Protein AF-0000000077092248 (afdb_homodimer)

Secondary structure (DSSP, 8-state):
---------------------------STTGGGG-----------HHHHHHHHHTT-GGGS-HHHHHHHHHHTT----TT--HHHHHHHHHHHHHHHHHHHTS-----SSTTSGGGT--------TT------------HHHH-EE---TTS--EEEEEEETT-B-EEEEEEE--TTSTT--TT--EEEEEEPPHHHHHHHHHHHHHHHHHHHHHHTT--EEEEEEEEEEEEPGGGSSTT-SEEEHHHHHHHHHHH--EEEEE-B-GGGHHHHIIIIIHHHT-EEEEEEEEEEEEEEEE-SS-EEEEEE-TTS-EEEEEEPPEEEEEEEEE-SBS-EEEEEEEE-PPPPHHHHHHHHTS-HHHHHHS-SS-SS-GGG-EEEEEEEEEEEEEEEE-TTSPEEEEEEEEEEEEEE-SSSPPPPEEEEEEEEEE-TTHHHHS-HHHHHHHHHHHHHHHHHHTHHHHHHHH--B---/--------------------------TT--S--------------HHHHHHHHHTT-GGGS-HHHHHHHHHHTT----TT--HHHHHHHHHHHHHHHHHHHHH-----SSTTSSTTSS-------TTS-----------HHHH-EE---TTS--EEEEEEETT-B-EEEEEEE--TTSTT--TT--EEEEEEPPHHHHHHHHHHHHHHHHHHHHHHTT--EEEEEEEEEEEE-GGGSSTT-SEEEHHHHHHHHHHH--EEEEE-B-GGGHHHHIIIIIHHHT-EEEEEEEEEEEEEEEE-SS-EEEEEE-TTS-EEEEEEPPEEEEEEEEE-SBS-EEEEEEEE-PPPPHHHHHHHHTS-HHHHHHS-SS-SS-GGG-EEEEEEEEEEEEEEEE-TTSPEEEEEEEEEEEEEE-SSSPPPPEEEEEEEEEE-TTHHHHS-HHHHHHHHHHHHHHHHHHTHHHHHHHH--B---

InterPro domains:
  IPR057320 RESC1/2, CYTH-like domain [PF25477] (149-464)

Organism: NCBI:txid85056

Nearest PDB structures (foldseek):
  8cdp-assembly1_A  TM=9.572E-01  e=1.290E-45  Trypanosoma brucei brucei
  8fn6-assembly1_1  TM=8.543E-01  e=9.851E-46  Trypanosoma brucei
  8fn4-assembly1_1  TM=8.674E-01  e=3.559E-40  Trypanosoma brucei
  8fn6-assembly1_2  TM=7.145E-01  e=1.181E-30  Trypanosoma brucei
  8cdp-assembly1_B  TM=8.689E-01  e=9.781E-24  Trypanosoma brucei brucei

Radius of gyration: 37.95 Å; Cα contacts (8 Å, |Δi|>4): 1593; chains: 2; bounding box: 81×134×97 Å

Solvent-accessible surface area (backbone atoms only — not comparable to full-atom values): 53052 Å² total; per-residue (Å²): 139,85,87,75,94,80,87,82,85,84,84,94,80,90,77,91,84,80,85,79,86,89,80,80,89,80,75,70,95,70,68,82,76,58,82,61,75,71,73,76,74,69,75,66,49,68,65,55,52,49,48,27,47,77,65,73,41,54,78,74,48,51,63,66,42,54,50,51,46,33,50,72,74,69,46,91,72,67,91,80,55,54,60,73,56,53,46,48,48,49,52,50,53,52,55,54,53,65,61,54,70,80,67,70,82,79,82,93,82,81,95,57,66,80,65,63,76,66,66,65,67,68,79,66,80,86,61,85,77,76,83,73,74,75,85,69,72,67,52,59,72,60,33,45,66,45,83,48,64,94,92,51,73,58,26,35,34,31,71,41,55,50,76,24,14,54,29,28,28,53,23,59,33,54,35,54,58,36,74,54,41,59,73,78,50,75,33,25,36,51,32,46,35,56,32,70,58,37,50,50,51,55,52,37,51,49,48,42,52,44,50,51,51,30,34,75,67,62,36,50,32,31,40,40,33,37,34,14,43,66,33,28,37,68,78,68,39,64,90,79,41,42,67,42,46,47,47,61,50,40,51,46,46,68,73,64,53,47,58,47,81,46,72,38,46,53,74,84,35,54,65,54,47,43,64,70,41,36,51,75,74,53,39,39,71,54,72,89,61,68,43,57,30,29,43,33,32,32,43,42,98,85,50,46,34,35,38,32,23,40,78,86,41,44,57,73,44,64,37,44,48,74,42,67,35,27,45,30,36,41,38,36,40,62,22,43,17,37,41,39,30,36,29,30,53,61,85,63,62,65,68,59,42,53,53,55,46,70,43,61,53,58,68,36,57,74,48,68,87,72,68,60,37,61,77,90,74,18,37,71,43,31,31,28,45,29,43,32,35,40,29,36,32,67,45,97,87,66,52,52,40,36,38,40,41,32,42,37,36,64,74,42,60,64,59,94,51,67,62,53,65,41,31,33,48,35,40,37,31,78,35,56,23,65,26,82,81,75,37,67,56,47,58,52,51,50,50,50,49,48,52,51,51,50,51,36,60,71,35,17,65,56,32,31,72,64,29,47,44,40,54,63,126,138,92,82,82,85,80,82,90,83,86,85,82,83,85,87,77,84,77,82,83,79,86,77,69,94,75,71,81,76,72,80,89,77,62,85,66,68,68,67,74,74,69,76,61,46,66,65,56,52,50,45,27,49,74,66,68,43,49,76,74,48,51,58,70,38,49,47,50,43,32,48,72,72,65,40,89,69,66,94,84,56,58,56,73,55,50,40,50,49,51,51,50,55,52,53,55,58,62,62,60,74,80,70,65,80,80,81,86,80,75,96,58,60,69,85,60,64,66,82,51,65,69,68,62,61,80,70,66,74,68,79,68,65,71,83,59,75,59,48,60,74,58,31,44,70,45,81,43,65,95,92,51,71,59,24,34,36,33,74,41,54,49,75,24,14,53,32,28,29,55,24,62,33,55,35,54,57,36,75,56,42,60,70,75,51,75,32,24,36,50,30,46,36,56,33,70,59,40,51,50,51,54,51,38,53,49,49,44,54,44,49,52,52,30,33,74,65,62,37,51,33,31,42,41,32,37,33,14,43,65,34,28,36,68,79,66,40,65,88,81,43,43,66,42,46,46,49,60,49,38,51,45,46,68,74,63,54,47,58,47,78,46,70,38,47,52,75,83,35,54,66,52,46,43,64,69,43,35,51,76,74,54,39,39,70,54,71,89,60,69,42,54,30,30,42,33,34,32,43,42,97,85,50,46,35,35,38,31,22,39,75,85,41,45,54,73,45,63,38,44,48,74,42,67,35,28,44,31,37,41,37,35,41,62,22,44,17,37,41,40,29,36,29,29,54,62,87,65,62,66,68,60,40,52,52,55,48,72,42,62,54,57,68,36,55,74,47,67,92,62,74,59,34,62,76,90,75,18,38,71,43,31,31,26,46,28,44,33,37,41,28,36,31,68,44,96,86,66,52,51,40,37,38,39,41,33,42,36,37,64,73,40,62,66,58,97,55,68,63,52,65,40,30,33,48,35,39,37,31,78,35,56,23,65,27,84,79,74,38,66,56,48,57,50,51,47,49,51,49,50,51,50,50,50,51,35,60,72,35,17,66,55,33,30,72,64,29,47,43,41,54,60,125

Sequence (946 aa):
MLRVLRHSILVPSSVVAFSRHHQGGMQHAAANMIDKQAPKVENVSHEKVWALWNEGNLFSLSLVQLQGFLARAGVRTDPSAKKAVIVRQVEEYLHSKDTAAKSGGQGSPQQQQQQQQQQQGGFGRWNQSTVMQPETLLDLAQAGFYEGSANMAPKAFQLLVSNTAADVVVSRVNTTAFPGFPANTECYTLSASEKDVALRSRYSKVLQWCCLNMSNLQMDGELFLDFGKLLLQPSVMRKNRSIVSSYTLQQRLQLNHPYTWISTLPESCVPKIKEELLMPEGFMPLGKGAQLTYSGTIKRAKDQLHLELDNKGKVLSVNSAWVNVQTAWCTHARGPDVRLLLRSRPPIRRQEVEMFASMPIIQLSEDDVSDVLPSEHGQLIYLSEDETRLFEKVTDKGVKFTVRETKRQPLIVLRDEEEDPRLEYSLSVAIPANARKATDVRAVGLSAFELAGRLAAIVTEDFVKEYGCEAKLMLRVLRHSILVPSSVVAFSRHHQGGMQHAAANMIDKQAPKVENVSHEKVWALWNEGNLFSLSLVQLQGFLARAGVRTDPSAKKAVIVRQVEEYLHSKDTAAKSGGQGSPQQQQQQQQQQQGGFGRWNQSTVMQPETLLDLAQAGFYEGSANMAPKAFQLLVSNTAADVVVSRVNTTAFPGFPANTECYTLSASEKDVALRSRYSKVLQWCCLNMSNLQMDGELFLDFGKLLLQPSVMRKNRSIVSSYTLQQRLQLNHPYTWISTLPESCVPKIKEELLMPEGFMPLGKGAQLTYSGTIKRAKDQLHLELDNKGKVLSVNSAWVNVQTAWCTHARGPDVRLLLRSRPPIRRQEVEMFASMPIIQLSEDDVSDVLPSEHGQLIYLSEDETRLFEKVTDKGVKFTVRETKRQPLIVLRDEEEDPRLEYSLSVAIPANARKATDVRAVGLSAFELAGRLAAIVTEDFVKEYGCEAKL

Foldseek 3Di:
DDDDDDDDPDDDDDDDDDDDDDDDDPDDPPPDPPPPPPDPQPADDPVNCVVCVVVVHNLPHDQVNLCVVCVVVVHDDDPPDDSVVSSVVSNVVVVVVVVVVVPPPDDDDDVPPVCPPPVVDPPDDPDDDDDDDPPPPLPCLAWVWDPDDDPDFIATEGEAEQPDFPDKDKAWDQCVPPPPDHRPDTDIDIDTDDRVVRRLVSVLVNLVVLLVRLLVVQFWWKKKKWKAAKAADPVLDDPPDPDDDSSSSRNCCVPPVRIDTDFFADPVCVVLCVVPAQVVVPWDWDDDFWFKKKWWWFDDPVFIWIWIGHPVQATPDIFGDKDFRYWYWYHYQFFIIMIITIIGGDDDDPVLGVVVRPQSQVVLCPPDPPASDDVNNGGTQWMWIKTKIKIWDADPLGWIKIKIWIFIGTDHHNPPDDDHTHIMIMIMTIQGSNCVVRPPVSVVVSVVVVSSVVSRVSRRVVRCVVPVRHNPD/DDDDDDDDDDDDDDDDPPDDDCPDDPDDPDDDPDDPPDPPQPAQDPVNCVVCLVVVNNLPHDQVRLCSVCVVVVHHDDPVDDSVVSSVVSNVVNVVVVVCVPPPPPDDPDVVPDVVPDVPPCPPPVVVPDDDPPPPPLPCLQWVWDPDDDPDFIATEGEAEQPDFPDKDKAWDQCVPPPPDPRDDTDIDIDTDDRVVRRLVSVLVNLVVLLVRLLVVQFWWKKKKWKAAKAFDPVLDDPPDPDDDSSSSRNCCVPPVRIDTDGFADPVCVVLCVPPAQVVVPWDWDDDFWFKKKWWWFDDPVFIWIFIGHPQQATPDIFGDKDFRYWYWYHYLFFIIMIITIIGGDDDDPVLGVVVRPQSQVVLCPPPVPASDDVNNGGTQWMWIKTKIKIWDADPLGWIKIKIWIFIGTDHHNPPDDDHTHIMIMIMTIQGSNCVPRPPVSVVVSVVVVSSVVSRVSRRVVRCVVPVSHDPD

Structure (mmCIF, N/CA/C/O backbone):
data_AF-0000000077092248-model_v1
#
loop_
_entity.id
_entity.type
_entity.pdbx_description
1 polymer 'RESC1/2 CYTH-like domain-containing protein'
#
loop_
_atom_site.group_PDB
_atom_site.id
_atom_site.type_symbol
_atom_site.label_atom_id
_atom_site.label_alt_id
_atom_site.label_comp_id
_atom_site.label_asym_id
_atom_site.label_entity_id
_atom_site.label_seq_id
_atom_site.pdbx_PDB_ins_code
_atom_site.Cartn_x
_atom_site.Cartn_y
_atom_site.Cartn_z
_atom_site.occupancy
_atom_site.B_iso_or_equiv
_atom_site.auth_seq_id
_atom_site.auth_comp_id
_atom_site.auth_asym_id
_atom_site.auth_atom_id
_atom_site.pdbx_PDB_model_num
ATOM 1 N N . MET A 1 1 ? 48.156 -51.031 1.964 1 17.98 1 MET A N 1
ATOM 2 C CA . MET A 1 1 ? 49.344 -51 1.125 1 17.98 1 MET A CA 1
ATOM 3 C C . MET A 1 1 ? 49 -50.5 -0.277 1 17.98 1 MET A C 1
ATOM 5 O O . MET A 1 1 ? 47.844 -50.531 -0.694 1 17.98 1 MET A O 1
ATOM 9 N N . LEU A 1 2 ? 50.031 -50.281 -1.219 1 16.38 2 LEU A N 1
ATOM 10 C CA . LEU A 1 2 ? 50.562 -49.562 -2.377 1 16.38 2 LEU A CA 1
ATOM 11 C C . LEU A 1 2 ? 49.938 -50.094 -3.668 1 16.38 2 LEU A C 1
ATOM 13 O O . LEU A 1 2 ? 50.188 -49.531 -4.746 1 16.38 2 LEU A O 1
ATOM 17 N N . ARG A 1 3 ? 49.219 -51.156 -3.854 1 15.68 3 ARG A N 1
ATOM 18 C CA . ARG A 1 3 ? 49.594 -52 -4.973 1 15.68 3 ARG A CA 1
ATOM 19 C C . ARG A 1 3 ? 49.219 -51.375 -6.305 1 15.68 3 ARG A C 1
ATOM 21 O O . ARG A 1 3 ? 48.188 -50.688 -6.402 1 15.68 3 ARG A O 1
ATOM 28 N N . VAL A 1 4 ? 49.844 -51.594 -7.527 1 15.93 4 VAL A N 1
ATOM 29 C CA . VAL A 1 4 ? 50.594 -51.406 -8.766 1 15.93 4 VAL A CA 1
ATOM 30 C C . VAL A 1 4 ? 49.656 -51.531 -9.961 1 15.93 4 VAL A C 1
ATOM 32 O O . VAL A 1 4 ? 49.781 -50.812 -10.945 1 15.93 4 VAL A O 1
ATOM 35 N N . LEU A 1 5 ? 48.688 -52.438 -10.07 1 16.33 5 LEU A N 1
ATOM 36 C CA . LEU A 1 5 ? 48.844 -53.281 -11.258 1 16.33 5 LEU A CA 1
ATOM 37 C C . LEU A 1 5 ? 48.438 -52.5 -12.516 1 16.33 5 LEU A C 1
ATOM 39 O O . LEU A 1 5 ? 47.438 -51.812 -12.523 1 16.33 5 LEU A O 1
ATOM 43 N N . ARG A 1 6 ? 49.031 -52.531 -13.898 1 16.14 6 ARG A N 1
ATOM 44 C CA . ARG A 1 6 ? 49.781 -52.125 -15.086 1 16.14 6 ARG A CA 1
ATOM 45 C C . ARG A 1 6 ? 48.875 -52.125 -16.328 1 16.14 6 ARG A C 1
ATOM 47 O O . ARG A 1 6 ? 48.969 -51.219 -17.156 1 16.14 6 ARG A O 1
ATOM 54 N N . HIS A 1 7 ? 48.062 -53.188 -16.625 1 17.19 7 HIS A N 1
ATOM 55 C CA . HIS A 1 7 ? 48.344 -53.781 -17.922 1 17.19 7 HIS A CA 1
ATOM 56 C C . HIS A 1 7 ? 47.75 -52.938 -19.047 1 17.19 7 HIS A C 1
ATOM 58 O O . HIS A 1 7 ? 46.875 -52.094 -18.828 1 17.19 7 HIS A O 1
ATOM 64 N N . SER A 1 8 ? 47.781 -53.312 -20.516 1 16.42 8 SER A N 1
ATOM 65 C CA . SER A 1 8 ? 48.312 -53.188 -21.859 1 16.42 8 SER A CA 1
ATOM 66 C C . SER A 1 8 ? 47.219 -52.906 -22.875 1 16.42 8 SER A C 1
ATOM 68 O O . SER A 1 8 ? 46.656 -53.844 -23.469 1 16.42 8 SER A O 1
ATOM 70 N N . ILE A 1 9 ? 46.188 -52.188 -22.719 1 17.42 9 ILE A N 1
ATOM 71 C CA . ILE A 1 9 ? 45.125 -52.344 -23.688 1 17.42 9 ILE A CA 1
ATOM 72 C C . ILE A 1 9 ? 45.594 -51.812 -25.047 1 17.42 9 ILE A C 1
ATOM 74 O O . ILE A 1 9 ? 45.938 -50.656 -25.188 1 17.42 9 ILE A O 1
ATOM 78 N N . LEU A 1 10 ? 45.812 -52.625 -25.984 1 16.09 10 LEU A N 1
ATOM 79 C CA . LEU A 1 10 ? 46.375 -52.656 -27.328 1 16.09 10 LEU A CA 1
ATOM 80 C C . LEU A 1 10 ? 45.562 -51.781 -28.281 1 16.09 10 LEU A C 1
ATOM 82 O O . LEU A 1 10 ? 44.406 -51.438 -28 1 16.09 10 LEU A O 1
ATOM 86 N N . VAL A 1 11 ? 45.5 -52.031 -29.75 1 16.59 11 VAL A N 1
ATOM 87 C CA . VAL A 1 11 ? 46.156 -51.531 -30.953 1 16.59 11 VAL A CA 1
ATOM 88 C C . VAL A 1 11 ? 45.125 -50.906 -31.891 1 16.59 11 VAL A C 1
ATOM 90 O O . VAL A 1 11 ? 45.312 -49.781 -32.375 1 16.59 11 VAL A O 1
ATOM 93 N N . PRO A 1 12 ? 44 -51.562 -32.562 1 17.67 12 PRO A N 1
ATOM 94 C CA . PRO A 1 12 ? 44.219 -51.562 -34.031 1 17.67 12 PRO A CA 1
ATOM 95 C C . PRO A 1 12 ? 43.594 -50.344 -34.719 1 17.67 12 PRO A C 1
ATOM 97 O O . PRO A 1 12 ? 42.688 -49.688 -34.156 1 17.67 12 PRO A O 1
ATOM 100 N N . SER A 1 13 ? 43.812 -49.906 -36.156 1 17 13 SER A N 1
ATOM 101 C CA . SER A 1 13 ? 44.188 -48.906 -37.188 1 17 13 SER A CA 1
ATOM 102 C C . SER A 1 13 ? 43 -48.531 -38.062 1 17 13 SER A C 1
ATOM 104 O O . SER A 1 13 ? 43.094 -47.625 -38.875 1 17 13 SER A O 1
ATOM 106 N N . SER A 1 14 ? 41.75 -49.156 -38.156 1 17.5 14 SER A N 1
ATOM 107 C CA . SER A 1 14 ? 41.344 -49.281 -39.531 1 17.5 14 SER A CA 1
ATOM 108 C C . SER A 1 14 ? 40.875 -47.938 -40.094 1 17.5 14 SER A C 1
ATOM 110 O O . SER A 1 14 ? 40.406 -47.062 -39.375 1 17.5 14 SER A O 1
ATOM 112 N N . VAL A 1 15 ? 40.906 -47.625 -41.594 1 17.09 15 VAL A N 1
ATOM 113 C CA . VAL A 1 15 ? 41.188 -46.75 -42.719 1 17.09 15 VAL A CA 1
ATOM 114 C C . VAL A 1 15 ? 39.906 -46.125 -43.219 1 17.09 15 VAL A C 1
ATOM 116 O O . VAL A 1 15 ? 39.938 -45.312 -44.156 1 17.09 15 VAL A O 1
ATOM 119 N N . VAL A 1 16 ? 38.812 -45.938 -42.594 1 17.66 16 VAL A N 1
ATOM 120 C CA . VAL A 1 16 ? 37.625 -45.844 -43.438 1 17.66 16 VAL A CA 1
ATOM 121 C C . VAL A 1 16 ? 37.688 -44.562 -44.25 1 17.66 16 VAL A C 1
ATOM 123 O O . VAL A 1 16 ? 37.969 -43.469 -43.719 1 17.66 16 VAL A O 1
ATOM 126 N N . ALA A 1 17 ? 37.469 -44.562 -45.688 1 17.27 17 ALA A N 1
ATOM 127 C CA . ALA A 1 17 ? 37.625 -43.906 -46.969 1 17.27 17 ALA A CA 1
ATOM 128 C C . ALA A 1 17 ? 36.594 -42.781 -47.125 1 17.27 17 ALA A C 1
ATOM 130 O O . ALA A 1 17 ? 35.438 -42.906 -46.688 1 17.27 17 ALA A O 1
ATOM 131 N N . PHE A 1 18 ? 36.938 -41.438 -47.625 1 17.77 18 PHE A N 1
ATOM 132 C CA . PHE A 1 18 ? 36.625 -40.031 -47.75 1 17.77 18 PHE A CA 1
ATOM 133 C C . PHE A 1 18 ? 35.719 -39.781 -48.938 1 17.77 18 PHE A C 1
ATOM 135 O O . PHE A 1 18 ? 35.5 -38.625 -49.344 1 17.77 18 PHE A O 1
ATOM 142 N N . SER A 1 19 ? 34.719 -40.625 -49.406 1 17.5 19 SER A N 1
ATOM 143 C CA . SER A 1 19 ? 34.438 -40.344 -50.812 1 17.5 19 SER A CA 1
ATOM 144 C C . SER A 1 19 ? 33.75 -39.031 -50.969 1 17.5 19 SER A C 1
ATOM 146 O O . SER A 1 19 ? 32.875 -38.656 -50.156 1 17.5 19 SER A O 1
ATOM 148 N N . ARG A 1 20 ? 34.062 -38.062 -52.094 1 17.66 20 ARG A N 1
ATOM 149 C CA . ARG A 1 20 ? 34.094 -36.688 -52.625 1 17.66 20 ARG A CA 1
ATOM 150 C C . ARG A 1 20 ? 32.812 -36.344 -53.375 1 17.66 20 ARG A C 1
ATOM 152 O O . ARG A 1 20 ? 32.719 -35.312 -54.031 1 17.66 20 ARG A O 1
ATOM 159 N N . HIS A 1 21 ? 31.625 -36.969 -53.156 1 18.3 21 HIS A N 1
ATOM 160 C CA . HIS A 1 21 ? 30.766 -36.875 -54.312 1 18.3 21 HIS A CA 1
ATOM 161 C C . HIS A 1 21 ? 30.422 -35.406 -54.625 1 18.3 21 HIS A C 1
ATOM 163 O O . HIS A 1 21 ? 30.391 -34.594 -53.719 1 18.3 21 HIS A O 1
ATOM 169 N N . HIS A 1 22 ? 29.938 -35.062 -55.938 1 17.88 22 HIS A N 1
ATOM 170 C CA . HIS A 1 22 ? 29.859 -34.125 -57.062 1 17.88 22 HIS A CA 1
ATOM 171 C C . HIS A 1 22 ? 28.766 -33.094 -56.812 1 17.88 22 HIS A C 1
ATOM 173 O O . HIS A 1 22 ? 27.797 -33.344 -56.125 1 17.88 22 HIS A O 1
ATOM 179 N N . GLN A 1 23 ? 28.766 -31.734 -57.469 1 17.55 23 GLN A N 1
ATOM 180 C CA . GLN A 1 23 ? 28.656 -30.281 -57.469 1 17.55 23 GLN A CA 1
ATOM 181 C C . GLN A 1 23 ? 27.328 -29.828 -58.062 1 17.55 23 GLN A C 1
ATOM 183 O O . GLN A 1 23 ? 26.969 -28.656 -57.969 1 17.55 23 GLN A O 1
ATOM 188 N N . GLY A 1 24 ? 26.5 -30.656 -58.75 1 17.16 24 GLY A N 1
ATOM 189 C CA . GLY A 1 24 ? 26.047 -29.984 -59.938 1 17.16 24 GLY A CA 1
ATOM 190 C C . GLY A 1 24 ? 25.094 -28.828 -59.688 1 17.16 24 GLY A C 1
ATOM 191 O O . GLY A 1 24 ? 24.703 -28.594 -58.531 1 17.16 24 GLY A O 1
ATOM 192 N N . GLY A 1 25 ? 23.906 -28.594 -60.531 1 18.42 25 GLY A N 1
ATOM 193 C CA . GLY A 1 25 ? 23.391 -27.594 -61.469 1 18.42 25 GLY A CA 1
ATOM 194 C C . GLY A 1 25 ? 22.312 -26.719 -60.844 1 18.42 25 GLY A C 1
ATOM 195 O O . GLY A 1 25 ? 21.172 -27.172 -60.656 1 18.42 25 GLY A O 1
ATOM 196 N N . MET A 1 26 ? 22.547 -25.844 -59.875 1 19.39 26 MET A N 1
ATOM 197 C CA . MET A 1 26 ? 21.672 -25.031 -59.031 1 19.39 26 MET A CA 1
ATOM 198 C C . MET A 1 26 ? 21.109 -23.844 -59.812 1 19.39 26 MET A C 1
ATOM 200 O O . MET A 1 26 ? 21.516 -22.703 -59.594 1 19.39 26 MET A O 1
ATOM 204 N N . GLN A 1 27 ? 21.031 -23.859 -61.156 1 17.73 27 GLN A N 1
ATOM 205 C CA . GLN A 1 27 ? 21.031 -22.578 -61.844 1 17.73 27 GLN A CA 1
ATOM 206 C C . GLN A 1 27 ? 19.828 -21.734 -61.406 1 17.73 27 GLN A C 1
ATOM 208 O O . GLN A 1 27 ? 19.984 -20.578 -61 1 17.73 27 GLN A O 1
ATOM 213 N N . HIS A 1 28 ? 18.781 -21.672 -62.25 1 17.89 28 HIS A N 1
ATOM 214 C CA . HIS A 1 28 ? 18.25 -20.531 -62.969 1 17.89 28 HIS A CA 1
ATOM 215 C C . HIS A 1 28 ? 17.188 -19.797 -62.188 1 17.89 28 HIS A C 1
ATOM 217 O O . HIS A 1 28 ? 16.875 -18.641 -62.469 1 17.89 28 HIS A O 1
ATOM 223 N N . ALA A 1 29 ? 16.188 -20.609 -61.719 1 20.86 29 ALA A N 1
ATOM 224 C CA . ALA A 1 29 ? 14.867 -20 -61.75 1 20.86 29 ALA A CA 1
ATOM 225 C C . ALA A 1 29 ? 14.758 -18.828 -60.781 1 20.86 29 ALA A C 1
ATOM 227 O O . ALA A 1 29 ? 14.383 -19.016 -59.625 1 20.86 29 ALA A O 1
ATOM 228 N N . ALA A 1 30 ? 15.82 -17.875 -60.625 1 18.44 30 ALA A N 1
ATOM 229 C CA . ALA A 1 30 ? 15.938 -16.828 -59.625 1 18.44 30 ALA A CA 1
ATOM 230 C C . ALA A 1 30 ? 14.938 -15.703 -59.844 1 18.44 30 ALA A C 1
ATOM 232 O O . ALA A 1 30 ? 14.93 -14.719 -59.125 1 18.44 30 ALA A O 1
ATOM 233 N N . ALA A 1 31 ? 14.516 -15.547 -61.094 1 19.22 31 ALA A N 1
ATOM 234 C CA . ALA A 1 31 ? 14.336 -14.164 -61.562 1 19.22 31 ALA A CA 1
ATOM 235 C C . ALA A 1 31 ? 13.258 -13.461 -60.719 1 19.22 31 ALA A C 1
ATOM 237 O O . ALA A 1 31 ? 13.43 -12.305 -60.344 1 19.22 31 ALA A O 1
ATOM 238 N N . ASN A 1 32 ? 12.094 -13.859 -61.031 1 21.14 32 ASN A N 1
ATOM 239 C CA . ASN A 1 32 ? 11.016 -12.898 -61.25 1 21.14 32 ASN A CA 1
ATOM 240 C C . ASN A 1 32 ? 10.523 -12.297 -59.906 1 21.14 32 ASN A C 1
ATOM 242 O O . ASN A 1 32 ? 9.414 -11.773 -59.844 1 21.14 32 ASN A O 1
ATOM 246 N N . MET A 1 33 ? 11.156 -12.805 -58.844 1 22.42 33 MET A N 1
ATOM 247 C CA . MET A 1 33 ? 10.492 -12.508 -57.562 1 22.42 33 MET A CA 1
ATOM 248 C C . MET A 1 33 ? 10.617 -11.023 -57.219 1 22.42 33 MET A C 1
ATOM 250 O O . MET A 1 33 ? 10.547 -10.648 -56.062 1 22.42 33 MET A O 1
ATOM 254 N N . ILE A 1 34 ? 11.141 -10.273 -58.156 1 22.62 34 ILE A N 1
ATOM 255 C CA . ILE A 1 34 ? 11.633 -8.938 -57.844 1 22.62 34 ILE A CA 1
ATOM 256 C C . ILE A 1 34 ? 10.516 -8.102 -57.219 1 22.62 34 ILE A C 1
ATOM 258 O O . ILE A 1 34 ? 10.773 -7.199 -56.406 1 22.62 34 ILE A O 1
ATOM 262 N N . ASP A 1 35 ? 9.484 -8.031 -57.938 1 24.36 35 ASP A N 1
ATOM 263 C CA . ASP A 1 35 ? 8.859 -6.707 -57.906 1 24.36 35 ASP A CA 1
ATOM 264 C C . ASP A 1 35 ? 8.297 -6.383 -56.531 1 24.36 35 ASP A C 1
ATOM 266 O O . ASP A 1 35 ? 7.113 -6.605 -56.281 1 24.36 35 ASP A O 1
ATOM 270 N N . LYS A 1 36 ? 8.836 -6.996 -55.625 1 27.92 36 LYS A N 1
ATOM 271 C CA . LYS A 1 36 ? 8.242 -6.754 -54.312 1 27.92 36 LYS A CA 1
ATOM 272 C C . LYS A 1 36 ? 8.289 -5.273 -53.938 1 27.92 36 LYS A C 1
ATOM 274 O O . LYS A 1 36 ? 9.359 -4.66 -53.938 1 27.92 36 LYS A O 1
ATOM 279 N N . GLN A 1 37 ? 7.27 -4.555 -54.125 1 27.59 37 GLN A N 1
ATOM 280 C CA . GLN A 1 37 ? 7.023 -3.141 -53.875 1 27.59 37 GLN A CA 1
ATOM 281 C C . GLN A 1 37 ? 7.738 -2.691 -52.594 1 27.59 37 GLN A C 1
ATOM 283 O O . GLN A 1 37 ? 7.695 -3.383 -51.562 1 27.59 37 GLN A O 1
ATOM 288 N N . ALA A 1 38 ? 8.688 -1.828 -52.812 1 28.28 38 ALA A N 1
ATOM 289 C CA . ALA A 1 38 ? 9.562 -1.182 -51.844 1 28.28 38 ALA A CA 1
ATOM 290 C C . ALA A 1 38 ? 8.812 -0.836 -50.562 1 28.28 38 ALA A C 1
ATOM 292 O O . ALA A 1 38 ? 7.723 -0.258 -50.594 1 28.28 38 ALA A O 1
ATOM 293 N N . PRO A 1 39 ? 9.039 -1.518 -49.688 1 32.75 39 PRO A N 1
ATOM 294 C CA . PRO A 1 39 ? 8.43 -1.143 -48.406 1 32.75 39 PRO A CA 1
ATOM 295 C C . PRO A 1 39 ? 8.531 0.353 -48.125 1 32.75 39 PRO A C 1
ATOM 297 O O . PRO A 1 39 ? 9.594 0.954 -48.344 1 32.75 39 PRO A O 1
ATOM 300 N N . LYS A 1 40 ? 7.539 1.098 -48.438 1 35.75 40 LYS A N 1
ATOM 301 C CA . LYS A 1 40 ? 7.383 2.512 -48.125 1 35.75 40 LYS A CA 1
ATOM 302 C C . LYS A 1 40 ? 8.203 2.887 -46.875 1 35.75 40 LYS A C 1
ATOM 304 O O . LYS A 1 40 ? 7.996 2.338 -45.812 1 35.75 40 LYS A O 1
ATOM 309 N N . VAL A 1 41 ? 9.328 3.436 -47.031 1 42.34 41 VAL A N 1
ATOM 310 C CA . VAL A 1 41 ? 10.258 3.92 -46.031 1 42.34 41 VAL A CA 1
ATOM 311 C C . VAL A 1 41 ? 9.531 4.824 -45.031 1 42.34 41 VAL A C 1
ATOM 313 O O . VAL A 1 41 ? 9.047 5.902 -45.406 1 42.34 41 VAL A O 1
ATOM 316 N N . GLU A 1 42 ? 8.914 4.355 -44.344 1 49.66 42 GLU A N 1
ATOM 317 C CA . GLU A 1 42 ? 8.219 5.141 -43.344 1 49.66 42 GLU A CA 1
ATOM 318 C C . GLU A 1 42 ? 9.109 6.25 -42.781 1 49.66 42 GLU A C 1
ATOM 320 O O . GLU A 1 42 ? 10.18 5.977 -42.25 1 49.66 42 GLU A O 1
ATOM 325 N N . ASN A 1 43 ? 9.039 7.395 -43.156 1 57.62 43 ASN A N 1
ATOM 326 C CA . ASN A 1 43 ? 9.648 8.656 -42.75 1 57.62 43 ASN A CA 1
ATOM 327 C C . ASN A 1 43 ? 9.57 8.852 -41.25 1 57.62 43 ASN A C 1
ATOM 329 O O . ASN A 1 43 ? 8.484 8.836 -40.688 1 57.62 43 ASN A O 1
ATOM 333 N N . VAL A 1 44 ? 10.602 8.797 -40.75 1 68.5 44 VAL A N 1
ATOM 334 C CA . VAL A 1 44 ? 10.609 8.961 -39.281 1 68.5 44 VAL A CA 1
ATOM 335 C C . VAL A 1 44 ? 10.445 10.438 -38.938 1 68.5 44 VAL A C 1
ATOM 337 O O . VAL A 1 44 ? 11.148 11.297 -39.469 1 68.5 44 VAL A O 1
ATOM 340 N N . SER A 1 45 ? 9.508 10.664 -38.312 1 68.94 45 SER A N 1
ATOM 341 C CA . SER A 1 45 ? 9.242 12.047 -37.938 1 68.94 45 SER A CA 1
ATOM 342 C C . SER A 1 45 ? 10.352 12.617 -37.062 1 68.94 45 SER A C 1
ATOM 344 O O . SER A 1 45 ? 11.055 11.875 -36.375 1 68.94 45 SER A O 1
ATOM 346 N N . HIS A 1 46 ? 10.477 13.859 -36.938 1 70.62 46 HIS A N 1
ATOM 347 C CA . HIS A 1 46 ? 11.461 14.586 -36.156 1 70.62 46 HIS A CA 1
ATOM 348 C C . HIS A 1 46 ? 11.281 14.312 -34.656 1 70.62 46 HIS A C 1
ATOM 350 O O . HIS A 1 46 ? 12.266 14.125 -33.938 1 70.62 46 HIS A O 1
ATOM 356 N N . GLU A 1 47 ? 10.117 14.203 -34.438 1 64.5 47 GLU A N 1
ATOM 357 C CA . GLU A 1 47 ? 9.773 13.992 -33.031 1 64.5 47 GLU A CA 1
ATOM 358 C C . GLU A 1 47 ? 10.203 12.609 -32.562 1 64.5 47 GLU A C 1
ATOM 360 O O . GLU A 1 47 ? 10.711 12.461 -31.453 1 64.5 47 GLU A O 1
ATOM 365 N N . LYS A 1 48 ? 10.117 11.805 -33.406 1 65.69 48 LYS A N 1
ATOM 366 C CA . LYS A 1 48 ? 10.547 10.438 -33.125 1 65.69 48 LYS A CA 1
ATOM 367 C C . LYS A 1 48 ? 12.07 10.336 -33.062 1 65.69 48 LYS A C 1
ATOM 369 O O . LYS A 1 48 ? 12.617 9.672 -32.188 1 65.69 48 LYS A O 1
ATOM 374 N N . VAL A 1 49 ? 12.727 11.016 -33.906 1 70.75 49 VAL A N 1
ATOM 375 C CA . VAL A 1 49 ? 14.188 11.008 -33.906 1 70.75 49 VAL A CA 1
ATOM 376 C C . VAL A 1 49 ? 14.703 11.695 -32.625 1 70.75 49 VAL A C 1
ATOM 378 O O . VAL A 1 49 ? 15.641 11.211 -32 1 70.75 49 VAL A O 1
ATOM 381 N N . TRP A 1 50 ? 14.109 12.594 -32.188 1 64.19 50 TRP A N 1
ATOM 382 C CA . TRP A 1 50 ? 14.414 13.352 -30.969 1 64.19 50 TRP A CA 1
ATOM 383 C C . TRP A 1 50 ? 14.172 12.5 -29.734 1 64.19 50 TRP A C 1
ATOM 385 O O . TRP A 1 50 ? 14.977 12.508 -28.797 1 64.19 50 TRP A O 1
ATOM 395 N N . ALA A 1 51 ? 13.195 11.875 -29.969 1 59.56 51 ALA A N 1
ATOM 396 C CA . ALA A 1 51 ? 12.852 10.977 -28.875 1 59.56 51 ALA A CA 1
ATOM 397 C C . ALA A 1 51 ? 13.875 9.852 -28.75 1 59.56 51 ALA A C 1
ATOM 399 O O . ALA A 1 51 ? 14.383 9.586 -27.656 1 59.56 51 ALA A O 1
ATOM 400 N N . LEU A 1 52 ? 14.227 9.422 -29.734 1 64.38 52 LEU A N 1
ATOM 401 C CA . LEU A 1 52 ? 15.18 8.312 -29.828 1 64.38 52 LEU A CA 1
ATOM 402 C C . LEU A 1 52 ? 16.594 8.797 -29.562 1 64.38 52 LEU A C 1
ATOM 404 O O . LEU A 1 52 ? 17.406 8.086 -28.953 1 64.38 52 LEU A O 1
ATOM 408 N N . TRP A 1 53 ? 16.906 9.984 -29.891 1 68.88 53 TRP A N 1
ATOM 409 C CA . TRP A 1 53 ? 18.172 10.617 -29.547 1 68.88 53 TRP A CA 1
ATOM 410 C C . TRP A 1 53 ? 18.266 10.883 -28.047 1 68.88 53 TRP A C 1
ATOM 412 O O . TRP A 1 53 ? 19.281 10.578 -27.422 1 68.88 53 TRP A O 1
ATOM 422 N N . ASN A 1 54 ? 17.234 11.32 -27.484 1 57.59 54 ASN A N 1
ATOM 423 C CA . ASN A 1 54 ? 17.141 11.609 -26.047 1 57.59 54 ASN A CA 1
ATOM 424 C C . ASN A 1 54 ? 17.188 10.328 -25.219 1 57.59 54 ASN A C 1
ATOM 426 O O . ASN A 1 54 ? 17.672 10.336 -24.094 1 57.59 54 ASN A O 1
ATOM 430 N N . GLU A 1 55 ? 16.859 9.328 -26 1 48.44 55 GLU A N 1
ATOM 431 C CA . GLU A 1 55 ? 16.875 7.988 -25.422 1 48.44 55 GLU A CA 1
ATOM 432 C C . GLU A 1 55 ? 18.203 7.297 -25.688 1 48.44 55 GLU A C 1
ATOM 434 O O . GLU A 1 55 ? 18.453 6.199 -25.188 1 48.44 55 GLU A O 1
ATOM 439 N N . GLY A 1 56 ? 19.141 7.895 -26.516 1 59.66 56 GLY A N 1
ATOM 440 C CA . GLY A 1 56 ? 20.438 7.406 -26.984 1 59.66 56 GLY A CA 1
ATOM 441 C C . GLY A 1 56 ? 20.328 6.227 -27.922 1 59.66 56 GLY A C 1
ATOM 442 O O . GLY A 1 56 ? 21.25 5.418 -28.031 1 59.66 56 GLY A O 1
ATOM 443 N N . ASN A 1 57 ? 19.266 6.184 -28.578 1 58.88 57 ASN A N 1
ATOM 444 C CA . ASN A 1 57 ? 18.953 4.996 -29.375 1 58.88 57 ASN A CA 1
ATOM 445 C C . ASN A 1 57 ? 18.766 5.332 -30.844 1 58.88 57 ASN A C 1
ATOM 447 O O . ASN A 1 57 ? 17.906 4.762 -31.516 1 58.88 57 ASN A O 1
ATOM 451 N N . LEU A 1 58 ? 19.438 6.004 -31.312 1 69.25 58 LEU A N 1
ATOM 452 C CA . LEU A 1 58 ? 19.328 6.445 -32.688 1 69.25 58 LEU A CA 1
ATOM 453 C C . LEU A 1 58 ? 19.609 5.293 -33.656 1 69.25 58 LEU A C 1
ATOM 455 O O . LEU A 1 58 ? 19.172 5.32 -34.812 1 69.25 58 LEU A O 1
ATOM 459 N N . PHE A 1 59 ? 20.359 4.402 -33.094 1 73.12 59 PHE A N 1
ATOM 460 C CA . PHE A 1 59 ? 20.781 3.25 -33.875 1 73.12 59 PHE A CA 1
ATOM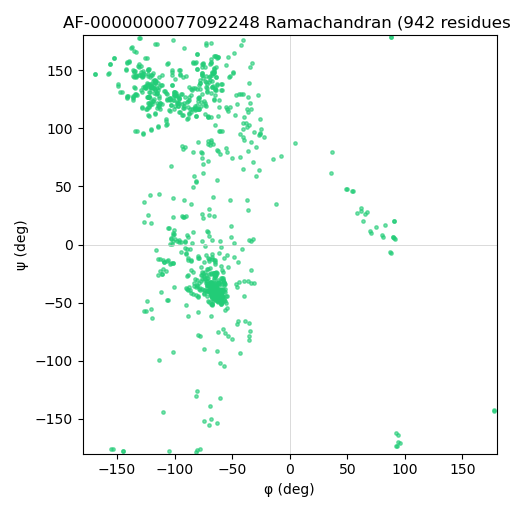 461 C C . PHE A 1 59 ? 19.594 2.35 -34.219 1 73.12 59 PHE A C 1
ATOM 463 O O . PHE A 1 59 ? 19.688 1.493 -35.094 1 73.12 59 PHE A O 1
ATOM 470 N N . SER A 1 60 ? 18.453 2.541 -33.719 1 70.5 60 SER A N 1
ATOM 471 C CA . SER A 1 60 ? 17.219 1.814 -34 1 70.5 60 SER A CA 1
ATOM 472 C C . SER A 1 60 ? 16.625 2.238 -35.344 1 70.5 60 SER A C 1
ATOM 474 O O . SER A 1 60 ? 15.805 1.515 -35.906 1 70.5 60 SER A O 1
ATOM 476 N N . LEU A 1 61 ? 16.922 3.166 -35.625 1 72.19 61 LEU A N 1
ATOM 477 C CA . LEU A 1 61 ? 16.469 3.65 -36.906 1 72.19 61 LEU A CA 1
ATOM 478 C C . LEU A 1 61 ? 17.281 3.025 -38.031 1 72.19 61 LEU A C 1
ATOM 480 O O . LEU A 1 61 ? 18.469 2.74 -37.875 1 72.19 61 LEU A O 1
ATOM 484 N N . SER A 1 62 ? 16.656 2.699 -39.125 1 74.88 62 SER A N 1
ATOM 485 C CA . SER A 1 62 ? 17.359 2.133 -40.281 1 74.88 62 SER A CA 1
ATOM 486 C C . SER A 1 62 ? 18.266 3.168 -40.938 1 74.88 62 SER A C 1
ATOM 488 O O . SER A 1 62 ? 18.062 4.375 -40.781 1 74.88 62 SER A O 1
ATOM 490 N N . LEU A 1 63 ? 19.234 2.684 -41.688 1 77.44 63 LEU A N 1
ATOM 491 C CA . LEU A 1 63 ? 20.172 3.572 -42.375 1 77.44 63 LEU A CA 1
ATOM 492 C C . LEU A 1 63 ? 19.453 4.543 -43.281 1 77.44 63 LEU A C 1
ATOM 494 O O . LEU A 1 63 ? 19.781 5.73 -43.344 1 77.44 63 LEU A O 1
ATOM 498 N N . VAL A 1 64 ? 18.391 4.035 -43.844 1 77.75 64 VAL A N 1
ATOM 499 C CA . VAL A 1 64 ? 17.625 4.812 -44.781 1 77.75 64 VAL A CA 1
ATOM 500 C C . VAL A 1 64 ? 16.844 5.906 -44.062 1 77.75 64 VAL A C 1
ATOM 502 O O . VAL A 1 64 ? 16.766 7.039 -44.531 1 77.75 64 VAL A O 1
ATOM 505 N N . GLN A 1 65 ? 16.469 5.633 -42.906 1 77.75 65 GLN A N 1
ATOM 506 C CA . GLN A 1 65 ? 15.711 6.598 -42.125 1 77.75 65 GLN A CA 1
ATOM 507 C C . GLN A 1 65 ? 16.625 7.676 -41.531 1 77.75 65 GLN A C 1
ATOM 509 O O . GLN A 1 65 ? 16.266 8.859 -41.531 1 77.75 65 GLN A O 1
ATOM 514 N N . LEU A 1 66 ? 17.734 7.277 -41.125 1 78.56 66 LEU A N 1
ATOM 515 C CA . LEU A 1 66 ? 18.703 8.211 -40.562 1 78.56 66 LEU A CA 1
ATOM 516 C C . LEU A 1 66 ? 19.25 9.148 -41.625 1 78.56 66 LEU A C 1
ATOM 518 O O . LEU A 1 66 ? 19.344 10.359 -41.438 1 78.56 66 LEU A O 1
ATOM 522 N N . GLN A 1 67 ? 19.469 8.5 -42.719 1 77.5 67 GLN A N 1
ATOM 523 C CA . GLN A 1 67 ? 19.922 9.273 -43.875 1 77.5 67 GLN A CA 1
ATOM 524 C C . GLN A 1 67 ? 18.812 10.188 -44.375 1 77.5 67 GLN A C 1
ATOM 526 O O . GLN A 1 67 ? 19.062 11.336 -44.75 1 77.5 67 GLN A O 1
ATOM 531 N N . GLY A 1 68 ? 17.594 9.672 -44.406 1 77.44 68 GLY A N 1
ATOM 532 C CA . GLY A 1 68 ? 16.422 10.461 -44.781 1 77.44 68 GLY A CA 1
ATOM 533 C C . GLY A 1 68 ? 16.156 11.617 -43.812 1 77.44 68 GLY A C 1
ATOM 534 O O . GLY A 1 68 ? 15.781 12.711 -44.25 1 77.44 68 GLY A O 1
ATOM 535 N N . PHE A 1 69 ? 16.406 11.477 -42.594 1 75.88 69 PHE A N 1
ATOM 536 C CA . PHE A 1 69 ? 16.266 12.531 -41.594 1 75.88 69 PHE A CA 1
ATOM 537 C C . PHE A 1 69 ? 17.312 13.617 -41.812 1 75.88 69 PHE A C 1
ATOM 539 O O . PHE A 1 69 ? 16.984 14.805 -41.844 1 75.88 69 PHE A O 1
ATOM 546 N N . LEU A 1 70 ? 18.5 13.203 -42.062 1 78.12 70 LEU A N 1
ATOM 547 C CA . LEU A 1 70 ? 19.578 14.172 -42.281 1 78.12 70 LEU A CA 1
ATOM 548 C C . LEU A 1 70 ? 19.391 14.891 -43.625 1 78.12 70 LEU A C 1
ATOM 550 O O . LEU A 1 70 ? 19.656 16.078 -43.75 1 78.12 70 LEU A O 1
ATOM 554 N N . ALA A 1 71 ? 18.797 14.156 -44.406 1 78.19 71 ALA A N 1
ATOM 555 C CA . ALA A 1 71 ? 18.562 14.75 -45.719 1 78.19 71 ALA A CA 1
ATOM 556 C C . ALA A 1 71 ? 17.469 15.812 -45.656 1 78.19 71 ALA A C 1
ATOM 558 O O . ALA A 1 71 ? 17.594 16.875 -46.281 1 78.19 71 ALA A O 1
ATOM 559 N N . ARG A 1 72 ? 16.547 15.602 -44.719 1 78.81 72 ARG A N 1
ATOM 560 C CA . ARG A 1 72 ? 15.453 16.562 -44.562 1 78.81 72 ARG A CA 1
ATOM 561 C C . ARG A 1 72 ? 15.898 17.734 -43.688 1 78.81 72 ARG A C 1
ATOM 563 O O . ARG A 1 72 ? 15.367 18.844 -43.844 1 78.81 72 ARG A O 1
ATOM 570 N N . ALA A 1 73 ? 16.922 17.516 -42.844 1 74.5 73 ALA A N 1
ATOM 571 C CA . ALA A 1 73 ? 17.484 18.578 -42.031 1 74.5 73 ALA A CA 1
ATOM 572 C C . ALA A 1 73 ? 18.531 19.359 -42.812 1 74.5 73 ALA A C 1
ATOM 574 O O . ALA A 1 73 ? 19.141 20.297 -42.281 1 74.5 73 ALA A O 1
ATOM 575 N N . GLY A 1 74 ? 18.719 18.938 -44.094 1 78.75 74 GLY A N 1
ATOM 576 C CA . GLY A 1 74 ? 19.594 19.641 -45.031 1 78.75 74 GLY A CA 1
ATOM 577 C C . GLY A 1 74 ? 21.062 19.266 -44.875 1 78.75 74 GLY A C 1
ATOM 578 O O . GLY A 1 74 ? 21.938 20 -45.312 1 78.75 74 GLY A O 1
ATOM 579 N N . VAL A 1 75 ? 21.422 18.172 -44.219 1 77.25 75 VAL A N 1
ATOM 580 C CA . VAL A 1 75 ? 22.797 17.734 -43.969 1 77.25 75 VAL A CA 1
ATOM 581 C C . VAL A 1 75 ? 23.188 16.656 -44.969 1 77.25 75 VAL A C 1
ATOM 583 O O . VAL A 1 75 ? 22.516 15.633 -45.094 1 77.25 75 VAL A O 1
ATOM 586 N N . ARG A 1 76 ? 24.188 16.844 -45.781 1 78.69 76 ARG A N 1
ATOM 587 C CA . ARG A 1 76 ? 24.656 15.891 -46.781 1 78.69 76 ARG A CA 1
ATOM 588 C C . ARG A 1 76 ? 25.406 14.734 -46.156 1 78.69 76 ARG A C 1
ATOM 590 O O . ARG A 1 76 ? 26.297 14.945 -45.312 1 78.69 76 ARG A O 1
ATOM 597 N N . THR A 1 77 ? 24.906 13.445 -46.438 1 73.75 77 THR A N 1
ATOM 598 C CA . THR A 1 77 ? 25.562 12.266 -45.875 1 73.75 77 THR A CA 1
ATOM 599 C C . THR A 1 77 ? 26.188 11.422 -47 1 73.75 77 THR A C 1
ATOM 601 O O . THR A 1 77 ? 25.719 11.422 -48.125 1 73.75 77 THR A O 1
ATOM 604 N N . ASP A 1 78 ? 27.281 10.875 -46.969 1 72.69 78 ASP A N 1
ATOM 605 C CA . ASP A 1 78 ? 27.891 9.93 -47.906 1 72.69 78 ASP A CA 1
ATOM 606 C C . ASP A 1 78 ? 27.062 8.641 -48 1 72.69 78 ASP A C 1
ATOM 608 O O . ASP A 1 78 ? 26.875 7.953 -47 1 72.69 78 ASP A O 1
ATOM 612 N N . PRO A 1 79 ? 26.531 8.305 -49.156 1 73.5 79 PRO A N 1
ATOM 613 C CA . PRO A 1 79 ? 25.656 7.141 -49.344 1 73.5 79 PRO A CA 1
ATOM 614 C C . PRO A 1 79 ? 26.328 5.828 -48.969 1 73.5 79 PRO A C 1
ATOM 616 O O . PRO A 1 79 ? 25.656 4.828 -48.688 1 73.5 79 PRO A O 1
ATOM 619 N N . SER A 1 80 ? 27.609 5.836 -48.906 1 71.38 80 SER A N 1
ATOM 620 C CA . SER A 1 80 ? 28.391 4.637 -48.625 1 71.38 80 SER A CA 1
ATOM 621 C C . SER A 1 80 ? 28.859 4.605 -47.188 1 71.38 80 SER A C 1
ATOM 623 O O . SER A 1 80 ? 29.625 3.717 -46.781 1 71.38 80 SER A O 1
ATOM 625 N N . ALA A 1 81 ? 28.406 5.418 -46.406 1 71.38 81 ALA A N 1
ATOM 626 C CA . ALA A 1 81 ? 28.859 5.543 -45.031 1 71.38 81 ALA A CA 1
ATOM 627 C C . ALA A 1 81 ? 28.234 4.465 -44.156 1 71.38 81 ALA A C 1
ATOM 629 O O . ALA A 1 81 ? 27.078 4.102 -44.312 1 71.38 81 ALA A O 1
ATOM 630 N N . LYS A 1 82 ? 28.875 3.932 -43.406 1 73.81 82 LYS A N 1
ATOM 631 C CA . LYS A 1 82 ? 28.422 2.943 -42.438 1 73.81 82 LYS A CA 1
ATOM 632 C C . LYS A 1 82 ? 27.438 3.561 -41.438 1 73.81 82 LYS A C 1
ATOM 634 O O . LYS A 1 82 ? 27.516 4.758 -41.156 1 73.81 82 LYS A O 1
ATOM 639 N N . LYS A 1 83 ? 26.594 2.857 -40.906 1 74.25 83 LYS A N 1
ATOM 640 C CA . LYS A 1 83 ? 25.484 3.303 -40.062 1 74.25 83 LYS A CA 1
ATOM 641 C C . LYS A 1 83 ? 26 4.047 -38.844 1 74.25 83 LYS A C 1
ATOM 643 O O . LYS A 1 83 ? 25.453 5.086 -38.438 1 74.25 83 LYS A O 1
ATOM 648 N N . ALA A 1 84 ? 27.031 3.58 -38.312 1 74.5 84 ALA A N 1
ATOM 649 C CA . ALA A 1 84 ? 27.578 4.184 -37.125 1 74.5 84 ALA A CA 1
ATOM 650 C C . ALA A 1 84 ? 28.047 5.613 -37.375 1 74.5 84 ALA A C 1
ATOM 652 O O . ALA A 1 84 ? 27.922 6.484 -36.5 1 74.5 84 ALA A O 1
ATOM 653 N N . VAL A 1 85 ? 28.344 5.836 -38.594 1 75.81 85 VAL A N 1
ATOM 654 C CA . VAL A 1 85 ? 28.781 7.156 -39 1 75.81 85 VAL A CA 1
ATOM 655 C C . VAL A 1 85 ? 27.578 8.094 -39.125 1 75.81 85 VAL A C 1
ATOM 657 O O . VAL A 1 85 ? 27.656 9.258 -38.75 1 75.81 85 VAL A O 1
ATOM 660 N N . ILE A 1 86 ? 26.578 7.609 -39.594 1 76.25 86 ILE A N 1
ATOM 661 C CA . ILE A 1 86 ? 25.375 8.398 -39.812 1 76.25 86 ILE A CA 1
ATOM 662 C C . ILE A 1 86 ? 24.703 8.695 -38.469 1 76.25 86 ILE A C 1
ATOM 664 O O . ILE A 1 86 ? 24.203 9.805 -38.25 1 76.25 86 ILE A O 1
ATOM 668 N N . VAL A 1 87 ? 24.844 7.801 -37.688 1 76.88 87 VAL A N 1
ATOM 669 C CA . VAL A 1 87 ? 24.297 8.039 -36.375 1 76.88 87 VAL A CA 1
ATOM 670 C C . VAL A 1 87 ? 25.094 9.133 -35.656 1 76.88 87 VAL A C 1
ATOM 672 O O . VAL A 1 87 ? 24.531 10.039 -35.062 1 76.88 87 VAL A O 1
ATOM 675 N N . ARG A 1 88 ? 26.234 9.148 -35.844 1 76.5 88 ARG A N 1
ATOM 676 C CA . ARG A 1 88 ? 27.062 10.188 -35.25 1 76.5 88 ARG A CA 1
ATOM 677 C C . ARG A 1 88 ? 26.75 11.555 -35.844 1 76.5 88 ARG A C 1
ATOM 679 O O . ARG A 1 88 ? 26.719 12.562 -35.156 1 76.5 88 ARG A O 1
ATOM 686 N N . GLN A 1 89 ? 26.516 11.492 -36.875 1 79.06 89 GLN A N 1
ATOM 687 C CA . GLN A 1 89 ? 26.188 12.719 -37.594 1 79.06 89 GLN A CA 1
ATOM 688 C C . GLN A 1 89 ? 24.828 13.258 -37.156 1 79.06 89 GLN A C 1
ATOM 690 O O . GLN A 1 89 ? 24.641 14.469 -37 1 79.06 89 GLN A O 1
ATOM 695 N N . VAL A 1 90 ? 24.031 12.328 -36.906 1 76.5 90 VAL A N 1
ATOM 696 C CA . VAL A 1 90 ? 22.703 12.719 -36.438 1 76.5 90 VAL A CA 1
ATOM 697 C C . VAL A 1 90 ? 22.812 13.273 -35 1 76.5 90 VAL A C 1
ATOM 699 O O . VAL A 1 90 ? 22.203 14.297 -34.688 1 76.5 90 VAL A O 1
ATOM 702 N N . GLU A 1 91 ? 23.562 12.672 -34.312 1 75.94 91 GLU A N 1
ATOM 703 C CA . GLU A 1 91 ? 23.812 13.141 -32.938 1 75.94 91 GLU A CA 1
ATOM 704 C C . GLU A 1 91 ? 24.469 14.516 -32.938 1 75.94 91 GLU A C 1
ATOM 706 O O . GLU A 1 91 ? 24.078 15.398 -32.188 1 75.94 91 GLU A O 1
ATOM 711 N N . GLU A 1 92 ? 25.312 14.742 -33.844 1 74.75 92 GLU A N 1
ATOM 712 C CA . GLU A 1 92 ? 25.984 16.031 -34 1 74.75 92 GLU A CA 1
ATOM 713 C C . GLU A 1 92 ? 24.984 17.109 -34.406 1 74.75 92 GLU A C 1
ATOM 715 O O . GLU A 1 92 ? 25.031 18.234 -33.906 1 74.75 92 GLU A O 1
ATOM 720 N N . TYR A 1 93 ? 24.203 16.844 -35.25 1 74.19 93 TYR A N 1
ATOM 721 C CA . TYR A 1 93 ? 23.156 17.75 -35.719 1 74.19 93 TYR A CA 1
ATOM 722 C C . TYR A 1 93 ? 22.188 18.109 -34.594 1 74.19 93 TYR A C 1
ATOM 724 O O . TYR A 1 93 ? 21.859 19.281 -34.406 1 74.19 93 TYR A O 1
ATOM 732 N N . LEU A 1 94 ? 21.953 17.109 -34 1 72.5 94 LEU A N 1
ATOM 733 C CA . LEU A 1 94 ? 20.938 17.359 -32.969 1 72.5 94 LEU A CA 1
ATOM 734 C C . LEU A 1 94 ? 21.547 18.078 -31.781 1 72.5 94 LEU A C 1
ATOM 736 O O . LEU A 1 94 ? 20.922 18.953 -31.188 1 72.5 94 LEU A O 1
ATOM 740 N N . HIS A 1 95 ? 22.703 17.922 -31.484 1 70.5 95 HIS A N 1
ATOM 741 C CA . HIS A 1 95 ? 23.438 18.641 -30.453 1 70.5 95 HIS A CA 1
ATOM 742 C C . HIS A 1 95 ? 23.625 20.109 -30.844 1 70.5 95 HIS A C 1
ATOM 744 O O . HIS A 1 95 ? 23.5 21 -30 1 70.5 95 HIS A O 1
ATOM 750 N N . SER A 1 96 ? 23.812 20.391 -32 1 67.19 96 SER A N 1
ATOM 751 C CA . SER A 1 96 ? 23.969 21.734 -32.531 1 67.19 96 SER A CA 1
ATOM 752 C C . SER A 1 96 ? 22.672 22.516 -32.5 1 67.19 96 SER A C 1
ATOM 754 O O . SER A 1 96 ? 22.656 23.719 -32.219 1 67.19 96 SER A O 1
ATOM 756 N N . LYS A 1 97 ? 21.562 21.938 -32.719 1 63.69 97 LYS A N 1
ATOM 757 C CA . LYS A 1 97 ? 20.25 22.594 -32.688 1 63.69 97 LYS A CA 1
ATOM 758 C C . LYS A 1 97 ? 19.828 22.875 -31.25 1 63.69 97 LYS A C 1
ATOM 760 O O . LYS A 1 97 ? 19.219 23.922 -30.969 1 63.69 97 LYS A O 1
ATOM 765 N N . ASP A 1 98 ? 20.031 22.125 -30.422 1 55.62 98 ASP A N 1
ATOM 766 C CA . ASP A 1 98 ? 19.703 22.297 -29.016 1 55.62 98 ASP A CA 1
ATOM 767 C C . ASP A 1 98 ? 20.531 23.438 -28.391 1 55.62 98 ASP A C 1
ATOM 769 O O . ASP A 1 98 ? 20 24.234 -27.625 1 55.62 98 ASP A O 1
ATOM 773 N N . THR A 1 99 ? 21.562 23.812 -28.781 1 48.88 99 THR A N 1
ATOM 774 C CA . THR A 1 99 ? 22.406 24.922 -28.344 1 48.88 99 THR A CA 1
ATOM 775 C C . THR A 1 99 ? 21.953 26.234 -28.969 1 48.88 99 THR A C 1
ATOM 777 O O . THR A 1 99 ? 22.031 27.281 -28.328 1 48.88 99 THR A O 1
ATOM 780 N N . ALA A 1 100 ? 21.453 26.438 -30.094 1 43.47 100 ALA A N 1
ATOM 781 C CA . ALA A 1 100 ? 21.031 27.656 -30.781 1 43.47 100 ALA A CA 1
ATOM 782 C C . ALA A 1 100 ? 19.703 28.156 -30.234 1 43.47 100 ALA A C 1
ATOM 784 O O . ALA A 1 100 ? 19.453 29.359 -30.188 1 43.47 100 ALA A O 1
ATOM 785 N N . ALA A 1 101 ? 18.719 27.406 -29.875 1 40.97 101 ALA A N 1
ATOM 786 C CA . ALA A 1 101 ? 17.406 27.828 -29.375 1 40.97 101 ALA A CA 1
ATOM 787 C C . ALA A 1 101 ? 17.531 28.531 -28.031 1 40.97 101 ALA A C 1
ATOM 789 O O . ALA A 1 101 ? 16.703 29.359 -27.656 1 40.97 101 ALA A O 1
ATOM 790 N N . LYS A 1 102 ? 18.344 28.391 -27.156 1 37.81 102 LYS A N 1
ATOM 791 C CA . LYS A 1 102 ? 18.609 29.062 -25.891 1 37.81 102 LYS A CA 1
ATOM 792 C C . LYS A 1 102 ? 19.156 30.469 -26.125 1 37.81 102 LYS A C 1
ATOM 794 O O . LYS A 1 102 ? 18.938 31.375 -25.312 1 37.81 102 LYS A O 1
ATOM 799 N N . SER A 1 103 ? 19.625 30.938 -27.297 1 29.02 103 SER A N 1
ATOM 800 C CA . SER A 1 103 ? 20.297 32.219 -27.516 1 29.02 103 SER A CA 1
ATOM 801 C C . SER A 1 103 ? 19.375 33.188 -28.25 1 29.02 103 SER A C 1
ATOM 803 O O . SER A 1 103 ? 19.734 34.344 -28.469 1 29.02 103 SER A O 1
ATOM 805 N N . GLY A 1 104 ? 18.219 33 -28.922 1 30.33 104 GLY A N 1
ATOM 806 C CA . GLY A 1 104 ? 17.656 33.938 -29.859 1 30.33 104 GLY A CA 1
ATOM 807 C C . GLY A 1 104 ? 16.703 34.938 -29.203 1 30.33 104 GLY A C 1
ATOM 808 O O . GLY A 1 104 ? 15.82 35.5 -29.859 1 30.33 104 GLY A O 1
ATOM 809 N N . GLY A 1 105 ? 16.609 35.375 -28.016 1 28.27 105 GLY A N 1
ATOM 810 C CA . GLY A 1 105 ? 15.695 36.344 -27.453 1 28.27 105 GLY A CA 1
ATOM 811 C C . GLY A 1 105 ? 15.969 37.781 -27.891 1 28.27 105 GLY A C 1
ATOM 812 O O . GLY A 1 105 ? 15.492 38.719 -27.266 1 28.27 105 GLY A O 1
ATOM 813 N N . GLN A 1 106 ? 16.75 38.281 -28.844 1 26.33 106 GLN A N 1
ATOM 814 C CA . GLN A 1 106 ? 16.969 39.719 -28.922 1 26.33 106 GLN A CA 1
ATOM 815 C C . GLN A 1 106 ? 15.945 40.375 -29.859 1 26.33 106 GLN A C 1
ATOM 817 O O . GLN A 1 106 ? 16.25 40.656 -31.016 1 26.33 106 GLN A O 1
ATOM 822 N N . GLY A 1 107 ? 14.68 40.25 -30.156 1 26.41 107 GLY A N 1
ATOM 823 C CA . GLY A 1 107 ? 13.961 40.938 -31.219 1 26.41 107 GLY A CA 1
ATOM 824 C C . GLY A 1 107 ? 13.812 42.406 -30.984 1 26.41 107 GLY A C 1
ATOM 825 O O . GLY A 1 107 ? 13.969 42.875 -29.844 1 26.41 107 GLY A O 1
ATOM 826 N N . SER A 1 108 ? 13.57 43.5 -32.031 1 25.41 108 SER A N 1
ATOM 827 C CA . SER A 1 108 ? 13.578 44.875 -32.438 1 25.41 108 SER A CA 1
ATOM 828 C C . SER A 1 108 ? 12.508 45.688 -31.703 1 25.41 108 SER A C 1
ATOM 830 O O . SER A 1 108 ? 11.5 45.125 -31.266 1 25.41 108 SER A O 1
ATOM 832 N N . PRO A 1 109 ? 12.414 47.281 -31.859 1 27.19 109 PRO A N 1
ATOM 833 C CA . PRO A 1 109 ? 11.898 48.406 -31.062 1 27.19 109 PRO A CA 1
ATOM 834 C C . PRO A 1 109 ? 10.383 48.562 -31.188 1 27.19 109 PRO A C 1
ATOM 836 O O . PRO A 1 109 ? 9.711 48.906 -30.219 1 27.19 109 PRO A O 1
ATOM 839 N N . GLN A 1 110 ? 9.906 49.25 -32.531 1 24.45 110 GLN A N 1
ATOM 840 C CA . GLN A 1 110 ? 8.719 50.031 -32.844 1 24.45 110 GLN A CA 1
ATOM 841 C C . GLN A 1 110 ? 7.465 49.375 -32.281 1 24.45 110 GLN A C 1
ATOM 843 O O . GLN A 1 110 ? 6.484 50.062 -31.984 1 24.45 110 GLN A O 1
ATOM 848 N N . GLN A 1 111 ? 7.121 48.281 -32.75 1 23.72 111 GLN A N 1
ATOM 849 C CA . GLN A 1 111 ? 5.848 47.562 -32.688 1 23.72 111 GLN A CA 1
ATOM 850 C C . GLN A 1 111 ? 5.355 47.438 -31.25 1 23.72 111 GLN A C 1
ATOM 852 O O . GLN A 1 111 ? 5.504 46.375 -30.641 1 23.72 111 GLN A O 1
ATOM 857 N N . GLN A 1 112 ? 5.465 48.344 -30.391 1 23.56 112 GLN A N 1
ATOM 858 C CA . GLN A 1 112 ? 5.352 48.562 -28.953 1 23.56 112 GLN A CA 1
ATOM 859 C C . GLN A 1 112 ? 3.891 48.719 -28.531 1 23.56 112 GLN A C 1
ATOM 861 O O . GLN A 1 112 ? 3.521 48.375 -27.406 1 23.56 112 GLN A O 1
ATOM 866 N N . GLN A 1 113 ? 3.275 49.719 -29.141 1 23.12 113 GLN A N 1
ATOM 867 C CA . GLN A 1 113 ? 2.01 50.406 -28.891 1 23.12 113 GLN A CA 1
ATOM 868 C C . GLN A 1 113 ? 0.868 49.406 -28.734 1 23.12 113 GLN A C 1
ATOM 870 O O . GLN A 1 113 ? -0.005 49.594 -27.891 1 23.12 113 GLN A O 1
ATOM 875 N N . GLN A 1 114 ? 0.488 49.062 -30.031 1 21.78 114 GLN A N 1
ATOM 876 C CA . GLN A 1 114 ? -0.806 48.406 -30.109 1 21.78 114 GLN A CA 1
ATOM 877 C C . GLN A 1 114 ? -0.898 47.281 -29.078 1 21.78 114 GLN A C 1
ATOM 879 O O . GLN A 1 114 ? -1.893 46.562 -29.016 1 21.78 114 GLN A O 1
ATOM 884 N N . GLN A 1 115 ? 0.016 47 -28.578 1 22.38 115 GLN A N 1
ATOM 885 C CA . GLN A 1 115 ? 0.232 45.719 -27.891 1 22.38 115 GLN A CA 1
ATOM 886 C C . GLN A 1 115 ? -0.513 45.688 -26.562 1 22.38 115 GLN A C 1
ATOM 888 O O . GLN A 1 115 ? -0.312 44.781 -25.75 1 22.38 115 GLN A O 1
ATOM 893 N N . GLN A 1 116 ? -0.914 46.812 -26.141 1 22.09 116 GLN A N 1
ATOM 894 C CA . GLN A 1 116 ? -1.602 47.219 -24.922 1 22.09 116 GLN A CA 1
ATOM 895 C C . GLN A 1 116 ? -2.877 46.406 -24.719 1 22.09 116 GLN A C 1
ATOM 897 O O . GLN A 1 116 ? -3.217 46.031 -23.594 1 22.09 116 GLN A O 1
ATOM 902 N N . GLN A 1 117 ? -3.842 46.969 -25.594 1 21.38 117 GLN A N 1
ATOM 903 C CA . GLN A 1 117 ? -5.246 46.625 -25.453 1 21.38 117 GLN A CA 1
ATOM 904 C C . GLN A 1 117 ? -5.418 45.094 -25.281 1 21.38 117 GLN A C 1
ATOM 906 O O . GLN A 1 117 ? -6.27 44.656 -24.516 1 21.38 117 GLN A O 1
ATOM 911 N N . GLN A 1 118 ? -5.09 44.594 -26.391 1 20.67 118 GLN A N 1
ATOM 912 C CA . GLN A 1 118 ? -5.629 43.281 -26.766 1 20.67 118 GLN A CA 1
ATOM 913 C C . GLN A 1 118 ? -5.188 42.219 -25.797 1 20.67 118 GLN A C 1
ATOM 915 O O . GLN A 1 118 ? -5.199 41.031 -26.125 1 20.67 118 GLN A O 1
ATOM 920 N N . GLN A 1 119 ? -4.488 42.5 -25.078 1 20.77 119 GLN A N 1
ATOM 921 C CA . GLN A 1 119 ? -3.637 41.562 -24.359 1 20.77 119 GLN A CA 1
ATOM 922 C C . GLN A 1 119 ? -4.473 40.562 -23.562 1 20.77 119 GLN A C 1
ATOM 924 O O . GLN A 1 119 ? -4.164 40.281 -22.406 1 20.77 119 GLN A O 1
ATOM 929 N N . GLN A 1 120 ? -5.59 40.781 -23.672 1 19.86 120 GLN A N 1
ATOM 930 C CA . GLN A 1 120 ? -6.754 40.125 -23.094 1 19.86 120 GLN A CA 1
ATOM 931 C C . GLN A 1 120 ? -6.672 38.594 -23.266 1 19.86 120 GLN A C 1
ATOM 933 O O . GLN A 1 120 ? -7.402 38.031 -24.078 1 19.86 120 GLN A O 1
ATOM 938 N N . GLY A 1 121 ? -5.801 38.344 -23.734 1 19.23 121 GLY A N 1
ATOM 939 C CA . GLY A 1 121 ? -5.625 37.062 -24.422 1 19.23 121 GLY A CA 1
ATOM 940 C C . GLY A 1 121 ? -6.305 35.906 -23.719 1 19.23 121 GLY A C 1
ATOM 941 O O . GLY A 1 121 ? -6.172 35.75 -22.5 1 19.23 121 GLY A O 1
ATOM 942 N N . GLY A 1 122 ? -7.367 35.562 -24.188 1 18.89 122 GLY A N 1
ATOM 943 C CA . GLY A 1 122 ? -8.375 34.531 -23.938 1 18.89 122 GLY A CA 1
ATOM 944 C C . GLY A 1 122 ? -7.777 33.188 -23.594 1 18.89 122 GLY A C 1
ATOM 945 O O . GLY A 1 122 ? -6.746 32.812 -24.156 1 18.89 122 GLY A O 1
ATOM 946 N N . PHE A 1 123 ? -7.824 32.906 -22.531 1 19.95 123 PHE A N 1
ATOM 947 C CA . PHE A 1 123 ? -7.391 31.688 -21.891 1 19.95 123 PHE A CA 1
ATOM 948 C C . PHE A 1 123 ? -7.738 30.469 -22.734 1 19.95 123 PHE A C 1
ATOM 950 O O . PHE A 1 123 ? -8.914 30.219 -23.031 1 19.95 123 PHE A O 1
ATOM 957 N N . GLY A 1 124 ? -7.266 30.297 -23.75 1 20.25 124 GLY A N 1
ATOM 958 C CA . GLY A 1 124 ? -7.66 29.531 -24.922 1 20.25 124 GLY A CA 1
ATOM 959 C C . GLY A 1 124 ? -8.43 28.266 -24.578 1 20.25 124 GLY A C 1
ATOM 960 O O . GLY A 1 124 ? -8.422 27.828 -23.438 1 20.25 124 GLY A O 1
ATOM 961 N N . ARG A 1 125 ? -9.195 27.797 -25.484 1 21.2 125 ARG A N 1
ATOM 962 C CA . ARG A 1 125 ? -10.156 26.703 -25.578 1 21.2 125 ARG A CA 1
ATOM 963 C C . ARG A 1 125 ? -9.484 25.359 -25.312 1 21.2 125 ARG A C 1
ATOM 965 O O . ARG A 1 125 ? -8.633 24.922 -26.078 1 21.2 125 ARG A O 1
ATOM 972 N N . TRP A 1 126 ? -9.281 25.094 -24.312 1 21.09 126 TRP A N 1
ATOM 973 C CA . TRP A 1 126 ? -8.883 23.828 -23.688 1 21.09 126 TRP A CA 1
ATOM 974 C C . TRP A 1 126 ? -9.508 22.641 -24.406 1 21.09 126 TRP A C 1
ATOM 976 O O . TRP A 1 126 ? -9.531 21.531 -23.859 1 21.09 126 TRP A O 1
ATOM 986 N N . ASN A 1 127 ? -10.219 22.734 -25.438 1 22.09 127 ASN A N 1
ATOM 987 C CA . ASN A 1 127 ? -11 21.859 -26.312 1 22.09 127 ASN A CA 1
ATOM 988 C C . ASN A 1 127 ? -10.148 20.75 -26.922 1 22.09 127 ASN A C 1
ATOM 990 O O . ASN A 1 127 ? -10.664 19.688 -27.25 1 22.09 127 ASN A O 1
ATOM 994 N N . GLN A 1 128 ? -9.359 20.984 -27.766 1 23.66 128 GLN A N 1
ATOM 995 C CA . GLN A 1 128 ? -9.117 19.875 -28.672 1 23.66 128 GLN A CA 1
ATOM 996 C C . GLN A 1 128 ? -8.453 18.703 -27.953 1 23.66 128 GLN A C 1
ATOM 998 O O . GLN A 1 128 ? -7.488 18.906 -27.219 1 23.66 128 GLN A O 1
ATOM 1003 N N . SER A 1 129 ? -9.008 17.406 -27.969 1 25.36 129 SER A N 1
ATOM 1004 C CA . SER A 1 129 ? -9.305 16.156 -27.281 1 25.36 129 SER A CA 1
ATOM 1005 C C . SER A 1 129 ? -8.062 15.281 -27.156 1 25.36 129 SER A C 1
ATOM 1007 O O . SER A 1 129 ? -8.156 14.062 -27.031 1 25.36 129 SER A O 1
ATOM 1009 N N . THR A 1 130 ? -6.965 15.695 -27.562 1 26.75 130 THR A N 1
ATOM 1010 C CA . THR A 1 130 ? -6.035 14.648 -27.969 1 26.75 130 THR A CA 1
ATOM 1011 C C . THR A 1 130 ? -5.855 13.625 -26.859 1 26.75 130 THR A C 1
ATOM 1013 O O . THR A 1 130 ? -6.059 13.938 -25.672 1 26.75 130 THR A O 1
ATOM 1016 N N . VAL A 1 131 ? -5.316 12.336 -27.25 1 27.14 131 VAL A N 1
ATOM 1017 C CA . VAL A 1 131 ? -5.203 10.938 -26.844 1 27.14 131 VAL A CA 1
ATOM 1018 C C . VAL A 1 131 ? -4.328 10.844 -25.594 1 27.14 131 VAL A C 1
ATOM 1020 O O . VAL A 1 131 ? -3.176 11.273 -25.594 1 27.14 131 VAL A O 1
ATOM 1023 N N . MET A 1 132 ? -4.762 10.969 -24.578 1 28.73 132 MET A N 1
ATOM 1024 C CA . MET A 1 132 ? -4.309 10.727 -23.219 1 28.73 132 MET A CA 1
ATOM 1025 C C . MET A 1 132 ? -3.246 9.633 -23.172 1 28.73 132 MET A C 1
ATOM 1027 O O . MET A 1 132 ? -3.469 8.523 -23.672 1 28.73 132 MET A O 1
ATOM 1031 N N . GLN A 1 133 ? -1.998 9.938 -23.172 1 29.62 133 GLN A N 1
ATOM 1032 C CA . GLN A 1 133 ? -0.88 9.008 -23.016 1 29.62 133 GLN A CA 1
ATOM 1033 C C . GLN A 1 133 ? -1.203 7.91 -22.016 1 29.62 133 GLN A C 1
ATOM 1035 O O . GLN A 1 133 ? -1.854 8.164 -21 1 29.62 133 GLN A O 1
ATOM 1040 N N . PRO A 1 134 ? -1.257 6.656 -22.375 1 32.56 134 PRO A N 1
ATOM 1041 C CA . PRO A 1 134 ? -1.538 5.496 -21.531 1 32.56 134 PRO A CA 1
ATOM 1042 C C . PRO A 1 134 ? -0.969 5.641 -20.125 1 32.56 134 PRO A C 1
ATOM 1044 O O . PRO A 1 134 ? 0.111 6.211 -19.953 1 32.56 134 PRO A O 1
ATOM 1047 N N . GLU A 1 135 ? -1.6 5.906 -19.172 1 36 135 GLU A N 1
ATOM 1048 C CA . GLU A 1 135 ? -1.217 5.887 -17.75 1 36 135 GLU A CA 1
ATOM 1049 C C . GLU A 1 135 ? -0.143 4.836 -17.484 1 36 135 GLU A C 1
ATOM 1051 O O . GLU A 1 135 ? -0.437 3.639 -17.453 1 36 135 GLU A O 1
ATOM 1056 N N . THR A 1 136 ? 0.978 4.797 -18.031 1 37.19 136 THR A N 1
ATOM 1057 C CA . THR A 1 136 ? 2.148 3.928 -18 1 37.19 136 THR A CA 1
ATOM 1058 C C . THR A 1 136 ? 2.439 3.455 -16.578 1 37.19 136 THR A C 1
ATOM 1060 O O . THR A 1 136 ? 3.23 2.531 -16.375 1 37.19 136 THR A O 1
ATOM 1063 N N . LEU A 1 137 ? 2.4 4.316 -15.531 1 36.44 137 LEU A N 1
ATOM 1064 C CA . LEU A 1 137 ? 3.182 3.883 -14.383 1 36.44 137 LEU A CA 1
ATOM 1065 C C . LEU A 1 137 ? 2.469 2.764 -13.625 1 36.44 137 LEU A C 1
ATOM 1067 O O . LEU A 1 137 ? 1.515 3.016 -12.891 1 36.44 137 LEU A O 1
ATOM 1071 N N . LEU A 1 138 ? 2.293 1.699 -14.359 1 45.66 138 LEU A N 1
ATOM 1072 C CA . LEU A 1 138 ? 2.082 0.585 -13.438 1 45.66 138 LEU A CA 1
ATOM 1073 C C . LEU A 1 138 ? 2.84 0.806 -12.133 1 45.66 138 LEU A C 1
ATOM 1075 O O . LEU A 1 138 ? 4.023 1.156 -12.148 1 45.66 138 LEU A O 1
ATOM 1079 N N . ASP A 1 139 ? 2.186 1.302 -11.141 1 52.03 139 ASP A N 1
ATOM 1080 C CA . ASP A 1 139 ? 2.693 1.538 -9.789 1 52.03 139 ASP A CA 1
ATOM 1081 C C . ASP A 1 139 ? 3.711 0.473 -9.391 1 52.03 139 ASP A C 1
ATOM 1083 O O . ASP A 1 139 ? 3.361 -0.699 -9.234 1 52.03 139 ASP A O 1
ATOM 1087 N N . LEU A 1 140 ? 4.973 0.693 -9.703 1 53 140 LEU A N 1
ATOM 1088 C CA . LEU A 1 140 ? 6.082 -0.189 -9.359 1 53 140 LEU A CA 1
ATOM 1089 C C . LEU A 1 140 ? 5.84 -0.871 -8.016 1 53 140 LEU A C 1
ATOM 1091 O O . LEU A 1 140 ? 6.207 -2.031 -7.828 1 53 140 LEU A O 1
ATOM 1095 N N . ALA A 1 141 ? 5.172 -0.06 -7.215 1 55.22 141 ALA A N 1
ATOM 1096 C CA . ALA A 1 141 ? 4.93 -0.623 -5.887 1 55.22 141 ALA A CA 1
ATOM 1097 C C . ALA A 1 141 ? 4.023 -1.847 -5.969 1 55.22 141 ALA A C 1
ATOM 1099 O O . ALA A 1 141 ? 4.082 -2.73 -5.109 1 55.22 141 ALA A O 1
ATOM 1100 N N . GLN A 1 142 ? 3.459 -1.831 -7.117 1 59.25 142 GLN A N 1
ATOM 1101 C CA . GLN A 1 142 ? 2.438 -2.869 -7.188 1 59.25 142 GLN A CA 1
ATOM 1102 C C . GLN A 1 142 ? 2.883 -4.02 -8.086 1 59.25 142 GLN A C 1
ATOM 1104 O O . GLN A 1 142 ? 2.342 -5.125 -8.008 1 59.25 142 GLN A O 1
ATOM 1109 N N . ALA A 1 143 ? 3.785 -3.779 -8.961 1 60.34 143 ALA A N 1
ATOM 1110 C CA . ALA A 1 143 ? 3.953 -4.781 -10.008 1 60.34 143 ALA A CA 1
ATOM 1111 C C . ALA A 1 143 ? 5.336 -5.426 -9.938 1 60.34 143 ALA A C 1
ATOM 1113 O O . ALA A 1 143 ? 5.531 -6.543 -10.422 1 60.34 143 ALA A O 1
ATOM 1114 N N . GLY A 1 144 ? 6.273 -5.035 -9.086 1 62.69 144 GLY A N 1
ATOM 1115 C CA . GLY A 1 144 ? 7.617 -5.59 -9.031 1 62.69 144 GLY A CA 1
ATOM 1116 C C . GLY A 1 144 ? 8.172 -5.961 -10.391 1 62.69 144 GLY A C 1
ATOM 1117 O O . GLY A 1 144 ? 8.484 -7.129 -10.641 1 62.69 144 GLY A O 1
ATOM 1118 N N . PHE A 1 145 ? 8.344 -5.1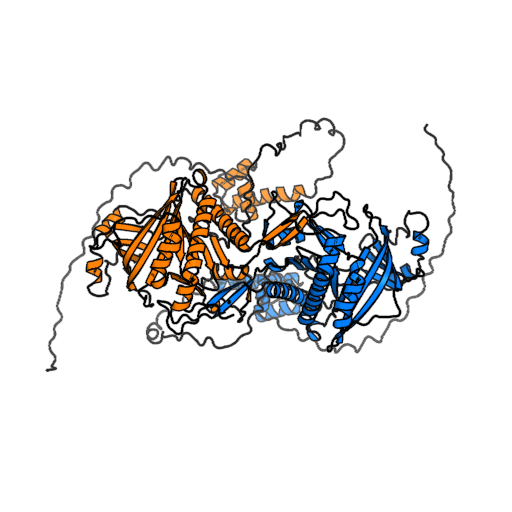84 -11.273 1 61.03 145 PHE A N 1
ATOM 1119 C CA . PHE A 1 145 ? 8.766 -5.457 -12.648 1 61.03 145 PHE A CA 1
ATOM 1120 C C . PHE A 1 145 ? 10.266 -5.727 -12.703 1 61.03 145 PHE A C 1
ATOM 1122 O O . PHE A 1 145 ? 11.039 -5.148 -11.938 1 61.03 145 PHE A O 1
ATOM 1129 N N . TYR A 1 146 ? 10.594 -7.023 -13.273 1 56.34 146 TYR A N 1
ATOM 1130 C CA . TYR A 1 146 ? 11.992 -7.352 -13.516 1 56.34 146 TYR A CA 1
ATOM 1131 C C . TYR A 1 146 ? 12.492 -6.68 -14.789 1 56.34 146 TYR A C 1
ATOM 1133 O O . TYR A 1 146 ? 11.727 -6.484 -15.742 1 56.34 146 TYR A O 1
ATOM 1141 N N . GLU A 1 147 ? 13.648 -5.898 -14.617 1 47.5 147 GLU A N 1
ATOM 1142 C CA . GLU A 1 147 ? 14.281 -5.41 -15.836 1 47.5 147 GLU A CA 1
ATOM 1143 C C . GLU A 1 147 ? 14.891 -6.555 -16.641 1 47.5 147 GLU A C 1
ATOM 1145 O O . GLU A 1 147 ? 15.461 -7.484 -16.062 1 47.5 147 GLU A O 1
ATOM 1150 N N . GLY A 1 148 ? 14.148 -7.129 -17.516 1 42.81 148 GLY A N 1
ATOM 1151 C CA . GLY A 1 148 ? 14.5 -8.289 -18.312 1 42.81 148 GLY A CA 1
ATOM 1152 C C . GLY A 1 148 ? 15.961 -8.32 -18.734 1 42.81 148 GLY A C 1
ATOM 1153 O O . GLY A 1 148 ? 16.625 -7.277 -18.766 1 42.81 148 GLY A O 1
ATOM 1154 N N . SER A 1 149 ? 16.547 -9.414 -18.422 1 37.38 149 SER A N 1
ATOM 1155 C CA . SER A 1 149 ? 17.688 -9.805 -19.25 1 37.38 149 SER A CA 1
ATOM 1156 C C . SER A 1 149 ? 17.391 -9.57 -20.734 1 37.38 149 SER A C 1
ATOM 1158 O O . SER A 1 149 ? 16.234 -9.422 -21.125 1 37.38 149 SER A O 1
ATOM 1160 N N . ALA A 1 150 ? 18.422 -9.727 -21.656 1 36.56 150 ALA A N 1
ATOM 1161 C CA . ALA A 1 150 ? 18.469 -9.609 -23.109 1 36.56 150 ALA A CA 1
ATOM 1162 C C . ALA A 1 150 ? 17.172 -10.109 -23.75 1 36.56 150 ALA A C 1
ATOM 1164 O O . ALA A 1 150 ? 16.594 -9.445 -24.609 1 36.56 150 ALA A O 1
ATOM 1165 N N . ASN A 1 151 ? 16.891 -11.43 -24 1 40 151 ASN A N 1
ATOM 1166 C CA . ASN A 1 151 ? 15.984 -12.094 -24.922 1 40 151 ASN A CA 1
ATOM 1167 C C . ASN A 1 151 ? 14.609 -12.328 -24.312 1 40 151 ASN A C 1
ATOM 1169 O O . ASN A 1 151 ? 13.727 -12.898 -24.953 1 40 151 ASN A O 1
ATOM 1173 N N . MET A 1 152 ? 14.414 -12.039 -22.953 1 52.97 152 MET A N 1
ATOM 1174 C CA . MET A 1 152 ? 13.148 -12.555 -22.438 1 52.97 152 MET A CA 1
ATOM 1175 C C . MET A 1 152 ? 12.219 -11.406 -22.047 1 52.97 152 MET A C 1
ATOM 1177 O O . MET A 1 152 ? 12.672 -10.305 -21.75 1 52.97 152 MET A O 1
ATOM 1181 N N . ALA A 1 153 ? 10.82 -11.602 -22.281 1 57.72 153 ALA A N 1
ATOM 1182 C CA . ALA A 1 153 ? 9.672 -10.758 -21.969 1 57.72 153 ALA A CA 1
ATOM 1183 C C . ALA A 1 153 ? 9.773 -10.195 -20.562 1 57.72 153 ALA A C 1
ATOM 1185 O O . ALA A 1 153 ? 10.281 -10.852 -19.656 1 57.72 153 ALA A O 1
ATOM 1186 N N . PRO A 1 154 ? 9.602 -8.953 -20.516 1 70.38 154 PRO A N 1
ATOM 1187 C CA . PRO A 1 154 ? 9.516 -8.383 -19.172 1 70.38 154 PRO A CA 1
ATOM 1188 C C . PRO A 1 154 ? 8.703 -9.258 -18.219 1 70.38 154 PRO A C 1
ATOM 1190 O O . PRO A 1 154 ? 7.742 -9.906 -18.625 1 70.38 154 PRO A O 1
ATOM 1193 N N . LYS A 1 155 ? 9.289 -9.508 -17.109 1 81.88 155 LYS A N 1
ATOM 1194 C CA . LYS A 1 155 ? 8.664 -10.336 -16.078 1 81.88 155 LYS A CA 1
ATOM 1195 C C . LYS A 1 155 ? 8.086 -9.469 -14.953 1 81.88 155 LYS A C 1
ATOM 1197 O O . LYS A 1 155 ? 8.547 -8.352 -14.727 1 81.88 155 LYS A O 1
ATOM 1202 N N . ALA A 1 156 ? 7.09 -9.938 -14.484 1 88.25 156 ALA A N 1
ATOM 1203 C CA . ALA A 1 156 ? 6.461 -9.234 -13.375 1 88.25 156 ALA A CA 1
ATOM 1204 C C . ALA A 1 156 ? 6.309 -10.148 -12.164 1 88.25 156 ALA A C 1
ATOM 1206 O O . ALA A 1 156 ? 6.047 -11.352 -12.305 1 88.25 156 ALA A O 1
ATOM 1207 N N . PHE A 1 157 ? 6.609 -9.602 -11.062 1 90.5 157 PHE A N 1
ATOM 1208 C CA . PHE A 1 157 ? 6.379 -10.258 -9.781 1 90.5 157 PHE A CA 1
ATOM 1209 C C . PHE A 1 157 ? 5.344 -9.492 -8.961 1 90.5 157 PHE A C 1
ATOM 1211 O O . PHE A 1 157 ? 5.453 -8.281 -8.789 1 90.5 157 PHE A O 1
ATOM 1218 N N . GLN A 1 158 ? 4.301 -10.203 -8.406 1 91.38 158 GLN A N 1
ATOM 1219 C CA . GLN A 1 158 ? 3.27 -9.547 -7.613 1 91.38 158 GLN A CA 1
ATOM 1220 C C . GLN A 1 158 ? 2.984 -10.328 -6.332 1 91.38 158 GLN A C 1
ATOM 1222 O O . GLN A 1 158 ? 2.785 -11.547 -6.371 1 91.38 158 GLN A O 1
ATOM 1227 N N . LEU A 1 159 ? 3.018 -9.609 -5.305 1 91.94 159 LEU A N 1
ATOM 1228 C CA . LEU A 1 159 ? 2.588 -10.156 -4.023 1 91.94 159 LEU A CA 1
ATOM 1229 C C . LEU A 1 159 ? 1.247 -9.562 -3.6 1 91.94 159 LEU A C 1
ATOM 1231 O O . LEU A 1 159 ? 1.16 -8.375 -3.291 1 91.94 159 LEU A O 1
ATOM 1235 N N . LEU A 1 160 ? 0.218 -10.406 -3.691 1 91.88 160 LEU A N 1
ATOM 1236 C CA . LEU A 1 160 ? -1.129 -10.023 -3.279 1 91.88 160 LEU A CA 1
ATOM 1237 C C . LEU A 1 160 ? -1.496 -10.672 -1.951 1 91.88 160 LEU A C 1
ATOM 1239 O O . LEU A 1 160 ? -1.531 -11.898 -1.845 1 91.88 160 LEU A O 1
ATOM 1243 N N . VAL A 1 161 ? -1.681 -9.898 -0.993 1 90.25 161 VAL A N 1
ATOM 1244 C CA . VAL A 1 161 ? -2.043 -10.422 0.321 1 90.25 161 VAL A CA 1
ATOM 1245 C C . VAL A 1 161 ? -3.527 -10.172 0.584 1 90.25 161 VAL A C 1
ATOM 1247 O O . VAL A 1 161 ? -3.984 -9.031 0.562 1 90.25 161 VAL A O 1
ATOM 1250 N N . SER A 1 162 ? -4.203 -11.258 0.897 1 88.75 162 SER A N 1
ATOM 1251 C CA . SER A 1 162 ? -5.641 -11.156 1.126 1 88.75 162 SER A CA 1
ATOM 1252 C C . SER A 1 162 ? -5.953 -10.188 2.262 1 88.75 162 SER A C 1
ATOM 1254 O O . SER A 1 162 ? -5.23 -10.141 3.258 1 88.75 162 SER A O 1
ATOM 1256 N N . ASN A 1 163 ? -6.961 -9.383 2.064 1 84.88 163 ASN A N 1
ATOM 1257 C CA . ASN A 1 163 ? -7.512 -8.469 3.059 1 84.88 163 ASN A CA 1
ATOM 1258 C C . ASN A 1 163 ? -6.672 -7.199 3.172 1 84.88 163 ASN A C 1
ATOM 1260 O O . ASN A 1 163 ? -6.812 -6.445 4.137 1 84.88 163 ASN A O 1
ATOM 1264 N N . THR A 1 164 ? -5.742 -7.047 2.293 1 82.31 164 THR A N 1
ATOM 1265 C CA . THR A 1 164 ? -5.043 -5.77 2.217 1 82.31 164 THR A CA 1
ATOM 1266 C C . THR A 1 164 ? -5.707 -4.848 1.197 1 82.31 164 THR A C 1
ATOM 1268 O O . THR A 1 164 ? -6.312 -5.316 0.233 1 82.31 164 THR A O 1
ATOM 1271 N N . ALA A 1 165 ? -5.734 -3.518 1.495 1 76.62 165 ALA A N 1
ATOM 1272 C CA . ALA A 1 165 ? -6.285 -2.514 0.587 1 76.62 165 ALA A CA 1
ATOM 1273 C C . ALA A 1 165 ? -5.355 -1.308 0.477 1 76.62 165 ALA A C 1
ATOM 1275 O O . ALA A 1 165 ? -5.457 -0.364 1.265 1 76.62 165 ALA A O 1
ATOM 1276 N N . ALA A 1 166 ? -4.539 -1.275 -0.551 1 73.88 166 ALA A N 1
ATOM 1277 C CA . ALA A 1 166 ? -3.576 -0.185 -0.693 1 73.88 166 ALA A CA 1
ATOM 1278 C C . ALA A 1 166 ? -4.082 0.871 -1.67 1 73.88 166 ALA A C 1
ATOM 1280 O O . ALA A 1 166 ? -3.393 1.855 -1.944 1 73.88 166 ALA A O 1
ATOM 1281 N N . ASP A 1 167 ? -5.32 0.71 -2.158 1 80.5 167 ASP A N 1
ATOM 1282 C CA . ASP A 1 167 ? -5.879 1.673 -3.104 1 80.5 167 ASP A CA 1
ATOM 1283 C C . ASP A 1 167 ? -6.922 2.562 -2.43 1 80.5 167 ASP A C 1
ATOM 1285 O O . ASP A 1 167 ? -7.449 2.219 -1.37 1 80.5 167 ASP A O 1
ATOM 1289 N N . VAL A 1 168 ? -7.027 3.725 -3.107 1 86.19 168 VAL A N 1
ATOM 1290 C CA . VAL A 1 168 ? -7.969 4.711 -2.59 1 86.19 168 VAL A CA 1
ATOM 1291 C C . VAL A 1 168 ? -8.984 5.07 -3.67 1 86.19 168 VAL A C 1
ATOM 1293 O O . VAL A 1 168 ? -8.68 5.016 -4.863 1 86.19 168 VAL A O 1
ATOM 1296 N N . VAL A 1 169 ? -10.188 5.305 -3.213 1 86.25 169 VAL A N 1
ATOM 1297 C CA . VAL A 1 169 ? -11.266 5.734 -4.102 1 86.25 169 VAL A CA 1
ATOM 1298 C C . VAL A 1 169 ? -11.461 7.246 -3.986 1 86.25 169 VAL A C 1
ATOM 1300 O O . VAL A 1 169 ? -11.578 7.781 -2.881 1 86.25 169 VAL A O 1
ATOM 1303 N N . VAL A 1 170 ? -11.383 7.906 -5.098 1 88.38 170 VAL A N 1
ATOM 1304 C CA . VAL A 1 170 ? -11.656 9.344 -5.172 1 88.38 170 VAL A CA 1
ATOM 1305 C C . VAL A 1 170 ? -13.117 9.57 -5.527 1 88.38 170 VAL A C 1
ATOM 1307 O O . VAL A 1 170 ? -13.586 9.125 -6.578 1 88.38 170 VAL A O 1
ATOM 1310 N N . SER A 1 171 ? -13.82 10.203 -4.617 1 86.94 171 SER A N 1
ATOM 1311 C CA . SER A 1 171 ? -15.258 10.383 -4.809 1 86.94 171 SER A CA 1
ATOM 1312 C C . SER A 1 171 ? -15.641 11.859 -4.762 1 86.94 171 SER A C 1
ATOM 1314 O O . SER A 1 171 ? -15.047 12.633 -4.008 1 86.94 171 SER A O 1
ATOM 1316 N N . ARG A 1 172 ? -16.672 12.102 -5.5 1 85.12 172 ARG A N 1
ATOM 1317 C CA . ARG A 1 172 ? -17.172 13.469 -5.508 1 85.12 172 ARG A CA 1
ATOM 1318 C C . ARG A 1 172 ? -17.891 13.797 -4.199 1 85.12 172 ARG A C 1
ATOM 1320 O O . ARG A 1 172 ? -18.562 12.945 -3.627 1 85.12 172 ARG A O 1
ATOM 1327 N N . VAL A 1 173 ? -17.656 15.062 -3.729 1 83 173 VAL A N 1
ATOM 1328 C CA . VAL A 1 173 ? -18.328 15.5 -2.51 1 83 173 VAL A CA 1
ATOM 1329 C C . VAL A 1 173 ? -19.047 16.828 -2.764 1 83 173 VAL A C 1
ATOM 1331 O O . VAL A 1 173 ? -18.625 17.625 -3.611 1 83 173 VAL A O 1
ATOM 1334 N N . ASN A 1 174 ? -20.141 16.969 -2.066 1 75.25 174 ASN A N 1
ATOM 1335 C CA . ASN A 1 174 ? -20.875 18.234 -2.113 1 75.25 174 ASN A CA 1
ATOM 1336 C C . ASN A 1 174 ? -20.281 19.266 -1.169 1 75.25 174 ASN A C 1
ATOM 1338 O O . ASN A 1 174 ? -20.172 19.031 0.036 1 75.25 174 ASN A O 1
ATOM 1342 N N . THR A 1 175 ? -19.812 20.328 -1.728 1 75.12 175 THR A N 1
ATOM 1343 C CA . THR A 1 175 ? -19.141 21.328 -0.908 1 75.12 175 THR A CA 1
ATOM 1344 C C . THR A 1 175 ? -20.047 22.547 -0.688 1 75.12 175 THR A C 1
ATOM 1346 O O . THR A 1 175 ? -19.578 23.594 -0.24 1 75.12 175 THR A O 1
ATOM 1349 N N . THR A 1 176 ? -21.297 22.422 -0.981 1 73.56 176 THR A N 1
ATOM 1350 C CA . THR A 1 176 ? -22.188 23.578 -0.897 1 73.56 176 THR A CA 1
ATOM 1351 C C . THR A 1 176 ? -22.266 24.094 0.537 1 73.56 176 THR A C 1
ATOM 1353 O O . THR A 1 176 ? -22.375 25.297 0.765 1 73.56 176 THR A O 1
ATOM 1356 N N . ALA A 1 177 ? -22.172 23.219 1.48 1 75.25 177 ALA A N 1
ATOM 1357 C CA . ALA A 1 177 ? -22.359 23.625 2.873 1 75.25 177 ALA A CA 1
ATOM 1358 C C . ALA A 1 177 ? -21.016 23.938 3.533 1 75.25 177 ALA A C 1
ATOM 1360 O O . ALA A 1 177 ? -20.984 24.375 4.684 1 75.25 177 ALA A O 1
ATOM 1361 N N . PHE A 1 178 ? -19.891 23.859 2.805 1 81.31 178 PHE A N 1
ATOM 1362 C CA . PHE A 1 178 ? -18.578 24.109 3.408 1 81.31 178 PHE A CA 1
ATOM 1363 C C . PHE A 1 178 ? -18.25 25.594 3.408 1 81.31 178 PHE A C 1
ATOM 1365 O O . PHE A 1 178 ? -18.5 26.297 2.418 1 81.31 178 PHE A O 1
ATOM 1372 N N . PRO A 1 179 ? -17.797 26.031 4.516 1 75.5 179 PRO A N 1
ATOM 1373 C CA . PRO A 1 179 ? -17.438 27.453 4.547 1 75.5 179 PRO A CA 1
ATOM 1374 C C . PRO A 1 179 ? -16.375 27.812 3.516 1 75.5 179 PRO A C 1
ATOM 1376 O O . PRO A 1 179 ? -15.398 27.062 3.34 1 75.5 179 PRO A O 1
ATOM 1379 N N . GLY A 1 180 ? -16.594 28.891 2.777 1 68.44 180 GLY A N 1
ATOM 1380 C CA . GLY A 1 180 ? -15.609 29.438 1.859 1 68.44 180 GLY A CA 1
ATOM 1381 C C . GLY A 1 180 ? -15.672 28.812 0.476 1 68.44 180 GLY A C 1
ATOM 1382 O O . GLY A 1 180 ? -14.867 29.156 -0.398 1 68.44 180 GLY A O 1
ATOM 1383 N N . PHE A 1 181 ? -16.469 27.797 0.266 1 71.94 181 PHE A N 1
ATOM 1384 C CA . PHE A 1 181 ? -16.531 27.203 -1.062 1 71.94 181 PHE A CA 1
ATOM 1385 C C . PHE A 1 181 ? -17.828 27.562 -1.756 1 71.94 181 PHE A C 1
ATOM 1387 O O . PHE A 1 181 ? -18.906 27.5 -1.15 1 71.94 181 PHE A O 1
ATOM 1394 N N . PRO A 1 182 ? -17.562 28.047 -2.982 1 65.19 182 PRO A N 1
ATOM 1395 C CA . PRO A 1 182 ? -18.781 28.312 -3.74 1 65.19 182 PRO A CA 1
ATOM 1396 C C . PRO A 1 182 ? -19.578 27.062 -4.07 1 65.19 182 PRO A C 1
ATOM 1398 O O . PRO A 1 182 ? -19.016 25.953 -4.086 1 65.19 182 PRO A O 1
ATOM 1401 N N . ALA A 1 183 ? -20.875 27.109 -4.23 1 61.41 183 ALA A N 1
ATOM 1402 C CA . ALA A 1 183 ? -21.828 26.031 -4.441 1 61.41 183 ALA A CA 1
ATOM 1403 C C . ALA A 1 183 ? -21.469 25.203 -5.664 1 61.41 183 ALA A C 1
ATOM 1405 O O . ALA A 1 183 ? -21.766 24 -5.723 1 61.41 183 ALA A O 1
ATOM 1406 N N . ASN A 1 184 ? -20.578 25.688 -6.43 1 62.5 184 ASN A N 1
ATOM 1407 C CA . ASN A 1 184 ? -20.406 24.953 -7.676 1 62.5 184 ASN A CA 1
ATOM 1408 C C . ASN A 1 184 ? -18.969 24.438 -7.816 1 62.5 184 ASN A C 1
ATOM 1410 O O . ASN A 1 184 ? -18.562 24 -8.891 1 62.5 184 ASN A O 1
ATOM 1414 N N . THR A 1 185 ? -18.438 24.438 -6.746 1 74.88 185 THR A N 1
ATOM 1415 C CA . THR A 1 185 ? -17.062 23.969 -6.867 1 74.88 185 THR A CA 1
ATOM 1416 C C . THR A 1 185 ? -17 22.453 -6.773 1 74.88 185 THR A C 1
ATOM 1418 O O . THR A 1 185 ? -17.547 21.859 -5.836 1 74.88 185 THR A O 1
ATOM 1421 N N . GLU A 1 186 ? -16.562 21.844 -7.875 1 80.44 186 GLU A N 1
ATOM 1422 C CA . GLU A 1 186 ? -16.391 20.391 -7.883 1 80.44 186 GLU A CA 1
ATOM 1423 C C . GLU A 1 186 ? -15.172 19.969 -7.086 1 80.44 186 GLU A C 1
ATOM 1425 O O . GLU A 1 186 ? -14.047 20.344 -7.422 1 80.44 186 GLU A O 1
ATOM 1430 N N . CYS A 1 187 ? -15.469 19.297 -5.961 1 86.31 187 CYS A N 1
ATOM 1431 C CA . CYS A 1 187 ? -14.375 18.812 -5.125 1 86.31 187 CYS A CA 1
ATOM 1432 C C . CYS A 1 187 ? -14.508 17.312 -4.879 1 86.31 187 CYS A C 1
ATOM 1434 O O . CYS A 1 187 ? -15.555 16.719 -5.172 1 86.31 187 CYS A O 1
ATOM 1436 N N . TYR A 1 188 ? -13.438 16.703 -4.5 1 88.75 188 TYR A N 1
ATOM 1437 C CA . TYR A 1 188 ? -13.367 15.266 -4.273 1 88.75 188 TYR A CA 1
ATOM 1438 C C . TYR A 1 188 ? -12.758 14.961 -2.912 1 88.75 188 TYR A C 1
ATOM 1440 O O . TYR A 1 188 ? -12.062 15.797 -2.332 1 88.75 188 TYR A O 1
ATOM 1448 N N . THR A 1 189 ? -13.125 13.828 -2.408 1 91.5 189 THR A N 1
ATOM 1449 C CA . THR A 1 189 ? -12.547 13.312 -1.173 1 91.5 189 THR A CA 1
ATOM 1450 C C . THR A 1 189 ? -12.094 11.859 -1.351 1 91.5 189 THR A C 1
ATOM 1452 O O . THR A 1 189 ? -12.164 11.312 -2.453 1 91.5 189 THR A O 1
ATOM 1455 N N . LEU A 1 190 ? -11.508 11.312 -0.286 1 90.5 190 LEU A N 1
ATOM 1456 C CA . LEU A 1 190 ? -10.859 10.016 -0.402 1 90.5 190 LEU A CA 1
ATOM 1457 C C . LEU A 1 190 ? -11.516 8.992 0.517 1 90.5 190 LEU A C 1
ATOM 1459 O O . LEU A 1 190 ? -11.945 9.328 1.623 1 90.5 190 LEU A O 1
ATOM 1463 N N . SER A 1 191 ? -11.633 7.828 0.01 1 87.75 191 SER A N 1
ATOM 1464 C CA . SER A 1 191 ? -12.031 6.676 0.816 1 87.75 191 SER A CA 1
ATOM 1465 C C . SER A 1 191 ? -11.227 5.434 0.444 1 87.75 191 SER A C 1
ATOM 1467 O O . SER A 1 191 ? -10.602 5.391 -0.619 1 87.75 191 SER A O 1
ATOM 1469 N N . ALA A 1 192 ? -11.164 4.477 1.395 1 86.69 192 ALA A N 1
ATOM 1470 C CA . ALA A 1 192 ? -10.469 3.223 1.122 1 86.69 192 ALA A CA 1
ATOM 1471 C C . ALA A 1 192 ? -11.227 2.391 0.09 1 86.69 192 ALA A C 1
ATOM 1473 O O . ALA A 1 192 ? -12.461 2.348 0.1 1 86.69 192 ALA A O 1
ATOM 1474 N N . SER A 1 193 ? -10.484 1.767 -0.757 1 84.19 193 SER A N 1
ATOM 1475 C CA . SER A 1 193 ? -11.109 0.832 -1.687 1 84.19 193 SER A CA 1
ATOM 1476 C C . SER A 1 193 ? -11.484 -0.472 -0.991 1 84.19 193 SER A C 1
ATOM 1478 O O . SER A 1 193 ? -10.93 -0.802 0.061 1 84.19 193 SER A O 1
ATOM 1480 N N . GLU A 1 194 ? -12.492 -1.116 -1.647 1 85.69 194 GLU A N 1
ATOM 1481 C CA . GLU A 1 194 ? -12.805 -2.463 -1.175 1 85.69 194 GLU A CA 1
ATOM 1482 C C . GLU A 1 194 ? -11.641 -3.416 -1.42 1 85.69 194 GLU A C 1
ATOM 1484 O O . GLU A 1 194 ? -11.031 -3.398 -2.49 1 85.69 194 GLU A O 1
ATOM 1489 N N . LYS A 1 195 ? -11.359 -4.18 -0.393 1 83.06 195 LYS A N 1
ATOM 1490 C CA . LYS A 1 195 ? -10.156 -5.012 -0.395 1 83.06 195 LYS A CA 1
ATOM 1491 C C . LYS A 1 195 ? -10.141 -5.953 -1.596 1 83.06 195 LYS A C 1
ATOM 1493 O O . LYS A 1 195 ? -9.141 -6.043 -2.307 1 83.06 195 LYS A O 1
ATOM 1498 N N . ASP A 1 196 ? -11.25 -6.672 -1.888 1 82.94 196 ASP A N 1
ATOM 1499 C CA . ASP A 1 196 ? -11.289 -7.652 -2.969 1 82.94 196 ASP A CA 1
ATOM 1500 C C . ASP A 1 196 ? -11.211 -6.969 -4.332 1 82.94 196 ASP A C 1
ATOM 1502 O O . ASP A 1 196 ? -10.578 -7.488 -5.258 1 82.94 196 ASP A O 1
ATOM 1506 N N . VAL A 1 197 ? -11.758 -5.82 -4.34 1 82 197 VAL A N 1
ATOM 1507 C CA . VAL A 1 197 ? -11.734 -5.055 -5.582 1 82 197 VAL A CA 1
ATOM 1508 C C . VAL A 1 197 ? -10.32 -4.551 -5.855 1 82 197 VAL A C 1
ATOM 1510 O O . VAL A 1 197 ? -9.852 -4.578 -6.996 1 82 197 VAL A O 1
ATOM 1513 N N . ALA A 1 198 ? -9.727 -4.148 -4.812 1 81.62 198 ALA A N 1
ATOM 1514 C CA . ALA A 1 198 ? -8.367 -3.633 -4.949 1 81.62 198 ALA A CA 1
ATOM 1515 C C . ALA A 1 198 ? -7.41 -4.727 -5.422 1 81.62 198 ALA A C 1
ATOM 1517 O O . ALA A 1 198 ? -6.598 -4.5 -6.324 1 81.62 198 ALA A O 1
ATOM 1518 N N . LEU A 1 199 ? -7.523 -5.895 -4.871 1 86.56 199 LEU A N 1
ATOM 1519 C CA . LEU A 1 199 ? -6.648 -7.004 -5.234 1 86.56 199 LEU A CA 1
ATOM 1520 C C . LEU A 1 199 ? -6.879 -7.43 -6.68 1 86.56 199 LEU A C 1
ATOM 1522 O O . LEU A 1 199 ? -5.922 -7.66 -7.422 1 86.56 199 LEU A O 1
ATOM 1526 N N . ARG A 1 200 ? -8.125 -7.477 -7.105 1 86.25 200 ARG A N 1
ATOM 1527 C CA . ARG A 1 200 ? -8.477 -7.855 -8.469 1 86.25 200 ARG A CA 1
ATOM 1528 C C . ARG A 1 200 ? -7.934 -6.84 -9.477 1 86.25 200 ARG A C 1
ATOM 1530 O O . ARG A 1 200 ? -7.406 -7.219 -10.523 1 86.25 200 ARG A O 1
ATOM 1537 N N . SER A 1 201 ? -8.078 -5.676 -9.102 1 79.25 201 SER A N 1
ATOM 1538 C CA . SER A 1 201 ? -7.621 -4.609 -9.984 1 79.25 201 SER A CA 1
ATOM 1539 C C . SER A 1 201 ? -6.102 -4.633 -10.133 1 79.25 201 SER A C 1
ATOM 1541 O O . SER A 1 201 ? -5.578 -4.469 -11.234 1 79.25 201 SER A O 1
ATOM 1543 N N . ARG A 1 202 ? -5.465 -4.801 -9.055 1 82.94 202 ARG A N 1
ATOM 1544 C CA . ARG A 1 202 ? -4.004 -4.855 -9.078 1 82.94 202 ARG A CA 1
ATOM 1545 C C . ARG A 1 202 ? -3.518 -6.035 -9.914 1 82.94 202 ARG A C 1
ATOM 1547 O O . ARG A 1 202 ? -2.613 -5.887 -10.742 1 82.94 202 ARG A O 1
ATOM 1554 N N . TYR A 1 203 ? -4.043 -7.148 -9.695 1 89.06 203 TYR A N 1
ATOM 1555 C CA . TYR A 1 203 ? -3.666 -8.336 -10.453 1 89.06 203 TYR A CA 1
ATOM 1556 C C . TYR A 1 203 ? -3.914 -8.133 -11.945 1 89.06 203 TYR A C 1
ATOM 1558 O O . TYR A 1 203 ? -3.035 -8.398 -12.773 1 89.06 203 TYR A O 1
ATOM 1566 N N . SER A 1 204 ? -5.125 -7.656 -12.266 1 84.38 204 SER A N 1
ATOM 1567 C CA . SER A 1 204 ? -5.555 -7.562 -13.656 1 84.38 204 SER A CA 1
ATOM 1568 C C . SER A 1 204 ? -4.695 -6.574 -14.438 1 84.38 204 SER A C 1
ATOM 1570 O O . SER A 1 204 ? -4.434 -6.777 -15.625 1 84.38 204 SER A O 1
ATOM 1572 N N . LYS A 1 205 ? -4.301 -5.562 -13.805 1 78.56 205 LYS A N 1
ATOM 1573 C CA . LYS A 1 205 ? -3.482 -4.566 -14.484 1 78.56 205 LYS A CA 1
ATOM 1574 C C . LYS A 1 205 ? -2.127 -5.145 -14.875 1 78.56 205 LYS A C 1
ATOM 1576 O O . LYS A 1 205 ? -1.646 -4.906 -15.984 1 78.56 205 LYS A O 1
ATOM 1581 N N . VAL A 1 206 ? -1.525 -5.812 -13.977 1 84.81 206 VAL A N 1
ATOM 1582 C CA . VAL A 1 206 ? -0.221 -6.402 -14.25 1 84.81 206 VAL A CA 1
ATOM 1583 C C . VAL A 1 206 ? -0.366 -7.516 -15.289 1 84.81 206 VAL A C 1
ATOM 1585 O O . VAL A 1 206 ? 0.462 -7.641 -16.188 1 84.81 206 VAL A O 1
ATOM 1588 N N . LEU A 1 207 ? -1.419 -8.281 -15.133 1 88.06 207 LEU A N 1
ATOM 1589 C CA . LEU A 1 207 ? -1.684 -9.336 -16.109 1 88.06 207 LEU A CA 1
ATOM 1590 C C . LEU A 1 207 ? -1.841 -8.75 -17.516 1 88.06 207 LEU A C 1
ATOM 1592 O O . LEU A 1 207 ? -1.277 -9.273 -18.469 1 88.06 207 LEU A O 1
ATOM 1596 N N . GLN A 1 208 ? -2.588 -7.707 -17.547 1 82.25 208 GLN A N 1
ATOM 1597 C CA . GLN A 1 208 ? -2.795 -7.047 -18.844 1 82.25 208 GLN A CA 1
ATOM 1598 C C . GLN A 1 208 ? -1.472 -6.578 -19.438 1 82.25 208 GLN A C 1
ATOM 1600 O O . GLN A 1 208 ? -1.233 -6.738 -20.641 1 82.25 208 GLN A O 1
ATOM 1605 N N . TRP A 1 209 ? -0.7 -5.977 -18.609 1 80.5 209 TRP A N 1
ATOM 1606 C CA . TRP A 1 209 ? 0.611 -5.516 -19.062 1 80.5 209 TRP A CA 1
ATOM 1607 C C . TRP A 1 209 ? 1.448 -6.68 -19.578 1 80.5 209 TRP A C 1
ATOM 1609 O O . TRP A 1 209 ? 2.09 -6.566 -20.625 1 80.5 209 TRP A O 1
ATOM 1619 N N . CYS A 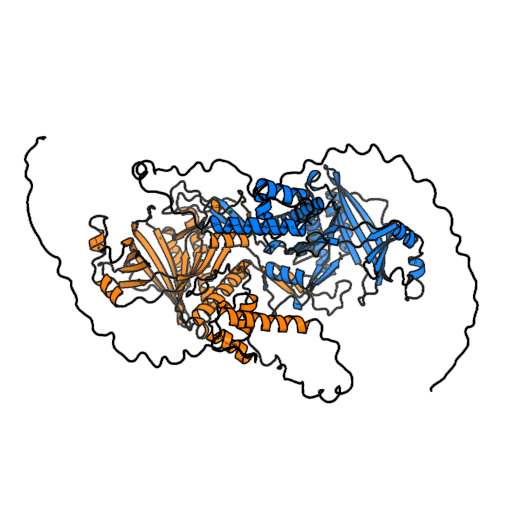1 210 ? 1.455 -7.758 -18.891 1 84.38 210 CYS A N 1
ATOM 1620 C CA . CYS A 1 210 ? 2.221 -8.938 -19.297 1 84.38 210 CYS A CA 1
ATOM 1621 C C . CYS A 1 210 ? 1.684 -9.523 -20.594 1 84.38 210 CYS A C 1
ATOM 1623 O O . CYS A 1 210 ? 2.457 -9.891 -21.484 1 84.38 210 CYS A O 1
ATOM 1625 N N . CYS A 1 211 ? 0.39 -9.617 -20.688 1 82.88 211 CYS A N 1
ATOM 1626 C CA . CYS A 1 211 ? -0.227 -10.172 -21.891 1 82.88 211 CYS A CA 1
ATOM 1627 C C . CYS A 1 211 ? 0.067 -9.305 -23.109 1 82.88 211 CYS A C 1
ATOM 1629 O O . CYS A 1 211 ? 0.27 -9.82 -24.203 1 82.88 211 CYS A O 1
ATOM 1631 N N . LEU A 1 212 ? -0 -8.023 -22.875 1 77.81 212 LEU A N 1
ATOM 1632 C CA . LEU A 1 212 ? 0.338 -7.117 -23.953 1 77.81 212 LEU A CA 1
ATOM 1633 C C . LEU A 1 212 ? 1.769 -7.348 -24.438 1 77.81 212 LEU A C 1
ATOM 1635 O O . LEU A 1 212 ? 2.035 -7.34 -25.641 1 77.81 212 LEU A O 1
ATOM 1639 N N . ASN A 1 213 ? 2.617 -7.559 -23.516 1 77.38 213 ASN A N 1
ATOM 1640 C CA . ASN A 1 213 ? 4.008 -7.824 -23.875 1 77.38 213 ASN A CA 1
ATOM 1641 C C . ASN A 1 213 ? 4.16 -9.164 -24.578 1 77.38 213 ASN A C 1
ATOM 1643 O O . ASN A 1 213 ? 4.934 -9.281 -25.547 1 77.38 213 ASN A O 1
ATOM 1647 N N . MET A 1 214 ? 3.477 -10.109 -24.156 1 82.25 214 MET A N 1
ATOM 1648 C CA . MET A 1 214 ? 3.502 -11.414 -24.812 1 82.25 214 MET A CA 1
ATOM 1649 C C . MET A 1 214 ? 2.967 -11.32 -26.234 1 82.25 214 MET A C 1
ATOM 1651 O O . MET A 1 214 ? 3.523 -11.93 -27.156 1 82.25 214 MET A O 1
ATOM 1655 N N . SER A 1 215 ? 1.934 -10.594 -26.375 1 78.62 215 SER A N 1
ATOM 1656 C CA . SER A 1 215 ? 1.353 -10.398 -27.703 1 78.62 215 SER A CA 1
ATOM 1657 C C . SER A 1 215 ? 2.334 -9.703 -28.641 1 78.62 215 SER A C 1
ATOM 1659 O O . SER A 1 215 ? 2.467 -10.094 -29.812 1 78.62 215 SER A O 1
ATOM 1661 N N . ASN A 1 216 ? 2.908 -8.719 -28.109 1 75.5 216 ASN A N 1
ATOM 1662 C CA . ASN A 1 216 ? 3.895 -7.988 -28.891 1 75.5 216 ASN A CA 1
ATOM 1663 C C . ASN A 1 216 ? 5.043 -8.898 -29.328 1 75.5 216 ASN A C 1
ATOM 1665 O O . ASN A 1 216 ? 5.617 -8.703 -30.406 1 75.5 216 ASN A O 1
ATOM 1669 N N . LEU A 1 217 ? 5.301 -9.867 -28.562 1 78.38 217 LEU A N 1
ATOM 1670 C CA . LEU A 1 217 ? 6.395 -10.781 -28.859 1 78.38 217 LEU A CA 1
ATOM 1671 C C . LEU A 1 217 ? 5.875 -12.039 -29.547 1 78.38 217 LEU A C 1
ATOM 1673 O O . LEU A 1 217 ? 6.637 -12.977 -29.797 1 78.38 217 LEU A O 1
ATOM 1677 N N . GLN A 1 218 ? 4.582 -12.117 -29.828 1 82.19 218 GLN A N 1
ATOM 1678 C CA . GLN A 1 218 ? 3.926 -13.234 -30.484 1 82.19 218 GLN A CA 1
ATOM 1679 C C . GLN A 1 218 ? 4.203 -14.547 -29.75 1 82.19 218 GLN A C 1
ATOM 1681 O O . GLN A 1 218 ? 4.562 -15.547 -30.375 1 82.19 218 GLN A O 1
ATOM 1686 N N . MET A 1 219 ? 4.062 -14.469 -28.438 1 83.56 219 MET A N 1
ATOM 1687 C CA . MET A 1 219 ? 4.285 -15.625 -27.578 1 83.56 219 MET A CA 1
ATOM 1688 C C . MET A 1 219 ? 2.959 -16.219 -27.094 1 83.56 219 MET A C 1
ATOM 1690 O O . MET A 1 219 ? 2.121 -15.492 -26.547 1 83.56 219 MET A O 1
ATOM 1694 N N . ASP A 1 220 ? 2.848 -17.516 -27.359 1 86.88 220 ASP A N 1
ATOM 1695 C CA . ASP A 1 220 ? 1.733 -18.203 -26.719 1 86.88 220 ASP A CA 1
ATOM 1696 C C . ASP A 1 220 ? 2.025 -18.469 -25.25 1 86.88 220 ASP A C 1
ATOM 1698 O O . ASP A 1 220 ? 3.188 -18.578 -24.844 1 86.88 220 ASP A O 1
ATOM 1702 N N . GLY A 1 221 ? 0.933 -18.391 -24.516 1 90.69 221 GLY A N 1
ATOM 1703 C CA . GLY A 1 221 ? 1.138 -18.641 -23.109 1 90.69 221 GLY A CA 1
ATOM 1704 C C . GLY A 1 221 ? -0.026 -19.359 -22.453 1 90.69 221 GLY A C 1
ATOM 1705 O O . GLY A 1 221 ? -0.899 -19.891 -23.141 1 90.69 221 GLY A O 1
ATOM 1706 N N . GLU A 1 222 ? 0.134 -19.531 -21.203 1 94.19 222 GLU A N 1
ATOM 1707 C CA . GLU A 1 222 ? -0.865 -20.188 -20.375 1 94.19 222 GLU A CA 1
ATOM 1708 C C . GLU A 1 222 ? -0.987 -19.516 -19.016 1 94.19 222 GLU A C 1
ATOM 1710 O O . GLU A 1 222 ? 0.02 -19.156 -18.406 1 94.19 222 GLU A O 1
ATOM 1715 N N . LEU A 1 223 ? -2.221 -19.203 -18.734 1 96 223 LEU A N 1
ATOM 1716 C CA . LEU A 1 223 ? -2.496 -18.859 -17.344 1 96 223 LEU A CA 1
ATOM 1717 C C . LEU A 1 223 ? -2.619 -20.109 -16.484 1 96 223 LEU A C 1
ATOM 1719 O O . LEU A 1 223 ? -3.453 -20.984 -16.75 1 96 223 LEU A O 1
ATOM 1723 N N . PHE A 1 224 ? -1.728 -20.219 -15.555 1 97.5 224 PHE A N 1
ATOM 1724 C CA . PHE A 1 224 ? -1.665 -21.406 -14.711 1 97.5 224 PHE A CA 1
ATOM 1725 C C . PHE A 1 224 ? -1.791 -21.031 -13.242 1 97.5 224 PHE A C 1
ATOM 1727 O O . PHE A 1 224 ? -1.001 -20.234 -12.727 1 97.5 224 PHE A O 1
ATOM 1734 N N . LEU A 1 225 ? -2.785 -21.562 -12.555 1 98.25 225 LEU A N 1
ATOM 1735 C CA . LEU A 1 225 ? -2.994 -21.328 -11.133 1 98.25 225 LEU A CA 1
ATOM 1736 C C . LEU A 1 225 ? -2.9 -22.625 -10.344 1 98.25 225 LEU A C 1
ATOM 1738 O O . LEU A 1 225 ? -3.395 -23.672 -10.789 1 98.25 225 LEU A O 1
ATOM 1742 N N . ASP A 1 226 ? -2.232 -22.578 -9.305 1 98.19 226 ASP A N 1
ATOM 1743 C CA . ASP A 1 226 ? -2.205 -23.734 -8.43 1 98.19 226 ASP A CA 1
ATOM 1744 C C . ASP A 1 226 ? -2.326 -23.328 -6.965 1 98.19 226 ASP A C 1
ATOM 1746 O O . ASP A 1 226 ? -2.371 -22.141 -6.645 1 98.19 226 ASP A O 1
ATOM 1750 N N . PHE A 1 227 ? -2.521 -24.375 -6.137 1 97.94 227 PHE A N 1
ATOM 1751 C CA . PHE A 1 227 ? -2.898 -24.156 -4.746 1 97.94 227 PHE A CA 1
ATOM 1752 C C . PHE A 1 227 ? -1.883 -24.781 -3.805 1 97.94 227 PHE A C 1
ATOM 1754 O O . PHE A 1 227 ? -1.392 -25.891 -4.066 1 97.94 227 PHE A O 1
ATOM 1761 N N . GLY A 1 228 ? -1.564 -24.094 -2.871 1 95.38 228 GLY A N 1
ATOM 1762 C CA . GLY A 1 228 ? -0.602 -24.531 -1.877 1 95.38 228 GLY A CA 1
ATOM 1763 C C . GLY A 1 228 ? -0.302 -23.484 -0.824 1 95.38 228 GLY A C 1
ATOM 1764 O O . GLY A 1 228 ? -1.211 -22.812 -0.333 1 95.38 228 GLY A O 1
ATOM 1765 N N . LYS A 1 229 ? 0.945 -23.453 -0.441 1 93.56 229 LYS A N 1
ATOM 1766 C CA . LYS A 1 229 ? 1.324 -22.469 0.573 1 93.56 229 LYS A CA 1
ATOM 1767 C C . LYS A 1 229 ? 2.699 -21.875 0.278 1 93.56 229 LYS A C 1
ATOM 1769 O O . LYS A 1 229 ? 3.637 -22.609 -0.056 1 93.56 229 LYS A O 1
ATOM 1774 N N . LEU A 1 230 ? 2.707 -20.609 0.234 1 93.75 230 LEU A N 1
ATOM 1775 C CA . LEU A 1 230 ? 3.967 -19.875 0.145 1 93.75 230 LEU A CA 1
ATOM 1776 C C . LEU A 1 230 ? 4.617 -19.734 1.519 1 93.75 230 LEU A C 1
ATOM 1778 O O . LEU A 1 230 ? 4.102 -19.031 2.387 1 93.75 230 LEU A O 1
ATOM 1782 N N . LEU A 1 231 ? 5.707 -20.422 1.696 1 91.25 231 LEU A N 1
ATOM 1783 C CA . LEU A 1 231 ? 6.41 -20.391 2.973 1 91.25 231 LEU A CA 1
ATOM 1784 C C . LEU A 1 231 ? 7.656 -19.516 2.883 1 91.25 231 LEU A C 1
ATOM 1786 O O . LEU A 1 231 ? 8.508 -19.719 2.02 1 91.25 231 LEU A O 1
ATOM 1790 N N . LEU A 1 232 ? 7.664 -18.562 3.791 1 91.94 232 LEU A N 1
ATOM 1791 C CA . LEU A 1 232 ? 8.758 -17.609 3.793 1 91.94 232 LEU A CA 1
ATOM 1792 C C . LEU A 1 232 ? 9.844 -18.031 4.781 1 91.94 232 LEU A C 1
ATOM 1794 O O . LEU A 1 232 ? 9.547 -18.578 5.84 1 91.94 232 LEU A O 1
ATOM 1798 N N . GLN A 1 233 ? 11.062 -17.719 4.414 1 88.38 233 GLN A N 1
ATOM 1799 C CA . GLN A 1 233 ? 12.203 -17.938 5.301 1 88.38 233 GLN A CA 1
ATOM 1800 C C . GLN A 1 233 ? 12.344 -16.797 6.309 1 88.38 233 GLN A C 1
ATOM 1802 O O . GLN A 1 233 ? 11.852 -15.695 6.074 1 88.38 233 GLN A O 1
ATOM 1807 N N . PRO A 1 234 ? 12.984 -17.094 7.402 1 83 234 PRO A N 1
ATOM 1808 C CA . PRO A 1 234 ? 13.164 -16.047 8.414 1 83 234 PRO A CA 1
ATOM 1809 C C . PRO A 1 234 ? 13.906 -14.828 7.887 1 83 234 PRO A C 1
ATOM 1811 O O . PRO A 1 234 ? 13.719 -13.719 8.398 1 83 234 PRO A O 1
ATOM 1814 N N . SER A 1 235 ? 14.625 -14.93 6.895 1 82.5 235 SER A N 1
ATOM 1815 C CA . SER A 1 235 ? 15.453 -13.844 6.375 1 82.5 235 SER A CA 1
ATOM 1816 C C . SER A 1 235 ? 14.602 -12.758 5.73 1 82.5 235 SER A C 1
ATOM 1818 O O . SER A 1 235 ? 15.094 -11.664 5.449 1 82.5 235 SER A O 1
ATOM 1820 N N . VAL A 1 236 ? 13.367 -13.117 5.562 1 85.62 236 VAL A N 1
ATOM 1821 C CA . VAL A 1 236 ? 12.484 -12.133 4.945 1 85.62 236 VAL A CA 1
ATOM 1822 C C . VAL A 1 236 ? 12.266 -10.961 5.898 1 85.62 236 VAL A C 1
ATOM 1824 O O . VAL A 1 236 ? 11.984 -9.844 5.461 1 85.62 236 VAL A O 1
ATOM 1827 N N . MET A 1 237 ? 12.289 -11.305 7.199 1 79.81 237 MET A N 1
ATOM 1828 C CA . MET A 1 237 ? 12.109 -10.266 8.211 1 79.81 237 MET A CA 1
ATOM 1829 C C . MET A 1 237 ? 13.453 -9.648 8.594 1 79.81 237 MET A C 1
ATOM 1831 O O . MET A 1 237 ? 14.438 -10.359 8.797 1 79.81 237 MET A O 1
ATOM 1835 N N . ARG A 1 238 ? 13.516 -8.32 8.32 1 68.75 238 ARG A N 1
ATOM 1836 C CA . ARG A 1 238 ? 14.688 -7.621 8.836 1 68.75 238 ARG A CA 1
ATOM 1837 C C . ARG A 1 238 ? 14.484 -7.195 10.289 1 68.75 238 ARG A C 1
ATOM 1839 O O . ARG A 1 238 ? 13.414 -6.699 10.648 1 68.75 238 ARG A O 1
ATOM 1846 N N . LYS A 1 239 ? 15.43 -7.414 11.094 1 63.88 239 LYS A N 1
ATOM 1847 C CA . LYS A 1 239 ? 15.469 -6.973 12.484 1 63.88 239 LYS A CA 1
ATOM 1848 C C . LYS A 1 239 ? 14.273 -7.523 13.266 1 63.88 239 LYS A C 1
ATOM 1850 O O . LYS A 1 239 ? 13.719 -6.832 14.125 1 63.88 239 LYS A O 1
ATOM 1855 N N . ASN A 1 240 ? 13.773 -8.625 12.852 1 64 240 ASN A N 1
ATOM 1856 C CA . ASN A 1 240 ? 12.695 -9.336 13.531 1 64 240 ASN A CA 1
ATOM 1857 C C . ASN A 1 240 ? 11.422 -8.492 13.594 1 64 240 ASN A C 1
ATOM 1859 O O . ASN A 1 240 ? 10.734 -8.469 14.617 1 64 240 ASN A O 1
ATOM 1863 N N . ARG A 1 241 ? 11.312 -7.719 12.578 1 74.38 241 ARG A N 1
ATOM 1864 C CA . ARG A 1 241 ? 10.062 -6.969 12.469 1 74.38 241 ARG A CA 1
ATOM 1865 C C . ARG A 1 241 ? 9 -7.777 11.734 1 74.38 241 ARG A C 1
ATOM 1867 O O . ARG A 1 241 ? 9.203 -8.18 10.586 1 74.38 241 ARG A O 1
ATOM 1874 N N . SER A 1 242 ? 7.887 -7.902 12.461 1 80.5 242 SER A N 1
ATOM 1875 C CA . SER A 1 242 ? 6.832 -8.742 11.898 1 80.5 242 SER A CA 1
ATOM 1876 C C . SER A 1 242 ? 5.906 -7.934 11 1 80.5 242 SER A C 1
ATOM 1878 O O . SER A 1 242 ? 5.113 -8.5 10.242 1 80.5 242 SER A O 1
ATOM 1880 N N . ILE A 1 243 ? 6.016 -6.703 11.078 1 80.81 243 ILE A N 1
ATOM 1881 C CA . ILE A 1 243 ? 5.184 -5.875 10.211 1 80.81 243 ILE A CA 1
ATOM 1882 C C . ILE A 1 243 ? 6.055 -5.191 9.156 1 80.81 243 ILE A C 1
ATOM 1884 O O . ILE A 1 243 ? 7.023 -4.508 9.492 1 80.81 243 ILE A O 1
ATOM 1888 N N . VAL A 1 244 ? 5.734 -5.48 7.938 1 79.69 244 VAL A N 1
ATOM 1889 C CA . VAL A 1 244 ? 6.5 -4.973 6.805 1 79.69 244 VAL A CA 1
ATOM 1890 C C . VAL A 1 244 ? 5.551 -4.414 5.746 1 79.69 244 VAL A C 1
ATOM 1892 O O . VAL A 1 244 ? 4.434 -4.914 5.578 1 79.69 244 VAL A O 1
ATOM 1895 N N . SER A 1 245 ? 5.988 -3.348 5.098 1 77.19 245 SER A N 1
ATOM 1896 C CA . SER A 1 245 ? 5.16 -2.842 4.008 1 77.19 245 SER A CA 1
ATOM 1897 C C . SER A 1 245 ? 5.059 -3.855 2.873 1 77.19 245 SER A C 1
ATOM 1899 O O . SER A 1 245 ? 6.02 -4.57 2.586 1 77.19 245 SER A O 1
ATOM 1901 N N . SER A 1 246 ? 3.91 -3.928 2.238 1 79.19 246 SER A N 1
ATOM 1902 C CA . SER A 1 246 ? 3.703 -4.84 1.117 1 79.19 246 SER A CA 1
ATOM 1903 C C . SER A 1 246 ? 4.719 -4.586 0.007 1 79.19 246 SER A C 1
ATOM 1905 O O . SER A 1 246 ? 5.168 -5.523 -0.653 1 79.19 246 SER A O 1
ATOM 1907 N N . TYR A 1 247 ? 5.102 -3.342 -0.142 1 75.69 247 TYR A N 1
ATOM 1908 C CA . TYR A 1 247 ? 6.066 -2.984 -1.173 1 75.69 247 TYR A CA 1
ATOM 1909 C C . TYR A 1 247 ? 7.441 -3.566 -0.858 1 75.69 247 TYR A C 1
ATOM 1911 O O . TYR A 1 247 ? 8.07 -4.18 -1.721 1 75.69 247 TYR A O 1
ATOM 1919 N N . THR A 1 248 ? 7.887 -3.312 0.29 1 76.81 248 THR A N 1
ATOM 1920 C CA . THR A 1 248 ? 9.195 -3.801 0.703 1 76.81 248 THR A CA 1
ATOM 1921 C C . THR A 1 248 ? 9.258 -5.324 0.633 1 76.81 248 THR A C 1
ATOM 1923 O O . THR A 1 248 ? 10.25 -5.895 0.179 1 76.81 248 THR A O 1
ATOM 1926 N N . LEU A 1 249 ? 8.266 -5.902 1.089 1 85.31 249 LEU A N 1
ATOM 1927 C CA . LEU A 1 249 ? 8.234 -7.359 1.087 1 85.31 249 LEU A CA 1
ATOM 1928 C C . LEU A 1 249 ? 8.258 -7.902 -0.338 1 85.31 249 LEU A C 1
ATOM 1930 O O . LEU A 1 249 ? 8.961 -8.875 -0.627 1 85.31 249 LEU A O 1
ATOM 1934 N N . GLN A 1 250 ? 7.445 -7.336 -1.172 1 86.06 250 GLN A N 1
ATOM 1935 C CA . GLN A 1 250 ? 7.434 -7.738 -2.574 1 86.06 250 GLN A CA 1
ATOM 1936 C C . GLN A 1 250 ? 8.828 -7.641 -3.184 1 86.06 250 GLN A C 1
ATOM 1938 O O . GLN A 1 250 ? 9.266 -8.547 -3.896 1 86.06 250 GLN A O 1
ATOM 1943 N N . GLN A 1 251 ? 9.516 -6.598 -2.916 1 79.69 251 GLN A N 1
ATOM 1944 C CA . GLN A 1 251 ? 10.867 -6.414 -3.439 1 79.69 251 GLN A CA 1
ATOM 1945 C C . GLN A 1 251 ? 11.812 -7.48 -2.898 1 79.69 251 GLN A C 1
ATOM 1947 O O . GLN A 1 251 ? 12.625 -8.031 -3.645 1 79.69 251 GLN A O 1
ATOM 1952 N N . ARG A 1 252 ? 11.695 -7.762 -1.72 1 82.56 252 ARG A N 1
ATOM 1953 C CA . ARG A 1 252 ? 12.555 -8.766 -1.093 1 82.56 252 ARG A CA 1
ATOM 1954 C C . ARG A 1 252 ? 12.305 -10.148 -1.684 1 82.56 252 ARG A C 1
ATOM 1956 O O . ARG A 1 252 ? 13.25 -10.891 -1.958 1 82.56 252 ARG A O 1
ATOM 1963 N N . LEU A 1 253 ? 11.062 -10.453 -1.835 1 89 253 LEU A N 1
ATOM 1964 C CA . LEU A 1 253 ? 10.711 -11.758 -2.395 1 89 253 LEU A CA 1
ATOM 1965 C C . LEU A 1 253 ? 11.164 -11.867 -3.846 1 89 253 LEU A C 1
ATOM 1967 O O . LEU A 1 253 ? 11.617 -12.93 -4.281 1 89 253 LEU A O 1
ATOM 1971 N N . GLN A 1 254 ? 10.984 -10.766 -4.512 1 83.88 254 GLN A N 1
ATOM 1972 C CA . GLN A 1 254 ? 11.336 -10.742 -5.93 1 83.88 254 GLN A CA 1
ATOM 1973 C C . GLN A 1 254 ? 12.844 -10.875 -6.125 1 83.88 254 GLN A C 1
ATOM 1975 O O . GLN A 1 254 ? 13.297 -11.609 -7.008 1 83.88 254 GLN A O 1
ATOM 1980 N N . LEU A 1 255 ? 13.586 -10.242 -5.281 1 77.62 255 LEU A N 1
ATOM 1981 C CA . LEU A 1 255 ? 15.023 -10.117 -5.492 1 77.62 255 LEU A CA 1
ATOM 1982 C C . LEU A 1 255 ? 15.766 -11.305 -4.887 1 77.62 255 LEU A C 1
ATOM 1984 O O . LEU A 1 255 ? 16.719 -11.82 -5.477 1 77.62 255 LEU A O 1
ATOM 1988 N N . ASN A 1 256 ? 15.32 -11.758 -3.711 1 80.94 256 ASN A N 1
ATOM 1989 C CA . ASN A 1 256 ? 16.125 -12.711 -2.959 1 80.94 256 ASN A CA 1
ATOM 1990 C C . ASN A 1 256 ? 15.492 -14.094 -2.934 1 80.94 256 ASN A C 1
ATOM 1992 O O . ASN A 1 256 ? 16.141 -15.07 -2.557 1 80.94 256 ASN A O 1
ATOM 1996 N N . HIS A 1 257 ? 14.391 -14.219 -3.266 1 89.31 257 HIS A N 1
ATOM 1997 C CA . HIS A 1 257 ? 13.633 -15.469 -3.324 1 89.31 257 HIS A CA 1
ATOM 1998 C C . HIS A 1 257 ? 13.75 -16.25 -2.016 1 89.31 257 HIS A C 1
ATOM 2000 O O . HIS A 1 257 ? 14.07 -17.438 -2.02 1 89.31 257 HIS A O 1
ATOM 2006 N N . PRO A 1 258 ? 13.547 -15.547 -0.95 1 91.62 258 PRO A N 1
ATOM 2007 C CA . PRO A 1 258 ? 13.609 -16.234 0.345 1 91.62 258 PRO A CA 1
ATOM 2008 C C . PRO A 1 258 ? 12.312 -16.969 0.687 1 91.62 258 PRO A C 1
ATOM 2010 O O . PRO A 1 258 ? 11.742 -16.75 1.756 1 91.62 258 PRO A O 1
ATOM 2013 N N . TYR A 1 259 ? 11.875 -17.859 -0.251 1 92.06 259 TYR A N 1
ATOM 2014 C CA . TYR A 1 259 ? 10.609 -18.547 -0.038 1 92.06 259 TYR A CA 1
ATOM 2015 C C . TYR A 1 259 ? 10.594 -19.906 -0.742 1 92.06 259 TYR A C 1
ATOM 2017 O O . TYR A 1 259 ? 11.43 -20.156 -1.611 1 92.06 259 TYR A O 1
ATOM 2025 N N . THR A 1 260 ? 9.703 -20.688 -0.277 1 88.62 260 THR A N 1
ATOM 2026 C CA . THR A 1 260 ? 9.422 -21.984 -0.881 1 88.62 260 THR A CA 1
ATOM 2027 C C . THR A 1 260 ? 7.926 -22.141 -1.145 1 88.62 260 THR A C 1
ATOM 2029 O O . THR A 1 260 ? 7.098 -21.766 -0.314 1 88.62 260 THR A O 1
ATOM 2032 N N . TRP A 1 261 ? 7.605 -22.578 -2.312 1 92.44 261 TRP A N 1
ATOM 2033 C CA . TRP A 1 261 ? 6.227 -22.891 -2.676 1 92.44 261 TRP A CA 1
ATOM 2034 C C . TRP A 1 261 ? 5.965 -24.391 -2.6 1 92.44 261 TRP A C 1
ATOM 2036 O O . TRP A 1 261 ? 6.719 -25.188 -3.156 1 92.44 261 TRP A O 1
ATOM 2046 N N . ILE A 1 262 ? 4.906 -24.75 -1.964 1 89.62 262 ILE A N 1
ATOM 2047 C CA . ILE A 1 262 ? 4.484 -26.141 -1.89 1 89.62 262 ILE A CA 1
ATOM 2048 C C . ILE A 1 262 ? 3.064 -26.281 -2.438 1 89.62 262 ILE A C 1
ATOM 2050 O O . ILE A 1 262 ? 2.105 -25.812 -1.82 1 89.62 262 ILE A O 1
ATOM 2054 N N . SER A 1 263 ? 3.045 -26.922 -3.523 1 93.5 263 SER A N 1
ATOM 2055 C CA . SER A 1 263 ? 1.733 -27.188 -4.102 1 93.5 263 SER A CA 1
ATOM 2056 C C . SER A 1 263 ? 1.083 -28.406 -3.447 1 93.5 263 SER A C 1
ATOM 2058 O O . SER A 1 263 ? 1.617 -29.516 -3.512 1 93.5 263 SER A O 1
ATOM 2060 N N . THR A 1 264 ? -0.066 -28.188 -2.775 1 94.69 264 THR A N 1
ATOM 2061 C CA . THR A 1 264 ? -0.719 -29.312 -2.125 1 94.69 264 THR A CA 1
ATOM 2062 C C . THR A 1 264 ? -2.115 -28.922 -1.646 1 94.69 264 THR A C 1
ATOM 2064 O O . THR A 1 264 ? -2.365 -27.766 -1.312 1 94.69 264 THR A O 1
ATOM 2067 N N . LEU A 1 265 ? -2.961 -29.828 -1.682 1 96.69 265 LEU A N 1
ATOM 2068 C CA . LEU A 1 265 ? -4.273 -29.797 -1.041 1 96.69 265 LEU A CA 1
ATOM 2069 C C . LEU A 1 265 ? -4.559 -31.109 -0.323 1 96.69 265 LEU A C 1
ATOM 2071 O O . LEU A 1 265 ? -4.027 -32.156 -0.698 1 96.69 265 LEU A O 1
ATOM 2075 N N . PRO A 1 266 ? -5.305 -30.969 0.734 1 94.94 266 PRO A N 1
ATOM 2076 C CA . PRO A 1 266 ? -5.672 -32.219 1.402 1 94.94 266 PRO A CA 1
ATOM 2077 C C . PRO A 1 266 ? -6.582 -33.094 0.55 1 94.94 266 PRO A C 1
ATOM 2079 O O . PRO A 1 266 ? -7.465 -32.594 -0.144 1 94.94 266 PRO A O 1
ATOM 2082 N N . GLU A 1 267 ? -6.445 -34.375 0.702 1 94.62 267 GLU A N 1
ATOM 2083 C CA . GLU A 1 267 ? -7.273 -35.344 -0.04 1 94.62 267 GLU A CA 1
ATOM 2084 C C . GLU A 1 267 ? -8.742 -35.219 0.37 1 94.62 267 GLU A C 1
ATOM 2086 O O . GLU A 1 267 ? -9.633 -35.5 -0.426 1 94.62 267 GLU A O 1
ATOM 2091 N N . SER A 1 268 ? -8.898 -34.781 1.598 1 95.12 268 SER A N 1
ATOM 2092 C CA . SER A 1 268 ? -10.25 -34.656 2.135 1 95.12 268 SER A CA 1
ATOM 2093 C C . SER A 1 268 ? -11.047 -33.594 1.374 1 95.12 268 SER A C 1
ATOM 2095 O O . SER A 1 268 ? -12.273 -33.531 1.474 1 95.12 268 SER A O 1
ATOM 2097 N N . CYS A 1 269 ? -10.383 -32.75 0.559 1 96.75 269 CYS A N 1
ATOM 2098 C CA . CYS A 1 269 ? -11.047 -31.641 -0.12 1 96.75 269 CYS A CA 1
ATOM 2099 C C . CYS A 1 269 ? -11.664 -32.094 -1.435 1 96.75 269 CYS A C 1
ATOM 2101 O O . CYS A 1 269 ? -12.492 -31.391 -2.018 1 96.75 269 CYS A O 1
ATOM 2103 N N . VAL A 1 270 ? -11.344 -33.25 -1.95 1 96.88 270 VAL A N 1
ATOM 2104 C CA . VAL A 1 270 ? -11.656 -33.688 -3.305 1 96.88 270 VAL A CA 1
ATOM 2105 C C . VAL A 1 270 ? -13.172 -33.688 -3.506 1 96.88 270 VAL A C 1
ATOM 2107 O O . VAL A 1 270 ? -13.68 -33.094 -4.449 1 96.88 270 VAL A O 1
ATOM 2110 N N . PRO A 1 271 ? -13.93 -34.344 -2.578 1 96.5 271 PRO A N 1
ATOM 2111 C CA . PRO A 1 271 ? -15.383 -34.312 -2.789 1 96.5 271 PRO A CA 1
ATOM 2112 C C . PRO A 1 271 ? -15.977 -32.906 -2.729 1 96.5 271 PRO A C 1
ATOM 2114 O O . PRO A 1 271 ? -16.891 -32.594 -3.492 1 96.5 271 PRO A O 1
ATOM 2117 N N . LYS A 1 272 ? -15.469 -32.094 -1.85 1 97.12 272 LYS A N 1
ATOM 2118 C CA . LYS A 1 272 ? -15.977 -30.75 -1.689 1 97.12 272 LYS A CA 1
ATOM 2119 C C . LYS A 1 272 ? -15.711 -29.906 -2.941 1 97.12 272 LYS A C 1
ATOM 2121 O O . LYS A 1 272 ? -16.562 -29.125 -3.363 1 97.12 272 LYS A O 1
ATOM 2126 N N . ILE A 1 273 ? -14.5 -30.047 -3.512 1 97.88 273 ILE A N 1
ATOM 2127 C CA . ILE A 1 273 ? -14.148 -29.297 -4.715 1 97.88 273 ILE A CA 1
ATOM 2128 C C . ILE A 1 273 ? -15.078 -29.703 -5.859 1 97.88 273 ILE A C 1
ATOM 2130 O O . ILE A 1 273 ? -15.562 -28.844 -6.598 1 97.88 273 ILE A O 1
ATOM 2134 N N . LYS A 1 274 ? -15.375 -30.953 -5.969 1 96.31 274 LYS A N 1
ATOM 2135 C CA . LYS A 1 274 ? -16.234 -31.453 -7.035 1 96.31 274 LYS A CA 1
ATOM 2136 C C . LYS A 1 274 ? -17.672 -30.953 -6.855 1 96.31 274 LYS A C 1
ATOM 2138 O O . LYS A 1 274 ? -18.281 -30.422 -7.793 1 96.31 274 LYS A O 1
ATOM 2143 N N . GLU A 1 275 ? -18.188 -31.016 -5.66 1 97.12 275 GLU A N 1
ATOM 2144 C CA . GLU A 1 275 ? -19.594 -30.75 -5.383 1 97.12 275 GLU A CA 1
ATOM 2145 C C . GLU A 1 275 ? -19.859 -29.25 -5.309 1 97.12 275 GLU A C 1
ATOM 2147 O O . GLU A 1 275 ?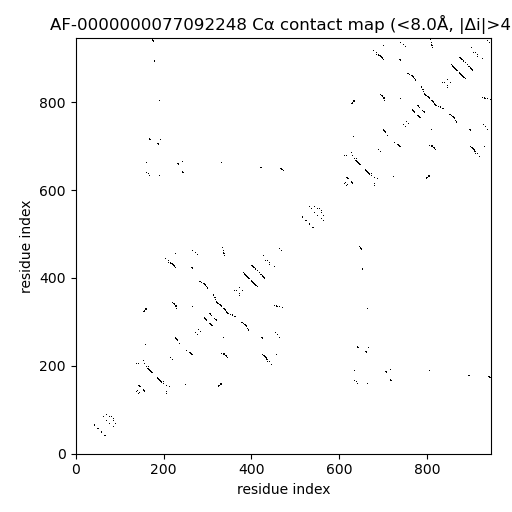 -20.938 -28.797 -5.715 1 97.12 275 GLU A O 1
ATOM 2152 N N . GLU A 1 276 ? -18.891 -28.562 -4.777 1 97.56 276 GLU A N 1
ATOM 2153 C CA . GLU A 1 276 ? -19.188 -27.172 -4.469 1 97.56 276 GLU A CA 1
ATOM 2154 C C . GLU A 1 276 ? -18.609 -26.234 -5.531 1 97.56 276 GLU A C 1
ATOM 2156 O O . GLU A 1 276 ? -18.969 -25.062 -5.605 1 97.56 276 GLU A O 1
ATOM 2161 N N . LEU A 1 277 ? -17.688 -26.703 -6.359 1 97.62 277 LEU A N 1
ATOM 2162 C CA . LEU A 1 277 ? -17.094 -25.812 -7.332 1 97.62 277 LEU A CA 1
ATOM 2163 C C . LEU A 1 277 ? -17.234 -26.359 -8.75 1 97.62 277 LEU A C 1
ATOM 2165 O O . LEU A 1 277 ? -17.906 -25.75 -9.586 1 97.62 277 LEU A O 1
ATOM 2169 N N . LEU A 1 278 ? -16.734 -27.562 -9.031 1 97.62 278 LEU A N 1
ATOM 2170 C CA . LEU A 1 278 ? -16.641 -28.062 -10.398 1 97.62 278 LEU A CA 1
ATOM 2171 C C . LEU A 1 278 ? -18.031 -28.281 -10.992 1 97.62 278 LEU A C 1
ATOM 2173 O O . LEU A 1 278 ? -18.328 -27.766 -12.07 1 97.62 278 LEU A O 1
ATOM 2177 N N . MET A 1 279 ? -18.891 -28.938 -10.281 1 96.31 279 MET A N 1
ATOM 2178 C CA . MET A 1 279 ? -20.219 -29.25 -10.805 1 96.31 279 MET A CA 1
ATOM 2179 C C . MET A 1 279 ? -21.062 -27.984 -10.977 1 96.31 279 MET A C 1
ATOM 2181 O O . MET A 1 279 ? -21.594 -27.719 -12.055 1 96.31 279 MET A O 1
ATOM 2185 N N . PRO A 1 280 ? -21.141 -27.156 -9.906 1 96.31 280 PRO A N 1
ATOM 2186 C CA . PRO A 1 280 ? -21.938 -25.938 -10.055 1 96.31 280 PRO A CA 1
ATOM 2187 C C . PRO A 1 280 ? -21.406 -25.016 -11.148 1 96.31 280 PRO A C 1
ATOM 2189 O O . PRO A 1 280 ? -22.188 -24.297 -11.781 1 96.31 280 PRO A O 1
ATOM 2192 N N . GLU A 1 281 ? -20.062 -24.953 -11.391 1 95.56 281 GLU A N 1
ATOM 2193 C CA . GLU A 1 281 ? -19.469 -24.078 -12.391 1 95.56 281 GLU A CA 1
ATOM 2194 C C . GLU A 1 281 ? -19.594 -24.672 -13.797 1 95.56 281 GLU A C 1
ATOM 2196 O O . GLU A 1 281 ? -19.312 -24 -14.789 1 95.56 281 GLU A O 1
ATOM 2201 N N . GLY A 1 282 ? -20.016 -25.938 -13.867 1 95.06 282 GLY A N 1
ATOM 2202 C CA . GLY A 1 282 ? -20.234 -26.562 -15.164 1 95.06 282 GLY A CA 1
ATOM 2203 C C . GLY A 1 282 ? -19 -27.266 -15.703 1 95.06 282 GLY A C 1
ATOM 2204 O O . GLY A 1 282 ? -18.875 -27.469 -16.922 1 95.06 282 GLY A O 1
ATOM 2205 N N . PHE A 1 283 ? -18.047 -27.609 -14.906 1 97 283 PHE A N 1
ATOM 2206 C CA . PHE A 1 283 ? -16.891 -28.406 -15.352 1 97 283 PHE A CA 1
ATOM 2207 C C . PHE A 1 283 ? -17.297 -29.844 -15.594 1 97 283 PHE A C 1
ATOM 2209 O O . PHE A 1 283 ? -17.984 -30.453 -14.773 1 97 283 PHE A O 1
ATOM 2216 N N . MET A 1 284 ? -16.812 -30.359 -16.703 1 95.5 284 MET A N 1
ATOM 2217 C CA . MET A 1 284 ? -17.078 -31.75 -17.047 1 95.5 284 MET A CA 1
ATOM 2218 C C . MET A 1 284 ? -15.781 -32.562 -17.062 1 95.5 284 MET A C 1
ATOM 2220 O O . MET A 1 284 ? -14.742 -32.062 -17.516 1 95.5 284 MET A O 1
ATOM 2224 N N . PRO A 1 285 ? -15.836 -33.719 -16.469 1 94.81 285 PRO A N 1
ATOM 2225 C CA . PRO A 1 285 ? -14.641 -34.562 -16.516 1 94.81 285 PRO A CA 1
ATOM 2226 C C . PRO A 1 285 ? -14.25 -35 -17.922 1 94.81 285 PRO A C 1
ATOM 2228 O O . PRO A 1 285 ? -15.125 -35.25 -18.75 1 94.81 285 PRO A O 1
ATOM 2231 N N . LEU A 1 286 ? -12.984 -34.906 -18.094 1 91.62 286 LEU A N 1
ATOM 2232 C CA . LEU A 1 286 ? -12.461 -35.375 -19.375 1 91.62 286 LEU A CA 1
ATOM 2233 C C . LEU A 1 286 ? -12.023 -36.844 -19.281 1 91.62 286 LEU A C 1
ATOM 2235 O O . LEU A 1 286 ? -11.062 -37.156 -18.578 1 91.62 286 LEU A O 1
ATOM 2239 N N . GLY A 1 287 ? -12.703 -37.75 -19.938 1 84.69 287 GLY A N 1
ATOM 2240 C CA . GLY A 1 287 ? -12.367 -39.156 -19.938 1 84.69 287 GLY A CA 1
ATOM 2241 C C . GLY A 1 287 ? -13.008 -39.938 -18.797 1 84.69 287 GLY A C 1
ATOM 2242 O O . GLY A 1 287 ? -13.797 -39.375 -18.031 1 84.69 287 GLY A O 1
ATOM 2243 N N . LYS A 1 288 ? -12.711 -41.219 -18.828 1 83.75 288 LYS A N 1
ATOM 2244 C CA . LYS A 1 288 ? -13.305 -42.125 -17.844 1 83.75 288 LYS A CA 1
ATOM 2245 C C . LYS A 1 288 ? -12.391 -42.312 -16.641 1 83.75 288 LYS A C 1
ATOM 2247 O O . LYS A 1 288 ? -11.43 -43.094 -16.688 1 83.75 288 LYS A O 1
ATOM 2252 N N . GLY A 1 289 ? -12.414 -41.469 -15.68 1 83.56 289 GLY A N 1
ATOM 2253 C CA . GLY A 1 289 ? -11.719 -41.688 -14.422 1 83.56 289 GLY A CA 1
ATOM 2254 C C . GLY A 1 289 ? -10.32 -41.094 -14.414 1 83.56 289 GLY A C 1
ATOM 2255 O O . GLY A 1 289 ? -9.984 -40.25 -15.25 1 83.56 289 GLY A O 1
ATOM 2256 N N . ALA A 1 290 ? -9.492 -41.562 -13.461 1 91.12 290 ALA A N 1
ATOM 2257 C CA . ALA A 1 290 ? -8.125 -41.094 -13.281 1 91.12 290 ALA A CA 1
ATOM 2258 C C . ALA A 1 290 ? -7.164 -41.781 -14.227 1 91.12 290 ALA A C 1
ATOM 2260 O O . ALA A 1 290 ? -7.301 -43 -14.469 1 91.12 290 ALA A O 1
ATOM 2261 N N . GLN A 1 291 ? -6.332 -41.062 -14.82 1 92.69 291 GLN A N 1
ATOM 2262 C CA . GLN A 1 291 ? -5.297 -41.594 -15.695 1 92.69 291 GLN A CA 1
ATOM 2263 C C . GLN A 1 291 ? -3.941 -41.625 -14.992 1 92.69 291 GLN A C 1
ATOM 2265 O O . GLN A 1 291 ? -3.598 -40.688 -14.273 1 92.69 291 GLN A O 1
ATOM 2270 N N . LEU A 1 292 ? -3.271 -42.688 -15.188 1 94.38 292 LEU A N 1
ATOM 2271 C CA . LEU A 1 292 ? -1.924 -42.781 -14.641 1 94.38 292 LEU A CA 1
ATOM 2272 C C . LEU A 1 292 ? -0.885 -42.344 -15.664 1 94.38 292 LEU A C 1
ATOM 2274 O O . LEU A 1 292 ? -0.885 -42.812 -16.797 1 94.38 292 LEU A O 1
ATOM 2278 N N . THR A 1 293 ? -0.171 -41.375 -15.305 1 92.81 293 THR A N 1
ATOM 2279 C CA . THR A 1 293 ? 0.911 -40.875 -16.141 1 92.81 293 THR A CA 1
ATOM 2280 C C . THR A 1 293 ? 2.172 -40.625 -15.312 1 92.81 293 THR A C 1
ATOM 2282 O O . THR A 1 293 ? 2.146 -40.75 -14.086 1 92.81 293 THR A O 1
ATOM 2285 N N . TYR A 1 294 ? 3.26 -40.438 -15.953 1 92.69 294 TYR A N 1
ATOM 2286 C CA . TYR A 1 294 ? 4.508 -40.062 -15.305 1 92.69 294 TYR A CA 1
ATOM 2287 C C . TYR A 1 294 ? 4.98 -38.688 -15.789 1 92.69 294 TYR A C 1
ATOM 2289 O O . TYR A 1 294 ? 4.824 -38.344 -16.969 1 92.69 294 TYR A O 1
ATOM 2297 N N . SER A 1 295 ? 5.449 -37.938 -14.844 1 93.31 295 SER A N 1
ATOM 2298 C CA . SER A 1 295 ? 6.047 -36.656 -15.156 1 93.31 295 SER A CA 1
ATOM 2299 C C . SER A 1 295 ? 7.496 -36.594 -14.688 1 93.31 295 SER A C 1
ATOM 2301 O O . SER A 1 295 ? 7.816 -37.031 -13.586 1 93.31 295 SER A O 1
ATOM 2303 N N . GLY A 1 296 ? 8.359 -36.062 -15.547 1 90.19 296 GLY A N 1
ATOM 2304 C CA . GLY A 1 296 ? 9.766 -36 -15.203 1 90.19 296 GLY A CA 1
ATOM 2305 C C . GLY A 1 296 ? 10.43 -34.688 -15.664 1 90.19 296 GLY A C 1
ATOM 2306 O O . GLY A 1 296 ? 9.891 -34 -16.516 1 90.19 296 GLY A O 1
ATOM 2307 N N . THR A 1 297 ? 11.508 -34.406 -14.984 1 90.5 297 THR A N 1
ATOM 2308 C CA . THR A 1 297 ? 12.336 -33.25 -15.352 1 90.5 297 THR A CA 1
ATOM 2309 C C . THR A 1 297 ? 13.773 -33.688 -15.625 1 90.5 297 THR A C 1
ATOM 2311 O O . THR A 1 297 ? 14.375 -34.406 -14.812 1 90.5 297 THR A O 1
ATOM 2314 N N . ILE A 1 298 ? 14.227 -33.312 -16.766 1 89.44 298 ILE A N 1
ATOM 2315 C CA . ILE A 1 298 ? 15.609 -33.562 -17.156 1 89.44 298 ILE A CA 1
ATOM 2316 C C . ILE A 1 298 ? 16.406 -32.281 -17.109 1 89.44 298 ILE A C 1
ATOM 2318 O O . ILE A 1 298 ? 16.031 -31.281 -17.734 1 89.44 298 ILE A O 1
ATOM 2322 N N . LYS A 1 299 ? 17.422 -32.344 -16.391 1 90.69 299 LYS A N 1
ATOM 2323 C CA . LYS A 1 299 ? 18.344 -31.203 -16.328 1 90.69 299 LYS A CA 1
ATOM 2324 C C . LYS A 1 299 ? 19.516 -31.391 -17.297 1 90.69 299 LYS A C 1
ATOM 2326 O O . LYS A 1 299 ? 20.203 -32.406 -17.266 1 90.69 299 LYS A O 1
ATOM 2331 N N . ARG A 1 300 ? 19.672 -30.391 -18.125 1 88.38 300 ARG A N 1
ATOM 2332 C CA . ARG A 1 300 ? 20.797 -30.344 -19.047 1 88.38 300 ARG A CA 1
ATOM 2333 C C . ARG A 1 300 ? 21.719 -29.172 -18.734 1 88.38 300 ARG A C 1
ATOM 2335 O O . ARG A 1 300 ? 21.438 -28.375 -17.844 1 88.38 300 ARG A O 1
ATOM 2342 N N . ALA A 1 301 ? 22.812 -29.062 -19.344 1 82.31 301 ALA A N 1
ATOM 2343 C CA . ALA A 1 301 ? 23.797 -28.016 -19.078 1 82.31 301 ALA A CA 1
ATOM 2344 C C . ALA A 1 301 ? 23.203 -26.625 -19.297 1 82.31 301 ALA A C 1
ATOM 2346 O O . ALA A 1 301 ? 23.531 -25.688 -18.562 1 82.31 301 ALA A O 1
ATOM 2347 N N . LYS A 1 302 ? 22.312 -26.547 -20.188 1 79.19 302 LYS A N 1
ATOM 2348 C CA . LYS A 1 302 ? 21.875 -25.203 -20.594 1 79.19 302 LYS A CA 1
ATOM 2349 C C . LYS A 1 302 ? 20.422 -24.969 -20.203 1 79.19 302 LYS A C 1
ATOM 2351 O O . LYS A 1 302 ? 19.969 -23.828 -20.156 1 79.19 302 LYS A O 1
ATOM 2356 N N . ASP A 1 303 ? 19.734 -26.016 -20.109 1 85.69 303 ASP A N 1
ATOM 2357 C CA . ASP A 1 303 ? 18.297 -25.844 -19.891 1 85.69 303 ASP A CA 1
ATOM 2358 C C . ASP A 1 303 ? 17.703 -27.047 -19.172 1 85.69 303 ASP A C 1
ATOM 2360 O O . ASP A 1 303 ? 18.438 -27.875 -18.625 1 85.69 303 ASP A O 1
ATOM 2364 N N . GLN A 1 304 ? 16.391 -27.016 -19.016 1 90.31 304 GLN A N 1
ATOM 2365 C CA . GLN A 1 304 ? 15.617 -28.109 -18.438 1 90.31 304 GLN A CA 1
ATOM 2366 C C . GLN A 1 304 ? 14.461 -28.516 -19.344 1 90.31 304 GLN A C 1
ATOM 2368 O O . GLN A 1 304 ? 13.883 -27.672 -20.047 1 90.31 304 GLN A O 1
ATOM 2373 N N . LEU A 1 305 ? 14.242 -29.812 -19.297 1 91.5 305 LEU A N 1
ATOM 2374 C CA . LEU A 1 305 ? 13.133 -30.344 -20.078 1 91.5 305 LEU A CA 1
ATOM 2375 C C . LEU A 1 305 ? 12.109 -31.031 -19.172 1 91.5 305 LEU A C 1
ATOM 2377 O O . LEU A 1 305 ? 12.461 -31.594 -18.141 1 91.5 305 LEU A O 1
ATOM 2381 N N . HIS A 1 306 ? 10.898 -30.875 -19.625 1 93.56 306 HIS A N 1
ATOM 2382 C CA . HIS A 1 306 ? 9.812 -31.594 -18.953 1 93.56 306 HIS A CA 1
ATOM 2383 C C . HIS A 1 306 ? 9.281 -32.719 -19.812 1 93.56 306 HIS A C 1
ATOM 2385 O O . HIS A 1 306 ? 9.016 -32.531 -21 1 93.56 306 HIS A O 1
ATOM 2391 N N . LEU A 1 307 ? 9.148 -33.875 -19.172 1 92.69 307 LEU A N 1
ATOM 2392 C CA . LEU A 1 307 ? 8.672 -35.062 -19.859 1 92.69 307 LEU A CA 1
ATOM 2393 C C . LEU A 1 307 ? 7.348 -35.531 -19.281 1 92.69 307 LEU A C 1
ATOM 2395 O O . LEU A 1 307 ? 7.141 -35.469 -18.062 1 92.69 307 LEU A O 1
ATOM 2399 N N . GLU A 1 308 ? 6.527 -35.938 -20.156 1 92.5 308 GLU A N 1
ATOM 2400 C CA . GLU A 1 308 ? 5.332 -36.656 -19.766 1 92.5 308 GLU A CA 1
ATOM 2401 C C . GLU A 1 308 ? 5.281 -38.031 -20.438 1 92.5 308 GLU A C 1
ATOM 2403 O O . GLU A 1 308 ? 5.531 -38.156 -21.641 1 92.5 308 GLU A O 1
ATOM 2408 N N . LEU A 1 309 ? 5.008 -39.031 -19.594 1 93.06 309 LEU A N 1
ATOM 2409 C CA . LEU A 1 309 ? 4.941 -40.375 -20.078 1 93.06 309 LEU A CA 1
ATOM 2410 C C . LEU A 1 309 ? 3.586 -41 -19.75 1 93.06 309 LEU A C 1
ATOM 2412 O O . LEU A 1 309 ? 2.939 -40.625 -18.781 1 93.06 309 LEU A O 1
ATOM 2416 N N . ASP A 1 310 ? 3.186 -41.906 -20.578 1 91.31 310 ASP A N 1
ATOM 2417 C CA . ASP A 1 310 ? 1.958 -42.656 -20.266 1 91.31 310 ASP A CA 1
ATOM 2418 C C . ASP A 1 310 ? 2.219 -43.781 -19.266 1 91.31 310 ASP A C 1
ATOM 2420 O O . ASP A 1 310 ? 3.314 -43.875 -18.719 1 91.31 310 ASP A O 1
ATOM 2424 N N . ASN A 1 311 ? 1.186 -44.531 -18.984 1 89.94 311 ASN A N 1
ATOM 2425 C CA . ASN A 1 311 ? 1.27 -45.562 -17.953 1 89.94 311 ASN A CA 1
ATOM 2426 C C . ASN A 1 311 ? 2.201 -46.688 -18.375 1 89.94 311 ASN A C 1
ATOM 2428 O O . ASN A 1 311 ? 2.643 -47.5 -17.531 1 89.94 311 ASN A O 1
ATOM 2432 N N . LYS A 1 312 ? 2.605 -46.75 -19.656 1 88.12 312 LYS A N 1
ATOM 2433 C CA . LYS A 1 312 ? 3.486 -47.812 -20.156 1 88.12 312 LYS A CA 1
ATOM 2434 C C . LYS A 1 312 ? 4.918 -47.312 -20.312 1 88.12 312 LYS A C 1
ATOM 2436 O O . LYS A 1 312 ? 5.797 -48.031 -20.766 1 88.12 312 LYS A O 1
ATOM 2441 N N . GLY A 1 313 ? 5.078 -46 -19.953 1 86.25 313 GLY A N 1
ATOM 2442 C CA . GLY A 1 313 ? 6.414 -45.438 -20.031 1 86.25 313 GLY A CA 1
ATOM 2443 C C . GLY A 1 313 ? 6.703 -44.781 -21.375 1 86.25 313 GLY A C 1
ATOM 2444 O O . GLY A 1 313 ? 7.836 -44.375 -21.656 1 86.25 313 GLY A O 1
ATOM 2445 N N . LYS A 1 314 ? 5.691 -44.75 -22.172 1 89.06 314 LYS A N 1
ATOM 2446 C CA . LYS A 1 314 ? 5.875 -44.094 -23.453 1 89.06 314 LYS A CA 1
ATOM 2447 C C . LYS A 1 314 ? 5.82 -42.594 -23.328 1 89.06 314 LYS A C 1
ATOM 2449 O O . LYS A 1 314 ? 4.961 -42.062 -22.609 1 89.06 314 LYS A O 1
ATOM 2454 N N . VAL A 1 315 ? 6.695 -41.938 -24.031 1 90.88 315 VAL A N 1
ATOM 2455 C CA . VAL A 1 315 ? 6.781 -40.469 -23.953 1 90.88 315 VAL A CA 1
ATOM 2456 C C . VAL A 1 315 ? 5.59 -39.844 -24.672 1 90.88 315 VAL A C 1
ATOM 2458 O O . VAL A 1 315 ? 5.363 -40.094 -25.859 1 90.88 315 VAL A O 1
ATOM 2461 N N . LEU A 1 316 ? 4.793 -39.094 -23.922 1 88.25 316 LEU A N 1
ATOM 2462 C CA . LEU A 1 316 ? 3.656 -38.344 -24.484 1 88.25 316 LEU A CA 1
ATOM 2463 C C . LEU A 1 316 ? 4.082 -36.969 -24.984 1 88.25 316 LEU A C 1
ATOM 2465 O O . LEU A 1 316 ? 3.602 -36.5 -26.016 1 88.25 316 LEU A O 1
ATOM 2469 N N . SER A 1 317 ? 4.922 -36.406 -24.25 1 91 317 SER A N 1
ATOM 2470 C CA . SER A 1 317 ? 5.371 -35.062 -24.641 1 91 317 SER A CA 1
ATOM 2471 C C . SER A 1 317 ? 6.727 -34.719 -24.016 1 91 317 SER A C 1
ATOM 2473 O O . SER A 1 317 ? 7.055 -35.219 -22.938 1 91 317 SER A O 1
ATOM 2475 N N . VAL A 1 318 ? 7.504 -33.969 -24.719 1 92.81 318 VAL A N 1
ATOM 2476 C CA . VAL A 1 318 ? 8.75 -33.375 -24.266 1 92.81 318 VAL A CA 1
ATOM 2477 C C . VAL A 1 318 ? 8.68 -31.859 -24.469 1 92.81 318 VAL A C 1
ATOM 2479 O O . VAL A 1 318 ? 8.477 -31.375 -25.594 1 92.81 318 VAL A O 1
ATOM 2482 N N . ASN A 1 319 ? 8.742 -31.172 -23.375 1 91.81 319 ASN A N 1
ATOM 2483 C CA . ASN A 1 319 ? 8.609 -29.719 -23.453 1 91.81 319 ASN A CA 1
ATOM 2484 C C . ASN A 1 319 ? 9.758 -29 -22.75 1 91.81 319 ASN A C 1
ATOM 2486 O O . ASN A 1 319 ? 10.336 -29.547 -21.797 1 91.81 319 ASN A O 1
ATOM 2490 N N . SER A 1 320 ? 10.07 -27.812 -23.297 1 90.44 320 SER A N 1
ATOM 2491 C CA . SER A 1 320 ? 10.969 -26.938 -22.547 1 90.44 320 SER A CA 1
ATOM 2492 C C . SER A 1 320 ? 10.336 -26.5 -21.219 1 90.44 320 SER A C 1
ATOM 2494 O O . SER A 1 320 ? 9.125 -26.609 -21.047 1 90.44 320 SER A O 1
ATOM 2496 N N . ALA A 1 321 ? 11.188 -26.047 -20.375 1 89.75 321 ALA A N 1
ATOM 2497 C CA . ALA A 1 321 ? 10.703 -25.531 -19.094 1 89.75 321 ALA A CA 1
ATOM 2498 C C . ALA A 1 321 ? 9.852 -24.281 -19.297 1 89.75 321 ALA A C 1
ATOM 2500 O O . ALA A 1 321 ? 10.109 -23.5 -20.219 1 89.75 321 ALA A O 1
ATOM 2501 N N . TRP A 1 322 ? 8.906 -24.125 -18.469 1 90.88 322 TRP A N 1
ATOM 2502 C CA . TRP A 1 322 ? 8.078 -22.938 -18.484 1 90.88 322 TRP A CA 1
ATOM 2503 C C . TRP A 1 322 ? 8.891 -21.703 -18.094 1 90.88 322 TRP A C 1
ATOM 2505 O O . TRP A 1 322 ? 9.719 -21.766 -17.172 1 90.88 322 TRP A O 1
ATOM 2515 N N . VAL A 1 323 ? 8.672 -20.688 -18.828 1 87.25 323 VAL A N 1
ATOM 2516 C CA . VAL A 1 323 ? 9.164 -19.359 -18.453 1 87.25 323 VAL A CA 1
ATOM 2517 C C . VAL A 1 323 ? 8.008 -18.531 -17.906 1 87.25 323 VAL A C 1
ATOM 2519 O O . VAL A 1 323 ? 7.035 -18.266 -18.609 1 87.25 323 VAL A O 1
ATOM 2522 N N . ASN A 1 324 ? 8.172 -18.125 -16.688 1 90.38 324 ASN A N 1
ATOM 2523 C CA . ASN A 1 324 ? 7.117 -17.312 -16.078 1 90.38 324 ASN A CA 1
ATOM 2524 C C . ASN A 1 324 ? 7.246 -15.844 -16.453 1 90.38 324 ASN A C 1
ATOM 2526 O O . ASN A 1 324 ? 8.227 -15.188 -16.094 1 90.38 324 ASN A O 1
ATOM 2530 N N . VAL A 1 325 ? 6.242 -15.336 -17.141 1 88.94 325 VAL A N 1
ATOM 2531 C CA . VAL A 1 325 ? 6.18 -13.922 -17.5 1 88.94 325 VAL A CA 1
ATOM 2532 C C . VAL A 1 325 ? 5.617 -13.117 -16.328 1 88.94 325 VAL A C 1
ATOM 2534 O O . VAL A 1 325 ? 6 -11.961 -16.125 1 88.94 325 VAL A O 1
ATOM 2537 N N . GLN A 1 326 ? 4.699 -13.742 -15.664 1 91.5 326 GLN A N 1
ATOM 2538 C CA . GLN A 1 326 ? 4.16 -13.188 -14.422 1 91.5 326 GLN A CA 1
ATOM 2539 C C . GLN A 1 326 ? 4.098 -14.242 -13.328 1 91.5 326 GLN A C 1
ATOM 2541 O O . GLN A 1 326 ? 3.643 -15.359 -13.562 1 91.5 326 GLN A O 1
ATOM 2546 N N . THR A 1 327 ? 4.637 -13.859 -12.227 1 93.75 327 THR A N 1
ATOM 2547 C CA . THR A 1 327 ? 4.449 -14.648 -11.016 1 93.75 327 THR A CA 1
ATOM 2548 C C . THR A 1 327 ? 3.705 -13.844 -9.953 1 93.75 327 THR A C 1
ATOM 2550 O O . THR A 1 327 ? 4.223 -12.844 -9.453 1 93.75 327 THR A O 1
ATOM 2553 N N . ALA A 1 328 ? 2.549 -14.266 -9.695 1 94.62 328 ALA A N 1
ATOM 2554 C CA . ALA A 1 328 ? 1.756 -13.602 -8.664 1 94.62 328 ALA A CA 1
ATOM 2555 C C . ALA A 1 328 ? 1.38 -14.57 -7.547 1 94.62 328 ALA A C 1
ATOM 2557 O O . ALA A 1 328 ? 1.07 -15.734 -7.809 1 94.62 328 ALA A O 1
ATOM 2558 N N . TRP A 1 329 ? 1.473 -14.109 -6.402 1 95.75 329 TRP A N 1
ATOM 2559 C CA . TRP A 1 329 ? 1.027 -14.859 -5.234 1 95.75 329 TRP A CA 1
ATOM 2560 C C . TRP A 1 329 ? -0.164 -14.18 -4.57 1 95.75 329 TRP A C 1
ATOM 2562 O O . TRP A 1 329 ? -0.129 -12.977 -4.301 1 95.75 329 TRP A O 1
ATOM 2572 N N . CYS A 1 330 ? -1.168 -14.883 -4.398 1 95.69 330 CYS A N 1
ATOM 2573 C CA . CYS A 1 330 ? -2.262 -14.438 -3.539 1 95.69 330 CYS A CA 1
ATOM 2574 C C . CYS A 1 330 ? -2.268 -15.211 -2.225 1 95.69 330 CYS A C 1
ATOM 2576 O O . CYS A 1 330 ? -2.705 -16.359 -2.18 1 95.69 330 CYS A O 1
ATOM 2578 N N . THR A 1 331 ? -1.812 -14.57 -1.231 1 94.56 331 THR A N 1
ATOM 2579 C CA . THR A 1 331 ? -1.624 -15.258 0.038 1 94.56 331 THR A CA 1
ATOM 2580 C C . THR A 1 331 ? -2.82 -15.039 0.958 1 94.56 331 THR A C 1
ATOM 2582 O O . THR A 1 331 ? -3.469 -13.992 0.904 1 94.56 331 THR A O 1
ATOM 2585 N N . HIS A 1 332 ? -3.051 -16.047 1.789 1 92.31 332 HIS A N 1
ATOM 2586 C CA . HIS A 1 332 ? -4.137 -16.047 2.766 1 92.31 332 HIS A CA 1
ATOM 2587 C C . HIS A 1 332 ? -3.619 -16.375 4.164 1 92.31 332 HIS A C 1
ATOM 2589 O O . HIS A 1 332 ? -2.719 -17.203 4.324 1 92.31 332 HIS A O 1
ATOM 2595 N N . ALA A 1 333 ? -4.262 -15.734 5.129 1 88.62 333 ALA A N 1
ATOM 2596 C CA . ALA A 1 333 ? -3.889 -16 6.516 1 88.62 333 ALA A CA 1
ATOM 2597 C C . ALA A 1 333 ? -4.305 -17.406 6.934 1 88.62 333 ALA A C 1
ATOM 2599 O O . ALA A 1 333 ? -3.68 -18.016 7.809 1 88.62 333 ALA A O 1
ATOM 2600 N N . ARG A 1 334 ? -5.426 -17.797 6.398 1 90.75 334 ARG A N 1
ATOM 2601 C CA . ARG A 1 334 ? -5.965 -19.141 6.637 1 90.75 334 ARG A CA 1
ATOM 2602 C C . ARG A 1 334 ? -6.273 -19.844 5.32 1 90.75 334 ARG A C 1
ATOM 2604 O O . ARG A 1 334 ? -6.848 -19.25 4.41 1 90.75 334 ARG A O 1
ATOM 2611 N N . GLY A 1 335 ? -5.855 -21.125 5.301 1 92.38 335 GLY A N 1
ATOM 2612 C CA . GLY A 1 335 ? -6.121 -21.875 4.086 1 92.38 335 GLY A CA 1
ATOM 2613 C C . GLY A 1 335 ? -4.984 -21.812 3.086 1 92.38 335 GLY A C 1
ATOM 2614 O O . GLY A 1 335 ? -3.887 -21.359 3.412 1 92.38 335 GLY A O 1
ATOM 2615 N N . PRO A 1 336 ? -5.188 -22.344 1.905 1 96 336 PRO A N 1
ATOM 2616 C CA . PRO A 1 336 ? -4.125 -22.344 0.899 1 96 336 PRO A CA 1
ATOM 2617 C C . PRO A 1 336 ? -3.939 -20.984 0.235 1 96 336 PRO A C 1
ATOM 2619 O O . PRO A 1 336 ? -4.887 -20.203 0.152 1 96 336 PRO A O 1
ATOM 2622 N N . ASP A 1 337 ? -2.746 -20.719 -0.104 1 96.56 337 ASP A N 1
ATOM 2623 C CA . ASP A 1 337 ? -2.439 -19.625 -1.021 1 96.56 337 ASP A CA 1
ATOM 2624 C C . ASP A 1 337 ? -2.666 -20.047 -2.473 1 96.56 337 ASP A C 1
ATOM 2626 O O . ASP A 1 337 ? -2.871 -21.234 -2.758 1 96.56 337 ASP A O 1
ATOM 2630 N N . VAL A 1 338 ? -2.738 -19.031 -3.328 1 97.88 338 VAL A N 1
ATOM 2631 C CA . VAL A 1 338 ? -2.879 -19.266 -4.762 1 97.88 338 VAL A CA 1
ATOM 2632 C C . VAL A 1 338 ? -1.674 -18.688 -5.5 1 97.88 338 VAL A C 1
ATOM 2634 O O . VAL A 1 338 ? -1.309 -17.531 -5.289 1 97.88 338 VAL A O 1
ATOM 2637 N N . ARG A 1 339 ? -1.072 -19.5 -6.188 1 98.19 339 ARG A N 1
ATOM 2638 C CA . ARG A 1 339 ? -0.032 -19.031 -7.094 1 98.19 339 ARG A CA 1
ATOM 2639 C C . ARG A 1 339 ? -0.58 -18.844 -8.5 1 98.19 339 ARG A C 1
ATOM 2641 O O . ARG A 1 339 ? -1.245 -19.719 -9.039 1 98.19 339 ARG A O 1
ATOM 2648 N N . LEU A 1 340 ? -0.413 -17.672 -9.047 1 97.06 340 LEU A N 1
ATOM 2649 C CA . LEU A 1 340 ? -0.893 -17.312 -10.375 1 97.06 340 LEU A CA 1
ATOM 2650 C C . LEU A 1 340 ? 0.274 -17.062 -11.32 1 97.06 340 LEU A C 1
ATOM 2652 O O . LEU A 1 340 ? 1.045 -16.109 -11.117 1 97.06 340 LEU A O 1
ATOM 2656 N N . LEU A 1 341 ? 0.325 -17.828 -12.312 1 96.5 341 LEU A N 1
ATOM 2657 C CA . LEU A 1 341 ? 1.427 -17.703 -13.266 1 96.5 341 LEU A CA 1
ATOM 2658 C C . LEU A 1 341 ? 0.905 -17.438 -14.672 1 96.5 341 LEU A C 1
ATOM 2660 O O . LEU A 1 341 ? -0.076 -18.047 -15.102 1 96.5 341 LEU A O 1
ATOM 2664 N N . LEU A 1 342 ? 1.412 -16.453 -15.203 1 93.94 342 LEU A N 1
ATOM 2665 C CA . LEU A 1 342 ? 1.395 -16.375 -16.656 1 93.94 342 LEU A CA 1
ATOM 2666 C C . LEU A 1 342 ? 2.705 -16.891 -17.25 1 93.94 342 LEU A C 1
ATOM 2668 O O . LEU A 1 342 ? 3.768 -16.312 -17 1 93.94 342 LEU A O 1
ATOM 2672 N N . ARG A 1 343 ? 2.574 -17.969 -17.953 1 93.31 343 ARG A N 1
ATOM 2673 C CA . ARG A 1 343 ? 3.807 -18.625 -18.375 1 93.31 343 ARG A CA 1
ATOM 2674 C C . ARG A 1 343 ? 3.768 -18.969 -19.859 1 93.31 343 ARG A C 1
ATOM 2676 O O . ARG A 1 343 ? 2.691 -19.031 -20.453 1 93.31 343 ARG A O 1
ATOM 2683 N N . SER A 1 344 ? 4.977 -19.016 -20.359 1 89.88 344 SER A N 1
ATOM 2684 C CA . SER A 1 344 ? 5.184 -19.391 -21.75 1 89.88 344 SER A CA 1
ATOM 2685 C C . SER A 1 344 ? 6.352 -20.375 -21.891 1 89.88 344 SER A C 1
ATOM 2687 O O . SER A 1 344 ? 7.215 -20.438 -21.016 1 89.88 344 SER A O 1
ATOM 2689 N N . ARG A 1 345 ? 6.293 -21.203 -22.844 1 88.56 345 ARG A N 1
ATOM 2690 C CA . ARG A 1 345 ? 7.402 -22.125 -23.078 1 88.56 345 ARG A CA 1
ATOM 2691 C C . ARG A 1 345 ? 7.902 -22.031 -24.516 1 88.56 345 ARG A C 1
ATOM 2693 O O . ARG A 1 345 ? 7.102 -22 -25.453 1 88.56 345 ARG A O 1
ATOM 2700 N N . PRO A 1 346 ? 9.156 -21.984 -24.609 1 83.69 346 PRO A N 1
ATOM 2701 C CA . PRO A 1 346 ? 9.742 -22.016 -25.953 1 83.69 346 PRO A CA 1
ATOM 2702 C C . PRO A 1 346 ? 9.492 -23.344 -26.672 1 83.69 346 PRO A C 1
ATOM 2704 O O . PRO A 1 346 ? 9.406 -24.391 -26.031 1 83.69 346 PRO A O 1
ATOM 2707 N N . PRO A 1 347 ? 9.406 -23.234 -27.906 1 85.44 347 PRO A N 1
ATOM 2708 C CA . PRO A 1 347 ? 9.227 -24.484 -28.656 1 85.44 347 PRO A CA 1
ATOM 2709 C C . PRO A 1 347 ? 10.453 -25.391 -28.609 1 85.44 347 PRO A C 1
ATOM 2711 O O . PRO A 1 347 ? 11.578 -24.891 -28.484 1 85.44 347 PRO A O 1
ATOM 2714 N N . ILE A 1 348 ? 10.227 -26.641 -28.594 1 88.12 348 ILE A N 1
ATOM 2715 C CA . ILE A 1 348 ? 11.297 -27.625 -28.625 1 88.12 348 ILE A CA 1
ATOM 2716 C C . ILE A 1 348 ? 11.43 -28.203 -30.031 1 88.12 348 ILE A C 1
ATOM 2718 O O . ILE A 1 348 ? 10.43 -28.359 -30.734 1 88.12 348 ILE A O 1
ATOM 2722 N N . ARG A 1 349 ? 12.742 -28.609 -30.344 1 83.12 349 ARG A N 1
ATOM 2723 C CA . ARG A 1 349 ? 13.016 -29.203 -31.656 1 83.12 349 ARG A CA 1
ATOM 2724 C C . ARG A 1 349 ? 12.453 -30.609 -31.75 1 83.12 349 ARG A C 1
ATOM 2726 O O . ARG A 1 349 ? 12.539 -31.375 -30.781 1 83.12 349 ARG A O 1
ATOM 2733 N N . ARG A 1 350 ? 12.016 -30.969 -32.844 1 89.38 350 ARG A N 1
ATOM 2734 C CA . ARG A 1 350 ? 11.398 -32.281 -33.094 1 89.38 350 ARG A CA 1
ATOM 2735 C C . ARG A 1 350 ? 12.398 -33.406 -32.844 1 89.38 350 ARG A C 1
ATOM 2737 O O . ARG A 1 350 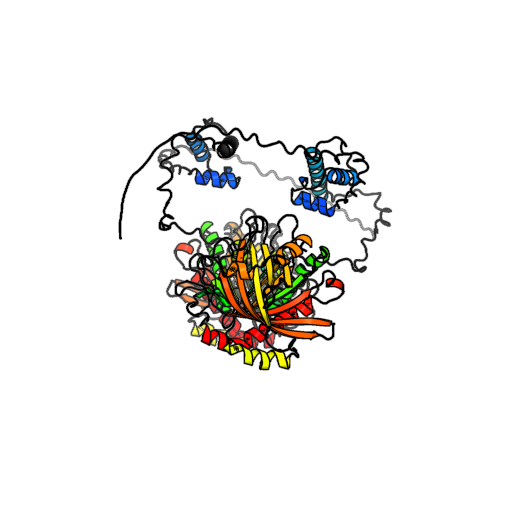? 12.031 -34.438 -32.312 1 89.38 350 ARG A O 1
ATOM 2744 N N . GLN A 1 351 ? 13.555 -33.25 -33.219 1 89.06 351 GLN A N 1
ATOM 2745 C CA . GLN A 1 351 ? 14.594 -34.281 -33.062 1 89.06 351 GLN A CA 1
ATOM 2746 C C . GLN A 1 351 ? 14.789 -34.625 -31.578 1 89.06 351 GLN A C 1
ATOM 2748 O O . GLN A 1 351 ? 15.031 -35.781 -31.234 1 89.06 351 GLN A O 1
ATOM 2753 N N . GLU A 1 352 ? 14.711 -33.625 -30.766 1 87.38 352 GLU A N 1
ATOM 2754 C CA . GLU A 1 352 ? 14.844 -33.844 -29.328 1 87.38 352 GLU A CA 1
ATOM 2755 C C . GLU A 1 352 ? 13.672 -34.656 -28.781 1 87.38 352 GLU A C 1
ATOM 2757 O O . GLU A 1 352 ? 13.859 -35.531 -27.938 1 87.38 352 GLU A O 1
ATOM 2762 N N . VAL A 1 353 ? 12.555 -34.344 -29.312 1 90.12 353 VAL A N 1
ATOM 2763 C CA . VAL A 1 353 ? 11.367 -35.094 -28.891 1 90.12 353 VAL A CA 1
ATOM 2764 C C . VAL A 1 353 ? 11.5 -36.562 -29.25 1 90.12 353 VAL A C 1
ATOM 2766 O O . VAL A 1 353 ? 11.234 -37.438 -28.422 1 90.12 353 VAL A O 1
ATOM 2769 N N . GLU A 1 354 ? 11.945 -36.812 -30.438 1 90.25 354 GLU A N 1
ATOM 2770 C CA . GLU A 1 354 ? 12.094 -38.188 -30.906 1 90.25 354 GLU A CA 1
ATOM 2771 C C . GLU A 1 354 ? 13.18 -38.938 -30.141 1 90.25 354 GLU A C 1
ATOM 2773 O O . GLU A 1 354 ? 13.039 -40.125 -29.859 1 90.25 354 GLU A O 1
ATOM 2778 N N . MET A 1 355 ? 14.125 -38.219 -29.812 1 89.94 355 MET A N 1
ATOM 2779 C CA . MET A 1 355 ? 15.219 -38.812 -29.062 1 89.94 355 MET A CA 1
ATOM 2780 C C . MET A 1 355 ? 14.734 -39.344 -27.719 1 89.94 355 MET A C 1
ATOM 2782 O O . MET A 1 355 ? 14.961 -40.5 -27.391 1 89.94 355 MET A O 1
ATOM 2786 N N . PHE A 1 356 ? 14.047 -38.562 -27.016 1 90.25 356 PHE A N 1
ATOM 2787 C CA . PHE A 1 356 ? 13.602 -39 -25.688 1 90.25 356 PHE A CA 1
ATOM 2788 C C . PHE A 1 356 ? 12.453 -39.969 -25.797 1 90.25 356 PHE A C 1
ATOM 2790 O O . PHE A 1 356 ? 12.266 -40.812 -24.906 1 90.25 356 PHE A O 1
ATOM 2797 N N . ALA A 1 357 ? 11.727 -39.875 -26.859 1 88.62 357 ALA A N 1
ATOM 2798 C CA . ALA A 1 357 ? 10.633 -40.812 -27.078 1 88.62 357 ALA A CA 1
ATOM 2799 C C . ALA A 1 357 ? 11.164 -42.219 -27.281 1 88.62 357 ALA A C 1
ATOM 2801 O O . ALA A 1 357 ? 10.461 -43.188 -27 1 88.62 357 ALA A O 1
ATOM 2802 N N . SER A 1 358 ? 12.344 -42.344 -27.703 1 85.31 358 SER A N 1
ATOM 2803 C CA . SER A 1 358 ? 12.922 -43.656 -28 1 85.31 358 SER A CA 1
ATOM 2804 C C . SER A 1 358 ? 13.625 -44.219 -26.781 1 85.31 358 SER A C 1
ATOM 2806 O O . SER A 1 358 ? 14.039 -45.375 -26.781 1 85.31 358 SER A O 1
ATOM 2808 N N . MET A 1 359 ? 13.672 -43.5 -25.734 1 83.94 359 MET A N 1
ATOM 2809 C CA . MET A 1 359 ? 14.406 -43.969 -24.562 1 83.94 359 MET A CA 1
ATOM 2810 C C . MET A 1 359 ? 13.453 -44.562 -23.531 1 83.94 359 MET A C 1
ATOM 2812 O O . MET A 1 359 ? 12.414 -43.969 -23.219 1 83.94 359 MET A O 1
ATOM 2816 N N . PRO A 1 360 ? 13.703 -45.781 -23.047 1 83.5 360 PRO A N 1
ATOM 2817 C CA . PRO A 1 360 ? 12.883 -46.344 -21.984 1 83.5 360 PRO A CA 1
ATOM 2818 C C . PRO A 1 360 ? 13.188 -45.75 -20.609 1 83.5 360 PRO A C 1
ATOM 2820 O O . PRO A 1 360 ? 13.758 -46.406 -19.75 1 83.5 360 PRO A O 1
ATOM 2823 N N . ILE A 1 361 ? 12.719 -44.625 -20.328 1 82 361 ILE A N 1
ATOM 2824 C CA . ILE A 1 361 ? 13.094 -43.812 -19.188 1 82 361 ILE A CA 1
ATOM 2825 C C . ILE A 1 361 ? 12.664 -44.5 -17.891 1 82 361 ILE A C 1
ATOM 2827 O O . ILE A 1 361 ? 13.445 -44.562 -16.938 1 82 361 ILE A O 1
ATOM 2831 N N . ILE A 1 362 ? 11.445 -45.062 -17.812 1 79.31 362 ILE A N 1
ATOM 2832 C CA . ILE A 1 362 ? 10.922 -45.688 -16.609 1 79.31 362 ILE A CA 1
ATOM 2833 C C . ILE A 1 362 ? 11.734 -46.938 -16.266 1 79.31 362 ILE A C 1
ATOM 2835 O O . ILE A 1 362 ? 12.102 -47.156 -15.117 1 79.31 362 ILE A O 1
ATOM 2839 N N . GLN A 1 363 ? 12 -47.719 -17.281 1 77.31 363 GLN A N 1
ATOM 2840 C CA . GLN A 1 363 ? 12.781 -48.938 -17.062 1 77.31 363 GLN A CA 1
ATOM 2841 C C . GLN A 1 363 ? 14.18 -48.625 -16.578 1 77.31 363 GLN A C 1
ATOM 2843 O O . GLN A 1 363 ? 14.711 -49.312 -15.695 1 77.31 363 GLN A O 1
ATOM 2848 N N . LEU A 1 364 ? 14.648 -47.594 -17.062 1 74 364 LEU A N 1
ATOM 2849 C CA . LEU A 1 364 ? 16 -47.188 -16.672 1 74 364 LEU A CA 1
ATOM 2850 C C . LEU A 1 364 ? 16.031 -46.656 -15.25 1 74 364 LEU A C 1
ATOM 2852 O O . LEU A 1 364 ? 17.047 -46.75 -14.57 1 74 364 LEU A O 1
ATOM 2856 N N . SER A 1 365 ? 14.93 -46.156 -14.797 1 73.5 365 SER A N 1
ATOM 2857 C CA . SER A 1 365 ? 14.852 -45.531 -13.477 1 73.5 365 SER A CA 1
ATOM 2858 C C . SER A 1 365 ? 14.711 -46.594 -12.383 1 73.5 365 SER A C 1
ATOM 2860 O O . SER A 1 365 ? 15.008 -46.312 -11.219 1 73.5 365 SER A O 1
ATOM 2862 N N . GLU A 1 366 ? 14.078 -47.812 -12.586 1 66.19 366 GLU A N 1
ATOM 2863 C CA . GLU A 1 366 ? 13.938 -48.875 -11.609 1 66.19 366 GLU A CA 1
ATOM 2864 C C . GLU A 1 366 ? 15.289 -49.5 -11.273 1 66.19 366 GLU A C 1
ATOM 2866 O O . GLU A 1 366 ? 15.477 -50.031 -10.172 1 66.19 366 GLU A O 1
ATOM 2871 N N . ASP A 1 367 ? 16.078 -49.594 -12.281 1 58.84 367 ASP A N 1
ATOM 2872 C CA . ASP A 1 367 ? 17.359 -50.25 -12 1 58.84 367 ASP A CA 1
ATOM 2873 C C . ASP A 1 367 ? 18.219 -49.375 -11.078 1 58.84 367 ASP A C 1
ATOM 2875 O O . ASP A 1 367 ? 17.844 -48.219 -10.781 1 58.84 367 ASP A O 1
ATOM 2879 N N . ASP A 1 368 ? 19.609 -49.312 -11.039 1 50.31 368 ASP A N 1
ATOM 2880 C CA . ASP A 1 368 ? 20.562 -48.625 -10.195 1 50.31 368 ASP A CA 1
ATOM 2881 C C . ASP A 1 368 ? 20.453 -47.094 -10.391 1 50.31 368 ASP A C 1
ATOM 2883 O O . ASP A 1 368 ? 20.219 -46.625 -11.508 1 50.31 368 ASP A O 1
ATOM 2887 N N . VAL A 1 369 ? 20.25 -46.5 -9.258 1 47.28 369 VAL A N 1
ATOM 2888 C CA . VAL A 1 369 ? 20.078 -45.062 -9 1 47.28 369 VAL A CA 1
ATOM 2889 C C . VAL A 1 369 ? 20.984 -44.25 -9.922 1 47.28 369 VAL A C 1
ATOM 2891 O O . VAL A 1 369 ? 20.984 -43.031 -9.891 1 47.28 369 VAL A O 1
ATOM 2894 N N . SER A 1 370 ? 22.156 -44.688 -10.352 1 48.12 370 SER A N 1
ATOM 2895 C CA . SER A 1 370 ? 23.125 -43.844 -11.031 1 48.12 370 SER A CA 1
ATOM 2896 C C . SER A 1 370 ? 22.75 -43.625 -12.5 1 48.12 370 SER A C 1
ATOM 2898 O O . SER A 1 370 ? 22.281 -44.562 -13.156 1 48.12 370 SER A O 1
ATOM 2900 N N . ASP A 1 371 ? 22.641 -42.438 -13.07 1 62.19 371 ASP A N 1
ATOM 2901 C CA . ASP A 1 371 ? 22.422 -41.656 -14.281 1 62.19 371 ASP A CA 1
ATOM 2902 C C . ASP A 1 371 ? 21.406 -42.344 -15.195 1 62.19 371 ASP A C 1
ATOM 2904 O O . ASP A 1 371 ? 21.766 -43.25 -15.969 1 62.19 371 ASP A O 1
ATOM 2908 N N . VAL A 1 372 ? 20.109 -42.344 -15.094 1 67.25 372 VAL A N 1
ATOM 2909 C CA . VAL A 1 372 ? 19 -42.875 -15.867 1 67.25 372 VAL A CA 1
ATOM 2910 C C . VAL A 1 372 ? 19.234 -42.594 -17.359 1 67.25 372 VAL A C 1
ATOM 2912 O O . VAL A 1 372 ? 18.891 -43.438 -18.203 1 67.25 372 VAL A O 1
ATOM 2915 N N . LEU A 1 373 ? 19.859 -41.531 -17.625 1 81.12 373 LEU A N 1
ATOM 2916 C CA . LEU A 1 373 ? 20.094 -41.125 -19 1 81.12 373 LEU A CA 1
ATOM 2917 C C . LEU A 1 373 ? 21.594 -41 -19.281 1 81.12 373 LEU A C 1
ATOM 2919 O O . LEU A 1 373 ? 22.391 -40.75 -18.375 1 81.12 373 LEU A O 1
ATOM 2923 N N . PRO A 1 374 ? 21.984 -41.344 -20.547 1 77.69 374 PRO A N 1
ATOM 2924 C CA . PRO A 1 374 ? 23.344 -40.969 -20.906 1 77.69 374 PRO A CA 1
ATOM 2925 C C . PRO A 1 374 ? 23.672 -39.531 -20.594 1 77.69 374 PRO A C 1
ATOM 2927 O O . PRO A 1 374 ? 22.797 -38.656 -20.672 1 77.69 374 PRO A O 1
ATOM 2930 N N . SER A 1 375 ? 24.906 -39.25 -20.25 1 79.31 375 SER A N 1
ATOM 2931 C CA . SER A 1 375 ? 25.344 -37.938 -19.766 1 79.31 375 SER A CA 1
ATOM 2932 C C . SER A 1 375 ? 25.047 -36.844 -20.797 1 79.31 375 SER A C 1
ATOM 2934 O O . SER A 1 375 ? 24.812 -35.719 -20.422 1 79.31 375 SER A O 1
ATOM 2936 N N . GLU A 1 376 ? 25.047 -37.25 -22.047 1 81 376 GLU A N 1
ATOM 2937 C CA . GLU A 1 376 ? 24.859 -36.25 -23.109 1 81 376 GLU A CA 1
ATOM 2938 C C . GLU A 1 376 ? 23.406 -35.75 -23.141 1 81 376 GLU A C 1
ATOM 2940 O O . GLU A 1 376 ? 23.141 -34.688 -23.688 1 81 376 GLU A O 1
ATOM 2945 N N . HIS A 1 377 ? 22.547 -36.625 -22.547 1 85.06 377 HIS A N 1
ATOM 2946 C CA . HIS A 1 377 ? 21.125 -36.281 -22.641 1 85.06 377 HIS A CA 1
ATOM 2947 C C . HIS A 1 377 ? 20.625 -35.656 -21.359 1 85.06 377 HIS A C 1
ATOM 2949 O O . HIS A 1 377 ? 19.438 -35.375 -21.203 1 85.06 377 HIS A O 1
ATOM 2955 N N . GLY A 1 378 ? 21.516 -35.375 -20.5 1 87.75 378 GLY A N 1
ATOM 2956 C CA . GLY A 1 378 ? 21.141 -34.719 -19.25 1 87.75 378 GLY A CA 1
ATOM 2957 C C . GLY A 1 378 ? 20.906 -35.688 -18.109 1 87.75 378 GLY A C 1
ATOM 2958 O O . GLY A 1 378 ? 21.297 -36.844 -18.188 1 87.75 378 GLY A O 1
ATOM 2959 N N . GLN A 1 379 ? 20.391 -35.156 -17.078 1 86.62 379 GLN A N 1
ATOM 2960 C CA . GLN A 1 379 ? 20.141 -35.938 -15.867 1 86.62 379 GLN A CA 1
ATOM 2961 C C . GLN A 1 379 ? 18.672 -35.844 -15.461 1 86.62 379 GLN A C 1
ATOM 2963 O O . GLN A 1 379 ? 18.094 -34.75 -15.422 1 86.62 379 GLN A O 1
ATOM 2968 N N . LEU A 1 380 ? 18.094 -37.031 -15.297 1 88 380 LEU A N 1
ATOM 2969 C CA . LEU A 1 380 ? 16.734 -37.062 -14.742 1 88 380 LEU A CA 1
ATOM 2970 C C . LEU A 1 380 ? 16.75 -36.688 -13.266 1 88 380 LEU A C 1
ATOM 2972 O O . LEU A 1 380 ? 17.172 -37.469 -12.414 1 88 380 LEU A O 1
ATOM 2976 N N . ILE A 1 381 ? 16.203 -35.5 -12.984 1 85.56 381 ILE A N 1
ATOM 2977 C CA . ILE A 1 381 ? 16.344 -35 -11.625 1 85.56 381 ILE A CA 1
ATOM 2978 C C . ILE A 1 381 ? 15.023 -35.188 -10.875 1 85.56 381 ILE A C 1
ATOM 2980 O O . ILE A 1 381 ? 14.992 -35.062 -9.641 1 85.56 381 ILE A O 1
ATOM 2984 N N . TYR A 1 382 ? 14.062 -35.406 -11.586 1 89.69 382 TYR A N 1
ATOM 2985 C CA . TYR A 1 382 ? 12.758 -35.625 -10.969 1 89.69 382 TYR A CA 1
ATOM 2986 C C . TYR A 1 382 ? 11.891 -36.562 -11.797 1 89.69 382 TYR A C 1
ATOM 2988 O O . TYR A 1 382 ? 11.898 -36.5 -13.023 1 89.69 382 TYR A O 1
ATOM 2996 N N . LEU A 1 383 ? 11.234 -37.438 -11.117 1 89.88 383 LEU A N 1
ATOM 2997 C CA . LEU A 1 383 ? 10.266 -38.344 -11.727 1 89.88 383 LEU A CA 1
ATOM 2998 C C . LEU A 1 383 ? 9.125 -38.656 -10.758 1 89.88 383 LEU A C 1
ATOM 3000 O O . LEU A 1 383 ? 9.367 -38.969 -9.586 1 89.88 383 LEU A O 1
ATOM 3004 N N . SER A 1 384 ? 7.941 -38.531 -11.25 1 91.81 384 SER A N 1
ATOM 3005 C CA . SER A 1 384 ? 6.793 -38.844 -10.406 1 91.81 384 SER A CA 1
ATOM 3006 C C . SER A 1 384 ? 5.75 -39.656 -11.156 1 91.81 384 SER A C 1
ATOM 3008 O O . SER A 1 384 ? 5.602 -39.5 -12.375 1 91.81 384 SER A O 1
ATOM 3010 N N . GLU A 1 385 ? 5.125 -40.531 -10.43 1 94 385 GLU A N 1
ATOM 3011 C CA . GLU A 1 385 ? 3.9 -41.188 -10.883 1 94 385 GLU A CA 1
ATOM 3012 C C . GLU A 1 385 ? 2.668 -40.375 -10.508 1 94 385 GLU A C 1
ATOM 3014 O O . GLU A 1 385 ? 2.475 -40.031 -9.344 1 94 385 GLU A O 1
ATOM 3019 N N . ASP A 1 386 ? 1.86 -40.031 -11.508 1 95.31 386 ASP A N 1
ATOM 3020 C CA . ASP A 1 386 ? 0.759 -39.125 -11.281 1 95.31 386 ASP A CA 1
ATOM 3021 C C . ASP A 1 386 ? -0.582 -39.75 -11.641 1 95.31 386 ASP A C 1
ATOM 3023 O O . ASP A 1 386 ? -0.759 -40.25 -12.758 1 95.31 386 ASP A O 1
ATOM 3027 N N . GLU A 1 387 ? -1.486 -39.844 -10.711 1 96.31 387 GLU A N 1
ATOM 3028 C CA . GLU A 1 387 ? -2.889 -40.094 -11.016 1 96.31 387 GLU A CA 1
ATOM 3029 C C . GLU A 1 387 ? -3.652 -38.812 -11.281 1 96.31 387 GLU A C 1
ATOM 3031 O O . GLU A 1 387 ? -3.896 -38.031 -10.359 1 96.31 387 GLU A O 1
ATOM 3036 N N . THR A 1 388 ? -4.078 -38.625 -12.523 1 95.25 388 THR A N 1
ATOM 3037 C CA . THR A 1 388 ? -4.598 -37.312 -12.906 1 95.25 388 THR A CA 1
ATOM 3038 C C . THR A 1 388 ? -6.051 -37.406 -13.367 1 95.25 388 THR A C 1
ATOM 3040 O O . THR A 1 388 ? -6.414 -38.375 -14.07 1 95.25 388 THR A O 1
ATOM 3043 N N . ARG A 1 389 ? -6.914 -36.562 -12.969 1 95.94 389 ARG A N 1
ATOM 3044 C CA . ARG A 1 389 ? -8.258 -36.312 -13.492 1 95.94 389 ARG A CA 1
ATOM 3045 C C . ARG A 1 389 ? -8.375 -34.906 -14.047 1 95.94 389 ARG A C 1
ATOM 3047 O O . ARG A 1 389 ? -7.863 -33.969 -13.453 1 95.94 389 ARG A O 1
ATOM 3054 N N . LEU A 1 390 ? -8.93 -34.781 -15.195 1 95.81 390 LEU A N 1
ATOM 3055 C CA . LEU A 1 390 ? -9.094 -33.5 -15.844 1 95.81 390 LEU A CA 1
ATOM 3056 C C . LEU A 1 390 ? -10.57 -33.094 -15.914 1 95.81 390 LEU A C 1
ATOM 3058 O O . LEU A 1 390 ? -11.43 -33.969 -16.141 1 95.81 390 LEU A O 1
ATOM 3062 N N . PHE A 1 391 ? -10.859 -31.859 -15.648 1 97.06 391 PHE A N 1
ATOM 3063 C CA . PHE A 1 391 ? -12.188 -31.266 -15.789 1 97.06 391 PHE A CA 1
ATOM 3064 C C . PHE A 1 391 ? -12.133 -30.031 -16.672 1 97.06 391 PHE A C 1
ATOM 3066 O O . PHE A 1 391 ? -11.203 -29.219 -16.547 1 97.06 391 PHE A O 1
ATOM 3073 N N . GLU A 1 392 ? -13.039 -29.906 -17.531 1 96.94 392 GLU A N 1
ATOM 3074 C CA . GLU A 1 392 ? -13 -28.766 -18.453 1 96.94 392 GLU A CA 1
ATOM 3075 C C . GLU A 1 392 ? -14.352 -28.062 -18.516 1 96.94 392 GLU A C 1
ATOM 3077 O O . GLU A 1 392 ? -15.398 -28.688 -18.328 1 96.94 392 GLU A O 1
ATOM 3082 N N . LYS A 1 393 ? -14.18 -26.797 -18.688 1 96 393 LYS A N 1
ATOM 3083 C CA . LYS A 1 393 ? -15.312 -25.922 -18.953 1 96 393 LYS A CA 1
ATOM 3084 C C . LYS A 1 393 ? -15.008 -24.969 -20.094 1 96 393 LYS A C 1
ATOM 3086 O O . LYS A 1 393 ? -13.898 -24.422 -20.188 1 96 393 LYS A O 1
ATOM 3091 N N . VAL A 1 394 ? -15.945 -24.844 -20.984 1 92.38 394 VAL A N 1
ATOM 3092 C CA . VAL A 1 394 ? -15.805 -23.906 -22.078 1 92.38 394 VAL A CA 1
ATOM 3093 C C . VAL A 1 394 ? -16.828 -22.781 -21.938 1 92.38 394 VAL A C 1
ATOM 3095 O O . VAL A 1 394 ? -18.031 -23.031 -21.828 1 92.38 394 VAL A O 1
ATOM 3098 N N . THR A 1 395 ? -16.266 -21.625 -21.875 1 86.88 395 THR A N 1
ATOM 3099 C CA . THR A 1 395 ? -17.156 -20.484 -21.75 1 86.88 395 THR A CA 1
ATOM 3100 C C . THR A 1 395 ? -17.891 -20.203 -23.062 1 86.88 395 THR A C 1
ATOM 3102 O O . THR A 1 395 ? -17.531 -20.781 -24.094 1 86.88 395 THR A O 1
ATOM 3105 N N . ASP A 1 396 ? -18.844 -19.25 -23 1 82.5 396 ASP A N 1
ATOM 3106 C CA . ASP A 1 396 ? -19.609 -18.875 -24.188 1 82.5 396 ASP A CA 1
ATOM 3107 C C . ASP A 1 396 ? -18.703 -18.25 -25.234 1 82.5 396 ASP A C 1
ATOM 3109 O O . ASP A 1 396 ? -18.969 -18.328 -26.438 1 82.5 396 ASP A O 1
ATOM 3113 N N . LYS A 1 397 ? -17.625 -17.703 -24.812 1 79.06 397 LYS A N 1
ATOM 3114 C CA . LYS A 1 397 ? -16.703 -17.031 -25.734 1 79.06 397 LYS A CA 1
ATOM 3115 C C . LYS A 1 397 ? -15.641 -18 -26.25 1 79.06 397 LYS A C 1
ATOM 3117 O O . LYS A 1 397 ? -14.695 -17.578 -26.922 1 79.06 397 LYS A O 1
ATOM 3122 N N . GLY A 1 398 ? -15.742 -19.281 -25.844 1 82.69 398 GLY A N 1
ATOM 3123 C CA . GLY A 1 398 ? -14.844 -20.297 -26.375 1 82.69 398 GLY A CA 1
ATOM 3124 C C . GLY A 1 398 ? -13.57 -20.438 -25.562 1 82.69 398 GLY A C 1
ATOM 3125 O O . GLY A 1 398 ? -12.625 -21.109 -26 1 82.69 398 GLY A O 1
ATOM 3126 N N . VAL A 1 399 ? -13.516 -19.781 -24.5 1 88.25 399 VAL A N 1
ATOM 3127 C CA . VAL A 1 399 ? -12.336 -19.922 -23.641 1 88.25 399 VAL A CA 1
ATOM 3128 C C . VAL A 1 399 ? -12.438 -21.203 -22.812 1 88.25 399 VAL A C 1
ATOM 3130 O O . VAL A 1 399 ? -13.453 -21.453 -22.156 1 88.25 399 VAL A O 1
ATOM 3133 N N . LYS A 1 400 ? -11.484 -21.984 -22.891 1 92.94 400 LYS A N 1
ATOM 3134 C CA . LYS A 1 400 ? -11.469 -23.281 -22.203 1 92.94 400 LYS A CA 1
ATOM 3135 C C . LYS A 1 400 ? -10.711 -23.188 -20.891 1 92.94 400 LYS A C 1
ATOM 3137 O O . LYS A 1 400 ? -9.547 -22.797 -20.859 1 92.94 400 LYS A O 1
ATOM 3142 N N . PHE A 1 401 ? -11.398 -23.516 -19.797 1 96 401 PHE A N 1
ATOM 3143 C CA . PHE A 1 401 ? -10.789 -23.672 -18.484 1 96 401 PHE A CA 1
ATOM 3144 C C . PHE A 1 401 ? -10.578 -25.156 -18.156 1 96 401 PHE A C 1
ATOM 3146 O O . PHE A 1 401 ? -11.484 -25.969 -18.328 1 96 401 PHE A O 1
ATOM 3153 N N . THR A 1 402 ? -9.422 -25.484 -17.766 1 97 402 THR A N 1
ATOM 3154 C CA . THR A 1 402 ? -9.125 -26.875 -17.406 1 97 402 THR A CA 1
ATOM 3155 C C . THR A 1 402 ? -8.664 -26.969 -15.961 1 97 402 THR A C 1
ATOM 3157 O O . THR A 1 402 ? -7.727 -26.281 -15.555 1 97 402 THR A O 1
ATOM 3160 N N . VAL A 1 403 ? -9.344 -27.734 -15.18 1 97.81 403 VAL A N 1
ATOM 3161 C CA . VAL A 1 403 ? -8.906 -28.047 -13.828 1 97.81 403 VAL A CA 1
ATOM 3162 C C . VAL A 1 403 ? -8.25 -29.438 -13.812 1 97.81 403 VAL A C 1
ATOM 3164 O O . VAL A 1 403 ? -8.812 -30.391 -14.336 1 97.81 403 VAL A O 1
ATOM 3167 N N . ARG A 1 404 ? -7.094 -29.484 -13.281 1 97.12 404 ARG A N 1
ATOM 3168 C CA . ARG A 1 404 ? -6.352 -30.75 -13.18 1 97.12 404 ARG A CA 1
ATOM 3169 C C . ARG A 1 404 ? -6.191 -31.172 -11.719 1 97.12 404 ARG A C 1
ATOM 3171 O O . ARG A 1 404 ? -5.719 -30.391 -10.891 1 97.12 404 ARG A O 1
ATOM 3178 N N . GLU A 1 405 ? -6.66 -32.281 -11.391 1 97.38 405 GLU A N 1
ATOM 3179 C CA . GLU A 1 405 ? -6.43 -32.969 -10.117 1 97.38 405 GLU A CA 1
ATOM 3180 C C . GLU A 1 405 ? -5.32 -34 -10.25 1 97.38 405 GLU A C 1
ATOM 3182 O O . GLU A 1 405 ? -5.418 -34.938 -11.062 1 97.38 405 GLU A O 1
ATOM 3187 N N . THR A 1 406 ? -4.262 -33.844 -9.508 1 96.56 406 THR A N 1
ATOM 3188 C CA . THR A 1 406 ? -3.129 -34.75 -9.633 1 96.56 406 THR A CA 1
ATOM 3189 C C . THR A 1 406 ? -2.732 -35.312 -8.266 1 96.56 406 THR A C 1
ATOM 3191 O O . THR A 1 406 ? -2.396 -34.562 -7.352 1 96.56 406 THR A O 1
ATOM 3194 N N . LYS A 1 407 ? -2.83 -36.531 -8.133 1 95.75 407 LYS A N 1
ATOM 3195 C CA . LYS A 1 407 ? -2.17 -37.219 -7.023 1 95.75 407 LYS A CA 1
ATOM 3196 C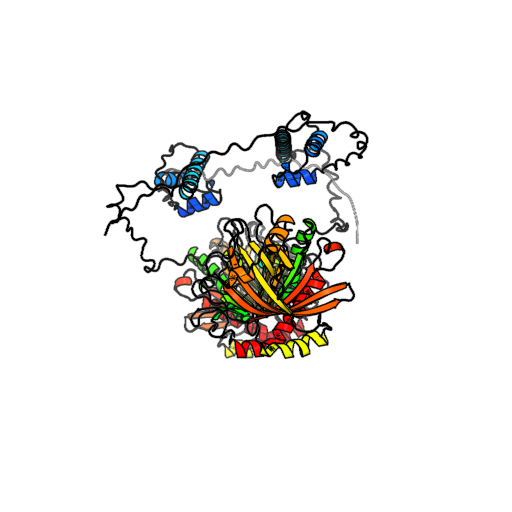 C . LYS A 1 407 ? -0.75 -37.625 -7.395 1 95.75 407 LYS A C 1
ATOM 3198 O O . LYS A 1 407 ? -0.553 -38.594 -8.156 1 95.75 407 LYS A O 1
ATOM 3203 N N . ARG A 1 408 ? 0.164 -36.938 -6.789 1 93.56 408 ARG A N 1
ATOM 3204 C CA . ARG A 1 408 ? 1.562 -37.094 -7.184 1 93.56 408 ARG A CA 1
ATOM 3205 C C . ARG A 1 408 ? 2.305 -38 -6.215 1 93.56 408 ARG A C 1
ATOM 3207 O O . ARG A 1 408 ? 2.223 -37.812 -5 1 93.56 408 ARG A O 1
ATOM 3214 N N . GLN A 1 409 ? 3.014 -38.969 -6.852 1 90.44 409 GLN A N 1
ATOM 3215 C CA . GLN A 1 409 ? 3.914 -39.875 -6.125 1 90.44 409 GLN A CA 1
ATOM 3216 C C . GLN A 1 409 ? 5.34 -39.75 -6.648 1 90.44 409 GLN A C 1
ATOM 3218 O O . GLN A 1 409 ? 5.703 -40.406 -7.629 1 90.44 409 GLN A O 1
ATOM 3223 N N . PRO A 1 410 ? 6.121 -39 -5.914 1 87.88 410 PRO A N 1
ATOM 3224 C CA . PRO A 1 410 ? 7.504 -38.844 -6.387 1 87.88 410 PRO A CA 1
ATOM 3225 C C . PRO A 1 410 ? 8.273 -40.156 -6.359 1 87.88 410 PRO A C 1
ATOM 3227 O O . PRO A 1 410 ? 8.203 -40.906 -5.379 1 87.88 410 PRO A O 1
ATOM 3230 N N . LEU A 1 411 ? 8.977 -40.438 -7.445 1 84.69 411 LEU A N 1
ATOM 3231 C CA . LEU A 1 411 ? 9.805 -41.625 -7.551 1 84.69 411 LEU A CA 1
ATOM 3232 C C . LEU A 1 411 ? 11.281 -41.281 -7.461 1 84.69 411 LEU A C 1
ATOM 3234 O O . LEU A 1 411 ? 12.047 -41.969 -6.762 1 84.69 411 LEU A O 1
ATOM 3238 N N . ILE A 1 412 ? 11.711 -40.312 -8.172 1 81.75 412 ILE A N 1
ATOM 3239 C CA . ILE A 1 412 ? 13.086 -39.812 -8.156 1 81.75 412 ILE A CA 1
ATOM 3240 C C . ILE A 1 412 ? 13.086 -38.312 -7.812 1 81.75 412 ILE A C 1
ATOM 3242 O O . ILE A 1 412 ? 12.367 -37.531 -8.43 1 81.75 412 ILE A O 1
ATOM 3246 N N . VAL A 1 413 ? 13.734 -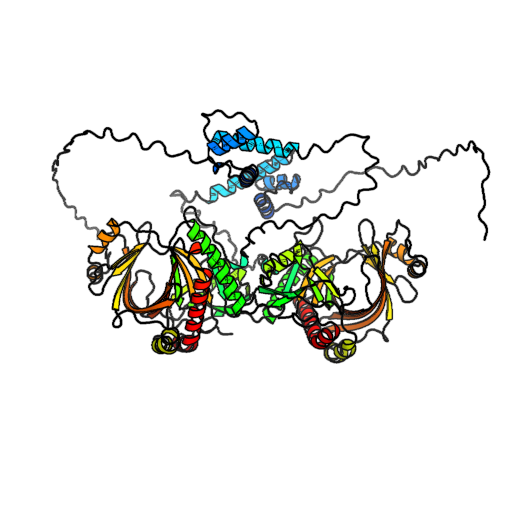38.031 -6.699 1 77.75 413 VAL A N 1
ATOM 3247 C CA . VAL A 1 413 ? 13.945 -36.656 -6.32 1 77.75 413 VAL A CA 1
ATOM 3248 C C . VAL A 1 413 ? 15.422 -36.406 -6.035 1 77.75 413 VAL A C 1
ATOM 3250 O O . VAL A 1 413 ? 15.969 -36.938 -5.066 1 77.75 413 VAL A O 1
ATOM 3253 N N . LEU A 1 414 ? 16.109 -35.938 -6.949 1 68.94 414 LEU A N 1
ATOM 3254 C CA . LEU A 1 414 ? 17.516 -35.719 -6.699 1 68.94 414 LEU A CA 1
ATOM 3255 C C . LEU A 1 414 ? 17.734 -34.531 -5.762 1 68.94 414 LEU A C 1
ATOM 3257 O O . LEU A 1 414 ? 18.812 -34.375 -5.168 1 68.94 414 LEU A O 1
ATOM 3261 N N . ARG A 1 415 ? 16.953 -33.562 -5.746 1 57.41 415 ARG A N 1
ATOM 3262 C CA . ARG A 1 415 ? 17.234 -32.562 -4.703 1 57.41 415 ARG A CA 1
ATOM 3263 C C . ARG A 1 415 ? 17.031 -33.188 -3.316 1 57.41 415 ARG A C 1
ATOM 3265 O O . ARG A 1 415 ? 16.328 -34.188 -3.162 1 57.41 415 ARG A O 1
ATOM 3272 N N . ASP A 1 416 ? 18.047 -33.062 -2.404 1 49.84 416 ASP A N 1
ATOM 3273 C CA . ASP A 1 416 ? 18.188 -33.562 -1.045 1 49.84 416 ASP A CA 1
ATOM 3274 C C . ASP A 1 416 ? 16.859 -33.562 -0.306 1 49.84 416 ASP A C 1
ATOM 3276 O O . ASP A 1 416 ? 16.812 -33.781 0.908 1 49.84 416 ASP A O 1
ATOM 3280 N N . GLU A 1 417 ? 15.812 -33.219 -0.965 1 55.78 417 GLU A N 1
ATOM 3281 C CA . GLU A 1 417 ? 14.656 -33.094 -0.085 1 55.78 417 GLU A CA 1
ATOM 3282 C C . GLU A 1 417 ? 13.586 -34.125 -0.413 1 55.78 417 GLU A C 1
ATOM 3284 O O . GLU A 1 417 ? 13.414 -34.5 -1.573 1 55.78 417 GLU A O 1
ATOM 3289 N N . GLU A 1 418 ? 13.305 -35 0.542 1 59.69 418 GLU A N 1
ATOM 3290 C CA . GLU A 1 418 ? 12.203 -35.969 0.446 1 59.69 418 GLU A CA 1
ATOM 3291 C C . GLU A 1 418 ? 10.883 -35.281 0.154 1 59.69 418 GLU A C 1
ATOM 3293 O O . GLU A 1 418 ? 10.609 -34.188 0.694 1 59.69 418 GLU A O 1
ATOM 3298 N N . GLU A 1 419 ? 10.273 -35.625 -1.104 1 77.38 419 GLU A N 1
ATOM 3299 C CA . GLU A 1 419 ? 8.922 -35.156 -1.385 1 77.38 419 GLU A CA 1
ATOM 3300 C C . GLU A 1 419 ? 7.875 -36.219 -1.091 1 77.38 419 GLU A C 1
ATOM 3302 O O . GLU A 1 419 ? 8.055 -37.375 -1.458 1 77.38 419 GLU A O 1
ATOM 3307 N N . ASP A 1 420 ? 6.973 -35.906 -0.258 1 80.38 420 ASP A N 1
ATOM 3308 C CA . ASP A 1 420 ? 5.879 -36.812 0.07 1 80.38 420 ASP A CA 1
ATOM 3309 C C . ASP A 1 420 ? 4.785 -36.75 -0.993 1 80.38 420 ASP A C 1
ATOM 3311 O O . ASP A 1 420 ? 4.672 -35.781 -1.729 1 80.38 420 ASP A O 1
ATOM 3315 N N . PRO A 1 421 ? 4.121 -37.969 -1.062 1 88.12 421 PRO A N 1
ATOM 3316 C CA . PRO A 1 421 ? 2.932 -37.906 -1.918 1 88.12 421 PRO A CA 1
ATOM 3317 C C . PRO A 1 421 ? 1.992 -36.781 -1.556 1 88.12 421 PRO A C 1
ATOM 3319 O O . PRO A 1 421 ? 1.851 -36.438 -0.378 1 88.12 421 PRO A O 1
ATOM 3322 N N . ARG A 1 422 ? 1.41 -36.219 -2.523 1 92.38 422 ARG A N 1
ATOM 3323 C CA . ARG A 1 422 ? 0.541 -35.094 -2.252 1 92.38 422 ARG A CA 1
ATOM 3324 C C . ARG A 1 422 ? -0.5 -34.906 -3.354 1 92.38 422 ARG A C 1
ATOM 3326 O O . ARG A 1 422 ? -0.331 -35.438 -4.461 1 92.38 422 ARG A O 1
ATOM 3333 N N . LEU A 1 423 ? -1.562 -34.312 -3.014 1 96.19 423 LEU A N 1
ATOM 3334 C CA . LEU A 1 423 ? -2.617 -33.938 -3.949 1 96.19 423 LEU A CA 1
ATOM 3335 C C . LEU A 1 423 ? -2.434 -32.5 -4.43 1 96.19 423 LEU A C 1
ATOM 3337 O O . LEU A 1 423 ? -2.182 -31.594 -3.629 1 96.19 423 LEU A O 1
ATOM 3341 N N . GLU A 1 424 ? -2.469 -32.344 -5.699 1 96.88 424 GLU A N 1
ATOM 3342 C CA . GLU A 1 424 ? -2.342 -31.031 -6.297 1 96.88 424 GLU A CA 1
ATOM 3343 C C . GLU A 1 424 ? -3.535 -30.703 -7.191 1 96.88 424 GLU A C 1
ATOM 3345 O O . GLU A 1 424 ? -4.047 -31.578 -7.891 1 96.88 424 GLU A O 1
ATOM 3350 N N . TYR A 1 425 ? -3.984 -29.5 -7.094 1 98.25 425 TYR A N 1
ATOM 3351 C CA . TYR A 1 425 ? -4.969 -28.953 -8.023 1 98.25 425 TYR A CA 1
ATOM 3352 C C . TYR A 1 425 ? -4.398 -27.781 -8.805 1 98.25 425 TYR A C 1
ATOM 3354 O O . TYR A 1 425 ? -3.666 -26.953 -8.25 1 98.25 425 TYR A O 1
ATOM 3362 N N . SER A 1 426 ? -4.727 -27.719 -10.023 1 98 426 SER A N 1
ATOM 3363 C CA . SER A 1 426 ? -4.344 -26.578 -10.836 1 98 426 SER A CA 1
ATOM 3364 C C . SER A 1 426 ? -5.457 -26.188 -11.812 1 98 426 SER A C 1
ATOM 3366 O O . SER A 1 426 ? -6.32 -27.016 -12.125 1 98 426 SER A O 1
ATOM 3368 N N . LEU A 1 427 ? -5.523 -24.969 -12.117 1 98 427 LEU A N 1
ATOM 3369 C CA . LEU A 1 427 ? -6.387 -24.391 -13.141 1 98 427 LEU A CA 1
ATOM 3370 C C . LEU A 1 427 ? -5.555 -23.766 -14.258 1 98 427 LEU A C 1
ATOM 3372 O O . LEU A 1 427 ? -4.602 -23.031 -13.992 1 98 427 LEU A O 1
ATOM 3376 N N . SER A 1 428 ? -5.867 -24.109 -15.477 1 97 428 SER A N 1
ATOM 3377 C CA . SER A 1 428 ? -5.098 -23.547 -16.594 1 97 428 SER A CA 1
ATOM 3378 C C . SER A 1 428 ? -6.012 -23.047 -17.688 1 97 428 SER A C 1
ATOM 3380 O O . SER A 1 428 ? -7.117 -23.547 -17.875 1 97 428 SER A O 1
ATOM 3382 N N . VAL A 1 429 ? -5.582 -22.016 -18.312 1 95.38 429 VAL A N 1
ATOM 3383 C CA . VAL A 1 429 ? -6.227 -21.406 -19.469 1 95.38 429 VAL A CA 1
ATOM 3384 C C . VAL A 1 429 ? -5.176 -21.062 -20.531 1 95.38 429 VAL A C 1
ATOM 3386 O O . VAL A 1 429 ? -4.188 -20.391 -20.219 1 95.38 429 VAL A O 1
ATOM 3389 N N . ALA A 1 430 ? -5.422 -21.531 -21.719 1 91.81 430 ALA A N 1
ATOM 3390 C CA . ALA A 1 430 ? -4.504 -21.188 -22.797 1 91.81 430 ALA A CA 1
ATOM 3391 C C . ALA A 1 430 ? -4.66 -19.719 -23.203 1 91.81 430 ALA A C 1
ATOM 3393 O O . ALA A 1 430 ? -5.781 -19.203 -23.297 1 91.81 430 ALA A O 1
ATOM 3394 N N . ILE A 1 431 ? -3.543 -19.094 -23.297 1 88.88 431 ILE A N 1
ATOM 3395 C CA . ILE A 1 431 ? -3.51 -17.703 -23.75 1 88.88 431 ILE A CA 1
ATOM 3396 C C . ILE A 1 431 ? -2.781 -17.609 -25.078 1 88.88 431 ILE A C 1
ATOM 3398 O O . ILE A 1 431 ? -1.548 -17.594 -25.125 1 88.88 431 ILE A O 1
ATOM 3402 N N . PRO A 1 432 ? -3.539 -17.484 -26.125 1 85 432 PRO A N 1
ATOM 3403 C CA . PRO A 1 432 ? -2.885 -17.391 -27.438 1 85 432 PRO A CA 1
ATOM 3404 C C . PRO A 1 432 ? -2.117 -16.078 -27.625 1 85 432 PRO A C 1
ATOM 3406 O O . PRO A 1 432 ? -2.438 -15.078 -26.984 1 85 432 PRO A O 1
ATOM 3409 N N . ALA A 1 433 ? -1.133 -16.109 -28.5 1 79.44 433 ALA A N 1
ATOM 3410 C CA . ALA A 1 433 ? -0.299 -14.945 -28.797 1 79.44 433 ALA A CA 1
ATOM 3411 C C . ALA A 1 433 ? -1.146 -13.766 -29.25 1 79.44 433 ALA A C 1
ATOM 3413 O O . ALA A 1 433 ? -0.844 -12.617 -28.938 1 79.44 433 ALA A O 1
ATOM 3414 N N . ASN A 1 434 ? -2.115 -14.039 -29.984 1 73.88 434 ASN A N 1
ATOM 3415 C CA . ASN A 1 434 ? -2.945 -12.969 -30.531 1 73.88 434 ASN A CA 1
ATOM 3416 C C . ASN A 1 434 ? -4.156 -12.695 -29.641 1 73.88 434 ASN A C 1
ATOM 3418 O O . ASN A 1 434 ? -5.191 -12.234 -30.125 1 73.88 434 ASN A O 1
ATOM 3422 N N . ALA A 1 435 ? -3.992 -13.047 -28.406 1 63.53 435 ALA A N 1
ATOM 3423 C CA . ALA A 1 435 ? -5.121 -12.969 -27.484 1 63.53 435 ALA A CA 1
ATOM 3424 C C . ALA A 1 435 ? -5.617 -11.531 -27.359 1 63.53 435 ALA A C 1
ATOM 3426 O O . ALA A 1 435 ? -6.805 -11.297 -27.109 1 63.53 435 ALA A O 1
ATOM 3427 N N . ARG A 1 436 ? -4.742 -10.516 -27.328 1 59.31 436 ARG A N 1
ATOM 3428 C CA . ARG A 1 436 ? -5.168 -9.133 -27.188 1 59.31 436 ARG A CA 1
ATOM 3429 C C . ARG A 1 436 ? -6.336 -8.812 -28.109 1 59.31 436 ARG A C 1
ATOM 3431 O O . ARG A 1 436 ? -7.242 -8.062 -27.734 1 59.31 436 ARG A O 1
ATOM 3438 N N . LYS A 1 437 ? -6.316 -9.406 -29.297 1 56.72 437 LYS A N 1
ATOM 3439 C CA . LYS A 1 437 ? -7.309 -9.055 -30.312 1 56.72 437 LYS A CA 1
ATOM 3440 C C . LYS A 1 437 ? -8.562 -9.914 -30.172 1 56.72 437 LYS A C 1
ATOM 3442 O O . LYS A 1 437 ? -9.672 -9.445 -30.453 1 56.72 437 LYS A O 1
ATOM 3447 N N . ALA A 1 438 ? -8.367 -11.016 -29.656 1 56.5 438 ALA A N 1
ATOM 3448 C CA . ALA A 1 438 ? -9.461 -11.969 -29.797 1 56.5 438 ALA A CA 1
ATOM 3449 C C . ALA A 1 438 ? -10.133 -12.234 -28.453 1 56.5 438 ALA A C 1
ATOM 3451 O O . ALA A 1 438 ? -11.312 -12.586 -28.406 1 56.5 438 ALA A O 1
ATOM 3452 N N . THR A 1 439 ? -9.391 -12.047 -27.438 1 65.69 439 THR A N 1
ATOM 3453 C CA . THR A 1 439 ? -9.898 -12.484 -26.141 1 65.69 439 THR A CA 1
ATOM 3454 C C . THR A 1 439 ? -9.633 -11.438 -25.078 1 65.69 439 THR A C 1
ATOM 3456 O O . THR A 1 439 ? -8.562 -10.828 -25.047 1 65.69 439 THR A O 1
ATOM 3459 N N . ASP A 1 440 ? -10.703 -11.047 -24.406 1 79.19 440 ASP A N 1
ATOM 3460 C CA . ASP A 1 440 ? -10.523 -10.188 -23.234 1 79.19 440 ASP A CA 1
ATOM 3461 C C . ASP A 1 440 ? -9.734 -10.898 -22.141 1 79.19 440 ASP A C 1
ATOM 3463 O O . ASP A 1 440 ? -10.32 -11.469 -21.219 1 79.19 440 ASP A O 1
ATOM 3467 N N . VAL A 1 441 ? -8.438 -10.883 -22.328 1 78.81 441 VAL A N 1
ATOM 3468 C CA . VAL A 1 441 ? -7.52 -11.602 -21.438 1 78.81 441 VAL A CA 1
ATOM 3469 C C . VAL A 1 441 ? -7.707 -11.125 -20 1 78.81 441 VAL A C 1
ATOM 3471 O O . VAL A 1 441 ? -7.551 -11.906 -19.062 1 78.81 441 VAL A O 1
ATOM 3474 N N . ARG A 1 442 ? -8.039 -9.898 -19.906 1 80.94 442 ARG A N 1
ATOM 3475 C CA . ARG A 1 442 ? -8.273 -9.359 -18.562 1 80.94 442 ARG A CA 1
ATOM 3476 C C . ARG A 1 442 ? -9.469 -10.039 -17.906 1 80.94 442 ARG A C 1
ATOM 3478 O O . ARG A 1 442 ? -9.398 -10.445 -16.75 1 80.94 442 ARG A O 1
ATOM 3485 N N . ALA A 1 443 ? -10.492 -10.18 -18.688 1 84.94 443 ALA A N 1
ATOM 3486 C CA . ALA A 1 443 ? -11.695 -10.828 -18.172 1 84.94 443 ALA A CA 1
ATOM 3487 C C . ALA A 1 443 ? -11.438 -12.297 -17.844 1 84.94 443 ALA A C 1
ATOM 3489 O O . ALA A 1 443 ? -11.914 -12.805 -16.828 1 84.94 443 ALA A O 1
ATOM 3490 N N . VAL A 1 444 ? -10.711 -12.93 -18.703 1 87.94 444 VAL A N 1
ATOM 3491 C CA . VAL A 1 444 ? -10.359 -14.336 -18.5 1 87.94 444 VAL A CA 1
ATOM 3492 C C . VAL A 1 444 ? -9.508 -14.477 -17.234 1 87.94 444 VAL A C 1
ATOM 3494 O O . VAL A 1 444 ? -9.773 -15.352 -16.406 1 87.94 444 VAL A O 1
ATOM 3497 N N . GLY A 1 445 ? -8.5 -13.602 -17.172 1 91.25 445 GLY A N 1
ATOM 3498 C CA . GLY A 1 445 ? -7.645 -13.625 -15.992 1 91.25 445 GLY A CA 1
ATOM 3499 C C . GLY A 1 445 ? -8.398 -13.391 -14.703 1 91.25 445 GLY A C 1
ATOM 3500 O O . GLY A 1 445 ? -8.141 -14.047 -13.695 1 91.25 445 GLY A O 1
ATOM 3501 N N . LEU A 1 446 ? -9.328 -12.516 -14.75 1 90.69 446 LEU A N 1
ATOM 3502 C CA . LEU A 1 446 ? -10.125 -12.211 -13.57 1 90.69 446 LEU A CA 1
ATOM 3503 C C . LEU A 1 446 ? -11.047 -13.375 -13.219 1 90.69 446 LEU A C 1
ATOM 3505 O O . LEU A 1 446 ? -11.234 -13.695 -12.039 1 90.69 446 LEU A O 1
ATOM 3509 N N . SER A 1 447 ? -11.594 -13.969 -14.242 1 92.81 447 SER A N 1
ATOM 3510 C CA . SER A 1 447 ? -12.43 -15.141 -14.008 1 92.81 447 SER A CA 1
ATOM 3511 C C . SER A 1 447 ? -11.633 -16.266 -13.359 1 92.81 447 SER A C 1
ATOM 3513 O O . SER A 1 447 ? -12.117 -16.922 -12.422 1 92.81 447 SER A O 1
ATOM 3515 N N . ALA A 1 448 ? -10.492 -16.469 -13.898 1 94.94 448 ALA A N 1
ATOM 3516 C CA . ALA A 1 448 ? -9.617 -17.484 -13.32 1 94.94 448 ALA A CA 1
ATOM 3517 C C . ALA A 1 448 ? -9.258 -17.141 -11.875 1 94.94 448 ALA A C 1
ATOM 3519 O O . ALA A 1 448 ? -9.242 -18.016 -11.008 1 94.94 448 ALA A O 1
ATOM 3520 N N . PHE A 1 449 ? -9 -15.898 -11.688 1 95.44 449 PHE A N 1
ATOM 3521 C CA . PHE A 1 449 ? -8.664 -15.406 -10.359 1 95.44 449 PHE A CA 1
ATOM 3522 C C . PHE A 1 449 ? -9.805 -15.664 -9.383 1 95.44 449 PHE A C 1
ATOM 3524 O O . PHE A 1 449 ? -9.57 -16.109 -8.258 1 95.44 449 PHE A O 1
ATOM 3531 N N . GLU A 1 450 ? -10.945 -15.383 -9.812 1 94.38 450 GLU A N 1
ATOM 3532 C CA . GLU A 1 450 ? -12.125 -15.562 -8.977 1 94.38 450 GLU A CA 1
ATOM 3533 C C . GLU A 1 450 ? -12.383 -17.031 -8.688 1 94.38 450 GLU A C 1
ATOM 3535 O O . GLU A 1 450 ? -12.719 -17.406 -7.562 1 94.38 450 GLU A O 1
ATOM 3540 N N . LEU A 1 451 ? -12.266 -17.828 -9.68 1 96 451 LEU A N 1
ATOM 3541 C CA . LEU A 1 451 ? -12.438 -19.266 -9.516 1 96 451 LEU A CA 1
ATOM 3542 C C . LEU A 1 451 ? -11.422 -19.828 -8.523 1 96 451 LEU A C 1
ATOM 3544 O O . LEU A 1 451 ? -11.766 -20.656 -7.672 1 96 451 LEU A O 1
ATOM 3548 N N . ALA A 1 452 ? -10.219 -19.375 -8.703 1 96.81 452 ALA A N 1
ATOM 3549 C CA . ALA A 1 452 ? -9.164 -19.812 -7.793 1 96.81 452 ALA A CA 1
ATOM 3550 C C . ALA A 1 452 ? -9.461 -19.375 -6.359 1 96.81 452 ALA A C 1
ATOM 3552 O O . ALA A 1 452 ? -9.242 -20.141 -5.414 1 96.81 452 ALA A O 1
ATOM 3553 N N . GLY A 1 453 ? -9.883 -18.172 -6.219 1 95.19 453 GLY A N 1
ATOM 3554 C CA . GLY A 1 453 ? -10.25 -17.688 -4.898 1 95.19 453 GLY A CA 1
ATOM 3555 C C . GLY A 1 453 ? -11.367 -18.5 -4.254 1 95.19 453 GLY A C 1
ATOM 3556 O O . GLY A 1 453 ? -11.32 -18.797 -3.059 1 95.19 453 GLY A O 1
ATOM 3557 N N . ARG A 1 454 ? -12.328 -18.844 -5.016 1 96.25 454 ARG A N 1
ATOM 3558 C CA . ARG A 1 454 ? -13.445 -19.641 -4.516 1 96.25 454 ARG A CA 1
ATOM 3559 C C . ARG A 1 454 ? -12.977 -21.031 -4.09 1 96.25 454 ARG A C 1
ATOM 3561 O O . ARG A 1 454 ? -13.391 -21.531 -3.047 1 96.25 454 ARG A O 1
ATOM 3568 N N . LEU A 1 455 ? -12.156 -21.562 -4.945 1 98.06 455 LEU A N 1
ATOM 3569 C CA . LEU A 1 455 ? -11.617 -22.875 -4.59 1 98.06 455 LEU A CA 1
ATOM 3570 C C . LEU A 1 455 ? -10.844 -22.812 -3.277 1 98.06 455 LEU A C 1
ATOM 3572 O O . LEU A 1 455 ? -11.039 -23.641 -2.395 1 98.06 455 LEU A O 1
ATOM 3576 N N . ALA A 1 456 ? -9.992 -21.844 -3.182 1 97.06 456 ALA A N 1
ATOM 3577 C CA . ALA A 1 456 ? -9.211 -21.672 -1.958 1 97.06 456 ALA A CA 1
ATOM 3578 C C . ALA A 1 456 ? -10.125 -21.531 -0.743 1 97.06 456 ALA A C 1
ATOM 3580 O O . ALA A 1 456 ? -9.844 -22.078 0.322 1 97.06 456 ALA A O 1
ATOM 3581 N N . ALA A 1 457 ? -11.203 -20.812 -0.881 1 95.75 457 ALA A N 1
ATOM 3582 C CA . ALA A 1 457 ? -12.148 -20.578 0.211 1 95.75 457 ALA A CA 1
ATOM 3583 C C . ALA A 1 457 ? -12.844 -21.875 0.613 1 95.75 457 ALA A C 1
ATOM 3585 O O . ALA A 1 457 ? -13.031 -22.141 1.802 1 95.75 457 ALA A O 1
ATOM 3586 N N . ILE A 1 458 ? -13.172 -22.672 -0.345 1 97.56 458 ILE A N 1
ATOM 3587 C CA . ILE A 1 458 ? -13.914 -23.906 -0.133 1 97.56 458 ILE A CA 1
ATOM 3588 C C . ILE A 1 458 ? -13.07 -24.891 0.68 1 97.56 458 ILE A C 1
ATOM 3590 O O . ILE A 1 458 ? -13.594 -25.609 1.53 1 97.56 458 ILE A O 1
ATOM 3594 N N . VAL A 1 459 ? -11.789 -24.844 0.472 1 97.81 459 VAL A N 1
ATOM 3595 C CA . VAL A 1 459 ? -10.961 -25.906 1.051 1 97.81 459 VAL A CA 1
ATOM 3596 C C . VAL A 1 459 ? -10.242 -25.375 2.289 1 97.81 459 VAL A C 1
ATOM 3598 O O . VAL A 1 459 ? -9.398 -26.062 2.863 1 97.81 459 VAL A O 1
ATOM 3601 N N . THR A 1 460 ? -10.523 -24.172 2.709 1 96.19 460 THR A N 1
ATOM 3602 C CA . THR A 1 460 ? -9.797 -23.5 3.779 1 96.19 460 THR A CA 1
ATOM 3603 C C . THR A 1 460 ? -9.812 -24.344 5.055 1 96.19 460 THR A C 1
ATOM 3605 O O . THR A 1 460 ? -8.766 -24.594 5.656 1 96.19 460 THR A O 1
ATOM 3608 N N . GLU A 1 461 ? -10.969 -24.828 5.469 1 95.31 461 GLU A N 1
ATOM 3609 C CA . GLU A 1 461 ? -11.094 -25.547 6.73 1 95.31 461 GLU A CA 1
ATOM 3610 C C . GLU A 1 461 ? -10.352 -26.875 6.688 1 95.31 461 GLU A C 1
ATOM 3612 O O . GLU A 1 461 ? -9.672 -27.25 7.645 1 95.31 461 GLU A O 1
ATOM 3617 N N . ASP A 1 462 ? -10.508 -27.594 5.586 1 95.5 462 ASP A N 1
ATOM 3618 C CA . ASP A 1 462 ? -9.805 -28.859 5.43 1 95.5 462 ASP A CA 1
ATOM 3619 C C . ASP A 1 462 ? -8.289 -28.656 5.426 1 95.5 462 ASP A C 1
ATOM 3621 O O . ASP A 1 462 ? -7.547 -29.453 5.996 1 95.5 462 ASP A O 1
ATOM 3625 N N . PHE A 1 463 ? -7.852 -27.578 4.77 1 94.94 463 PHE A N 1
ATOM 3626 C CA . PHE A 1 463 ? -6.434 -27.25 4.68 1 94.94 463 PHE A CA 1
ATOM 3627 C C . PHE A 1 463 ? -5.852 -26.969 6.059 1 94.94 463 PHE A C 1
ATOM 3629 O O . PHE A 1 463 ? -4.77 -27.469 6.395 1 94.94 463 PHE A O 1
ATOM 3636 N N . VAL A 1 464 ? -6.562 -26.203 6.844 1 91.44 464 VAL A N 1
ATOM 3637 C CA . VAL A 1 464 ? -6.109 -25.828 8.18 1 91.44 464 VAL A CA 1
ATOM 3638 C C . VAL A 1 464 ? -6.113 -27.062 9.086 1 91.44 464 VAL A C 1
ATOM 3640 O O . VAL A 1 464 ? -5.191 -27.25 9.883 1 91.44 464 VAL A O 1
ATOM 3643 N N . LYS A 1 465 ? -7.121 -27.859 8.992 1 91.06 465 LYS A N 1
ATOM 3644 C CA . LYS A 1 465 ? -7.223 -29.062 9.805 1 91.06 465 LYS A CA 1
ATOM 3645 C C . LYS A 1 465 ? -6.066 -30.016 9.516 1 91.06 465 LYS A C 1
ATOM 3647 O O . LYS A 1 465 ? -5.473 -30.578 10.438 1 91.06 465 LYS A O 1
ATOM 3652 N N . GLU A 1 466 ? -5.73 -30.156 8.25 1 91.38 466 GLU A N 1
ATOM 3653 C CA . GLU A 1 466 ? -4.727 -31.141 7.848 1 91.38 466 GLU A CA 1
ATOM 3654 C C . GLU A 1 466 ? -3.314 -30.609 8.07 1 91.38 466 GLU A C 1
ATOM 3656 O O . GLU A 1 466 ? -2.438 -31.328 8.539 1 91.38 466 GLU A O 1
ATOM 3661 N N . TYR A 1 467 ? -3.092 -29.359 7.699 1 87.94 467 TYR A N 1
ATOM 3662 C CA . TYR A 1 467 ? -1.718 -28.875 7.652 1 87.94 467 TYR A CA 1
ATOM 3663 C C . TYR A 1 467 ? -1.448 -27.875 8.773 1 87.94 467 TYR A C 1
ATOM 3665 O O . TYR A 1 467 ? -0.294 -27.547 9.055 1 87.94 467 TYR A O 1
ATOM 3673 N N . GLY A 1 468 ? -2.404 -27.312 9.445 1 78.19 468 GLY A N 1
ATOM 3674 C CA . GLY A 1 468 ? -2.223 -26.391 10.555 1 78.19 468 GLY A CA 1
ATOM 3675 C C . GLY A 1 468 ? -1.684 -25.047 10.125 1 78.19 468 GLY A C 1
ATOM 3676 O O . GLY A 1 468 ? -1.141 -24.297 10.945 1 78.19 468 GLY A O 1
ATOM 3677 N N . CYS A 1 469 ? -1.619 -24.75 8.891 1 74.81 469 CYS A N 1
ATOM 3678 C CA . CYS A 1 469 ? -1.006 -23.531 8.375 1 74.81 469 CYS A CA 1
ATOM 3679 C C . CYS A 1 469 ? -1.916 -22.328 8.594 1 74.81 469 CYS A C 1
ATOM 3681 O O . CYS A 1 469 ? -2.689 -21.953 7.707 1 74.81 469 CYS A O 1
ATOM 3683 N N . GLU A 1 470 ? -2.006 -21.859 9.812 1 76.81 470 GLU A N 1
ATOM 3684 C CA . GLU A 1 470 ? -2.736 -20.641 10.18 1 76.81 470 GLU A CA 1
ATOM 3685 C C . GLU A 1 470 ? -1.829 -19.656 10.891 1 76.81 470 GLU A C 1
ATOM 3687 O O . GLU A 1 470 ? -0.98 -20.047 11.695 1 76.81 470 GLU A O 1
ATOM 3692 N N . ALA A 1 471 ? -1.914 -18.391 10.242 1 70.5 471 ALA A N 1
ATOM 3693 C CA . ALA A 1 471 ? -1.129 -17.344 10.883 1 70.5 471 ALA A CA 1
ATOM 3694 C C . ALA A 1 471 ? -1.5 -17.203 12.352 1 70.5 471 ALA A C 1
ATOM 3696 O O . ALA A 1 471 ? -2.68 -17.25 12.711 1 70.5 471 ALA A O 1
ATOM 3697 N N . LYS A 1 472 ? -0.524 -17.438 13.227 1 60.81 472 LYS A N 1
ATOM 3698 C CA . LYS A 1 472 ? -0.811 -17.188 14.641 1 60.81 472 LYS A CA 1
ATOM 3699 C C . LYS A 1 472 ? -0.924 -15.703 14.93 1 60.81 472 LYS A C 1
ATOM 3701 O O . LYS A 1 472 ? 0.001 -14.938 14.648 1 60.81 472 LYS A O 1
ATOM 3706 N N . LEU A 1 473 ? -2.125 -15.055 14.758 1 49.59 473 LEU A N 1
ATOM 3707 C CA . LEU A 1 473 ? -2.34 -13.656 15.109 1 49.59 473 LEU A CA 1
ATOM 3708 C C . LEU A 1 473 ? -1.865 -13.367 16.531 1 49.59 473 LEU A C 1
ATOM 3710 O O . LEU A 1 473 ? -1.955 -14.227 17.406 1 49.59 473 LEU A O 1
ATOM 3714 N N . MET B 1 1 ? -26.906 70.5 -9.727 1 17 1 MET B N 1
ATOM 3715 C CA . MET B 1 1 ? -26.875 71.5 -10.797 1 17 1 MET B CA 1
ATOM 3716 C C . MET B 1 1 ? -25.5 71.625 -11.438 1 17 1 MET B C 1
ATOM 3718 O O . MET B 1 1 ? -24.516 71.125 -10.859 1 17 1 MET B O 1
ATOM 3722 N N . LEU B 1 2 ? -25.016 72.812 -11.797 1 16.16 2 LEU B N 1
ATOM 3723 C CA . LEU B 1 2 ? -24.562 73.312 -13.078 1 16.16 2 LEU B CA 1
ATOM 3724 C C . LEU B 1 2 ? -23.109 72.938 -13.352 1 16.16 2 LEU B C 1
ATOM 3726 O O . LEU B 1 2 ? -22.312 72.812 -12.422 1 16.16 2 LEU B O 1
ATOM 3730 N N . ARG B 1 3 ? -22.562 72.875 -14.648 1 16.66 3 ARG B N 1
ATOM 3731 C CA . ARG B 1 3 ? -21.859 72.5 -15.867 1 16.66 3 ARG B CA 1
ATOM 3732 C C . ARG B 1 3 ? -20.438 73 -15.859 1 16.66 3 ARG B C 1
ATOM 3734 O O . ARG B 1 3 ? -19.5 72.312 -16.234 1 16.66 3 ARG B O 1
ATOM 3741 N N . VAL B 1 4 ? -20.375 74.312 -15.805 1 16.03 4 VAL B N 1
ATOM 3742 C CA . VAL B 1 4 ? -19.781 74.938 -16.953 1 16.03 4 VAL B CA 1
ATOM 3743 C C . VAL B 1 4 ? -18.266 74.75 -16.953 1 16.03 4 VAL B C 1
ATOM 3745 O O . VAL B 1 4 ? -17.688 74.375 -15.922 1 16.03 4 VAL B O 1
ATOM 3748 N N . LEU B 1 5 ? -17.516 75.562 -17.484 1 16.36 5 LEU B N 1
ATOM 3749 C CA . LEU B 1 5 ? -16.703 75.938 -18.641 1 16.36 5 LEU B CA 1
ATOM 3750 C C . LEU B 1 5 ? -15.219 75.875 -18.297 1 16.36 5 LEU B C 1
ATOM 3752 O O . LEU B 1 5 ? -14.852 75.875 -17.109 1 16.36 5 LEU B O 1
ATOM 3756 N N . ARG B 1 6 ? -14.289 76.688 -18.75 1 15.91 6 ARG B N 1
ATOM 3757 C CA . ARG B 1 6 ? -13.305 76.875 -19.812 1 15.91 6 ARG B CA 1
ATOM 3758 C C . ARG B 1 6 ? -11.898 77 -19.25 1 15.91 6 ARG B C 1
ATOM 3760 O O . ARG B 1 6 ? -10.953 76.438 -19.781 1 15.91 6 ARG B O 1
ATOM 3767 N N . HIS B 1 7 ? -11.68 77.938 -18.344 1 16.06 7 HIS B N 1
ATOM 3768 C CA . HIS B 1 7 ? -10.758 78.938 -18.875 1 16.06 7 HIS B CA 1
ATOM 3769 C C . HIS B 1 7 ? -9.312 78.5 -18.781 1 16.06 7 HIS B C 1
ATOM 3771 O O . HIS B 1 7 ? -9.016 77.562 -18.047 1 16.06 7 HIS B O 1
ATOM 3777 N N . SER B 1 8 ? -8.344 79.25 -18.281 1 16.16 8 SER B N 1
ATOM 3778 C CA . SER B 1 8 ? -7.23 80.062 -18.828 1 16.16 8 SER B CA 1
ATOM 3779 C C . SER B 1 8 ? -5.898 79.312 -18.609 1 16.16 8 SER B C 1
ATOM 3781 O O . SER B 1 8 ? -5.777 78.5 -17.703 1 16.16 8 SER B O 1
ATOM 3783 N N . ILE B 1 9 ? -4.734 79.75 -18.922 1 17.69 9 ILE B N 1
ATOM 3784 C CA . ILE B 1 9 ? -3.551 79.75 -19.781 1 17.69 9 ILE B CA 1
ATOM 3785 C C . ILE B 1 9 ? -2.355 79.25 -19 1 17.69 9 ILE B C 1
ATOM 3787 O O . ILE B 1 9 ? -1.676 78.312 -19.453 1 17.69 9 ILE B O 1
ATOM 3791 N N . LEU B 1 10 ? -1.354 80.062 -18.391 1 17.8 10 LEU B N 1
ATOM 3792 C CA . LEU B 1 10 ? -0.032 80.312 -18.953 1 17.8 10 LEU B CA 1
ATOM 3793 C C . LEU B 1 10 ? 1.026 79.438 -18.266 1 17.8 10 LEU B C 1
ATOM 3795 O O . LEU B 1 10 ? 0.808 78.938 -17.156 1 17.8 10 LEU B O 1
ATOM 3799 N N . VAL B 1 11 ? 2.434 79.375 -18.641 1 17.58 11 VAL B N 1
ATOM 3800 C CA . VAL B 1 11 ? 3.648 78.688 -18.984 1 17.58 11 VAL B CA 1
ATOM 3801 C C . VAL B 1 11 ? 4.602 78.625 -17.797 1 17.58 11 VAL B C 1
ATOM 3803 O O . VAL B 1 11 ? 5.375 79.625 -17.609 1 17.58 11 VAL B O 1
ATOM 3806 N N . PRO B 1 12 ? 4.188 78.375 -16.453 1 15.43 12 PRO B N 1
ATOM 3807 C CA . PRO B 1 12 ? 5.066 78.938 -15.43 1 15.43 12 PRO B CA 1
ATOM 3808 C C . PRO B 1 12 ? 6.449 78.25 -15.414 1 15.43 12 PRO B C 1
ATOM 3810 O O . PRO B 1 12 ? 6.594 77.125 -15.781 1 15.43 12 PRO B O 1
ATOM 3813 N N . SER B 1 13 ? 7.523 78.938 -15.086 1 17.58 13 SER B N 1
ATOM 3814 C CA . SER B 1 13 ? 8.945 79.25 -15.273 1 17.58 13 SER B CA 1
ATOM 3815 C C . SER B 1 13 ? 9.805 78.188 -14.547 1 17.58 13 SER B C 1
ATOM 3817 O O . SER B 1 13 ? 9.297 77.375 -13.766 1 17.58 13 SER B O 1
ATOM 3819 N N . SER B 1 14 ? 10.82 78.5 -13.578 1 18.12 14 SER B N 1
ATOM 3820 C CA . SER B 1 14 ? 12.266 78.438 -13.766 1 18.12 14 SER B CA 1
ATOM 3821 C C . SER B 1 14 ? 12.883 77.312 -12.969 1 18.12 14 SER B C 1
ATOM 3823 O O . SER B 1 14 ? 13.938 76.812 -13.328 1 18.12 14 SER B O 1
ATOM 3825 N N . VAL B 1 15 ? 12.32 76.625 -11.781 1 15.79 15 VAL B N 1
ATOM 3826 C CA . VAL B 1 15 ? 12.992 76.625 -10.484 1 15.79 15 VAL B CA 1
ATOM 3827 C C . VAL B 1 15 ? 13.914 75.375 -10.422 1 15.79 15 VAL B C 1
ATOM 3829 O O . VAL B 1 15 ? 13.477 74.25 -10.641 1 15.79 15 VAL B O 1
ATOM 3832 N N . VAL B 1 16 ? 15.281 75.5 -10.109 1 18.69 16 VAL B N 1
ATOM 3833 C CA . VAL B 1 16 ? 16.641 75 -10.312 1 18.69 16 VAL B CA 1
ATOM 3834 C C . VAL B 1 16 ? 16.969 73.875 -9.32 1 18.69 16 VAL B C 1
ATOM 3836 O O . VAL B 1 16 ? 18 73.25 -9.438 1 18.69 16 VAL B O 1
ATOM 3839 N N . ALA B 1 17 ? 16.156 73.25 -8.414 1 16.77 17 ALA B N 1
ATOM 3840 C CA . ALA B 1 17 ? 16.578 72.938 -7.051 1 16.77 17 ALA B CA 1
ATOM 3841 C C . ALA B 1 17 ? 17.438 71.688 -7.02 1 16.77 17 ALA B C 1
ATOM 3843 O O . ALA B 1 17 ? 16.969 70.625 -7.309 1 16.77 17 ALA B O 1
ATOM 3844 N N . PHE B 1 18 ? 18.812 71.812 -7.191 1 18.59 18 PHE B N 1
ATOM 3845 C CA . PHE B 1 18 ? 19.906 70.875 -7.383 1 18.59 18 PHE B CA 1
ATOM 3846 C C . PHE B 1 18 ? 20.078 70 -6.152 1 18.59 18 PHE B C 1
ATOM 3848 O O . PHE B 1 18 ? 20.141 70.5 -5.027 1 18.59 18 PHE B O 1
ATOM 3855 N N . SER B 1 19 ? 19.672 68.75 -6.078 1 17.52 19 SER B N 1
ATOM 3856 C CA . SER B 1 19 ? 19.484 67.688 -5.082 1 17.52 19 SER B CA 1
ATOM 3857 C C . SER B 1 19 ? 20.828 67.125 -4.574 1 17.52 19 SER B C 1
ATOM 3859 O O . SER B 1 19 ? 21.656 66.688 -5.355 1 17.52 19 SER B O 1
ATOM 3861 N N . ARG B 1 20 ? 21.297 67.812 -3.51 1 17.66 20 ARG B N 1
ATOM 3862 C CA . ARG B 1 20 ? 22.5 67.688 -2.689 1 17.66 20 ARG B CA 1
ATOM 3863 C C . ARG B 1 20 ? 22.719 66.188 -2.311 1 17.66 20 ARG B C 1
ATOM 3865 O O . ARG B 1 20 ? 21.797 65.5 -1.902 1 17.66 20 ARG B O 1
ATOM 3872 N N . HIS B 1 21 ? 23.922 65.625 -2.711 1 19.62 21 HIS B N 1
ATOM 3873 C CA . HIS B 1 21 ? 24.719 64.438 -2.842 1 19.62 21 HIS B CA 1
ATOM 3874 C C . HIS B 1 21 ? 25.188 63.938 -1.481 1 19.62 21 HIS B C 1
ATOM 3876 O O . HIS B 1 21 ? 25.938 64.625 -0.789 1 19.62 21 HIS B O 1
ATOM 3882 N N . HIS B 1 22 ? 24.297 63.344 -0.602 1 18.16 22 HIS B N 1
ATOM 3883 C CA . HIS B 1 22 ? 24.562 62.875 0.756 1 18.16 22 HIS B CA 1
ATOM 3884 C C . HIS B 1 22 ? 25.734 61.906 0.79 1 18.16 22 HIS B C 1
ATOM 3886 O O . HIS B 1 22 ? 25.625 60.75 0.305 1 18.16 22 HIS B O 1
ATOM 3892 N N . GLN B 1 23 ? 27.062 62.375 0.751 1 18.64 23 GLN B N 1
ATOM 3893 C CA . GLN B 1 23 ? 28.391 61.75 0.665 1 18.64 23 GLN B CA 1
ATOM 3894 C C . GLN B 1 23 ? 28.719 60.969 1.929 1 18.64 23 GLN B C 1
ATOM 3896 O O . GLN B 1 23 ? 29.844 60.5 2.107 1 18.64 23 GLN B O 1
ATOM 3901 N N . GLY B 1 24 ? 27.828 60.844 2.91 1 16.75 24 GLY B N 1
ATOM 3902 C CA . GLY B 1 24 ? 28.438 60.688 4.223 1 16.75 24 GLY B CA 1
ATOM 3903 C C . GLY B 1 24 ? 29.375 59.5 4.309 1 16.75 24 GLY B C 1
ATOM 3904 O O . GLY B 1 24 ? 30.578 59.656 4.543 1 16.75 24 GLY B O 1
ATOM 3905 N N . GLY B 1 25 ? 29.031 58.375 4.938 1 18.08 25 GLY B N 1
ATOM 3906 C CA . GLY B 1 25 ? 29.719 57.719 6.023 1 18.08 25 GLY B CA 1
ATOM 3907 C C . GLY B 1 25 ? 30.734 56.688 5.539 1 18.08 25 GLY B C 1
ATOM 3908 O O . GLY B 1 25 ? 30.375 55.688 4.902 1 18.08 25 GLY B O 1
ATOM 3909 N N . MET B 1 26 ? 32 57.062 5.18 1 20.03 26 MET B N 1
ATOM 3910 C CA . MET B 1 26 ? 33.156 56.438 4.504 1 20.03 26 MET B CA 1
ATOM 3911 C C . MET B 1 26 ? 33.75 55.312 5.363 1 20.03 26 MET B C 1
ATOM 3913 O O . MET B 1 26 ? 34.594 54.562 4.902 1 20.03 26 MET B O 1
ATOM 3917 N N . GLN B 1 27 ? 33.562 55.344 6.758 1 17.81 27 GLN B N 1
ATOM 3918 C CA . GLN B 1 27 ? 34.75 54.969 7.508 1 17.81 27 GLN B CA 1
ATOM 3919 C C . GLN B 1 27 ? 35.094 53.5 7.332 1 17.81 27 GLN B C 1
ATOM 3921 O O . GLN B 1 27 ? 36.281 53.125 7.254 1 17.81 27 GLN B O 1
ATOM 3926 N N . HIS B 1 28 ? 34.219 52.625 7.734 1 17.95 28 HIS B N 1
ATOM 3927 C CA . HIS B 1 28 ? 34.75 51.562 8.586 1 17.95 28 HIS B CA 1
ATOM 3928 C C . HIS B 1 28 ? 35.625 50.594 7.785 1 17.95 28 HIS B C 1
ATOM 3930 O O . HIS B 1 28 ? 35.844 49.469 8.219 1 17.95 28 HIS B O 1
ATOM 3936 N N . ALA B 1 29 ? 35.906 51 6.605 1 20.77 29 ALA B N 1
ATOM 3937 C CA . ALA B 1 29 ? 36.25 49.844 5.789 1 20.77 29 ALA B CA 1
ATOM 3938 C C . ALA B 1 29 ? 37.594 49.25 6.223 1 20.77 29 ALA B C 1
ATOM 3940 O O . ALA B 1 29 ? 38.531 49.156 5.422 1 20.77 29 ALA B O 1
ATOM 3941 N N . ALA B 1 30 ? 37.969 49.469 7.516 1 18.5 30 ALA B N 1
ATOM 3942 C CA . ALA B 1 30 ? 39.406 49.312 7.707 1 18.5 30 ALA B CA 1
ATOM 3943 C C . ALA B 1 30 ? 39.875 47.906 7.355 1 18.5 30 ALA B C 1
ATOM 3945 O O . ALA B 1 30 ? 39.031 47 7.176 1 18.5 30 ALA B O 1
ATOM 3946 N N . ALA B 1 31 ? 40.75 47.188 8.266 1 18.77 31 ALA B N 1
ATOM 3947 C CA . ALA B 1 31 ? 42.062 46.594 8.195 1 18.77 31 ALA B CA 1
ATOM 3948 C C . ALA B 1 31 ? 41.969 45.062 8.031 1 18.77 31 ALA B C 1
ATOM 3950 O O . ALA B 1 31 ? 42.594 44.5 7.121 1 18.77 31 ALA B O 1
ATOM 3951 N N . ASN B 1 32 ? 42 44.281 9.305 1 19.83 32 ASN B N 1
ATOM 3952 C CA . ASN B 1 32 ? 42.812 43.094 9.633 1 19.83 32 ASN B CA 1
ATOM 3953 C C . ASN B 1 32 ? 42.156 41.812 9.117 1 19.83 32 ASN B C 1
ATOM 3955 O O . ASN B 1 32 ? 41.156 41.344 9.68 1 19.83 32 ASN B O 1
ATOM 3959 N N . MET B 1 33 ? 41.938 41.688 8 1 22.25 33 MET B N 1
ATOM 3960 C CA . MET B 1 33 ? 41.219 40.75 7.168 1 22.25 33 MET B CA 1
ATOM 3961 C C . MET B 1 33 ? 41.812 39.344 7.301 1 22.25 33 MET B C 1
ATOM 3963 O O . MET B 1 33 ? 41.469 38.438 6.523 1 22.25 33 MET B O 1
ATOM 3967 N N . ILE B 1 34 ? 42.844 39.281 8.227 1 22.95 34 ILE B N 1
ATOM 3968 C CA . ILE B 1 34 ? 43.719 38.188 7.844 1 22.95 34 ILE B CA 1
ATOM 3969 C C . ILE B 1 34 ? 43.094 36.875 8.258 1 22.95 34 ILE B C 1
ATOM 3971 O O . ILE B 1 34 ? 43.031 35.938 7.453 1 22.95 34 ILE B O 1
ATOM 3975 N N . ASP B 1 35 ? 43.219 36.531 9.609 1 23.86 35 ASP B N 1
ATOM 3976 C CA . ASP B 1 35 ? 43.656 35.188 9.969 1 23.86 35 ASP B CA 1
ATOM 3977 C C . ASP B 1 35 ? 42.469 34.219 9.977 1 23.86 35 ASP B C 1
ATOM 3979 O O . ASP B 1 35 ? 41.719 34.156 10.953 1 23.86 35 ASP B O 1
ATOM 3983 N N . LYS B 1 36 ? 41.781 34.281 8.961 1 27.8 36 LYS B N 1
ATOM 3984 C CA . LYS B 1 36 ? 40.625 33.438 8.727 1 27.8 36 LYS B CA 1
ATOM 3985 C C . LYS B 1 36 ? 40.875 32 9.125 1 27.8 36 LYS B C 1
ATOM 3987 O O . LYS B 1 36 ? 41.656 31.297 8.5 1 27.8 36 LYS B O 1
ATOM 3992 N N . GLN B 1 37 ? 40.844 31.891 10.406 1 25.77 37 GLN B N 1
ATOM 3993 C CA . GLN B 1 37 ? 41 30.531 10.914 1 25.77 37 GLN B CA 1
ATOM 3994 C C . GLN B 1 37 ? 40.344 29.531 9.977 1 25.77 37 GLN B C 1
ATOM 3996 O O . GLN B 1 37 ? 39.25 29.766 9.469 1 25.77 37 GLN B O 1
ATOM 4001 N N . ALA B 1 38 ? 41.281 28.656 9.578 1 27.45 38 ALA B N 1
ATOM 4002 C CA . ALA B 1 38 ? 41.094 27.547 8.641 1 27.45 38 ALA B CA 1
ATOM 4003 C C . ALA B 1 38 ? 39.75 26.844 8.883 1 27.45 38 ALA B C 1
ATOM 4005 O O . ALA B 1 38 ? 39.469 26.422 10.008 1 27.45 38 ALA B O 1
ATOM 4006 N N . PRO B 1 39 ? 38.938 27.391 8.125 1 30.81 39 PRO B N 1
ATOM 4007 C CA . PRO B 1 39 ? 37.656 26.719 8.234 1 30.81 39 PRO B CA 1
ATOM 4008 C C . PRO B 1 39 ? 37.781 25.219 8.43 1 30.81 39 PRO B C 1
ATOM 4010 O O . PRO B 1 39 ? 38.531 24.562 7.684 1 30.81 39 PRO B O 1
ATOM 4013 N N . LYS B 1 40 ? 38 24.953 9.516 1 33 40 LYS B N 1
ATOM 4014 C CA . LYS B 1 40 ? 38.156 23.531 9.828 1 33 40 LYS B CA 1
ATOM 4015 C C . LYS B 1 40 ? 37.469 22.672 8.773 1 33 40 LYS B C 1
ATOM 4017 O O . LYS B 1 40 ? 36.25 22.75 8.586 1 33 40 LYS B O 1
ATOM 4022 N N . VAL B 1 41 ? 38.375 22.25 7.664 1 39.06 41 VAL B N 1
ATOM 4023 C CA . VAL B 1 41 ? 38.094 21.391 6.523 1 39.06 41 VAL B CA 1
ATOM 4024 C C . VAL B 1 41 ? 37.219 20.219 6.969 1 39.06 41 VAL B C 1
ATOM 4026 O O . VAL B 1 41 ? 37.656 19.391 7.773 1 39.06 41 VAL B O 1
ATOM 4029 N N . GLU B 1 42 ? 36.281 20.5 6.871 1 48.84 42 GLU B N 1
ATOM 4030 C CA . GLU B 1 42 ? 35.375 19.438 7.215 1 48.84 42 GLU B CA 1
ATOM 4031 C C . GLU B 1 42 ? 35.656 18.172 6.402 1 48.84 42 GLU B C 1
ATOM 4033 O O . GLU B 1 42 ? 35.594 18.188 5.172 1 48.84 42 GLU B O 1
ATOM 4038 N N . ASN B 1 43 ? 36.562 17.297 6.695 1 52.34 43 ASN B N 1
ATOM 4039 C CA . ASN B 1 43 ? 37.062 16.047 6.137 1 52.34 43 ASN B CA 1
ATOM 4040 C C . ASN B 1 43 ? 35.906 15.195 5.602 1 52.34 43 ASN B C 1
ATOM 4042 O O . ASN B 1 43 ? 35 14.812 6.352 1 52.34 43 ASN B O 1
ATOM 4046 N N . VAL B 1 44 ? 35.969 15.18 4.383 1 64.44 44 VAL B N 1
ATOM 4047 C CA . VAL B 1 44 ? 34.875 14.445 3.77 1 64.44 44 VAL B CA 1
ATOM 4048 C C . VAL B 1 44 ? 35.156 12.945 3.844 1 64.44 44 VAL B C 1
ATOM 4050 O O . VAL B 1 44 ? 36.219 12.484 3.477 1 64.44 44 VAL B O 1
ATOM 4053 N N . SER B 1 45 ? 34.438 12.43 4.434 1 69 45 SER B N 1
ATOM 4054 C CA . SER B 1 45 ? 34.688 11.008 4.641 1 69 45 SER B CA 1
ATOM 4055 C C . SER B 1 45 ? 34.656 10.242 3.322 1 69 45 SER B C 1
ATOM 4057 O O . SER B 1 45 ? 34.031 10.688 2.359 1 69 45 SER B O 1
ATOM 4059 N N . HIS B 1 46 ? 35.188 9.164 3.309 1 66.81 46 HIS B N 1
ATOM 4060 C CA . HIS B 1 46 ? 35.281 8.312 2.135 1 66.81 46 HIS B CA 1
ATOM 4061 C C . HIS B 1 46 ? 33.938 7.867 1.632 1 66.81 46 HIS B C 1
ATOM 4063 O O . HIS B 1 46 ? 33.688 7.863 0.424 1 66.81 46 HIS B O 1
ATOM 4069 N N . GLU B 1 47 ? 33.375 7.688 2.586 1 66.12 47 GLU B N 1
ATOM 4070 C CA . GLU B 1 47 ? 32.031 7.188 2.293 1 66.12 47 GLU B CA 1
ATOM 4071 C C . GLU B 1 47 ? 31.172 8.258 1.626 1 66.12 47 GLU B C 1
ATOM 4073 O O . GLU B 1 47 ? 30.406 7.969 0.696 1 66.12 47 GLU B O 1
ATOM 4078 N N . LYS B 1 48 ? 31.312 9.25 1.977 1 64.12 48 LYS B N 1
ATOM 4079 C CA . LYS B 1 48 ? 30.625 10.422 1.424 1 64.12 48 LYS B CA 1
ATOM 4080 C C . LYS B 1 48 ? 31.141 10.75 0.025 1 64.12 48 LYS B C 1
ATOM 4082 O O . LYS B 1 48 ? 30.359 11.07 -0.87 1 64.12 48 LYS B O 1
ATOM 4087 N N . VAL B 1 49 ? 32.438 10.641 -0.258 1 65.25 49 VAL B N 1
ATOM 4088 C CA . VAL B 1 49 ? 33.031 10.883 -1.571 1 65.25 49 VAL B CA 1
ATOM 4089 C C . VAL B 1 49 ? 32.562 9.82 -2.557 1 65.25 49 VAL B C 1
ATOM 4091 O O . VAL B 1 49 ? 32.188 10.141 -3.691 1 65.25 49 VAL B O 1
ATOM 4094 N N . TRP B 1 50 ? 32.438 8.75 -1.98 1 61.78 50 TRP B N 1
ATOM 4095 C CA . TRP B 1 50 ? 31.984 7.59 -2.742 1 61.78 50 TRP B CA 1
ATOM 4096 C C . TRP B 1 50 ? 30.5 7.719 -3.109 1 61.78 50 TRP B C 1
ATOM 4098 O O . TRP B 1 50 ? 30.109 7.434 -4.242 1 61.78 50 TRP B O 1
ATOM 4108 N N . ALA B 1 51 ? 30.078 8.234 -2.246 1 62.5 51 ALA B N 1
ATOM 4109 C CA . ALA B 1 51 ? 28.672 8.516 -2.461 1 62.5 51 ALA B CA 1
ATOM 4110 C C . ALA B 1 51 ? 28.469 9.602 -3.514 1 62.5 51 ALA B C 1
ATOM 4112 O O . ALA B 1 51 ? 27.688 9.438 -4.449 1 62.5 51 ALA B O 1
ATOM 4113 N N . LEU B 1 52 ? 29.047 10.477 -3.412 1 59.62 52 LEU B N 1
ATOM 4114 C CA . LEU B 1 52 ? 29 11.664 -4.262 1 59.62 52 LEU B CA 1
ATOM 4115 C C . LEU B 1 52 ? 29.547 11.359 -5.648 1 59.62 52 LEU B C 1
ATOM 4117 O O . LEU B 1 52 ? 29.062 11.891 -6.648 1 59.62 52 LEU B O 1
ATOM 4121 N N . TRP B 1 53 ? 30.516 10.453 -5.766 1 62.62 53 TRP B N 1
ATOM 4122 C CA . TRP B 1 53 ? 31.047 9.945 -7.023 1 62.62 53 TRP B CA 1
ATOM 4123 C C . TRP B 1 53 ? 30.016 9.078 -7.738 1 62.62 53 TRP B C 1
ATOM 4125 O O . TRP B 1 53 ? 29.781 9.242 -8.938 1 62.62 53 TRP B O 1
ATOM 4135 N N . ASN B 1 54 ? 29.328 8.461 -6.871 1 56.09 54 ASN B N 1
ATOM 4136 C CA . ASN B 1 54 ? 28.312 7.547 -7.395 1 56.09 54 ASN B CA 1
ATOM 4137 C C . ASN B 1 54 ? 27.094 8.305 -7.891 1 56.09 54 ASN B C 1
ATOM 4139 O O . ASN B 1 54 ? 26.422 7.867 -8.836 1 56.09 54 ASN B O 1
ATOM 4143 N N . GLU B 1 55 ? 27.062 9.383 -7.23 1 44.5 55 GLU B N 1
ATOM 4144 C CA . GLU B 1 55 ? 26.031 10.344 -7.578 1 44.5 55 GLU B CA 1
ATOM 4145 C C . GLU B 1 55 ? 26.469 11.266 -8.711 1 44.5 55 GLU B C 1
ATOM 4147 O O . GLU B 1 55 ? 25.688 12.062 -9.219 1 44.5 55 GLU B O 1
ATOM 4152 N N . GLY B 1 56 ? 27.703 11.109 -9.133 1 55.12 56 GLY B N 1
ATOM 4153 C CA . GLY B 1 56 ? 28.375 11.906 -10.148 1 55.12 56 GLY B CA 1
ATOM 4154 C C . GLY B 1 56 ? 28.547 13.367 -9.758 1 55.12 56 GLY B C 1
ATOM 4155 O O . GLY B 1 56 ? 28.625 14.234 -10.625 1 55.12 56 GLY B O 1
ATOM 4156 N N . ASN B 1 57 ? 28.469 13.547 -8.602 1 53.59 57 ASN B N 1
ATOM 4157 C CA . ASN B 1 57 ? 28.406 14.914 -8.094 1 53.59 57 ASN B CA 1
ATOM 4158 C C . ASN B 1 57 ? 29.641 15.266 -7.289 1 53.59 57 ASN B C 1
ATOM 4160 O O . ASN B 1 57 ? 29.562 15.945 -6.266 1 53.59 57 ASN B O 1
ATOM 4164 N N . LEU B 1 58 ? 30.672 14.961 -7.668 1 65.88 58 LEU B N 1
ATOM 4165 C CA . LEU B 1 58 ? 31.938 15.133 -6.965 1 65.88 58 LEU B CA 1
ATOM 4166 C C . LEU B 1 58 ? 32.312 16.609 -6.852 1 65.88 58 LEU B C 1
ATOM 4168 O O . LEU B 1 58 ? 33.094 17 -5.969 1 65.88 58 LEU B O 1
ATOM 4172 N N . PHE B 1 59 ? 31.766 17.312 -7.785 1 70.12 59 PHE B N 1
ATOM 4173 C CA . PHE B 1 59 ? 32.094 18.734 -7.914 1 70.12 59 PHE B CA 1
ATOM 4174 C C . PHE B 1 59 ? 31.453 19.531 -6.793 1 70.12 59 PHE B C 1
ATOM 4176 O O . PHE B 1 59 ? 31.828 20.688 -6.562 1 70.12 59 PHE B O 1
ATOM 4183 N N . SER B 1 60 ? 30.656 18.875 -6.102 1 67.62 60 SER B N 1
ATOM 4184 C CA . SER B 1 60 ? 30.016 19.5 -4.949 1 67.62 60 SER B CA 1
ATOM 4185 C C . SER B 1 60 ? 31 19.641 -3.785 1 67.62 60 SER B C 1
ATOM 4187 O O . SER B 1 60 ? 30.766 20.438 -2.869 1 67.62 60 SER B O 1
ATOM 4189 N N . LEU B 1 61 ? 31.75 18.953 -3.775 1 68.19 61 LEU B N 1
ATOM 4190 C CA . LEU B 1 61 ? 32.812 18.984 -2.783 1 68.19 61 LEU B CA 1
ATOM 4191 C C . LEU B 1 61 ? 33.781 20.156 -3.053 1 68.19 61 LEU B C 1
ATOM 4193 O O . LEU B 1 61 ? 34 20.531 -4.207 1 68.19 61 LEU B O 1
ATOM 4197 N N . SER B 1 62 ? 34.188 20.828 -2.107 1 69.44 62 SER B N 1
ATOM 4198 C CA . SER B 1 62 ? 35.125 21.922 -2.248 1 69.44 62 SER B CA 1
ATOM 4199 C C . SER B 1 62 ? 36.5 21.406 -2.723 1 69.44 62 SER B C 1
ATOM 4201 O O . SER B 1 62 ? 36.812 20.219 -2.541 1 69.44 62 SER B O 1
ATOM 4203 N N . LEU B 1 63 ? 37.219 22.188 -3.162 1 75.88 63 LEU B N 1
ATOM 4204 C CA . LEU B 1 63 ? 38.531 21.859 -3.701 1 75.88 63 LEU B CA 1
ATOM 4205 C C . LEU B 1 63 ? 39.438 21.25 -2.621 1 75.88 63 LEU B C 1
ATOM 4207 O O . LEU B 1 63 ? 40.156 20.281 -2.869 1 75.88 63 LEU B O 1
ATOM 4211 N N . VAL B 1 64 ? 39.25 21.969 -1.617 1 74 64 VAL B N 1
ATOM 4212 C CA . VAL B 1 64 ? 40.094 21.594 -0.479 1 74 64 VAL B CA 1
ATOM 4213 C C . VAL B 1 64 ? 39.719 20.188 -0.004 1 74 64 VAL B C 1
ATOM 4215 O O . VAL B 1 64 ? 40.594 19.391 0.351 1 74 64 VAL B O 1
ATOM 4218 N N . GLN B 1 65 ? 38.562 19.828 -0.232 1 74.5 65 GLN B N 1
ATOM 4219 C CA . GLN B 1 65 ? 38.031 18.547 0.208 1 74.5 65 GLN B CA 1
ATOM 4220 C C . GLN B 1 65 ? 38.375 17.438 -0.778 1 74.5 65 GLN B C 1
ATOM 4222 O O . GLN B 1 65 ? 38.75 16.328 -0.373 1 74.5 65 GLN B O 1
ATOM 4227 N N . LEU B 1 66 ? 38.25 17.75 -1.962 1 75.81 66 LEU B N 1
ATOM 4228 C CA . LEU B 1 66 ? 38.531 16.797 -3.025 1 75.81 66 LEU B CA 1
ATOM 4229 C C . LEU B 1 66 ? 40.031 16.484 -3.07 1 75.81 66 LEU B C 1
ATOM 4231 O O . LEU B 1 66 ? 40.438 15.32 -3.164 1 75.81 66 LEU B O 1
ATOM 4235 N N . GLN B 1 67 ? 40.688 17.562 -2.717 1 74.81 67 GLN B N 1
ATOM 4236 C CA . GLN B 1 67 ? 42.125 17.438 -2.627 1 74.81 67 GLN B CA 1
ATOM 4237 C C . GLN B 1 67 ? 42.531 16.672 -1.373 1 74.81 67 GLN B C 1
ATOM 4239 O O . GLN B 1 67 ? 43.469 15.844 -1.416 1 74.81 67 GLN B O 1
ATOM 4244 N N . GLY B 1 68 ? 41.812 17.016 -0.296 1 72.44 68 GLY B N 1
ATOM 4245 C CA . GLY B 1 68 ? 42 16.312 0.969 1 72.44 68 GLY B CA 1
ATOM 4246 C C . GLY B 1 68 ? 41.656 14.844 0.892 1 72.44 68 GLY B C 1
ATOM 4247 O O . GLY B 1 68 ? 42.344 14.008 1.493 1 72.44 68 GLY B O 1
ATOM 4248 N N . PHE B 1 69 ? 40.75 14.414 0.09 1 74.38 69 PHE B N 1
ATOM 4249 C CA . PHE B 1 69 ? 40.312 13.039 -0.117 1 74.38 69 PHE B CA 1
ATOM 4250 C C . PHE B 1 69 ? 41.344 12.258 -0.921 1 74.38 69 PHE B C 1
ATOM 4252 O O . PHE B 1 69 ? 41.75 11.156 -0.536 1 74.38 69 PHE B O 1
ATOM 4259 N N . LEU B 1 70 ? 41.781 12.828 -1.805 1 78.56 70 LEU B N 1
ATOM 4260 C CA . LEU B 1 70 ? 42.781 12.203 -2.654 1 78.56 70 LEU B CA 1
ATOM 4261 C C . LEU B 1 70 ? 44.125 12.094 -1.929 1 78.56 70 LEU B C 1
ATOM 4263 O O . LEU B 1 70 ? 44.844 11.094 -2.072 1 78.56 70 LEU B O 1
ATOM 4267 N N . ALA B 1 71 ? 44.219 13.219 -1.152 1 70.56 71 ALA B N 1
ATOM 4268 C CA . ALA B 1 71 ? 45.469 13.227 -0.387 1 70.56 71 ALA B CA 1
ATOM 4269 C C . ALA B 1 71 ? 45.5 12.086 0.626 1 70.56 71 ALA B C 1
ATOM 4271 O O . ALA B 1 71 ? 46.531 11.43 0.798 1 70.56 71 ALA B O 1
ATOM 4272 N N . ARG B 1 72 ? 44.25 11.68 1.056 1 74.19 72 ARG B N 1
ATOM 4273 C CA . ARG B 1 72 ? 44.094 10.625 2.049 1 74.19 72 ARG B CA 1
ATOM 4274 C C . ARG B 1 72 ? 44.094 9.25 1.389 1 74.19 72 ARG B C 1
ATOM 4276 O O . ARG B 1 72 ? 44.5 8.258 2.01 1 74.19 72 ARG B O 1
ATOM 4283 N N . ALA B 1 73 ? 43.781 9.234 0.126 1 73.38 73 ALA B N 1
ATOM 4284 C CA . ALA B 1 73 ? 43.781 8.008 -0.666 1 73.38 73 ALA B CA 1
ATOM 4285 C C . ALA B 1 73 ? 45.156 7.762 -1.284 1 73.38 73 ALA B C 1
ATOM 4287 O O . ALA B 1 73 ? 45.375 6.77 -1.988 1 73.38 73 ALA B O 1
ATOM 4288 N N . GLY B 1 74 ? 45.875 8.664 -0.712 1 74.44 74 GLY B N 1
ATOM 4289 C CA . GLY B 1 74 ? 47.281 8.547 -1.002 1 74.44 74 GLY B CA 1
ATOM 4290 C C . GLY B 1 74 ? 47.656 9.016 -2.4 1 74.44 74 GLY B C 1
ATOM 4291 O O . GLY B 1 74 ? 48.719 8.695 -2.906 1 74.44 74 GLY B O 1
ATOM 4292 N N . VAL B 1 75 ? 46.75 9.742 -3.025 1 75.81 75 VAL B N 1
ATOM 4293 C CA . VAL B 1 75 ? 46.938 10.172 -4.41 1 75.81 75 VAL B CA 1
ATOM 4294 C C . VAL B 1 75 ? 47.406 11.617 -4.441 1 75.81 75 VAL B C 1
ATOM 4296 O O . VAL B 1 75 ? 46.781 12.5 -3.852 1 75.81 75 VAL B O 1
ATOM 4299 N N . ARG B 1 76 ? 48.562 11.875 -4.914 1 75.69 76 ARG B N 1
ATOM 4300 C CA . ARG B 1 76 ? 49.188 13.195 -4.918 1 75.69 76 ARG B CA 1
ATOM 4301 C C . ARG B 1 76 ? 48.531 14.109 -5.957 1 75.69 76 ARG B C 1
ATOM 4303 O O . ARG B 1 76 ? 48.375 13.719 -7.117 1 75.69 76 ARG B O 1
ATOM 4310 N N . THR B 1 77 ? 47.938 15.391 -5.488 1 72.81 77 THR B N 1
ATOM 4311 C CA . THR B 1 77 ? 47.219 16.266 -6.406 1 72.81 77 THR B CA 1
ATOM 4312 C C . THR B 1 77 ? 47.969 17.594 -6.574 1 72.81 77 THR B C 1
ATOM 4314 O O . THR B 1 77 ? 48.656 18.031 -5.656 1 72.81 77 THR B O 1
ATOM 4317 N N . ASP B 1 78 ? 48.188 18.109 -7.562 1 67.06 78 ASP B N 1
ATOM 4318 C CA . ASP B 1 78 ? 48.844 19.406 -7.762 1 67.06 78 ASP B CA 1
ATOM 4319 C C . ASP B 1 78 ? 48 20.516 -7.121 1 67.06 78 ASP B C 1
ATOM 4321 O O . ASP B 1 78 ? 46.875 20.75 -7.496 1 67.06 78 ASP B O 1
ATOM 4325 N N . PRO B 1 79 ? 48.625 21.188 -5.836 1 71.06 79 PRO B N 1
ATOM 4326 C CA . PRO B 1 79 ? 47.906 22.125 -4.988 1 71.06 79 PRO B CA 1
ATOM 4327 C C . PRO B 1 79 ? 47.312 23.297 -5.781 1 71.06 79 PRO B C 1
ATOM 4329 O O . PRO B 1 79 ? 46.344 23.922 -5.332 1 71.06 79 PRO B O 1
ATOM 4332 N N . SER B 1 80 ? 47.938 23.391 -6.93 1 68.94 80 SER B N 1
ATOM 4333 C CA . SER B 1 80 ? 47.594 24.531 -7.762 1 68.94 80 SER B CA 1
ATOM 4334 C C . SER B 1 80 ? 46.625 24.125 -8.883 1 68.94 80 SER B C 1
ATOM 4336 O O . SER B 1 80 ? 46.312 24.938 -9.758 1 68.94 80 SER B O 1
ATOM 4338 N N . ALA B 1 81 ? 46.031 22.969 -8.859 1 68.25 81 ALA B N 1
ATOM 4339 C CA . ALA B 1 81 ? 45.219 22.359 -9.914 1 68.25 81 ALA B CA 1
ATOM 4340 C C . ALA B 1 81 ? 43.75 22.828 -9.828 1 68.25 81 ALA B C 1
ATOM 4342 O O . ALA B 1 81 ? 43.219 23 -8.734 1 68.25 81 ALA B O 1
ATOM 4343 N N . LYS B 1 82 ? 43.312 23.281 -10.961 1 73.31 82 LYS B N 1
ATOM 4344 C CA . LYS B 1 82 ? 41.938 23.734 -11.047 1 73.31 82 LYS B CA 1
ATOM 4345 C C . LYS B 1 82 ? 40.969 22.641 -10.594 1 73.31 82 LYS B C 1
ATOM 4347 O O . LYS B 1 82 ? 41.25 21.453 -10.742 1 73.31 82 LYS B O 1
ATOM 4352 N N . LYS B 1 83 ? 39.75 22.812 -10.094 1 72.69 83 LYS B N 1
ATOM 4353 C CA . LYS B 1 83 ? 38.812 21.922 -9.398 1 72.69 83 LYS B CA 1
ATOM 4354 C C . LYS B 1 83 ? 38.344 20.797 -10.312 1 72.69 83 LYS B C 1
ATOM 4356 O O . LYS B 1 83 ? 38.25 19.641 -9.891 1 72.69 83 LYS B O 1
ATOM 4361 N N . ALA B 1 84 ? 38.156 21.234 -11.453 1 70.44 84 ALA B N 1
ATOM 4362 C CA . ALA B 1 84 ? 37.625 20.297 -12.445 1 70.44 84 ALA B CA 1
ATOM 4363 C C . ALA B 1 84 ? 38.594 19.172 -12.711 1 70.44 84 ALA B C 1
ATOM 4365 O O . ALA B 1 84 ? 38.188 18.016 -12.93 1 70.44 84 ALA B O 1
ATOM 4366 N N . VAL B 1 85 ? 39.781 19.562 -12.414 1 72 85 VAL B N 1
ATOM 4367 C CA . VAL B 1 85 ? 40.875 18.609 -12.609 1 72 85 VAL B CA 1
ATOM 4368 C C . VAL B 1 85 ? 40.906 17.625 -11.445 1 72 85 VAL B C 1
ATOM 4370 O O . VAL B 1 85 ? 41.094 16.422 -11.641 1 72 85 VAL B O 1
ATOM 4373 N N . ILE B 1 86 ? 40.781 18.141 -10.344 1 73.81 86 ILE B N 1
ATOM 4374 C CA . ILE B 1 86 ? 40.844 17.359 -9.117 1 73.81 86 ILE B CA 1
ATOM 4375 C C . ILE B 1 86 ? 39.656 16.406 -9.055 1 73.81 86 ILE B C 1
ATOM 4377 O O . ILE B 1 86 ? 39.781 15.258 -8.625 1 73.81 86 ILE B O 1
ATOM 4381 N N . VAL B 1 87 ? 38.719 16.781 -9.562 1 75.44 87 VAL B N 1
ATOM 4382 C CA . VAL B 1 87 ? 37.5 15.984 -9.609 1 75.44 87 VAL B CA 1
ATOM 4383 C C . VAL B 1 87 ? 37.688 14.789 -10.547 1 75.44 87 VAL B C 1
ATOM 4385 O O . VAL B 1 87 ? 37.312 13.664 -10.211 1 75.44 87 VAL B O 1
ATOM 4388 N N . ARG B 1 88 ? 38.094 15.078 -11.516 1 75.12 88 ARG B N 1
ATOM 4389 C CA . ARG B 1 88 ? 38.406 14.039 -12.492 1 75.12 88 ARG B CA 1
ATOM 4390 C C . ARG B 1 88 ? 39.375 13.016 -11.93 1 75.12 88 ARG B C 1
ATOM 4392 O O . ARG B 1 88 ? 39.219 11.812 -12.172 1 75.12 88 ARG B O 1
ATOM 4399 N N . GLN B 1 89 ? 40.156 13.531 -11.18 1 76.69 89 GLN B N 1
ATOM 4400 C CA . GLN B 1 89 ? 41.156 12.68 -10.555 1 76.69 89 GLN B CA 1
ATOM 4401 C C . GLN B 1 89 ? 40.531 11.781 -9.492 1 76.69 89 GLN B C 1
ATOM 4403 O O . GLN B 1 89 ? 40.906 10.617 -9.359 1 76.69 89 GLN B O 1
ATOM 4408 N N . VAL B 1 90 ? 39.688 12.328 -8.984 1 75.94 90 VAL B N 1
ATOM 4409 C CA . VAL B 1 90 ? 38.969 11.602 -7.941 1 75.94 90 VAL B CA 1
ATOM 4410 C C . VAL B 1 90 ? 38.094 10.508 -8.578 1 75.94 90 VAL B C 1
ATOM 4412 O O . VAL B 1 90 ? 38.062 9.375 -8.086 1 75.94 90 VAL B O 1
ATOM 4415 N N . GLU B 1 91 ? 37.594 10.828 -9.664 1 74.06 91 GLU B N 1
ATOM 4416 C CA . GLU B 1 91 ? 36.75 9.906 -10.422 1 74.06 91 GLU B CA 1
ATOM 4417 C C . GLU B 1 91 ? 37.562 8.742 -10.977 1 74.06 91 GLU B C 1
ATOM 4419 O O . GLU B 1 91 ? 37.156 7.586 -10.891 1 74.06 91 GLU B O 1
ATOM 4424 N N . GLU B 1 92 ? 38.625 9.086 -11.367 1 72.38 92 GLU B N 1
ATOM 4425 C CA . GLU B 1 92 ? 39.594 8.102 -11.898 1 72.38 92 GLU B CA 1
ATOM 4426 C C . GLU B 1 92 ? 40.031 7.133 -10.812 1 72.38 92 GLU B C 1
ATOM 4428 O O . GLU B 1 92 ? 40.125 5.926 -11.047 1 72.38 92 GLU B O 1
ATOM 4433 N N . TYR B 1 93 ? 40.344 7.738 -9.742 1 68.25 93 TYR B N 1
ATOM 4434 C CA . TYR B 1 93 ? 40.781 6.977 -8.57 1 68.25 93 TYR B CA 1
ATOM 4435 C C . TYR B 1 93 ? 39.688 6.008 -8.125 1 68.25 93 TYR B C 1
ATOM 4437 O O . TYR B 1 93 ? 39.969 4.828 -7.887 1 68.25 93 TYR B O 1
ATOM 4445 N N . LEU B 1 94 ? 38.594 6.469 -8.195 1 71.25 94 LEU B N 1
ATOM 4446 C CA . LEU B 1 94 ? 37.469 5.695 -7.684 1 71.25 94 LEU B CA 1
ATOM 4447 C C . LEU B 1 94 ? 37.062 4.629 -8.688 1 71.25 94 LEU B C 1
ATOM 4449 O O . LEU B 1 94 ? 36.688 3.514 -8.297 1 71.25 94 LEU B O 1
ATOM 4453 N N . HIS B 1 95 ? 37.156 4.785 -9.922 1 66.44 95 HIS B N 1
ATOM 4454 C CA . HIS B 1 95 ? 36.906 3.85 -11.008 1 66.44 95 HIS B CA 1
ATOM 4455 C C . HIS B 1 95 ? 37.938 2.715 -11.008 1 66.44 95 HIS B C 1
ATOM 4457 O O . HIS B 1 95 ? 37.562 1.561 -11.266 1 66.44 95 HIS B O 1
ATOM 4463 N N . SER B 1 96 ? 39 3.037 -10.75 1 65.31 96 SER B N 1
ATOM 4464 C CA . SER B 1 96 ? 40.094 2.068 -10.703 1 65.31 96 SER B CA 1
ATOM 4465 C C . SER B 1 96 ? 39.906 1.088 -9.547 1 65.31 96 SER B C 1
ATOM 4467 O O . SER B 1 96 ? 40.219 -0.098 -9.68 1 65.31 96 SER B O 1
ATOM 4469 N N . LYS B 1 97 ? 39.438 1.573 -8.484 1 60.91 97 LYS B N 1
ATOM 4470 C CA . LYS B 1 97 ? 39.219 0.751 -7.297 1 60.91 97 LYS B CA 1
ATOM 4471 C C . LYS B 1 97 ? 38.031 -0.186 -7.492 1 60.91 97 LYS B C 1
ATOM 4473 O O . LYS B 1 97 ? 38.062 -1.331 -7.035 1 60.91 97 LYS B O 1
ATOM 4478 N N . ASP B 1 98 ? 37.062 0.07 -8.227 1 52.25 98 ASP B N 1
ATOM 4479 C CA . ASP B 1 98 ? 35.844 -0.683 -8.508 1 52.25 98 ASP B CA 1
ATOM 4480 C C . ASP B 1 98 ? 36.125 -1.819 -9.484 1 52.25 98 ASP B C 1
ATOM 4482 O O . ASP B 1 98 ? 35.594 -2.93 -9.312 1 52.25 98 ASP B O 1
ATOM 4486 N N . THR B 1 99 ? 36.844 -1.968 -10.477 1 45.91 99 THR B N 1
ATOM 4487 C CA . THR B 1 99 ? 37.25 -2.939 -11.484 1 45.91 99 THR B CA 1
ATOM 4488 C C . THR B 1 99 ? 38.156 -4 -10.883 1 45.91 99 THR B C 1
ATOM 4490 O O . THR B 1 99 ? 38.094 -5.172 -11.266 1 45.91 99 THR B O 1
ATOM 4493 N N . ALA B 1 100 ? 39.094 -3.766 -10.102 1 40.81 100 ALA B N 1
ATOM 4494 C CA . ALA B 1 100 ? 40.062 -4.656 -9.484 1 40.81 100 ALA B CA 1
ATOM 4495 C C . ALA B 1 100 ? 39.375 -5.645 -8.539 1 40.81 100 ALA B C 1
ATOM 4497 O O . ALA B 1 100 ? 39.844 -6.781 -8.383 1 40.81 100 ALA B O 1
ATOM 4498 N N . ALA B 1 101 ? 38.25 -5.41 -7.945 1 40.12 101 ALA B N 1
ATOM 4499 C CA . ALA B 1 101 ? 37.562 -6.281 -7 1 40.12 101 ALA B CA 1
ATOM 4500 C C . ALA B 1 101 ? 36.844 -7.426 -7.727 1 40.12 101 ALA B C 1
ATOM 4502 O O . ALA B 1 101 ? 36.75 -8.539 -7.199 1 40.12 101 ALA B O 1
ATOM 4503 N N . LYS B 1 102 ? 36.375 -7.703 -9.109 1 37.56 102 LYS B N 1
ATOM 4504 C CA . LYS B 1 102 ? 35.688 -8.719 -9.906 1 37.56 102 LYS B CA 1
ATOM 4505 C C . LYS B 1 102 ? 36.688 -9.766 -10.422 1 37.56 102 LYS B C 1
ATOM 4507 O O . LYS B 1 102 ? 36.344 -10.945 -10.523 1 37.56 102 LYS B O 1
ATOM 4512 N N . SER B 1 103 ? 37.844 -9.664 -10.898 1 27.25 103 SER B N 1
ATOM 4513 C CA . SER B 1 103 ? 38.812 -10.547 -11.531 1 27.25 103 SER B CA 1
ATOM 4514 C C . SER B 1 103 ? 39.719 -11.188 -10.5 1 27.25 103 SER B C 1
ATOM 4516 O O . SER B 1 103 ? 40.5 -12.078 -10.836 1 27.25 103 SER B O 1
ATOM 4518 N N . GLY B 1 104 ? 40.156 -10.719 -9.539 1 29.12 104 GLY B N 1
ATOM 4519 C CA . GLY B 1 104 ? 41.406 -11.07 -8.859 1 29.12 104 GLY B CA 1
ATOM 4520 C C . GLY B 1 104 ? 41.312 -12.359 -8.055 1 29.12 104 GLY B C 1
ATOM 4521 O O . GLY B 1 104 ? 42.094 -12.586 -7.137 1 29.12 104 GLY B O 1
ATOM 4522 N N . GLY B 1 105 ? 40.5 -13.43 -8.227 1 28.12 105 GLY B N 1
ATOM 4523 C CA . GLY B 1 105 ? 40.656 -14.5 -7.254 1 28.12 105 GLY B CA 1
ATOM 4524 C C . GLY B 1 105 ? 41.781 -15.461 -7.598 1 28.12 105 GLY B C 1
ATOM 4525 O O . GLY B 1 105 ? 41.812 -16.594 -7.105 1 28.12 105 GLY B O 1
ATOM 4526 N N . GLN B 1 106 ? 42.719 -15.336 -8.531 1 25.12 106 GLN B N 1
ATOM 4527 C CA . GLN B 1 106 ? 43.688 -16.422 -8.648 1 25.12 106 GLN B CA 1
ATOM 4528 C C . GLN B 1 106 ? 44.812 -16.25 -7.648 1 25.12 106 GLN B C 1
ATOM 4530 O O . GLN B 1 106 ? 45.688 -15.398 -7.832 1 25.12 106 GLN B O 1
ATOM 4535 N N . GLY B 1 107 ? 45.062 -16.453 -6.355 1 25.73 107 GLY B N 1
ATOM 4536 C CA . GLY B 1 107 ? 46.188 -16.297 -5.461 1 25.73 107 GLY B CA 1
ATOM 4537 C C . GLY B 1 107 ? 47.219 -17.391 -5.633 1 25.73 107 GLY B C 1
ATOM 4538 O O . GLY B 1 107 ? 46.906 -18.516 -6.023 1 25.73 107 GLY B O 1
ATOM 4539 N N . SER B 1 108 ? 48.688 -17.328 -5.828 1 24.11 108 SER B N 1
ATOM 4540 C CA . SER B 1 108 ? 49.969 -17.984 -5.875 1 24.11 108 SER B CA 1
ATOM 4541 C C . SER B 1 108 ? 50.188 -18.891 -4.668 1 24.11 108 SER B C 1
ATOM 4543 O O . SER B 1 108 ? 49.625 -18.641 -3.596 1 24.11 108 SER B O 1
ATOM 4545 N N . PRO B 1 109 ? 51.344 -20.016 -4.613 1 26.03 109 PRO B N 1
ATOM 4546 C CA . PRO B 1 109 ? 51.5 -21.141 -3.691 1 26.03 109 PRO B CA 1
ATOM 4547 C C . PRO B 1 109 ? 51.969 -20.703 -2.307 1 26.03 109 PRO B C 1
ATOM 4549 O O . PRO B 1 109 ? 51.469 -21.188 -1.294 1 26.03 109 PRO B O 1
ATOM 4552 N N . GLN B 1 110 ? 53.562 -20.656 -2.125 1 23.3 110 GLN B N 1
ATOM 4553 C CA . GLN B 1 110 ? 54.344 -20.734 -0.889 1 23.3 110 GLN B CA 1
ATOM 4554 C C . GLN B 1 110 ? 53.719 -19.875 0.206 1 23.3 110 GLN B C 1
ATOM 4556 O O . GLN B 1 110 ? 53.688 -20.266 1.373 1 23.3 110 GLN B O 1
ATOM 4561 N N . GLN B 1 111 ? 54.25 -18.641 0.231 1 22.91 111 GLN B N 1
ATOM 4562 C CA . GLN B 1 111 ? 53.938 -17.688 1.29 1 22.91 111 GLN B CA 1
ATOM 4563 C C . GLN B 1 111 ? 52.469 -17.812 1.743 1 22.91 111 GLN B C 1
ATOM 4565 O O . GLN B 1 111 ? 51.625 -17.016 1.358 1 22.91 111 GLN B O 1
ATOM 4570 N N . GLN B 1 112 ? 51.844 -18.781 1.719 1 22.55 112 GLN B N 1
ATOM 4571 C CA . GLN B 1 112 ? 50.625 -19.484 2.076 1 22.55 112 GLN B CA 1
ATOM 4572 C C . GLN B 1 112 ? 50.469 -19.578 3.592 1 22.55 112 GLN B C 1
ATOM 4574 O O . GLN B 1 112 ? 49.344 -19.828 4.094 1 22.55 112 GLN B O 1
ATOM 4579 N N . GLN B 1 113 ? 51.562 -19.906 4.188 1 21.59 113 GLN B N 1
ATOM 4580 C CA . GLN B 1 113 ? 51.719 -20.281 5.59 1 21.59 113 GLN B CA 1
ATOM 4581 C C . GLN B 1 113 ? 51.344 -19.141 6.516 1 21.59 113 GLN B C 1
ATOM 4583 O O . GLN B 1 113 ? 50.625 -19.344 7.504 1 21.59 113 GLN B O 1
ATOM 4588 N N . GLN B 1 114 ? 52.531 -18.344 6.809 1 20.7 114 GLN B N 1
ATOM 4589 C CA . GLN B 1 114 ? 52.438 -17.469 7.969 1 20.7 114 GLN B CA 1
ATOM 4590 C C . GLN B 1 114 ? 51.219 -16.547 7.855 1 20.7 114 GLN B C 1
ATOM 4592 O O . GLN B 1 114 ? 50.781 -15.984 8.852 1 20.7 114 GLN B O 1
ATOM 4597 N N . GLN B 1 115 ? 51.25 -15.914 6.785 1 22.2 115 GLN B N 1
ATOM 4598 C CA . GLN B 1 115 ? 50.281 -14.82 6.672 1 22.2 115 GLN B CA 1
ATOM 4599 C C . GLN B 1 115 ? 48.875 -15.297 7.004 1 22.2 115 GLN B C 1
ATOM 4601 O O . GLN B 1 115 ? 48.031 -15.359 6.125 1 22.2 115 GLN B O 1
ATOM 4606 N N . GLN B 1 116 ? 48.656 -16.406 7.43 1 21.14 116 GLN B N 1
ATOM 4607 C CA . GLN B 1 116 ? 47.688 -17.188 8.172 1 21.14 116 GLN B CA 1
ATOM 4608 C C . GLN B 1 116 ? 47.094 -16.375 9.32 1 21.14 116 GLN B C 1
ATOM 4610 O O . GLN B 1 116 ? 45.938 -16.594 9.719 1 21.14 116 GLN B O 1
ATOM 4615 N N . GLN B 1 117 ? 48.062 -16.094 10.227 1 20.23 117 GLN B N 1
ATOM 4616 C CA . GLN B 1 117 ? 47.781 -15.617 11.578 1 20.23 117 GLN B CA 1
ATOM 4617 C C . GLN B 1 117 ? 46.938 -14.352 11.547 1 20.23 117 GLN B C 1
ATOM 4619 O O . GLN B 1 117 ? 46.031 -14.188 12.359 1 20.23 117 GLN B O 1
ATOM 4624 N N . GLN B 1 118 ? 47.75 -13.344 11.195 1 19.58 118 GLN B N 1
ATOM 4625 C CA . GLN B 1 118 ? 47.375 -12.039 11.734 1 19.58 118 GLN B CA 1
ATOM 4626 C C . GLN B 1 118 ? 46.031 -11.586 11.164 1 19.58 118 GLN B C 1
ATOM 4628 O O . GLN B 1 118 ? 45.562 -10.477 11.453 1 19.58 118 GLN B O 1
ATOM 4633 N N . GLN B 1 119 ? 46 -11.883 10.008 1 20.27 119 GLN B N 1
ATOM 4634 C CA . GLN B 1 119 ? 45.031 -11.172 9.188 1 20.27 119 GLN B CA 1
ATOM 4635 C C . GLN B 1 119 ? 43.625 -11.227 9.82 1 20.27 119 GLN B C 1
ATOM 4637 O O . GLN B 1 119 ? 42.75 -11.906 9.312 1 20.27 119 GLN B O 1
ATOM 4642 N N . GLN B 1 120 ? 43.688 -11.539 10.883 1 18.75 120 GLN B N 1
ATOM 4643 C CA . GLN B 1 120 ? 42.688 -11.617 11.953 1 18.75 120 GLN B CA 1
ATOM 4644 C C . GLN B 1 120 ? 41.812 -10.367 11.977 1 18.75 120 GLN B C 1
ATOM 4646 O O . GLN B 1 120 ? 41.281 -10.008 13.023 1 18.75 120 GLN B O 1
ATOM 4651 N N . GLY B 1 121 ? 42.406 -9.586 11.297 1 18.44 121 GLY B N 1
ATOM 4652 C CA . GLY B 1 121 ? 41.906 -8.273 11.648 1 18.44 121 GLY B CA 1
ATOM 4653 C C . GLY B 1 121 ? 40.438 -8.289 12.016 1 18.44 121 GLY B C 1
ATOM 4654 O O . GLY B 1 121 ? 39.656 -9.117 11.508 1 18.44 121 GLY B O 1
ATOM 4655 N N . GLY B 1 122 ? 40.281 -7.941 13.211 1 18.3 122 GLY B N 1
ATOM 4656 C CA . GLY B 1 122 ? 39.094 -7.871 14.047 1 18.3 122 GLY B CA 1
ATOM 4657 C C . GLY B 1 122 ? 37.844 -7.414 13.297 1 18.3 122 GLY B C 1
ATOM 4658 O O . GLY B 1 122 ? 37.75 -6.242 12.938 1 18.3 122 GLY B O 1
ATOM 4659 N N . PHE B 1 123 ? 37.875 -7.895 12.219 1 19.45 123 PHE B N 1
ATOM 4660 C CA . PHE B 1 123 ? 36.562 -7.656 11.625 1 19.45 123 PHE B CA 1
ATOM 4661 C C . PHE B 1 123 ? 35.469 -7.656 12.695 1 19.45 123 PHE B C 1
ATOM 4663 O O . PHE B 1 123 ? 35.188 -8.688 13.297 1 19.45 123 PHE B O 1
ATOM 4670 N N . GLY B 1 124 ? 35.562 -6.676 13.359 1 20.14 124 GLY B N 1
ATOM 4671 C CA . GLY B 1 124 ? 35 -6.574 14.695 1 20.14 124 GLY B CA 1
ATOM 4672 C C . GLY B 1 124 ? 33.781 -7.48 14.906 1 20.14 124 GLY B C 1
ATOM 4673 O O . GLY B 1 124 ? 33.188 -7.941 13.938 1 20.14 124 GLY B O 1
ATOM 4674 N N . ARG B 1 125 ? 33.75 -8.188 15.82 1 21.36 125 ARG B N 1
ATOM 4675 C CA . ARG B 1 125 ? 32.719 -8.867 16.594 1 21.36 125 ARG B CA 1
ATOM 4676 C C . ARG B 1 125 ? 31.406 -8.102 16.531 1 21.36 125 ARG B C 1
ATOM 4678 O O . ARG B 1 125 ? 31.234 -7.094 17.219 1 21.36 125 ARG B O 1
ATOM 4685 N N . TRP B 1 126 ? 30.891 -8 15.531 1 21.64 126 TRP B N 1
ATOM 4686 C CA . TRP B 1 126 ? 29.562 -7.453 15.25 1 21.64 126 TRP B CA 1
ATOM 4687 C C . TRP B 1 126 ? 28.609 -7.711 16.406 1 21.64 126 TRP B C 1
ATOM 4689 O O . TRP B 1 126 ? 27.391 -7.598 16.266 1 21.64 126 TRP B O 1
ATOM 4699 N N . ASN B 1 127 ? 28.859 -8.258 17.609 1 22.62 127 ASN B N 1
ATOM 4700 C CA . ASN B 1 127 ? 28.609 -7.871 19 1 22.62 127 ASN B CA 1
ATOM 4701 C C . ASN B 1 127 ? 28.719 -6.363 19.188 1 22.62 127 ASN B C 1
ATOM 4703 O O . ASN B 1 127 ? 28.203 -5.816 20.172 1 22.62 127 ASN B O 1
ATOM 4707 N N . GLN B 1 128 ? 29.797 -5.949 19.172 1 25.38 128 GLN B N 1
ATOM 4708 C CA . GLN B 1 128 ? 29.922 -4.578 19.656 1 25.38 128 GLN B CA 1
ATOM 4709 C C . GLN B 1 128 ? 29.125 -3.615 18.781 1 25.38 128 GLN B C 1
ATOM 4711 O O . GLN B 1 128 ? 29.422 -3.461 17.594 1 25.38 128 GLN B O 1
ATOM 4716 N N . SER B 1 129 ? 27.938 -3.27 19.203 1 26.17 129 SER B N 1
ATOM 4717 C CA . SER B 1 129 ? 26.562 -3.254 18.734 1 26.17 129 SER B CA 1
ATOM 4718 C C . SER B 1 129 ? 26.359 -2.211 17.641 1 26.17 129 SER B C 1
ATOM 4720 O O . SER B 1 129 ? 26.156 -1.031 17.922 1 26.17 129 SER B O 1
ATOM 4722 N N . THR B 1 130 ? 27.234 -1.927 16.906 1 27.12 130 THR B N 1
ATOM 4723 C CA . THR B 1 130 ? 27.344 -0.839 15.945 1 27.12 130 THR B CA 1
ATOM 4724 C C . THR B 1 130 ? 25.984 -0.534 15.328 1 27.12 130 THR B C 1
ATOM 4726 O O . THR B 1 130 ? 25.141 -1.421 15.203 1 27.12 130 THR B O 1
ATOM 4729 N N . VAL B 1 131 ? 25.906 0.757 14.938 1 26.33 131 VAL B N 1
ATOM 4730 C CA . VAL B 1 131 ? 24.922 1.785 14.625 1 26.33 131 VAL B CA 1
ATOM 4731 C C . VAL B 1 131 ? 24.062 1.334 13.445 1 26.33 131 VAL B C 1
ATOM 4733 O O . VAL B 1 131 ? 24.578 0.892 12.422 1 26.33 131 VAL B O 1
ATOM 4736 N N . MET B 1 132 ? 23.016 0.85 13.688 1 27.83 132 MET B N 1
ATOM 4737 C CA . MET B 1 132 ? 21.766 0.605 12.969 1 27.83 132 MET B CA 1
ATOM 4738 C C . MET B 1 132 ? 21.719 1.419 11.68 1 27.83 132 MET B C 1
ATOM 4740 O O . MET B 1 132 ? 21.797 2.646 11.711 1 27.83 132 MET B O 1
ATOM 4744 N N . GLN B 1 133 ? 22.438 1.049 10.719 1 29.89 133 GLN B N 1
ATOM 4745 C CA . GLN B 1 133 ? 22.203 1.778 9.477 1 29.89 133 GLN B CA 1
ATOM 4746 C C . GLN B 1 133 ? 20.781 2.33 9.43 1 29.89 133 GLN B C 1
ATOM 4748 O O . GLN B 1 133 ? 19.828 1.653 9.828 1 29.89 133 GLN B O 1
ATOM 4753 N N . PRO B 1 134 ? 20.656 3.594 9.562 1 31.41 134 PRO B N 1
ATOM 4754 C CA . PRO B 1 134 ? 19.297 4.129 9.57 1 31.41 134 PRO B CA 1
ATOM 4755 C C . PRO B 1 134 ? 18.328 3.289 8.742 1 31.41 134 PRO B C 1
ATOM 4757 O O . PRO B 1 134 ? 18.672 2.855 7.637 1 31.41 134 PRO B O 1
ATOM 4760 N N . GLU B 1 135 ? 17.781 2.303 9.164 1 35.81 135 GLU B N 1
ATOM 4761 C CA . GLU B 1 135 ? 16.609 1.653 8.578 1 35.81 135 GLU B CA 1
ATOM 4762 C C . GLU B 1 135 ? 15.961 2.541 7.523 1 35.81 135 GLU B C 1
ATOM 4764 O O . GLU B 1 135 ? 15.117 3.383 7.844 1 35.81 135 GLU B O 1
ATOM 4769 N N . THR B 1 136 ? 16.75 3.287 6.805 1 37.19 136 THR B N 1
ATOM 4770 C CA . THR B 1 136 ? 16.438 4.461 5.996 1 37.19 136 THR B CA 1
ATOM 4771 C C . THR B 1 136 ? 15.07 4.316 5.336 1 37.19 136 THR B C 1
ATOM 4773 O O . THR B 1 136 ? 14.438 5.316 4.988 1 37.19 136 THR B O 1
ATOM 4776 N N . LEU B 1 137 ? 14.992 3.301 4.355 1 37.56 137 LEU B N 1
ATOM 4777 C CA . LEU B 1 137 ? 14.039 3.578 3.283 1 37.56 137 LEU B CA 1
ATOM 4778 C C . LEU B 1 137 ? 12.617 3.668 3.826 1 37.56 137 LEU B C 1
ATOM 4780 O O . LEU B 1 137 ? 11.992 2.645 4.117 1 37.56 137 LEU B O 1
ATOM 4784 N N . LEU B 1 138 ? 12.547 4.551 4.758 1 48.41 138 LEU B N 1
ATOM 4785 C CA . LEU B 1 138 ? 11.125 4.863 4.777 1 48.41 138 LEU B CA 1
ATOM 4786 C C . LEU B 1 138 ? 10.484 4.578 3.42 1 48.41 138 LEU B C 1
ATOM 4788 O O . LEU B 1 138 ? 11.023 4.973 2.383 1 48.41 138 LEU B O 1
ATOM 4792 N N . ASP B 1 139 ? 9.938 3.439 3.334 1 54.25 139 ASP B N 1
ATOM 4793 C CA . ASP B 1 139 ? 9.164 3.043 2.164 1 54.25 139 ASP B CA 1
ATOM 4794 C C . ASP B 1 139 ? 8.562 4.262 1.465 1 54.25 139 ASP B C 1
ATOM 4796 O O . ASP B 1 139 ? 7.781 5.004 2.061 1 54.25 139 ASP B O 1
ATOM 4800 N N . LEU B 1 140 ? 9.273 4.75 0.47 1 54.38 140 LEU B N 1
ATOM 4801 C CA . LEU B 1 140 ? 8.805 5.863 -0.342 1 54.38 140 LEU B CA 1
ATOM 4802 C C . LEU B 1 140 ? 7.281 5.855 -0.447 1 54.38 140 LEU B C 1
ATOM 4804 O O . LEU B 1 140 ? 6.652 6.914 -0.497 1 54.38 140 LEU B O 1
ATOM 4808 N N . ALA B 1 141 ? 6.883 4.617 -0.443 1 56.81 141 ALA B N 1
ATOM 4809 C CA . ALA B 1 141 ? 5.43 4.543 -0.541 1 56.81 141 ALA B CA 1
ATOM 4810 C C . ALA B 1 141 ? 4.762 5.156 0.688 1 56.81 141 ALA B C 1
ATOM 4812 O O . ALA B 1 141 ? 3.609 5.586 0.628 1 56.81 141 ALA B O 1
ATOM 4813 N N . GLN B 1 142 ? 5.664 5.285 1.616 1 59.62 142 GLN B N 1
ATOM 4814 C CA . GLN B 1 142 ? 5.09 5.699 2.893 1 59.62 142 GLN B CA 1
ATOM 4815 C C . GLN B 1 142 ? 5.289 7.191 3.127 1 59.62 142 GLN B C 1
ATOM 4817 O O . GLN B 1 142 ? 4.52 7.82 3.859 1 59.62 142 GLN B O 1
ATOM 4822 N N . ALA B 1 143 ? 6.406 7.699 2.713 1 60.03 143 ALA B N 1
ATOM 4823 C CA . ALA B 1 143 ? 6.746 9 3.281 1 60.03 143 ALA B CA 1
ATOM 4824 C C . ALA B 1 143 ? 6.961 10.039 2.186 1 60.03 143 ALA B C 1
ATOM 4826 O O . ALA B 1 143 ? 6.949 11.242 2.451 1 60.03 143 ALA B O 1
ATOM 4827 N N . GLY B 1 144 ? 6.406 9.945 1.003 1 61.25 144 GLY B N 1
ATOM 4828 C CA . GLY B 1 144 ? 6.719 10.953 0.001 1 61.25 144 GLY B CA 1
ATOM 4829 C C . GLY B 1 144 ? 7.766 11.953 0.459 1 61.25 144 GLY B C 1
ATOM 4830 O O . GLY B 1 144 ? 7.457 12.883 1.207 1 61.25 144 GLY B O 1
ATOM 4831 N N . PHE B 1 145 ? 9.008 11.852 0.369 1 60.09 145 PHE B N 1
ATOM 4832 C CA . PHE B 1 145 ? 10.055 12.719 0.886 1 60.09 145 PHE B CA 1
ATOM 4833 C C . PHE B 1 145 ? 10.461 13.766 -0.151 1 60.09 145 PHE B C 1
ATOM 4835 O O . PHE B 1 145 ? 10.414 13.492 -1.354 1 60.09 145 PHE B O 1
ATOM 4842 N N . TYR B 1 146 ? 10.289 15.164 0.334 1 53.97 146 TYR B N 1
ATOM 4843 C CA . TYR B 1 146 ? 10.805 16.266 -0.475 1 53.97 146 TYR B CA 1
ATOM 4844 C C . TYR B 1 146 ? 12.305 16.453 -0.275 1 53.97 146 TYR B C 1
ATOM 4846 O O . TYR B 1 146 ? 12.82 16.234 0.826 1 53.97 146 TYR B O 1
ATOM 4854 N N . GLU B 1 147 ? 13.055 16.312 -1.455 1 46.66 147 GLU B N 1
ATOM 4855 C CA . GLU B 1 147 ? 14.445 16.734 -1.32 1 46.66 147 GLU B CA 1
ATOM 4856 C C . GLU B 1 147 ? 14.539 18.25 -1.118 1 46.66 147 GLU B C 1
ATOM 4858 O O . GLU B 1 147 ? 13.836 19.016 -1.784 1 46.66 147 GLU B O 1
ATOM 4863 N N . GLY B 1 148 ? 14.469 18.656 0.072 1 42.12 148 GLY B N 1
ATOM 4864 C CA . GLY B 1 148 ? 14.531 20.062 0.441 1 42.12 148 GLY B CA 1
ATOM 4865 C C . GLY B 1 148 ? 15.461 20.875 -0.444 1 42.12 148 GLY B C 1
ATOM 4866 O O . GLY B 1 148 ? 16.281 20.312 -1.168 1 42.12 148 GLY B O 1
ATOM 4867 N N . SER B 1 149 ? 14.992 22.062 -0.772 1 36.69 149 SER B N 1
ATOM 4868 C CA . SER B 1 149 ? 15.961 23.078 -1.163 1 36.69 149 SER B CA 1
ATOM 4869 C C . SER B 1 149 ? 17.203 23.031 -0.286 1 36.69 149 SER B C 1
ATOM 4871 O O . SER B 1 149 ? 17.188 22.422 0.787 1 36.69 149 SER B O 1
ATOM 4873 N N . ALA B 1 150 ? 18.297 23.891 -0.563 1 35.88 150 ALA B N 1
ATOM 4874 C CA . ALA B 1 150 ? 19.609 24.094 0.053 1 35.88 150 ALA B CA 1
ATOM 4875 C C . ALA B 1 150 ? 19.531 23.922 1.568 1 35.88 150 ALA B C 1
ATOM 4877 O O . ALA B 1 150 ? 20.391 23.266 2.168 1 35.88 150 ALA B O 1
ATOM 4878 N N . ASN B 1 151 ? 19.062 24.875 2.445 1 38.88 151 ASN B N 1
ATOM 4879 C CA . ASN B 1 151 ? 19.219 25.109 3.879 1 38.88 151 ASN B CA 1
ATOM 4880 C C . ASN B 1 151 ? 18.141 24.406 4.684 1 38.88 151 ASN B C 1
ATOM 4882 O O . ASN B 1 151 ? 18.094 24.531 5.91 1 38.88 151 ASN B O 1
ATOM 4886 N N . MET B 1 152 ? 17.062 23.781 4.023 1 52.06 152 MET B N 1
ATOM 4887 C CA . MET B 1 152 ? 15.938 23.438 4.891 1 52.06 152 MET B CA 1
ATOM 4888 C C . MET B 1 152 ? 15.82 21.922 5.039 1 52.06 152 MET B C 1
ATOM 4890 O O . MET B 1 152 ? 16.281 21.172 4.18 1 52.06 152 MET B O 1
ATOM 4894 N N . ALA B 1 153 ? 15.359 21.422 6.312 1 57.03 153 ALA B N 1
ATOM 4895 C CA . ALA B 1 153 ? 15.094 20.078 6.797 1 57.03 153 ALA B CA 1
ATOM 4896 C C . ALA B 1 153 ? 14.281 19.281 5.781 1 57.03 153 ALA B C 1
ATOM 4898 O O . ALA B 1 153 ? 13.414 19.828 5.098 1 57.03 153 ALA B O 1
ATOM 4899 N N . PRO B 1 154 ? 14.789 18.156 5.512 1 69.38 154 PRO B N 1
ATOM 4900 C CA . PRO B 1 154 ? 13.969 17.281 4.676 1 69.38 154 PRO B CA 1
ATOM 4901 C C . PRO B 1 154 ? 12.5 17.297 5.082 1 69.38 154 PRO B C 1
ATOM 4903 O O . PRO B 1 154 ? 12.18 17.422 6.266 1 69.38 154 PRO B O 1
ATOM 4906 N N . LYS B 1 155 ? 11.688 17.5 4.117 1 81.19 155 LYS B N 1
ATOM 4907 C CA . LYS B 1 155 ? 10.242 17.531 4.328 1 81.19 155 LYS B CA 1
ATOM 4908 C C . LYS B 1 155 ? 9.594 16.219 3.934 1 81.19 155 LYS B C 1
ATOM 4910 O O . LYS B 1 155 ? 10.102 15.5 3.064 1 81.19 155 LYS B O 1
ATOM 4915 N N . ALA B 1 156 ? 8.688 15.914 4.672 1 87.88 156 ALA B N 1
ATOM 4916 C CA . ALA B 1 156 ? 7.953 14.688 4.379 1 87.88 156 ALA B CA 1
ATOM 4917 C C . ALA B 1 156 ? 6.473 14.969 4.145 1 87.88 156 ALA B C 1
ATOM 4919 O O . ALA B 1 156 ? 5.895 15.844 4.801 1 87.88 156 ALA B O 1
ATOM 4920 N N . PHE B 1 157 ? 5.961 14.344 3.154 1 90.06 157 PHE B N 1
ATOM 4921 C CA . PHE B 1 157 ? 4.535 14.367 2.855 1 90.06 157 PHE B CA 1
ATOM 4922 C C . PHE B 1 157 ? 3.928 12.977 3.008 1 90.06 157 PHE B C 1
ATOM 4924 O O . PHE B 1 157 ? 4.453 12 2.469 1 90.06 157 PHE B O 1
ATOM 4931 N N . GLN B 1 158 ? 2.779 12.852 3.76 1 91.12 158 GLN B N 1
ATOM 4932 C CA . GLN B 1 158 ? 2.137 11.555 3.963 1 91.12 158 GLN B CA 1
ATOM 4933 C C . GLN B 1 158 ? 0.628 11.656 3.758 1 91.12 158 GLN B C 1
ATOM 4935 O O . GLN B 1 158 ? -0.023 12.539 4.312 1 91.12 158 GLN B O 1
ATOM 4940 N N . LEU B 1 159 ? 0.179 10.805 2.979 1 91.56 159 LEU B N 1
ATOM 4941 C CA . LEU B 1 159 ? -1.262 10.641 2.816 1 91.56 159 LEU B CA 1
ATOM 4942 C C . LEU B 1 159 ? -1.739 9.352 3.475 1 91.56 159 LEU B C 1
ATOM 4944 O O . LEU B 1 159 ? -1.427 8.258 3.004 1 91.56 159 LEU B O 1
ATOM 4948 N N . LEU B 1 160 ? -2.414 9.531 4.613 1 91.75 160 LEU B N 1
ATOM 4949 C CA . LEU B 1 160 ? -2.99 8.406 5.348 1 91.75 160 LEU B CA 1
ATOM 4950 C C . LEU B 1 160 ? -4.5 8.336 5.137 1 91.75 160 LEU B C 1
ATOM 4952 O O . LEU B 1 160 ? -5.223 9.273 5.484 1 91.75 160 LEU B O 1
ATOM 4956 N N . VAL B 1 161 ? -4.926 7.328 4.535 1 90 161 VAL B N 1
ATOM 4957 C CA . VAL B 1 161 ? -6.355 7.16 4.285 1 90 161 VAL B CA 1
ATOM 4958 C C . VAL B 1 161 ? -6.926 6.121 5.246 1 90 161 VAL B C 1
ATOM 4960 O O . VAL B 1 161 ? -6.48 4.973 5.266 1 90 161 VAL B O 1
ATOM 4963 N N . SER B 1 162 ? -7.949 6.562 5.938 1 88.44 162 SER B N 1
ATOM 4964 C CA . SER B 1 162 ? -8.555 5.668 6.922 1 88.44 162 SER B CA 1
ATOM 4965 C C . SER B 1 162 ? -9.078 4.395 6.266 1 88.44 162 SER B C 1
ATOM 4967 O O . SER B 1 162 ? -9.602 4.434 5.152 1 88.44 162 SER B O 1
ATOM 4969 N N . ASN B 1 163 ? -8.852 3.303 6.906 1 84.56 163 ASN B N 1
ATOM 4970 C CA . ASN B 1 163 ? -9.367 1.99 6.535 1 84.56 163 ASN B CA 1
ATOM 4971 C C . ASN B 1 163 ? -8.531 1.353 5.426 1 84.56 163 ASN B C 1
ATOM 4973 O O . ASN B 1 163 ? -8.945 0.358 4.828 1 84.56 163 ASN B O 1
ATOM 4977 N N . THR B 1 164 ? -7.473 1.973 5.09 1 81.88 164 THR B N 1
ATOM 4978 C CA . THR B 1 164 ? -6.535 1.319 4.184 1 81.88 164 THR B CA 1
ATOM 4979 C C . THR B 1 164 ? -5.504 0.51 4.965 1 81.88 164 THR B C 1
ATOM 4981 O O . THR B 1 164 ? -5.195 0.833 6.113 1 81.88 164 THR B O 1
ATOM 4984 N N . ALA B 1 165 ? -5.082 -0.634 4.387 1 76.88 165 ALA B N 1
ATOM 4985 C CA . ALA B 1 165 ? -4.051 -1.482 4.984 1 76.88 165 ALA B CA 1
ATOM 4986 C C . ALA B 1 165 ? -3.008 -1.889 3.947 1 76.88 165 ALA B C 1
ATOM 4988 O O . ALA B 1 165 ? -3.176 -2.891 3.248 1 76.88 165 ALA B O 1
ATOM 4989 N N . ALA B 1 166 ? -1.899 -1.189 3.92 1 74.12 166 ALA B N 1
ATOM 4990 C CA . ALA B 1 166 ? -0.876 -1.478 2.918 1 74.12 166 ALA B CA 1
ATOM 4991 C C . ALA B 1 166 ? 0.264 -2.295 3.518 1 74.12 166 ALA B C 1
ATOM 4993 O O . ALA B 1 166 ? 1.214 -2.654 2.816 1 74.12 166 ALA B O 1
ATOM 4994 N N . ASP B 1 167 ? 0.137 -2.662 4.797 1 80.69 167 ASP B N 1
ATOM 4995 C CA . ASP B 1 167 ? 1.184 -3.441 5.453 1 80.69 167 ASP B CA 1
ATOM 4996 C C . ASP B 1 167 ? 0.744 -4.891 5.656 1 80.69 167 ASP B C 1
ATOM 4998 O O . ASP B 1 167 ? -0.451 -5.191 5.637 1 80.69 167 ASP B O 1
ATOM 5002 N N . VAL B 1 168 ? 1.838 -5.699 5.742 1 86.75 168 VAL B N 1
ATOM 5003 C CA . VAL B 1 168 ? 1.599 -7.125 5.93 1 86.75 168 VAL B CA 1
ATOM 5004 C C . VAL B 1 168 ? 2.311 -7.605 7.195 1 86.75 168 VAL B C 1
ATOM 5006 O O . VAL B 1 168 ? 3.328 -7.035 7.594 1 86.75 168 VAL B O 1
ATOM 5009 N N . VAL B 1 169 ? 1.68 -8.562 7.836 1 87.06 169 VAL B N 1
ATOM 5010 C CA . VAL B 1 169 ? 2.254 -9.18 9.023 1 87.06 169 VAL B CA 1
ATOM 5011 C C . VAL B 1 169 ? 2.863 -10.531 8.664 1 87.06 169 VAL B C 1
ATOM 5013 O O . VAL B 1 169 ? 2.209 -11.359 8.031 1 87.06 169 VAL B O 1
ATOM 5016 N N . VAL B 1 170 ? 4.105 -10.688 8.977 1 89 170 VAL B N 1
ATOM 5017 C CA . VAL B 1 170 ? 4.801 -11.961 8.805 1 89 170 VAL B CA 1
ATOM 5018 C C . VAL B 1 170 ? 4.715 -12.781 10.086 1 89 170 VAL B C 1
ATOM 5020 O O . VAL B 1 170 ? 5.164 -12.336 11.148 1 89 170 VAL B O 1
ATOM 5023 N N . SER B 1 171 ? 4.078 -13.922 9.984 1 88.06 171 SER B N 1
ATOM 5024 C CA . SER B 1 171 ? 3.842 -14.734 11.172 1 88.06 171 SER B CA 1
ATOM 5025 C C . SER B 1 171 ? 4.426 -16.141 11.008 1 88.06 171 SER B C 1
ATOM 5027 O O . SER B 1 171 ? 4.418 -16.688 9.914 1 88.06 171 SER B O 1
ATOM 5029 N N . ARG B 1 172 ? 4.793 -16.625 12.148 1 86.31 172 ARG B N 1
ATOM 5030 C CA . ARG B 1 172 ? 5.336 -17.984 12.141 1 86.31 172 ARG B CA 1
ATOM 5031 C C . ARG B 1 172 ? 4.234 -19.016 11.906 1 86.31 172 ARG B C 1
ATOM 5033 O O . ARG B 1 172 ? 3.119 -18.859 12.406 1 86.31 172 ARG B O 1
ATOM 5040 N N . VAL B 1 173 ? 4.574 -20.031 11.094 1 83.31 173 VAL B N 1
ATOM 5041 C CA . VAL B 1 173 ? 3.627 -21.109 10.844 1 83.31 173 VAL B CA 1
ATOM 5042 C C . VAL B 1 173 ? 4.281 -22.453 11.148 1 83.31 173 VAL B C 1
ATOM 5044 O O . VAL B 1 173 ? 5.496 -22.609 11.016 1 83.31 173 VAL B O 1
ATOM 5047 N N . ASN B 1 174 ? 3.436 -23.344 11.625 1 75.12 174 ASN B N 1
ATOM 5048 C CA . ASN B 1 174 ? 3.889 -24.703 11.859 1 75.12 174 ASN B CA 1
ATOM 5049 C C . ASN B 1 174 ? 3.861 -25.531 10.586 1 75.12 174 ASN B C 1
ATOM 5051 O O . ASN B 1 174 ? 2.822 -25.641 9.93 1 75.12 174 ASN B O 1
ATOM 5055 N N . THR B 1 175 ? 5.004 -26.016 10.195 1 74.31 175 THR B N 1
ATOM 5056 C CA . THR B 1 175 ? 5.086 -26.75 8.93 1 74.31 175 THR B CA 1
ATOM 5057 C C . THR B 1 175 ? 5.227 -28.25 9.18 1 74.31 175 THR B C 1
ATOM 5059 O O . THR B 1 175 ? 5.582 -29 8.273 1 74.31 175 THR B O 1
ATOM 5062 N N . THR B 1 176 ? 4.98 -28.672 10.375 1 72.69 176 THR B N 1
ATOM 5063 C CA . THR B 1 176 ? 5.207 -30.078 10.703 1 72.69 176 THR B CA 1
ATOM 5064 C C . THR B 1 176 ? 4.316 -30.984 9.859 1 72.69 176 THR B C 1
ATOM 5066 O O . THR B 1 176 ? 4.73 -32.062 9.461 1 72.69 176 THR B O 1
ATOM 5069 N N . ALA B 1 177 ? 3.16 -30.531 9.516 1 75.12 177 ALA B N 1
ATOM 5070 C CA . ALA B 1 177 ? 2.219 -31.391 8.797 1 75.12 177 ALA B CA 1
ATOM 5071 C C . ALA B 1 177 ? 2.291 -31.156 7.293 1 75.12 177 ALA B C 1
ATOM 5073 O O . ALA B 1 177 ? 1.614 -31.828 6.516 1 75.12 177 ALA B O 1
ATOM 5074 N N . PHE B 1 178 ? 3.209 -30.312 6.82 1 81.25 178 PHE B N 1
ATOM 5075 C CA . PHE B 1 178 ? 3.275 -30.016 5.395 1 81.25 178 PHE B CA 1
ATOM 5076 C C . PHE B 1 178 ? 4.148 -31.031 4.664 1 81.25 178 PHE B C 1
ATOM 5078 O O . PHE B 1 178 ? 5.211 -31.406 5.156 1 81.25 178 PHE B O 1
ATOM 5085 N N . PRO B 1 179 ? 3.641 -31.438 3.58 1 75.62 179 PRO B N 1
ATOM 5086 C CA . PRO B 1 179 ? 4.465 -32.375 2.832 1 75.62 179 PRO B CA 1
ATOM 5087 C C . PRO B 1 179 ? 5.816 -31.812 2.428 1 75.62 179 PRO B C 1
ATOM 5089 O O . PRO B 1 179 ? 5.895 -30.656 1.99 1 75.62 179 PRO B O 1
ATOM 5092 N N . GLY B 1 180 ? 6.883 -32.562 2.65 1 68.38 180 GLY B N 1
ATOM 5093 C CA . GLY B 1 180 ? 8.211 -32.188 2.182 1 68.38 180 GLY B CA 1
ATOM 5094 C C . GLY B 1 180 ? 8.969 -31.312 3.15 1 68.38 180 GLY B C 1
ATOM 5095 O O . GLY B 1 180 ? 10.102 -30.906 2.871 1 68.38 180 GLY 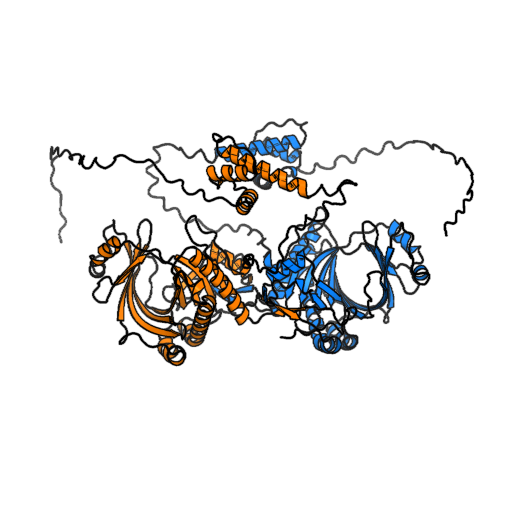B O 1
ATOM 5096 N N . PHE B 1 181 ? 8.367 -30.859 4.199 1 71.69 181 PHE B N 1
ATOM 5097 C CA . PHE B 1 181 ? 9.094 -30.016 5.133 1 71.69 181 PHE B CA 1
ATOM 5098 C C . PHE B 1 181 ? 9.398 -30.766 6.426 1 71.69 181 PHE B C 1
ATOM 5100 O O . PHE B 1 181 ? 8.531 -31.438 6.973 1 71.69 181 PHE B O 1
ATOM 5107 N N . PRO B 1 182 ? 10.68 -30.625 6.715 1 65.25 182 PRO B N 1
ATOM 5108 C CA . PRO B 1 182 ? 11.016 -31.234 8 1 65.25 182 PRO B CA 1
ATOM 5109 C C . PRO B 1 182 ? 10.344 -30.531 9.18 1 65.25 182 PRO B C 1
ATOM 5111 O O . PRO B 1 182 ? 9.977 -29.359 9.078 1 65.25 182 PRO B O 1
ATOM 5114 N N . ALA B 1 183 ? 10.008 -31.188 10.25 1 61.25 183 ALA B N 1
ATOM 5115 C CA . ALA B 1 183 ? 9.258 -30.781 11.438 1 61.25 183 ALA B CA 1
ATOM 5116 C C . ALA B 1 183 ? 9.883 -29.547 12.078 1 61.25 183 ALA B C 1
ATOM 5118 O O . ALA B 1 183 ? 9.18 -28.719 12.68 1 61.25 183 ALA B O 1
ATOM 5119 N N . ASN B 1 184 ? 11.047 -29.172 11.609 1 61.72 184 ASN B N 1
ATOM 5120 C CA . ASN B 1 184 ? 11.672 -28.109 12.383 1 61.72 184 ASN B CA 1
ATOM 5121 C C . ASN B 1 184 ? 12.062 -26.938 11.492 1 61.72 184 ASN B C 1
ATOM 5123 O O . ASN B 1 184 ? 12.828 -26.062 11.906 1 61.72 184 ASN B O 1
ATOM 5127 N N . THR B 1 185 ? 11.453 -27 10.492 1 75.25 185 THR B N 1
ATOM 5128 C CA . THR B 1 185 ? 11.812 -25.875 9.625 1 75.25 185 THR B CA 1
ATOM 5129 C C . THR B 1 185 ? 10.992 -24.641 9.969 1 75.25 185 THR B C 1
ATOM 5131 O O . THR B 1 185 ? 9.758 -24.703 10.055 1 75.25 185 THR B O 1
ATOM 5134 N N . GLU B 1 186 ? 11.703 -23.625 10.414 1 81.44 186 GLU B N 1
ATOM 5135 C CA . GLU B 1 186 ? 11.039 -22.359 10.727 1 81.44 186 GLU B CA 1
ATOM 5136 C C . GLU B 1 186 ? 10.586 -21.641 9.461 1 81.44 186 GLU B C 1
ATOM 5138 O O . GLU B 1 186 ? 11.406 -21.266 8.625 1 81.44 186 GLU B O 1
ATOM 5143 N N . CYS B 1 187 ? 9.25 -21.625 9.289 1 86.69 187 CYS B N 1
ATOM 5144 C CA . CYS B 1 187 ? 8.688 -20.953 8.133 1 86.69 187 CYS B CA 1
ATOM 5145 C C . CYS B 1 187 ? 7.672 -19.891 8.555 1 86.69 187 CYS B C 1
ATOM 5147 O O . CYS B 1 187 ? 7.254 -19.859 9.711 1 86.69 187 CYS B O 1
ATOM 5149 N N . TYR B 1 188 ? 7.406 -19 7.684 1 89.38 188 TYR B N 1
ATOM 5150 C CA . TYR B 1 188 ? 6.504 -17.891 7.949 1 89.38 188 TYR B CA 1
ATOM 5151 C C . TYR B 1 188 ? 5.477 -17.734 6.832 1 89.38 188 TYR B C 1
ATOM 5153 O O . TYR B 1 188 ? 5.684 -18.234 5.723 1 89.38 188 TYR B O 1
ATOM 5161 N N . THR B 1 189 ? 4.379 -17.156 7.191 1 91.88 189 THR B N 1
ATOM 5162 C CA . THR B 1 189 ? 3.336 -16.828 6.23 1 91.88 189 THR B CA 1
ATOM 5163 C C . THR B 1 189 ? 2.889 -15.375 6.406 1 91.88 189 THR B C 1
ATOM 5165 O O . THR B 1 189 ? 3.465 -14.633 7.207 1 91.88 189 THR B O 1
ATOM 5168 N N . LEU B 1 190 ? 1.967 -14.953 5.539 1 90.94 190 LEU B N 1
ATOM 5169 C CA . LEU B 1 190 ? 1.608 -13.539 5.484 1 90.94 190 LEU B CA 1
ATOM 5170 C C . LEU B 1 190 ? 0.139 -13.336 5.84 1 90.94 190 LEU B C 1
ATOM 5172 O O . LEU B 1 190 ? -0.707 -14.172 5.496 1 90.94 190 LEU B O 1
ATOM 5176 N N . SER B 1 191 ? -0.095 -12.297 6.551 1 88.19 191 SER B N 1
ATOM 5177 C CA . SER B 1 191 ? -1.453 -11.82 6.797 1 88.19 191 SER B CA 1
ATOM 5178 C C . SER B 1 191 ? -1.53 -10.305 6.727 1 88.19 191 SER B C 1
ATOM 5180 O O . SER B 1 191 ? -0.506 -9.617 6.793 1 88.19 191 SER B O 1
ATOM 5182 N N . ALA B 1 192 ? -2.76 -9.797 6.461 1 87 192 ALA B N 1
ATOM 5183 C CA . ALA B 1 192 ? -2.959 -8.352 6.441 1 87 192 ALA B CA 1
ATOM 5184 C C . ALA B 1 192 ? -2.793 -7.754 7.836 1 87 192 ALA B C 1
ATOM 5186 O O . ALA B 1 192 ? -3.209 -8.352 8.828 1 87 192 ALA B O 1
ATOM 5187 N N . SER B 1 193 ? -2.182 -6.605 7.867 1 84.44 193 SER B N 1
ATOM 5188 C CA . SER B 1 193 ? -2.111 -5.891 9.141 1 84.44 193 SER B CA 1
ATOM 5189 C C . SER B 1 193 ? -3.445 -5.238 9.477 1 84.44 193 SER B C 1
ATOM 5191 O O . SER B 1 193 ? -4.277 -5.012 8.602 1 84.44 193 SER B O 1
ATOM 5193 N N . GLU B 1 194 ? -3.58 -5.043 10.812 1 85.56 194 GLU B N 1
ATOM 5194 C CA . GLU B 1 194 ? -4.734 -4.254 11.234 1 85.56 194 GLU B CA 1
ATOM 5195 C C . GLU B 1 194 ? -4.637 -2.818 10.727 1 85.56 194 GLU B C 1
ATOM 5197 O O . GLU B 1 194 ? -3.578 -2.193 10.812 1 85.56 194 GLU B O 1
ATOM 5202 N N . LYS B 1 195 ? -5.734 -2.381 10.188 1 83.19 195 LYS B N 1
ATOM 5203 C CA . LYS B 1 195 ? -5.75 -1.102 9.484 1 83.19 195 LYS B CA 1
ATOM 5204 C C . LYS B 1 195 ? -5.273 0.03 10.391 1 83.19 195 LYS B C 1
ATOM 5206 O O . LYS B 1 195 ? -4.438 0.84 9.992 1 83.19 195 LYS B O 1
ATOM 5211 N N . ASP B 1 196 ? -5.762 0.132 11.641 1 83 196 ASP B N 1
ATOM 5212 C CA . ASP B 1 196 ? -5.414 1.226 12.547 1 83 196 ASP B CA 1
ATOM 5213 C C . ASP B 1 196 ? -3.957 1.129 12.992 1 83 196 ASP B C 1
ATOM 5215 O O . ASP B 1 196 ? -3.279 2.146 13.141 1 83 196 ASP B O 1
ATOM 5219 N N . VAL B 1 197 ? -3.557 -0.083 13.086 1 81.69 197 VAL B N 1
ATOM 5220 C CA . VAL B 1 197 ? -2.174 -0.312 13.492 1 81.69 197 VAL B CA 1
ATOM 5221 C C . VAL B 1 197 ? -1.229 0.081 12.359 1 81.69 197 VAL B C 1
ATOM 5223 O O . VAL B 1 197 ? -0.187 0.695 12.594 1 81.69 197 VAL B O 1
ATOM 5226 N N . ALA B 1 198 ? -1.652 -0.254 11.219 1 81.19 198 ALA B N 1
ATOM 5227 C CA . ALA B 1 198 ? -0.833 0.068 10.055 1 81.19 198 ALA B CA 1
ATOM 5228 C C . ALA B 1 198 ? -0.701 1.578 9.875 1 81.19 198 ALA B C 1
ATOM 5230 O O . ALA B 1 198 ? 0.397 2.088 9.641 1 81.19 198 ALA B O 1
ATOM 5231 N N . LEU B 1 199 ? -1.775 2.293 10.031 1 86.44 199 LEU B N 1
ATOM 5232 C CA . LEU B 1 199 ? -1.768 3.742 9.867 1 86.44 199 LEU B CA 1
ATOM 5233 C C . LEU B 1 199 ? -0.906 4.406 10.938 1 86.44 199 LEU B C 1
ATOM 5235 O O . LEU B 1 199 ? -0.122 5.309 10.633 1 86.44 199 LEU B O 1
ATOM 5239 N N . ARG B 1 200 ? -0.996 3.941 12.156 1 86.25 200 ARG B N 1
ATOM 5240 C CA . ARG B 1 200 ? -0.216 4.484 13.258 1 86.25 200 ARG B CA 1
ATOM 5241 C C . ARG B 1 200 ? 1.275 4.254 13.047 1 86.25 200 ARG B C 1
ATOM 5243 O O . ARG B 1 200 ? 2.09 5.145 13.289 1 86.25 200 ARG B O 1
ATOM 5250 N N . SER B 1 201 ? 1.527 3.133 12.609 1 79.19 201 SER B N 1
ATOM 5251 C CA . SER B 1 201 ? 2.926 2.779 12.383 1 79.19 201 SER B CA 1
ATOM 5252 C C . SER B 1 201 ? 3.531 3.613 11.258 1 79.19 201 SER B C 1
ATOM 5254 O O . SER B 1 201 ? 4.664 4.086 11.375 1 79.19 201 SER B O 1
ATOM 5256 N N . ARG B 1 202 ? 2.795 3.75 10.242 1 82.69 202 ARG B N 1
ATOM 5257 C CA . ARG B 1 202 ? 3.268 4.543 9.109 1 82.69 202 ARG B CA 1
ATOM 5258 C C . ARG B 1 202 ? 3.496 5.996 9.516 1 82.69 202 ARG B C 1
ATOM 5260 O O . ARG B 1 202 ? 4.52 6.59 9.18 1 82.69 202 ARG B O 1
ATOM 5267 N N . TYR B 1 203 ? 2.586 6.555 10.156 1 88.75 203 TYR B N 1
ATOM 5268 C CA . TYR B 1 203 ? 2.713 7.934 10.617 1 88.75 203 TYR B CA 1
ATOM 5269 C C . TYR B 1 203 ? 3.922 8.094 11.531 1 88.75 203 TYR B C 1
ATOM 5271 O O . TYR B 1 203 ? 4.734 9 11.336 1 88.75 203 TYR B O 1
ATOM 5279 N N . SER B 1 204 ? 4.023 7.184 12.531 1 83.88 204 SER B N 1
ATOM 5280 C CA . SER B 1 204 ? 5.031 7.312 13.578 1 83.88 204 SER B CA 1
ATOM 5281 C C . SER B 1 204 ? 6.441 7.188 13.008 1 83.88 204 SER B C 1
ATOM 5283 O O . SER B 1 204 ? 7.371 7.84 13.484 1 83.88 204 SER B O 1
ATOM 5285 N N . LYS B 1 205 ? 6.582 6.379 12.039 1 78.44 205 LYS B N 1
ATOM 5286 C CA . LYS B 1 205 ? 7.898 6.199 11.438 1 78.44 205 LYS B CA 1
ATOM 5287 C C . LYS B 1 205 ? 8.367 7.477 10.75 1 78.44 205 LYS B C 1
ATOM 5289 O O . LYS B 1 205 ? 9.531 7.867 10.875 1 78.44 205 LYS B O 1
ATOM 5294 N N . VAL B 1 206 ? 7.496 8.047 10 1 84.75 206 VAL B N 1
ATOM 5295 C CA . VAL B 1 206 ? 7.848 9.273 9.289 1 84.75 206 VAL B CA 1
ATOM 5296 C C . VAL B 1 206 ? 8.07 10.406 10.297 1 84.75 206 VAL B C 1
ATOM 5298 O O . VAL B 1 206 ? 9 11.203 10.148 1 84.75 206 VAL B O 1
ATOM 5301 N N . LEU B 1 207 ? 7.215 10.43 11.289 1 87.94 207 LEU B N 1
ATOM 5302 C CA . LEU B 1 207 ? 7.375 11.438 12.336 1 87.94 207 LEU B CA 1
ATOM 5303 C C . LEU B 1 207 ? 8.734 11.312 13.016 1 87.94 207 LEU B C 1
ATOM 5305 O O . LEU B 1 207 ? 9.422 12.312 13.234 1 87.94 207 LEU B O 1
ATOM 5309 N N . GLN B 1 208 ? 9.047 10.109 13.305 1 81.75 208 GLN B N 1
ATOM 5310 C CA . GLN B 1 208 ? 10.336 9.859 13.938 1 81.75 208 GLN B CA 1
ATOM 5311 C C . GLN B 1 208 ? 11.484 10.336 13.055 1 81.75 208 GLN B C 1
ATOM 5313 O O . GLN B 1 208 ? 12.438 10.945 13.547 1 81.75 208 GLN B O 1
ATOM 5318 N N . TRP B 1 209 ? 11.391 9.992 11.828 1 80.31 209 TRP B N 1
ATOM 5319 C CA . TRP B 1 209 ? 12.414 10.422 10.883 1 80.31 209 TRP B CA 1
ATOM 5320 C C . TRP B 1 209 ? 12.523 11.945 10.844 1 80.31 209 TRP B C 1
ATOM 5322 O O . TRP B 1 209 ? 13.625 12.492 10.844 1 80.31 209 TRP B O 1
ATOM 5332 N N . CYS B 1 210 ? 11.43 12.617 10.812 1 84.12 210 CYS B N 1
ATOM 5333 C CA . CYS B 1 210 ? 11.406 14.078 10.773 1 84.12 210 CYS B CA 1
ATOM 5334 C C . CYS B 1 210 ? 11.977 14.664 12.062 1 84.12 210 CYS B C 1
ATOM 5336 O O . CYS B 1 210 ? 12.75 15.625 12.023 1 84.12 210 CYS B O 1
ATOM 5338 N N . CYS B 1 211 ? 11.586 14.094 13.164 1 82.75 211 CYS B N 1
ATOM 5339 C CA . CYS B 1 211 ? 12.055 14.586 14.453 1 82.75 211 CYS B CA 1
ATOM 5340 C C . CYS B 1 211 ? 13.562 14.398 14.586 1 82.75 211 CYS B C 1
ATOM 5342 O O . CYS B 1 211 ? 14.25 15.242 15.164 1 82.75 211 CYS B O 1
ATOM 5344 N N . LEU B 1 212 ? 14 13.266 14.109 1 77.62 212 LEU B N 1
ATOM 5345 C CA . LEU B 1 212 ? 15.438 13.039 14.133 1 77.62 212 LEU B CA 1
ATOM 5346 C C . LEU B 1 212 ? 16.172 14.102 13.32 1 77.62 212 LEU B C 1
ATOM 5348 O O . LEU B 1 212 ? 17.219 14.594 13.734 1 77.62 212 LEU B O 1
ATOM 5352 N N . ASN B 1 213 ? 15.617 14.422 12.234 1 77.25 213 ASN B N 1
ATOM 5353 C CA . ASN B 1 213 ? 16.219 15.461 11.398 1 77.25 213 ASN B CA 1
ATOM 5354 C C . ASN B 1 213 ? 16.156 16.828 12.07 1 77.25 213 ASN B C 1
ATOM 5356 O O . ASN B 1 213 ? 17.125 17.594 11.992 1 77.25 213 ASN B O 1
ATOM 5360 N N . MET B 1 214 ? 15.117 17.109 12.695 1 82.25 214 MET B N 1
ATOM 5361 C CA . MET B 1 214 ? 14.984 18.375 13.422 1 82.25 214 MET B CA 1
ATOM 5362 C C . MET B 1 214 ? 15.984 18.453 14.562 1 82.25 214 MET B C 1
ATOM 5364 O O . MET B 1 214 ? 16.594 19.5 14.797 1 82.25 214 MET B O 1
ATOM 5368 N N . SER B 1 215 ? 16.125 17.375 15.219 1 78.62 215 SER B N 1
ATOM 5369 C CA . SER B 1 215 ? 17.094 17.312 16.312 1 78.62 215 SER B CA 1
ATOM 5370 C C . SER B 1 215 ? 18.516 17.547 15.812 1 78.62 215 SER B C 1
ATOM 5372 O O . SER B 1 215 ? 19.297 18.266 16.438 1 78.62 215 SER B O 1
ATOM 5374 N N . ASN B 1 216 ? 18.781 16.875 14.781 1 75.31 216 ASN B N 1
ATOM 5375 C CA . ASN B 1 216 ? 20.094 17.031 14.18 1 75.31 216 ASN B CA 1
ATOM 5376 C C . ASN B 1 216 ? 20.359 18.484 13.789 1 75.31 216 ASN B C 1
ATOM 5378 O O . ASN B 1 216 ? 21.5 18.938 13.836 1 75.31 216 ASN B O 1
ATOM 5382 N N . LEU B 1 217 ? 19.344 19.172 13.461 1 77.88 217 LEU B N 1
ATOM 5383 C CA . LEU B 1 217 ? 19.469 20.547 13.031 1 77.88 217 LEU B CA 1
ATOM 5384 C C . LEU B 1 217 ? 19.219 21.5 14.195 1 77.88 217 LEU B C 1
ATOM 5386 O O . LEU B 1 217 ? 19.203 22.719 14.016 1 77.88 217 LEU B O 1
ATOM 5390 N N . GLN B 1 218 ? 18.984 20.984 15.383 1 82 218 GLN B N 1
ATOM 5391 C CA . GLN B 1 218 ? 18.719 21.75 16.594 1 82 218 GLN B CA 1
ATOM 5392 C C . GLN B 1 218 ? 17.578 22.719 16.391 1 82 218 GLN B C 1
ATOM 5394 O O . GLN B 1 218 ? 17.672 23.906 16.75 1 82 218 GLN B O 1
ATOM 5399 N N . MET B 1 219 ? 16.5 22.203 15.781 1 83.69 219 MET B N 1
ATOM 5400 C CA . MET B 1 219 ? 15.305 22.984 15.516 1 83.69 219 MET B CA 1
ATOM 5401 C C . MET B 1 219 ? 14.188 22.641 16.484 1 83.69 219 MET B C 1
ATOM 5403 O O . MET B 1 219 ? 13.836 21.469 16.641 1 83.69 219 MET B O 1
ATOM 5407 N N . ASP B 1 220 ? 13.695 23.719 17.109 1 87.19 220 ASP B N 1
ATOM 5408 C CA . ASP B 1 220 ? 12.461 23.516 17.875 1 87.19 220 ASP B CA 1
ATOM 5409 C C . ASP B 1 220 ? 11.25 23.422 16.938 1 87.19 220 ASP B C 1
ATOM 5411 O O . ASP B 1 220 ? 11.266 23.984 15.844 1 87.19 220 ASP B O 1
ATOM 5415 N N . GLY B 1 221 ? 10.359 22.594 17.406 1 90.81 221 GLY B N 1
ATOM 5416 C CA . GLY B 1 221 ? 9.164 22.469 16.578 1 90.81 221 GLY B CA 1
ATOM 5417 C C . GLY B 1 221 ? 7.898 22.266 17.391 1 90.81 221 GLY B C 1
ATOM 5418 O O . GLY B 1 221 ? 7.895 22.453 18.609 1 90.81 221 GLY B O 1
ATOM 5419 N N . GLU B 1 222 ? 6.867 22.109 16.672 1 94.19 222 GLU B N 1
ATOM 5420 C CA . GLU B 1 222 ? 5.539 21.891 17.234 1 94.19 222 GLU B CA 1
ATOM 5421 C C . GLU B 1 222 ? 4.762 20.859 16.406 1 94.19 222 GLU B C 1
ATOM 5423 O O . GLU B 1 222 ? 4.785 20.891 15.172 1 94.19 222 GLU B O 1
ATOM 5428 N N . LEU B 1 223 ? 4.273 19.891 17.141 1 95.94 223 LEU B N 1
ATOM 5429 C CA . LEU B 1 223 ? 3.25 19.047 16.531 1 95.94 223 LEU B CA 1
ATOM 5430 C C . LEU B 1 223 ? 1.893 19.75 16.547 1 95.94 223 LEU B C 1
ATOM 5432 O O . LEU B 1 223 ? 1.404 20.125 17.625 1 95.94 223 LEU B O 1
ATOM 5436 N N . PHE B 1 224 ? 1.396 20.016 15.391 1 97.44 224 PHE B N 1
ATOM 5437 C CA . PHE B 1 224 ? 0.141 20.734 15.258 1 97.44 224 PHE B CA 1
ATOM 5438 C C . PHE B 1 224 ? -0.877 19.922 14.469 1 97.44 224 PHE B C 1
ATOM 5440 O O . PHE B 1 224 ? -0.612 19.516 13.336 1 97.44 224 PHE B O 1
ATOM 5447 N N . LEU B 1 225 ? -2.025 19.641 15.062 1 98.25 225 LEU B N 1
ATOM 5448 C CA . LEU B 1 225 ? -3.107 18.906 14.406 1 98.25 225 LEU B CA 1
ATOM 5449 C C . LEU B 1 225 ? -4.363 19.766 14.312 1 98.25 225 LEU B C 1
ATOM 5451 O O . LEU B 1 225 ? -4.699 20.484 15.258 1 98.25 225 LEU B O 1
ATOM 5455 N N . ASP B 1 226 ? -4.945 19.75 13.219 1 98.19 226 ASP B N 1
ATOM 5456 C CA . ASP B 1 226 ? -6.227 20.438 13.094 1 98.19 226 ASP B CA 1
ATOM 5457 C C . ASP B 1 226 ? -7.227 19.609 12.297 1 98.19 226 ASP B C 1
ATOM 5459 O O . ASP B 1 226 ? -6.887 18.531 11.805 1 98.19 226 ASP B O 1
ATOM 5463 N N . PHE B 1 227 ? -8.469 20.078 12.336 1 97.88 227 PHE B N 1
ATOM 5464 C CA . PHE B 1 227 ? -9.594 19.297 11.836 1 97.88 227 PHE B CA 1
ATOM 5465 C C . PHE B 1 227 ? -10.336 20.031 10.734 1 97.88 227 PHE B C 1
ATOM 5467 O O . PHE B 1 227 ? -10.523 21.25 10.812 1 97.88 227 PHE B O 1
ATOM 5474 N N . GLY B 1 228 ? -10.633 19.359 9.766 1 95.31 228 GLY B N 1
ATOM 5475 C CA . GLY B 1 228 ? -11.336 19.906 8.617 1 95.31 228 GLY B CA 1
ATOM 5476 C C . GLY B 1 228 ? -11.531 18.891 7.504 1 95.31 228 GLY B C 1
ATOM 5477 O O . GLY B 1 228 ? -11.875 17.734 7.758 1 95.31 228 GLY B O 1
ATOM 5478 N N . LYS B 1 229 ? -11.422 19.391 6.312 1 93.44 229 LYS B N 1
ATOM 5479 C CA . LYS B 1 229 ? -11.602 18.484 5.176 1 93.44 229 LYS B CA 1
ATOM 5480 C C . LYS B 1 229 ? -10.609 18.812 4.059 1 93.44 229 LYS B C 1
ATOM 5482 O O . LYS B 1 229 ? -10.398 19.969 3.725 1 93.44 229 LYS B O 1
ATOM 5487 N N . LEU B 1 230 ? -9.93 17.797 3.693 1 93.56 230 LEU B N 1
ATOM 5488 C CA . LEU B 1 230 ? -9.062 17.875 2.518 1 93.56 230 LEU B CA 1
ATOM 5489 C C . LEU B 1 230 ? -9.875 17.688 1.237 1 93.56 230 LEU B C 1
ATOM 5491 O O . LEU B 1 230 ? -10.383 16.594 0.971 1 93.56 230 LEU B O 1
ATOM 5495 N N . LEU B 1 231 ? -10 18.75 0.492 1 90.81 231 LEU B N 1
ATOM 5496 C CA . LEU B 1 231 ? -10.758 18.688 -0.752 1 90.81 231 LEU B CA 1
ATOM 5497 C C . LEU B 1 231 ? -9.828 18.672 -1.958 1 90.81 231 LEU B C 1
ATOM 5499 O O . LEU B 1 231 ? -8.969 19.547 -2.102 1 90.81 231 LEU B O 1
ATOM 5503 N N . LEU B 1 232 ? -10.062 17.656 -2.715 1 91.44 232 LEU B N 1
ATOM 5504 C CA . LEU B 1 232 ? -9.211 17.469 -3.887 1 91.44 232 LEU B CA 1
ATOM 5505 C C . LEU B 1 232 ? -9.859 18.078 -5.125 1 91.44 232 LEU B C 1
ATOM 5507 O O . LEU B 1 232 ? -11.078 18.062 -5.273 1 91.44 232 LEU B O 1
ATOM 5511 N N . GLN B 1 233 ? -9.008 18.594 -5.98 1 87.88 233 GLN B N 1
ATOM 5512 C CA . GLN B 1 233 ? -9.445 19.125 -7.266 1 87.88 233 GLN B CA 1
ATOM 5513 C C . GLN B 1 233 ? -9.625 18.016 -8.289 1 87.88 233 GLN B C 1
ATOM 5515 O O . GLN B 1 233 ? -9.047 16.938 -8.148 1 87.88 233 GLN B O 1
ATOM 5520 N N . PRO B 1 234 ? -10.43 18.281 -9.273 1 82 234 PRO B N 1
ATOM 5521 C CA . PRO B 1 234 ? -10.648 17.266 -10.297 1 82 234 PRO B CA 1
ATOM 5522 C C . PRO B 1 234 ? -9.359 16.828 -10.984 1 82 234 PRO B C 1
ATOM 5524 O O . PRO B 1 234 ? -9.266 15.703 -11.477 1 82 234 PRO B O 1
ATOM 5527 N N . SER B 1 235 ? -8.398 17.594 -10.977 1 80.31 235 SER B N 1
ATOM 5528 C CA . SER B 1 235 ? -7.152 17.312 -11.688 1 80.31 235 SER B CA 1
ATOM 5529 C C . SER B 1 235 ? -6.379 16.172 -11.023 1 80.31 235 SER B C 1
ATOM 5531 O O . SER B 1 235 ? -5.434 15.641 -11.609 1 80.31 235 SER B O 1
ATOM 5533 N N . VAL B 1 236 ? -6.84 15.867 -9.828 1 84 236 VAL B N 1
ATOM 5534 C CA . VAL B 1 236 ? -6.156 14.789 -9.117 1 84 236 VAL B CA 1
ATOM 5535 C C . VAL B 1 236 ? -6.375 13.469 -9.844 1 84 236 VAL B C 1
ATOM 5537 O O . VAL B 1 236 ? -5.547 12.555 -9.758 1 84 236 VAL B O 1
ATOM 5540 N N . MET B 1 237 ? -7.578 13.32 -10.367 1 78.19 237 MET B N 1
ATOM 5541 C CA . MET B 1 237 ? -7.914 12.102 -11.094 1 78.19 237 MET B CA 1
ATOM 5542 C C . MET B 1 237 ? -7.496 12.203 -12.555 1 78.19 237 MET B C 1
ATOM 5544 O O . MET B 1 237 ? -7.703 13.234 -13.195 1 78.19 237 MET B O 1
ATOM 5548 N N . ARG B 1 238 ? -6.508 11.305 -12.812 1 65.75 238 ARG B N 1
ATOM 5549 C CA . ARG B 1 238 ? -6.184 11.219 -14.234 1 65.75 238 ARG B CA 1
ATOM 5550 C C . ARG B 1 238 ? -7.125 10.25 -14.953 1 65.75 238 ARG B C 1
ATOM 5552 O O . ARG B 1 238 ? -7.465 9.195 -14.414 1 65.75 238 ARG B O 1
ATOM 5559 N N . LYS B 1 239 ? -7.652 10.586 -16.031 1 61.12 239 LYS B N 1
ATOM 5560 C CA . LYS B 1 239 ? -8.445 9.75 -16.922 1 61.12 239 LYS B CA 1
ATOM 5561 C C . LYS B 1 239 ? -9.75 9.312 -16.266 1 61.12 239 LYS B C 1
ATOM 5563 O O . LYS B 1 239 ? -10.219 8.195 -16.469 1 61.12 239 LYS B O 1
ATOM 5568 N N . ASN B 1 240 ? -10.242 10.055 -15.344 1 60.38 240 ASN B N 1
ATOM 5569 C CA . ASN B 1 240 ? -11.531 9.82 -14.703 1 60.38 240 ASN B CA 1
ATOM 5570 C C . ASN B 1 240 ? -11.555 8.484 -13.969 1 60.38 240 ASN B C 1
ATOM 5572 O O . ASN B 1 240 ? -12.562 7.77 -14.008 1 60.38 240 ASN B O 1
ATOM 5576 N N . ARG B 1 241 ? -10.375 8.133 -13.539 1 71.62 241 ARG B N 1
ATOM 5577 C CA . ARG B 1 241 ? -10.344 6.934 -12.711 1 71.62 241 ARG B CA 1
ATOM 5578 C C . ARG B 1 241 ? -10.578 7.273 -11.242 1 71.62 241 ARG B C 1
ATOM 5580 O O . ARG B 1 241 ? -9.891 8.133 -10.688 1 71.62 241 ARG B O 1
ATOM 5587 N N . SER B 1 242 ? -11.57 6.535 -10.742 1 79.06 242 SER B N 1
ATOM 5588 C CA . SER B 1 242 ? -11.93 6.82 -9.352 1 79.06 242 SER B CA 1
ATOM 5589 C C . SER B 1 242 ? -11.102 5.992 -8.383 1 79.06 242 SER B C 1
ATOM 5591 O O . SER B 1 242 ? -11.094 6.254 -7.18 1 79.06 242 SER B O 1
ATOM 5593 N N . ILE B 1 243 ? -10.43 5.055 -8.898 1 79.31 243 ILE B N 1
ATOM 5594 C CA . ILE B 1 243 ? -9.594 4.238 -8.023 1 79.31 243 ILE B CA 1
ATOM 5595 C C . ILE B 1 243 ? -8.125 4.441 -8.383 1 79.31 243 ILE B C 1
ATOM 5597 O O . ILE B 1 243 ? -7.73 4.285 -9.539 1 79.31 243 ILE B O 1
ATOM 5601 N N . VAL B 1 244 ? -7.383 4.867 -7.414 1 78.94 244 VAL B N 1
ATOM 5602 C CA . VAL B 1 244 ? -5.969 5.176 -7.59 1 78.94 244 VAL B CA 1
ATOM 5603 C C . VAL B 1 244 ? -5.16 4.574 -6.441 1 78.94 244 VAL B C 1
ATOM 5605 O O . VAL B 1 244 ? -5.656 4.465 -5.316 1 78.94 244 VAL B O 1
ATOM 5608 N N . SER B 1 245 ? -3.947 4.133 -6.77 1 76.62 245 SER B N 1
ATOM 5609 C CA . SER B 1 245 ? -3.098 3.65 -5.688 1 76.62 245 SER B CA 1
ATOM 5610 C C . SER B 1 245 ? -2.75 4.77 -4.711 1 76.62 245 SER B C 1
ATOM 5612 O O . SER B 1 245 ? -2.561 5.918 -5.121 1 76.62 245 SER B O 1
ATOM 5614 N N . SER B 1 246 ? -2.67 4.441 -3.447 1 78.81 246 SER B N 1
ATOM 5615 C CA . SER B 1 246 ? -2.316 5.422 -2.422 1 78.81 246 SER B CA 1
ATOM 5616 C C . SER B 1 246 ? -0.968 6.07 -2.717 1 78.81 246 SER B C 1
ATOM 5618 O O . SER B 1 246 ? -0.772 7.258 -2.451 1 78.81 246 SER B O 1
ATOM 5620 N N . TYR B 1 247 ? -0.098 5.285 -3.305 1 75.38 247 TYR B N 1
ATOM 5621 C CA . TYR B 1 247 ? 1.229 5.797 -3.635 1 75.38 247 TYR B CA 1
ATOM 5622 C C . TYR B 1 247 ? 1.149 6.859 -4.723 1 75.38 247 TYR B C 1
ATOM 5624 O O . TYR B 1 247 ? 1.74 7.934 -4.594 1 75.38 247 TYR B O 1
ATOM 5632 N N . THR B 1 248 ? 0.512 6.531 -5.742 1 76 248 THR B N 1
ATOM 5633 C CA . THR B 1 248 ? 0.378 7.461 -6.855 1 76 248 THR B CA 1
ATOM 5634 C C . THR B 1 248 ? -0.317 8.742 -6.41 1 76 248 THR B C 1
ATOM 5636 O O . THR B 1 248 ? 0.091 9.844 -6.793 1 76 248 THR B O 1
ATOM 5639 N N . LEU B 1 249 ? -1.297 8.586 -5.684 1 84.88 249 LEU B N 1
ATOM 5640 C CA . LEU B 1 249 ? -2.045 9.75 -5.219 1 84.88 249 LEU B CA 1
ATOM 5641 C C . LEU B 1 249 ? -1.18 10.625 -4.324 1 84.88 249 LEU B C 1
ATOM 5643 O O . LEU B 1 249 ? -1.213 11.852 -4.434 1 84.88 249 LEU B O 1
ATOM 5647 N N . GLN B 1 250 ? -0.495 10.023 -3.428 1 85.69 250 GLN B N 1
ATOM 5648 C CA . GLN B 1 250 ? 0.41 10.766 -2.555 1 85.69 250 GLN B CA 1
ATOM 5649 C C . GLN B 1 250 ? 1.417 11.578 -3.365 1 85.69 250 GLN B C 1
ATOM 5651 O O . GLN B 1 250 ? 1.675 12.742 -3.059 1 85.69 250 GLN B O 1
ATOM 5656 N N . GLN B 1 251 ? 1.957 10.984 -4.363 1 79 251 GLN B N 1
ATOM 5657 C CA . GLN B 1 251 ? 2.916 11.68 -5.219 1 79 251 GLN B CA 1
ATOM 5658 C C . GLN B 1 251 ? 2.266 12.859 -5.93 1 79 251 GLN B C 1
ATOM 5660 O O . GLN B 1 251 ? 2.855 13.938 -6.023 1 79 251 GLN B O 1
ATOM 5665 N N . ARG B 1 252 ? 1.14 12.672 -6.355 1 81.69 252 ARG B N 1
ATOM 5666 C CA . ARG B 1 252 ? 0.417 13.727 -7.062 1 81.69 252 ARG B CA 1
ATOM 5667 C C . ARG B 1 252 ? 0.108 14.891 -6.129 1 81.69 252 ARG B C 1
ATOM 5669 O O . ARG B 1 252 ? 0.265 16.047 -6.512 1 81.69 252 ARG B O 1
ATOM 5676 N N . LEU B 1 253 ? -0.331 14.547 -4.988 1 88.69 253 LEU B N 1
ATOM 5677 C CA . LEU B 1 253 ? -0.666 15.578 -4.016 1 88.69 253 LEU B CA 1
ATOM 5678 C C . LEU B 1 253 ? 0.583 16.344 -3.582 1 88.69 253 LEU B C 1
ATOM 5680 O O . LEU B 1 253 ? 0.537 17.562 -3.391 1 88.69 253 LEU B O 1
ATOM 5684 N N . GLN B 1 254 ? 1.604 15.578 -3.424 1 83.88 254 GLN B N 1
ATOM 5685 C CA . GLN B 1 254 ? 2.857 16.172 -2.969 1 83.88 254 GLN B CA 1
ATOM 5686 C C . GLN B 1 254 ? 3.439 17.109 -4.027 1 83.88 254 GLN B C 1
ATOM 5688 O O . GLN B 1 254 ? 3.92 18.203 -3.703 1 83.88 254 GLN B O 1
ATOM 5693 N N . LEU B 1 255 ? 3.332 16.688 -5.246 1 77.19 255 LEU B N 1
ATOM 5694 C CA . LEU B 1 255 ? 4.035 17.391 -6.316 1 77.19 255 LEU B CA 1
ATOM 5695 C C . LEU B 1 255 ? 3.197 18.531 -6.863 1 77.19 255 LEU B C 1
ATOM 5697 O O . LEU B 1 255 ? 3.732 19.609 -7.176 1 77.19 255 LEU B O 1
ATOM 5701 N N . ASN B 1 256 ? 1.882 18.328 -6.941 1 80.88 256 ASN B N 1
ATOM 5702 C CA . ASN B 1 256 ? 1.066 19.281 -7.688 1 80.88 256 ASN B CA 1
ATOM 5703 C C . ASN B 1 256 ? 0.137 20.062 -6.762 1 80.88 256 ASN B C 1
ATOM 5705 O O . ASN B 1 256 ? -0.454 21.062 -7.176 1 80.88 256 ASN B O 1
ATOM 5709 N N . HIS B 1 257 ? -0.006 19.719 -5.672 1 88.5 257 HIS B N 1
ATOM 5710 C CA . HIS B 1 257 ? -0.838 20.359 -4.66 1 88.5 257 HIS B CA 1
ATOM 5711 C C . HIS B 1 257 ? -2.236 20.641 -5.199 1 88.5 257 HIS B C 1
ATOM 5713 O O . HIS B 1 257 ? -2.73 21.766 -5.09 1 88.5 257 HIS B O 1
ATOM 5719 N N . PRO B 1 258 ? -2.818 19.672 -5.801 1 91.12 258 PRO B N 1
ATOM 5720 C CA . PRO B 1 258 ? -4.172 19.859 -6.324 1 91.12 258 PRO B CA 1
ATOM 5721 C C . PRO B 1 258 ? -5.246 19.703 -5.254 1 91.12 258 PRO B C 1
ATOM 5723 O O . PRO B 1 258 ? -6.18 18.906 -5.426 1 91.12 258 PRO B O 1
ATOM 5726 N N . TYR B 1 259 ? -5.098 20.469 -4.145 1 91.69 259 TYR B N 1
ATOM 5727 C CA . TYR B 1 259 ? -6.035 20.312 -3.041 1 91.69 259 TYR B CA 1
ATOM 5728 C C . TYR B 1 259 ? -6.168 21.594 -2.242 1 91.69 259 TYR B C 1
ATOM 5730 O O . TYR B 1 259 ? -5.336 22.5 -2.361 1 91.69 259 TYR B O 1
ATOM 5738 N N . THR B 1 260 ? -7.234 21.625 -1.541 1 88.25 260 THR B N 1
ATOM 5739 C CA . THR B 1 260 ? -7.512 22.688 -0.598 1 88.25 260 THR B CA 1
ATOM 5740 C C . THR B 1 260 ? -7.875 22.141 0.773 1 88.25 260 THR B C 1
ATOM 5742 O O . THR B 1 260 ? -8.617 21.156 0.871 1 88.25 260 THR B O 1
ATOM 5745 N N . TRP B 1 261 ? -7.258 22.656 1.758 1 92.25 261 TRP B N 1
ATOM 5746 C CA . TRP B 1 261 ? -7.578 22.312 3.137 1 92.25 261 TRP B CA 1
ATOM 5747 C C . TRP B 1 261 ? -8.492 23.359 3.766 1 92.25 261 TRP B C 1
ATOM 5749 O O . TRP B 1 261 ? -8.203 24.562 3.711 1 92.25 261 TRP B O 1
ATOM 5759 N N . ILE B 1 262 ? -9.555 22.938 4.379 1 89.25 262 ILE B N 1
ATOM 5760 C CA . ILE B 1 262 ? -10.461 23.812 5.102 1 89.25 262 ILE B CA 1
ATOM 5761 C C . ILE B 1 262 ? -10.57 23.359 6.559 1 89.25 262 ILE B C 1
ATOM 5763 O O . ILE B 1 262 ? -11.141 22.312 6.848 1 89.25 262 ILE B O 1
ATOM 5767 N N . SER B 1 263 ? -10.016 24.188 7.336 1 93.38 263 SER B N 1
ATOM 5768 C CA . SER B 1 263 ? -10.125 23.906 8.766 1 93.38 263 SER B CA 1
ATOM 5769 C C . SER B 1 263 ? -11.477 24.359 9.312 1 93.38 263 SER B C 1
ATOM 5771 O O . SER B 1 263 ? -11.805 25.547 9.273 1 93.38 263 SER B O 1
ATOM 5773 N N . THR B 1 264 ? -12.281 23.391 9.789 1 94.69 264 THR B N 1
ATOM 5774 C CA . THR B 1 264 ? -13.594 23.766 10.32 1 94.69 264 THR B CA 1
ATOM 5775 C C . THR B 1 264 ? -14.242 22.609 11.055 1 94.69 264 THR B C 1
ATOM 5777 O O . THR B 1 264 ? -13.992 21.438 10.727 1 94.69 264 THR B O 1
ATOM 5780 N N . LEU B 1 265 ? -14.953 22.906 12.031 1 96.69 265 LEU B N 1
ATOM 5781 C CA . LEU B 1 265 ? -15.883 22.031 12.719 1 96.69 265 LEU B CA 1
ATOM 5782 C C . LEU B 1 265 ? -17.219 22.719 12.969 1 96.69 265 LEU B C 1
ATOM 5784 O O . LEU B 1 265 ? -17.281 23.953 13.055 1 96.69 265 LEU B O 1
ATOM 5788 N N . PRO B 1 266 ? -18.234 21.906 12.977 1 95 266 PRO B N 1
ATOM 5789 C CA . PRO B 1 266 ? -19.516 22.531 13.297 1 95 266 PRO B CA 1
ATOM 5790 C C . PRO B 1 266 ? -19.594 23.031 14.734 1 95 266 PRO B C 1
ATOM 5792 O O . PRO B 1 266 ? -19.078 22.391 15.648 1 95 266 PRO B O 1
ATOM 5795 N N . GLU B 1 267 ? -20.328 24.078 14.93 1 94.75 267 GLU B N 1
ATOM 5796 C CA . GLU B 1 267 ? -20.484 24.656 16.266 1 94.75 267 GLU B CA 1
ATOM 5797 C C . GLU B 1 267 ? -21.234 23.688 17.188 1 94.75 267 GLU B C 1
ATOM 5799 O O . GLU B 1 267 ? -21.047 23.703 18.406 1 94.75 267 GLU B O 1
ATOM 5804 N N . SER B 1 268 ? -22.031 22.875 16.516 1 95.19 268 SER B N 1
ATOM 5805 C CA . SER B 1 268 ? -22.844 21.922 17.281 1 95.19 268 SER B CA 1
ATOM 5806 C C . SER B 1 268 ? -21.953 20.891 17.984 1 95.19 268 SER B C 1
ATOM 5808 O O . SER B 1 268 ? -22.406 20.203 18.891 1 95.19 268 SER B O 1
ATOM 5810 N N . CYS B 1 269 ? -20.672 20.797 17.641 1 96.81 269 CYS B N 1
ATOM 5811 C CA . CYS B 1 269 ? -19.781 19.781 18.172 1 96.81 269 CYS B CA 1
ATOM 5812 C C . CYS B 1 269 ? -19.172 20.219 19.5 1 96.81 269 CYS B C 1
ATOM 5814 O O . CYS B 1 269 ? -18.625 19.406 20.25 1 96.81 269 CYS B O 1
ATOM 5816 N N . VAL B 1 270 ? -19.25 21.484 19.875 1 96.88 270 VAL B N 1
ATOM 5817 C CA . VAL B 1 270 ? -18.5 22.094 20.969 1 96.88 270 VAL B CA 1
ATOM 5818 C C . VAL B 1 270 ? -18.844 21.375 22.281 1 96.88 270 VAL B C 1
ATOM 5820 O O . VAL B 1 270 ? -17.953 20.922 22.984 1 96.88 270 VAL B O 1
ATOM 5823 N N . PRO B 1 271 ? -20.156 21.219 22.594 1 96.5 271 PRO B N 1
ATOM 5824 C CA . PRO B 1 271 ? -20.469 20.531 23.844 1 96.5 271 PRO B CA 1
ATOM 5825 C C . PRO B 1 271 ? -20 19.078 23.859 1 96.5 271 PRO B C 1
ATOM 5827 O O . PRO B 1 271 ? -19.531 18.594 24.891 1 96.5 271 PRO B O 1
ATOM 5830 N N . LYS B 1 272 ? -20.109 18.422 22.734 1 97.12 272 LYS B N 1
ATOM 5831 C CA . LYS B 1 272 ? -19.719 17.016 22.641 1 97.12 272 LYS B CA 1
ATOM 5832 C C . LYS B 1 272 ? -18.203 16.859 22.844 1 97.12 272 LYS B C 1
ATOM 5834 O O . LYS B 1 272 ? -17.766 15.93 23.5 1 97.12 272 LYS B O 1
ATOM 5839 N N . ILE B 1 273 ? -17.406 17.766 22.234 1 97.88 273 ILE B N 1
ATOM 5840 C CA . ILE B 1 273 ? -15.961 17.703 22.359 1 97.88 273 ILE B CA 1
ATOM 5841 C C . ILE B 1 273 ? -15.562 17.891 23.812 1 97.88 273 ILE B C 1
ATOM 5843 O O . ILE B 1 273 ? -14.695 17.188 24.328 1 97.88 273 ILE B O 1
ATOM 5847 N N . LYS B 1 274 ? -16.203 18.781 24.484 1 96.44 274 LYS B N 1
ATOM 5848 C CA . LYS B 1 274 ? -15.906 19.062 25.891 1 96.44 274 LYS B CA 1
ATOM 5849 C C . LYS B 1 274 ? -16.266 17.891 26.781 1 96.44 274 LYS B C 1
ATOM 5851 O O . LYS B 1 274 ? -15.453 17.438 27.594 1 96.44 274 LYS B O 1
ATOM 5856 N N . GLU B 1 275 ? -17.438 17.312 26.578 1 97.19 275 GLU B N 1
ATOM 5857 C CA . GLU B 1 275 ? -17.984 16.297 27.469 1 97.19 275 GLU B CA 1
ATOM 5858 C C . GLU B 1 275 ? -17.375 14.938 27.188 1 97.19 275 GLU B C 1
ATOM 5860 O O . GLU B 1 275 ? -17.172 14.141 28.109 1 97.19 275 GLU B O 1
ATOM 5865 N N . GLU B 1 276 ? -17.109 14.711 25.938 1 97.56 276 GLU B N 1
ATOM 5866 C CA . GLU B 1 276 ? -16.734 13.344 25.562 1 97.56 276 GLU B CA 1
ATOM 5867 C C . GLU B 1 276 ? -15.219 13.219 25.375 1 97.56 276 GLU B C 1
ATOM 5869 O O . GLU B 1 276 ? -14.688 12.109 25.359 1 97.56 276 GLU B O 1
ATOM 5874 N N . LEU B 1 277 ? -14.5 14.312 25.25 1 97.69 277 LEU B N 1
ATOM 5875 C CA . LEU B 1 277 ? -13.07 14.195 24.984 1 97.69 277 LEU B CA 1
ATOM 5876 C C . LEU B 1 277 ? -12.266 14.992 26.016 1 97.69 277 LEU B C 1
ATOM 5878 O O . LEU B 1 277 ? -11.5 14.414 26.797 1 97.69 277 LEU B O 1
ATOM 5882 N N . LEU B 1 278 ? -12.5 16.297 26.156 1 97.62 278 LEU B N 1
ATOM 5883 C CA . LEU B 1 278 ? -11.633 17.156 26.953 1 97.62 278 LEU B CA 1
ATOM 5884 C C . LEU B 1 278 ? -11.734 16.812 28.438 1 97.62 278 LEU B C 1
ATOM 5886 O O . LEU B 1 278 ? -10.711 16.562 29.078 1 97.62 278 LEU B O 1
ATOM 5890 N N . MET B 1 279 ? -12.922 16.672 28.938 1 96.38 279 MET B N 1
ATOM 5891 C CA . MET B 1 279 ? -13.109 16.406 30.359 1 96.38 279 MET B CA 1
ATOM 5892 C C . MET B 1 279 ? -12.602 15.016 30.719 1 96.38 279 MET B C 1
ATOM 5894 O O . MET B 1 279 ? -11.781 14.867 31.625 1 96.38 279 MET B O 1
ATOM 5898 N N . PRO B 1 280 ? -13.055 13.992 29.969 1 96.44 280 PRO B N 1
ATOM 5899 C CA . PRO B 1 280 ? -12.578 12.648 30.312 1 96.44 280 PRO B CA 1
ATOM 5900 C C . PRO B 1 280 ? -11.062 12.508 30.188 1 96.44 280 PRO B C 1
ATOM 5902 O O . PRO B 1 280 ? -10.453 11.727 30.906 1 96.44 280 PRO B O 1
ATOM 5905 N N . GLU B 1 281 ? -10.383 13.227 29.219 1 95.75 281 GLU B N 1
ATOM 5906 C CA . GLU B 1 281 ? -8.945 13.133 29 1 95.75 281 GLU B CA 1
ATOM 5907 C C . GLU B 1 281 ? -8.172 13.961 30.016 1 95.75 281 GLU B C 1
ATOM 5909 O O . GLU B 1 281 ? -6.945 13.859 30.109 1 95.75 281 GLU B O 1
ATOM 5914 N N . GLY B 1 282 ? -8.898 14.82 30.781 1 95.25 282 GLY B N 1
ATOM 5915 C CA . GLY B 1 282 ? -8.266 15.602 31.828 1 95.25 282 GLY B CA 1
ATOM 5916 C C . GLY B 1 282 ? -7.777 16.953 31.344 1 95.25 282 GLY B C 1
ATOM 5917 O O . GLY B 1 282 ? -6.867 17.531 31.938 1 95.25 282 GLY B O 1
ATOM 5918 N N . PHE B 1 283 ? -8.273 17.453 30.266 1 97.06 283 PHE B N 1
ATOM 5919 C CA . PHE B 1 283 ? -7.945 18.812 29.828 1 97.06 283 PHE B CA 1
ATOM 5920 C C . PHE B 1 283 ? -8.617 19.844 30.719 1 97.06 283 PHE B C 1
ATOM 5922 O O . PHE B 1 283 ? -9.805 19.734 31.031 1 97.06 283 PHE B O 1
ATOM 5929 N N . MET B 1 284 ? -7.828 20.844 31.094 1 95.5 284 MET B N 1
ATOM 5930 C CA . MET B 1 284 ? -8.344 21.938 31.906 1 95.5 284 MET B CA 1
ATOM 5931 C C . MET B 1 284 ? -8.328 23.25 31.125 1 95.5 284 MET B C 1
ATOM 5933 O O . MET B 1 284 ? -7.383 23.516 30.375 1 95.5 284 MET B O 1
ATOM 5937 N N . PRO B 1 285 ? -9.406 23.984 31.234 1 94.94 285 PRO B N 1
ATOM 5938 C CA . PRO B 1 285 ? -9.414 25.281 30.562 1 94.94 285 PRO B CA 1
ATOM 5939 C C . PRO B 1 285 ? -8.359 26.234 31.109 1 94.94 285 PRO B C 1
ATOM 5941 O O . PRO B 1 285 ? -8.125 26.266 32.312 1 94.94 285 PRO B O 1
ATOM 5944 N N . LEU B 1 286 ? -7.766 26.891 30.172 1 91.69 286 LEU B N 1
ATOM 5945 C CA . LEU B 1 286 ? -6.82 27.922 30.562 1 91.69 286 LEU B CA 1
ATOM 5946 C C . LEU B 1 286 ? -7.504 29.281 30.625 1 91.69 286 LEU B C 1
ATOM 5948 O O . LEU B 1 286 ? -7.898 29.828 29.594 1 91.69 286 LEU B O 1
ATOM 5952 N N . GLY B 1 287 ? -7.668 29.875 31.797 1 84.56 287 GLY B N 1
ATOM 5953 C CA . GLY B 1 287 ? -8.281 31.188 31.969 1 84.56 287 GLY B CA 1
ATOM 5954 C C . GLY B 1 287 ? -9.789 31.109 32.125 1 84.56 287 GLY B C 1
ATOM 5955 O O . GLY B 1 287 ? -10.367 30.031 32.156 1 84.56 287 GLY B O 1
ATOM 5956 N N . LYS B 1 288 ? -10.328 32.312 32.312 1 83.44 288 LYS B N 1
ATOM 5957 C CA . LYS B 1 288 ? -11.758 32.438 32.531 1 83.44 288 LYS B CA 1
ATOM 5958 C C . LYS B 1 288 ? -12.516 32.688 31.234 1 83.44 288 LYS B C 1
ATOM 5960 O O . LYS B 1 288 ? -12.57 33.812 30.734 1 83.44 288 LYS B O 1
ATOM 5965 N N . GLY B 1 289 ? -12.82 31.703 30.469 1 83.19 289 GLY B N 1
ATOM 5966 C CA . GLY B 1 289 ? -13.703 31.844 29.312 1 83.19 289 GLY B CA 1
ATOM 5967 C C . GLY B 1 289 ? -12.953 32.094 28.016 1 83.19 289 GLY B C 1
ATOM 5968 O O . GLY B 1 289 ? -11.742 31.875 27.938 1 83.19 289 GLY B O 1
ATOM 5969 N N . ALA B 1 290 ? -13.695 32.562 26.984 1 90.81 290 ALA B N 1
ATOM 5970 C CA . ALA B 1 290 ? -13.148 32.844 25.656 1 90.81 290 ALA B CA 1
ATOM 5971 C C . ALA B 1 290 ? -12.445 34.188 25.609 1 90.81 290 ALA B C 1
ATOM 5973 O O . ALA B 1 290 ? -12.906 35.156 26.219 1 90.81 290 ALA B O 1
ATOM 5974 N N . GLN B 1 291 ? -11.312 34.219 25.047 1 92.62 291 GLN B N 1
ATOM 5975 C CA . GLN B 1 291 ? -10.555 35.438 24.859 1 92.62 291 GLN B CA 1
ATOM 5976 C C . GLN B 1 291 ? -10.664 35.938 23.422 1 92.62 291 GLN B C 1
ATOM 5978 O O . GLN B 1 291 ? -10.641 35.125 22.484 1 92.62 291 GLN B O 1
ATOM 5983 N N . LEU B 1 292 ? -10.836 37.188 23.312 1 94.25 292 LEU B N 1
ATOM 5984 C CA . LEU B 1 292 ? -10.875 37.812 21.984 1 94.25 292 LEU B CA 1
ATOM 5985 C C . LEU B 1 292 ? -9.492 38.281 21.562 1 94.25 292 LEU B C 1
ATOM 5987 O O . LEU B 1 292 ? -8.812 38.969 22.312 1 94.25 292 LEU B O 1
ATOM 5991 N N . THR B 1 293 ? -9.055 37.75 20.516 1 92.81 293 THR B N 1
ATOM 5992 C CA . THR B 1 293 ? -7.77 38.125 19.938 1 92.81 293 THR B CA 1
ATOM 5993 C C . THR B 1 293 ? -7.891 38.344 18.438 1 92.81 293 THR B C 1
ATOM 5995 O O . THR B 1 293 ? -8.938 38.062 17.844 1 92.81 293 THR B O 1
ATOM 5998 N N . TYR B 1 294 ? -6.918 38.938 17.859 1 92.5 294 TYR B N 1
ATOM 5999 C CA . TYR B 1 294 ? -6.828 39.094 16.422 1 92.5 294 TYR B CA 1
ATOM 6000 C C . TYR B 1 294 ? -5.598 38.375 15.875 1 92.5 294 TYR B C 1
ATOM 6002 O O . TYR B 1 294 ? -4.543 38.375 16.516 1 92.5 294 TYR B O 1
ATOM 6010 N N . SER B 1 295 ? -5.816 37.719 14.781 1 93.31 295 SER B N 1
ATOM 6011 C CA . SER B 1 295 ? -4.715 37.094 14.07 1 93.31 295 SER B CA 1
ATOM 6012 C C . SER B 1 295 ? -4.574 37.625 12.656 1 93.31 295 SER B C 1
ATOM 6014 O O . SER B 1 295 ? -5.57 37.812 11.953 1 93.31 295 SER B O 1
ATOM 6016 N N . GLY B 1 296 ? -3.326 37.906 12.25 1 90 296 GLY B N 1
ATOM 6017 C CA . GLY B 1 296 ? -3.094 38.469 10.93 1 90 296 GLY B CA 1
ATOM 6018 C C . GLY B 1 296 ? -1.856 37.906 10.25 1 90 296 GLY B C 1
ATOM 6019 O O . GLY B 1 296 ? -0.993 37.344 10.914 1 90 296 GLY B O 1
ATOM 6020 N N . THR B 1 297 ? -1.892 38 8.945 1 90.56 297 THR B N 1
ATOM 6021 C CA . THR B 1 297 ? -0.746 37.625 8.125 1 90.56 297 THR B CA 1
ATOM 6022 C C . THR B 1 297 ? -0.276 38.812 7.281 1 90.56 297 THR B C 1
ATOM 6024 O O . THR B 1 297 ? -1.077 39.438 6.594 1 90.56 297 THR B O 1
ATOM 6027 N N . ILE B 1 298 ? 0.987 39.094 7.414 1 89.38 298 ILE B N 1
ATOM 6028 C CA . ILE B 1 298 ? 1.617 40.125 6.609 1 89.38 298 ILE B CA 1
ATOM 6029 C C . ILE B 1 298 ? 2.512 39.469 5.547 1 89.38 298 ILE B C 1
ATOM 6031 O O . ILE B 1 298 ? 3.389 38.688 5.867 1 89.38 298 ILE B O 1
ATOM 6035 N N . LYS B 1 299 ? 2.232 39.844 4.379 1 90.62 299 LYS B N 1
ATOM 6036 C CA . LYS B 1 299 ? 3.066 39.375 3.27 1 90.62 299 LYS B CA 1
ATOM 6037 C C . LYS B 1 299 ? 4.129 40.438 2.918 1 90.62 299 LYS B C 1
ATOM 6039 O O . LYS B 1 299 ? 3.807 41.594 2.674 1 90.62 299 LYS B O 1
ATOM 6044 N N . ARG B 1 300 ? 5.363 39.938 2.891 1 88.06 300 ARG B N 1
ATOM 6045 C CA . ARG B 1 300 ? 6.496 40.75 2.473 1 88.06 300 ARG B CA 1
ATOM 6046 C C . ARG B 1 300 ? 7.152 40.188 1.22 1 88.06 300 ARG B C 1
ATOM 6048 O O . ARG B 1 300 ? 6.754 39.125 0.735 1 88.06 300 ARG B O 1
ATOM 6055 N N . ALA B 1 301 ? 8.062 40.844 0.643 1 82.12 301 ALA B N 1
ATOM 6056 C CA . ALA B 1 301 ? 8.711 40.438 -0.599 1 82.12 301 ALA B CA 1
ATOM 6057 C C . ALA B 1 301 ? 9.391 39.062 -0.435 1 82.12 301 ALA B C 1
ATOM 6059 O O . ALA B 1 301 ? 9.406 38.25 -1.36 1 82.12 301 ALA B O 1
ATOM 6060 N N . LYS B 1 302 ? 9.867 38.844 0.723 1 78.81 302 LYS B N 1
ATOM 6061 C CA . LYS B 1 302 ? 10.719 37.656 0.88 1 78.81 302 LYS B CA 1
ATOM 6062 C C . LYS B 1 302 ? 10.055 36.625 1.768 1 78.81 302 LYS B C 1
ATOM 6064 O O . LYS B 1 302 ? 10.438 35.438 1.756 1 78.81 302 LYS B O 1
ATOM 6069 N N . ASP B 1 303 ? 9.188 37.062 2.555 1 85.56 303 ASP B N 1
ATOM 6070 C CA . ASP B 1 303 ? 8.633 36.125 3.529 1 85.56 303 ASP B CA 1
ATOM 6071 C C . ASP B 1 303 ? 7.246 36.562 3.988 1 85.56 303 ASP B C 1
ATOM 6073 O O . ASP B 1 303 ? 6.637 37.438 3.371 1 85.56 303 ASP B O 1
ATOM 6077 N N . GLN B 1 304 ? 6.699 35.812 4.945 1 90.12 304 GLN B N 1
ATOM 6078 C CA . GLN B 1 304 ? 5.422 36.125 5.586 1 90.12 304 GLN B CA 1
ATOM 6079 C C . GLN B 1 304 ? 5.555 36.125 7.105 1 90.12 304 GLN B C 1
ATOM 6081 O O . GLN B 1 304 ? 6.348 35.375 7.664 1 90.12 304 GLN B O 1
ATOM 6086 N N . LEU B 1 305 ? 4.785 37.062 7.66 1 91.56 305 LEU B N 1
ATOM 6087 C CA . LEU B 1 305 ? 4.766 37.125 9.117 1 91.56 305 LEU B CA 1
ATOM 6088 C C . LEU B 1 305 ? 3.363 36.875 9.656 1 91.56 305 LEU B C 1
ATOM 6090 O O . LEU B 1 305 ? 2.371 37.188 9 1 91.56 305 LEU B O 1
ATOM 6094 N N . HIS B 1 306 ? 3.381 36.281 10.805 1 93.5 306 HIS B N 1
ATOM 6095 C CA . HIS B 1 306 ? 2.131 36.094 11.531 1 93.5 306 HIS B CA 1
ATOM 6096 C C . HIS B 1 306 ? 2.062 37 12.758 1 93.5 306 HIS B C 1
ATOM 6098 O O . HIS B 1 306 ? 3.023 37.062 13.531 1 93.5 306 HIS B O 1
ATOM 6104 N N . LEU B 1 307 ? 0.931 37.656 12.875 1 92.81 307 LEU B N 1
ATOM 6105 C CA . LEU B 1 307 ? 0.715 38.562 13.984 1 92.81 307 LEU B CA 1
ATOM 6106 C C . LEU B 1 307 ? -0.433 38.094 14.867 1 92.81 307 LEU B C 1
ATOM 6108 O O . LEU B 1 307 ? -1.437 37.594 14.367 1 92.81 307 LEU B O 1
ATOM 6112 N N . GLU B 1 308 ? -0.21 38.25 16.109 1 92.44 308 GLU B N 1
ATOM 6113 C CA . GLU B 1 308 ? -1.297 38.094 17.078 1 92.44 308 GLU B CA 1
ATOM 6114 C C . GLU B 1 308 ? -1.475 39.375 17.891 1 92.44 308 GLU B C 1
ATOM 6116 O O . GLU B 1 308 ? -0.496 39.969 18.375 1 92.44 308 GLU B O 1
ATOM 6121 N N . LEU B 1 309 ? -2.725 39.781 17.953 1 93.12 309 LEU B N 1
ATOM 6122 C CA . LEU B 1 309 ? -3.051 41 18.703 1 93.12 309 LEU B CA 1
ATOM 6123 C C . LEU B 1 309 ? -4.074 40.719 19.797 1 93.12 309 LEU B C 1
ATOM 6125 O O . LEU B 1 309 ? -4.875 39.781 19.672 1 93.12 309 LEU B O 1
ATOM 6129 N N . ASP B 1 310 ? -4.02 41.469 20.812 1 91.25 310 ASP B N 1
ATOM 6130 C CA . ASP B 1 310 ? -5.039 41.344 21.859 1 91.25 310 ASP B CA 1
ATOM 6131 C C . ASP B 1 310 ? -6.316 42.094 21.469 1 91.25 310 ASP B C 1
ATOM 6133 O O . ASP B 1 310 ? -6.445 42.562 20.328 1 91.25 310 ASP B O 1
ATOM 6137 N N . ASN B 1 311 ? -7.277 42.062 22.375 1 89.88 311 ASN B N 1
ATOM 6138 C CA . ASN B 1 311 ? -8.586 42.625 22.078 1 89.88 311 ASN B CA 1
ATOM 6139 C C . ASN B 1 311 ? -8.516 44.156 21.922 1 89.88 311 ASN B C 1
ATOM 6141 O O . ASN B 1 311 ? -9.438 44.781 21.375 1 89.88 311 ASN B O 1
ATOM 6145 N N . LYS B 1 312 ? -7.375 44.781 22.281 1 88.31 312 LYS B N 1
ATOM 6146 C CA . LYS B 1 312 ? -7.215 46.25 22.172 1 88.31 312 LYS B CA 1
ATOM 6147 C C . LYS B 1 312 ? -6.348 46.594 20.969 1 88.31 312 LYS B C 1
ATOM 6149 O O . LYS B 1 312 ? -6.066 47.781 20.734 1 88.31 312 LYS B O 1
ATOM 6154 N N . GLY B 1 313 ? -5.926 45.531 20.266 1 86.56 313 GLY B N 1
ATOM 6155 C CA . GLY B 1 313 ? -5.121 45.781 19.078 1 86.56 313 GLY B CA 1
ATOM 6156 C C . GLY B 1 313 ? -3.631 45.812 19.359 1 86.56 313 GLY B C 1
ATOM 6157 O O . GLY B 1 313 ? -2.832 46.156 18.484 1 86.56 313 GLY B O 1
ATOM 6158 N N . LYS B 1 314 ? -3.32 45.5 20.562 1 89.12 314 LYS B N 1
ATOM 6159 C CA . LYS B 1 314 ? -1.9 45.438 20.906 1 89.12 314 LYS B CA 1
ATOM 6160 C C . LYS B 1 314 ? -1.264 44.156 20.406 1 89.12 314 LYS B C 1
ATOM 6162 O O . LYS B 1 314 ? -1.847 43.062 20.547 1 89.12 314 LYS B O 1
ATOM 6167 N N . VAL B 1 315 ? -0.077 44.312 19.906 1 91 315 VAL B N 1
ATOM 6168 C CA . VAL B 1 315 ? 0.622 43.156 19.344 1 91 315 VAL B CA 1
ATOM 6169 C C . VAL B 1 315 ? 1.104 42.25 20.469 1 91 315 VAL B C 1
ATOM 6171 O O . VAL B 1 315 ? 1.841 42.688 21.359 1 91 315 VAL B O 1
ATOM 6174 N N . LEU B 1 316 ? 0.632 41 20.453 1 88.38 316 LEU B N 1
ATOM 6175 C CA . LEU B 1 316 ? 1.061 40 21.422 1 88.38 316 LEU B CA 1
ATOM 6176 C C . LEU B 1 316 ? 2.293 39.25 20.922 1 88.38 316 LEU B C 1
ATOM 6178 O O . LEU B 1 316 ? 3.189 38.906 21.703 1 88.38 316 LEU B O 1
ATOM 6182 N N . SER B 1 317 ? 2.285 39 19.688 1 91.06 317 SER B N 1
ATOM 6183 C CA . SER B 1 317 ? 3.414 38.281 19.109 1 91.06 317 SER B CA 1
ATOM 6184 C C . SER B 1 317 ? 3.541 38.531 17.609 1 91.06 317 SER B C 1
ATOM 6186 O O . SER B 1 317 ? 2.543 38.781 16.938 1 91.06 317 SER B O 1
ATOM 6188 N N . VAL B 1 318 ? 4.746 38.531 17.141 1 92.75 318 VAL B N 1
ATOM 6189 C CA . VAL B 1 318 ? 5.121 38.562 15.734 1 92.75 318 VAL B CA 1
ATOM 6190 C C . VAL B 1 318 ? 6.027 37.375 15.422 1 92.75 318 VAL B C 1
ATOM 6192 O O . VAL B 1 318 ? 7.086 37.219 16.031 1 92.75 318 VAL B O 1
ATOM 6195 N N . ASN B 1 319 ? 5.531 36.531 14.562 1 91.69 319 ASN B N 1
ATOM 6196 C CA . ASN B 1 319 ? 6.281 35.312 14.258 1 91.69 319 ASN B CA 1
ATOM 6197 C C . ASN B 1 319 ? 6.453 35.125 12.75 1 91.69 319 ASN B C 1
ATOM 6199 O O . ASN B 1 319 ? 5.613 35.562 11.969 1 91.69 319 ASN B O 1
ATOM 6203 N N . SER B 1 320 ? 7.59 34.5 12.43 1 90.44 320 SER B N 1
ATOM 6204 C CA . SER B 1 320 ? 7.734 34.031 11.055 1 90.44 320 SER B CA 1
ATOM 6205 C C . SER B 1 320 ? 6.703 32.938 10.719 1 90.44 320 SER B C 1
ATOM 6207 O O . SER B 1 320 ? 6.105 32.344 11.625 1 90.44 320 SER B O 1
ATOM 6209 N N . ALA B 1 321 ? 6.551 32.75 9.469 1 89.81 321 ALA B N 1
ATOM 6210 C CA . ALA B 1 321 ? 5.641 31.719 9.023 1 89.81 321 ALA B CA 1
ATOM 6211 C C . ALA B 1 321 ? 6.16 30.328 9.414 1 89.81 321 ALA B C 1
ATOM 6213 O O . ALA B 1 321 ? 7.371 30.109 9.453 1 89.81 321 ALA B O 1
ATOM 6214 N N . TRP B 1 322 ? 5.254 29.469 9.68 1 90.75 322 TRP B N 1
ATOM 6215 C CA . TRP B 1 322 ? 5.602 28.094 9.977 1 90.75 322 TRP B CA 1
ATOM 6216 C C . TRP B 1 322 ? 6.172 27.391 8.742 1 90.75 322 TRP B C 1
ATOM 6218 O O . TRP B 1 322 ? 5.688 27.594 7.625 1 90.75 322 TRP B O 1
ATOM 6228 N N . VAL B 1 323 ? 7.219 26.688 9.008 1 86.94 323 VAL B N 1
ATOM 6229 C CA . VAL B 1 323 ? 7.742 25.766 8.008 1 86.94 323 VAL B CA 1
ATOM 6230 C C . VAL B 1 323 ? 7.355 24.328 8.375 1 86.94 323 VAL B C 1
ATOM 6232 O O . VAL B 1 323 ? 7.734 23.844 9.438 1 86.94 323 VAL B O 1
ATOM 6235 N N . ASN B 1 324 ? 6.629 23.719 7.48 1 90.12 324 ASN B N 1
ATOM 6236 C CA . ASN B 1 324 ? 6.203 22.359 7.742 1 90.12 324 ASN B CA 1
ATOM 6237 C C . ASN B 1 324 ? 7.293 21.344 7.387 1 90.12 324 ASN B C 1
ATOM 6239 O O . ASN B 1 324 ? 7.664 21.219 6.219 1 90.12 324 ASN B O 1
ATOM 6243 N N . VAL B 1 325 ? 7.781 20.641 8.383 1 88.81 325 VAL B N 1
ATOM 6244 C CA . VAL B 1 325 ? 8.758 19.578 8.188 1 88.81 325 VAL B CA 1
ATOM 6245 C C . VAL B 1 325 ? 8.055 18.297 7.766 1 88.81 325 VAL B C 1
ATOM 6247 O O . VAL B 1 325 ? 8.594 17.5 6.988 1 88.81 325 VAL B O 1
ATOM 6250 N N . GLN B 1 326 ? 6.887 18.125 8.352 1 91.31 326 GLN B N 1
ATOM 6251 C CA . GLN B 1 326 ? 6.008 17.016 7.969 1 91.31 326 GLN B CA 1
ATOM 6252 C C . GLN B 1 326 ? 4.578 17.5 7.762 1 91.31 326 GLN B C 1
ATOM 6254 O O . GLN B 1 326 ? 4.043 18.25 8.586 1 91.31 326 GLN B O 1
ATOM 6259 N N . THR B 1 327 ? 4.082 17.141 6.641 1 93.44 327 THR B N 1
ATOM 6260 C CA . THR B 1 327 ? 2.654 17.312 6.391 1 93.44 327 THR B CA 1
ATOM 6261 C C . THR B 1 327 ? 1.976 15.969 6.18 1 93.44 327 THR B C 1
ATOM 6263 O O . THR B 1 327 ? 2.266 15.266 5.207 1 93.44 327 THR B O 1
ATOM 6266 N N . ALA B 1 328 ? 1.164 15.641 7.082 1 94.25 328 ALA B N 1
ATOM 6267 C CA . ALA B 1 328 ? 0.42 14.391 6.969 1 94.25 328 ALA B CA 1
ATOM 6268 C C . ALA B 1 328 ? -1.085 14.641 6.984 1 94.25 328 ALA B C 1
ATOM 6270 O O . ALA B 1 328 ? -1.569 15.5 7.727 1 94.25 328 ALA B O 1
ATOM 6271 N N . TRP B 1 329 ? -1.742 13.977 6.172 1 95.5 329 TRP B N 1
ATOM 6272 C CA . TRP B 1 329 ? -3.201 13.992 6.16 1 95.5 329 TRP B CA 1
ATOM 6273 C C . TRP B 1 329 ? -3.764 12.625 6.551 1 95.5 329 TRP B C 1
ATOM 6275 O O . TRP B 1 329 ? -3.34 11.594 6.016 1 95.5 329 TRP B O 1
ATOM 6285 N N . CYS B 1 330 ? -4.598 12.617 7.461 1 95.5 330 CYS B N 1
ATOM 6286 C CA . CYS B 1 330 ? -5.41 11.438 7.738 1 95.5 330 CYS B CA 1
ATOM 6287 C C . CYS B 1 330 ? -6.852 11.656 7.293 1 95.5 330 CYS B C 1
ATOM 6289 O O . CYS B 1 330 ? -7.621 12.344 7.969 1 95.5 330 CYS B O 1
ATOM 6291 N N . THR B 1 331 ? -7.172 11.086 6.203 1 94.31 331 THR B N 1
ATOM 6292 C CA . THR B 1 331 ? -8.477 11.352 5.602 1 94.31 331 THR B CA 1
ATOM 6293 C C . THR B 1 331 ? -9.484 10.281 6.008 1 94.31 331 THR B C 1
ATOM 6295 O O . THR B 1 331 ? -9.117 9.125 6.227 1 94.31 331 THR B O 1
ATOM 6298 N N . HIS B 1 332 ? -10.742 10.727 6.062 1 91.88 332 HIS B N 1
ATOM 6299 C CA . HIS B 1 332 ? -11.867 9.867 6.41 1 91.88 332 HIS B CA 1
ATOM 6300 C C . HIS B 1 332 ? -12.977 9.961 5.367 1 91.88 332 HIS B C 1
ATOM 6302 O O . HIS B 1 332 ? -13.227 11.031 4.816 1 91.88 332 HIS B O 1
ATOM 6308 N N . ALA B 1 333 ? -13.625 8.812 5.18 1 87.75 333 ALA B N 1
ATOM 6309 C CA . ALA B 1 333 ? -14.75 8.789 4.246 1 87.75 333 ALA B CA 1
ATOM 6310 C C . ALA B 1 333 ? -15.93 9.594 4.789 1 87.75 333 ALA B C 1
ATOM 6312 O O . ALA B 1 333 ? -16.703 10.156 4.023 1 87.75 333 ALA B O 1
ATOM 6313 N N . ARG B 1 334 ? -16.094 9.492 6.078 1 90.38 334 ARG B N 1
ATOM 6314 C CA . ARG B 1 334 ? -17.141 10.219 6.789 1 90.38 334 ARG B CA 1
ATOM 6315 C C . ARG B 1 334 ? -16.547 11.039 7.934 1 90.38 334 ARG B C 1
ATOM 6317 O O . ARG B 1 334 ? -15.695 10.547 8.68 1 90.38 334 ARG B O 1
ATOM 6324 N N . GLY B 1 335 ? -17.031 12.281 8.008 1 92.12 335 GLY B N 1
ATOM 6325 C CA . GLY B 1 335 ? -16.531 13.125 9.086 1 92.12 335 GLY B CA 1
ATOM 6326 C C . GLY B 1 335 ? -15.344 13.969 8.68 1 92.12 335 GLY B C 1
ATOM 6327 O O . GLY B 1 335 ? -15 14.055 7.5 1 92.12 335 GLY B O 1
ATOM 6328 N N . PRO B 1 336 ? -14.75 14.656 9.633 1 95.88 336 PRO B N 1
ATOM 6329 C CA . PRO B 1 336 ? -13.602 15.508 9.312 1 95.88 336 PRO B CA 1
ATOM 6330 C C . PRO B 1 336 ? -12.32 14.711 9.102 1 95.88 336 PRO B C 1
ATOM 6332 O O . PRO B 1 336 ? -12.164 13.617 9.656 1 95.88 336 PRO B O 1
ATOM 6335 N N . ASP B 1 337 ? -11.508 15.203 8.242 1 96.38 337 ASP B N 1
ATOM 6336 C CA . ASP B 1 337 ? -10.117 14.758 8.148 1 96.38 337 ASP B CA 1
ATOM 6337 C C . ASP B 1 337 ? -9.25 15.422 9.211 1 96.38 337 ASP B C 1
ATOM 6339 O O . ASP B 1 337 ? -9.695 16.344 9.891 1 96.38 337 ASP B O 1
ATOM 6343 N N . VAL B 1 338 ? -8.07 14.836 9.406 1 97.81 338 VAL B N 1
ATOM 6344 C CA . VAL B 1 338 ? -7.094 15.391 10.336 1 97.81 338 VAL B CA 1
ATOM 6345 C C . VAL B 1 338 ? -5.816 15.758 9.594 1 97.81 338 VAL B C 1
ATOM 6347 O O . VAL B 1 338 ? -5.273 14.945 8.844 1 97.81 338 VAL B O 1
ATOM 6350 N N . ARG B 1 339 ? -5.488 16.938 9.727 1 98.12 339 ARG B N 1
ATOM 6351 C CA . ARG B 1 339 ? -4.18 17.344 9.234 1 98.12 339 ARG B CA 1
ATOM 6352 C C . ARG B 1 339 ? -3.143 17.344 10.352 1 98.12 339 ARG B C 1
ATOM 6354 O O . ARG B 1 339 ? -3.387 17.891 11.438 1 98.12 339 ARG B O 1
ATOM 6361 N N . LEU B 1 340 ? -2.053 16.656 10.141 1 97 340 LEU B N 1
ATOM 6362 C CA . LEU B 1 340 ? -0.974 16.531 11.109 1 97 340 LEU B CA 1
ATOM 6363 C C . LEU B 1 340 ? 0.299 17.203 10.602 1 97 340 LEU B C 1
ATOM 6365 O O . LEU B 1 340 ? 0.863 16.781 9.586 1 97 340 LEU B O 1
ATOM 6369 N N . LEU B 1 341 ? 0.718 18.156 11.328 1 96.38 341 LEU B N 1
ATOM 6370 C CA . LEU B 1 341 ? 1.894 18.906 10.914 1 96.38 341 LEU B CA 1
ATOM 6371 C C . LEU B 1 341 ? 2.982 18.844 11.977 1 96.38 341 LEU B C 1
ATOM 6373 O O . LEU B 1 341 ? 2.695 18.953 13.172 1 96.38 341 LEU B O 1
ATOM 6377 N N . LEU B 1 342 ? 4.082 18.484 11.555 1 93.94 342 LEU B N 1
ATOM 6378 C CA . LEU B 1 342 ? 5.277 18.844 12.305 1 93.94 342 LEU B CA 1
ATOM 6379 C C . LEU B 1 342 ? 5.914 20.109 11.734 1 93.94 342 LEU B C 1
ATOM 6381 O O . LEU B 1 342 ? 6.363 20.109 10.586 1 93.94 342 LEU B O 1
ATOM 6385 N N . ARG B 1 343 ? 5.875 21.141 12.547 1 93.12 343 ARG B N 1
ATOM 6386 C CA . ARG B 1 343 ? 6.281 22.422 11.992 1 93.12 343 ARG B CA 1
ATOM 6387 C C . ARG B 1 343 ? 7.285 23.125 12.906 1 93.12 343 ARG B C 1
ATOM 6389 O O . ARG B 1 343 ? 7.375 22.812 14.094 1 93.12 343 ARG B O 1
ATOM 6396 N N . SER B 1 344 ? 8.062 23.922 12.227 1 89.94 344 SER B N 1
ATOM 6397 C CA . SER B 1 344 ? 9.047 24.75 12.906 1 89.94 344 SER B CA 1
ATOM 6398 C C . SER B 1 344 ? 9.039 26.172 12.352 1 89.94 344 SER B C 1
ATOM 6400 O O . SER B 1 344 ? 8.578 26.406 11.234 1 89.94 344 SER B O 1
ATOM 6402 N N . ARG B 1 345 ? 9.352 27.109 13.156 1 88.62 345 ARG B N 1
ATOM 6403 C CA . ARG B 1 345 ? 9.438 28.484 12.68 1 88.62 345 ARG B CA 1
ATOM 6404 C C . ARG B 1 345 ? 10.789 29.094 13.008 1 88.62 345 ARG B C 1
ATOM 6406 O O . ARG B 1 345 ? 11.297 28.938 14.117 1 88.62 345 ARG B O 1
ATOM 6413 N N . PRO B 1 346 ? 11.305 29.75 12.031 1 83.44 346 PRO B N 1
ATOM 6414 C CA . PRO B 1 346 ? 12.555 30.484 12.281 1 83.44 346 PRO B CA 1
ATOM 6415 C C . PRO B 1 346 ? 12.375 31.625 13.266 1 83.44 346 PRO B C 1
ATOM 6417 O O . PRO B 1 346 ? 11.297 32.219 13.344 1 83.44 346 PRO B O 1
ATOM 6420 N N . PRO B 1 347 ? 13.406 31.891 13.938 1 85.38 347 PRO B N 1
ATOM 6421 C CA . PRO B 1 347 ? 13.312 33.031 14.867 1 85.38 347 PRO B CA 1
ATOM 6422 C C . PRO B 1 347 ? 13.211 34.375 14.148 1 85.38 347 PRO B C 1
ATOM 6424 O O . PRO B 1 347 ? 13.711 34.5 13.031 1 85.38 347 PRO B O 1
ATOM 6427 N N . ILE B 1 348 ? 12.484 35.25 14.719 1 88 348 ILE B N 1
ATOM 6428 C CA . ILE B 1 348 ? 12.344 36.594 14.203 1 88 348 ILE B CA 1
ATOM 6429 C C . ILE B 1 348 ? 13.203 37.562 15.016 1 88 348 ILE B C 1
ATOM 6431 O O . ILE B 1 348 ? 13.375 37.375 16.234 1 88 348 ILE B O 1
ATOM 6435 N N . ARG B 1 349 ? 13.711 38.656 14.273 1 82.69 349 ARG B N 1
ATOM 6436 C CA . ARG B 1 349 ? 14.531 39.688 14.938 1 82.69 349 ARG B CA 1
ATOM 6437 C C . ARG B 1 349 ? 13.695 40.531 15.867 1 82.69 349 ARG B C 1
ATOM 6439 O O . ARG B 1 349 ? 12.562 40.906 15.539 1 82.69 349 ARG B O 1
ATOM 6446 N N . ARG B 1 350 ? 14.242 40.906 16.906 1 89.56 350 ARG B N 1
ATOM 6447 C CA . ARG B 1 350 ? 13.562 41.719 17.922 1 89.56 350 ARG B CA 1
ATOM 6448 C C . ARG B 1 350 ? 13.117 43.062 17.359 1 89.56 350 ARG B C 1
ATOM 6450 O O . ARG B 1 350 ? 12.039 43.562 17.703 1 89.56 350 ARG B O 1
ATOM 6457 N N . GLN B 1 351 ? 13.875 43.656 16.594 1 89.31 351 GLN B N 1
ATOM 6458 C CA . GLN B 1 351 ? 13.555 44.969 16 1 89.31 351 GLN B CA 1
ATOM 6459 C C . GLN B 1 351 ? 12.273 44.875 15.18 1 89.31 351 GLN B C 1
ATOM 6461 O O . GLN B 1 351 ? 11.484 45.844 15.164 1 89.31 351 GLN B O 1
ATOM 6466 N N . GLU B 1 352 ? 12.117 43.812 14.5 1 87.56 352 GLU B N 1
ATOM 6467 C CA . GLU B 1 352 ? 10.898 43.625 13.711 1 87.56 352 GLU B CA 1
ATOM 6468 C C . GLU B 1 352 ? 9.672 43.5 14.609 1 87.56 352 GLU B C 1
ATOM 6470 O O . GLU B 1 352 ? 8.617 44.062 14.297 1 87.56 352 GLU B O 1
ATOM 6475 N N . VAL B 1 353 ? 9.883 42.844 15.68 1 90.19 353 VAL B N 1
ATOM 6476 C CA . VAL B 1 353 ? 8.789 42.688 16.625 1 90.19 353 VAL B CA 1
ATOM 6477 C C . VAL B 1 353 ? 8.383 44.031 17.172 1 90.19 353 VAL B C 1
ATOM 6479 O O . VAL B 1 353 ? 7.191 44.344 17.234 1 90.19 353 VAL B O 1
ATOM 6482 N N . GLU B 1 354 ? 9.328 44.812 17.531 1 90.38 354 GLU B N 1
ATOM 6483 C CA . GLU B 1 354 ? 9.062 46.156 18.094 1 90.38 354 GLU B CA 1
ATOM 6484 C C . GLU B 1 354 ? 8.422 47.062 17.047 1 90.38 354 GLU B C 1
ATOM 6486 O O . GLU B 1 354 ? 7.547 47.875 17.391 1 90.38 354 GLU B O 1
ATOM 6491 N N . MET B 1 355 ? 8.852 46.906 15.891 1 90.12 355 MET B N 1
ATOM 6492 C CA . MET B 1 355 ? 8.297 47.719 14.82 1 90.12 355 MET B CA 1
ATOM 6493 C C . MET B 1 355 ? 6.801 47.5 14.672 1 90.12 355 MET B C 1
ATOM 6495 O O . MET B 1 355 ? 6.02 48.438 14.68 1 90.12 355 MET B O 1
ATOM 6499 N N . PHE B 1 356 ? 6.414 46.312 14.602 1 90.31 356 PHE B N 1
ATOM 6500 C CA . PHE B 1 356 ? 5.004 46 14.391 1 90.31 356 PHE B CA 1
ATOM 6501 C C . PHE B 1 356 ? 4.203 46.25 15.664 1 90.31 356 PHE B C 1
ATOM 6503 O O . PHE B 1 356 ? 3.01 46.562 15.609 1 90.31 356 PHE B O 1
ATOM 6510 N N . ALA B 1 357 ? 4.883 46.094 16.766 1 88.69 357 ALA B N 1
ATOM 6511 C CA . ALA B 1 357 ? 4.215 46.344 18.047 1 88.69 357 ALA B CA 1
ATOM 6512 C C . ALA B 1 357 ? 3.828 47.812 18.172 1 88.69 357 ALA B C 1
ATOM 6514 O O . ALA B 1 357 ? 2.875 48.156 18.875 1 88.69 357 ALA B O 1
ATOM 6515 N N . SER B 1 358 ? 4.512 48.656 17.5 1 85.69 358 SER B N 1
ATOM 6516 C CA . SER B 1 358 ? 4.273 50.094 17.594 1 85.69 358 SER B CA 1
ATOM 6517 C C . SER B 1 358 ? 3.238 50.531 16.578 1 85.69 358 SER B C 1
ATOM 6519 O O . SER B 1 358 ? 2.775 51.688 16.625 1 85.69 358 SER B O 1
ATOM 6521 N N . MET B 1 359 ? 2.785 49.688 15.758 1 84.19 359 MET B N 1
ATOM 6522 C CA . MET B 1 359 ? 1.854 50.062 14.695 1 84.19 359 MET B CA 1
ATOM 6523 C C . MET B 1 359 ? 0.417 49.75 15.094 1 84.19 359 MET B C 1
ATOM 6525 O O . MET B 1 359 ? 0.127 48.656 15.562 1 84.19 359 MET B O 1
ATOM 6529 N N . PRO B 1 360 ? -0.49 50.719 15 1 83.75 360 PRO B N 1
ATOM 6530 C CA . PRO B 1 360 ? -1.903 50.438 15.273 1 83.75 360 PRO B CA 1
ATOM 6531 C C . PRO B 1 360 ? -2.592 49.719 14.125 1 83.75 360 PRO B C 1
ATOM 6533 O O . PRO B 1 360 ? -3.438 50.281 13.438 1 83.75 360 PRO B O 1
ATOM 6536 N N . ILE B 1 361 ? -2.416 48.469 14 1 82.12 361 ILE B N 1
ATOM 6537 C CA . ILE B 1 361 ? -2.785 47.656 12.844 1 82.12 361 ILE B CA 1
ATOM 6538 C C . ILE B 1 361 ? -4.309 47.625 12.711 1 82.12 361 ILE B C 1
ATOM 6540 O O . ILE B 1 361 ? -4.848 47.781 11.617 1 82.12 361 ILE B O 1
ATOM 6544 N N . ILE B 1 362 ? -5.062 47.438 13.828 1 80.06 362 ILE B N 1
ATOM 6545 C CA . ILE B 1 362 ? -6.516 47.312 13.797 1 80.06 362 ILE B CA 1
ATOM 6546 C C . ILE B 1 362 ? -7.145 48.625 13.383 1 80.06 362 ILE B C 1
ATOM 6548 O O . ILE B 1 362 ? -8.07 48.656 12.57 1 80.06 362 ILE B O 1
ATOM 6552 N N . GLN B 1 363 ? -6.648 49.688 13.961 1 77.94 363 GLN B N 1
ATOM 6553 C CA . GLN B 1 363 ? -7.172 51.031 13.617 1 77.94 363 GLN B CA 1
ATOM 6554 C C . GLN B 1 363 ? -6.945 51.344 12.141 1 77.94 363 GLN B C 1
ATOM 6556 O O . GLN B 1 363 ? -7.812 51.906 11.477 1 77.94 363 GLN B O 1
ATOM 6561 N N . LEU B 1 364 ? -5.887 50.875 11.695 1 73.81 364 LEU B N 1
ATOM 6562 C CA . LEU B 1 364 ? -5.547 51.156 10.305 1 73.81 364 LEU B CA 1
ATOM 6563 C C . LEU B 1 364 ? -6.406 50.312 9.367 1 73.81 364 LEU B C 1
ATOM 6565 O O . LEU B 1 364 ? -6.656 50.719 8.227 1 73.81 364 LEU B O 1
ATOM 6569 N N . SER B 1 365 ? -6.891 49.219 9.836 1 73.44 365 SER B N 1
ATOM 6570 C CA . SER B 1 365 ? -7.652 48.281 9.008 1 73.44 365 SER B CA 1
ATOM 6571 C C . SER B 1 365 ? -9.109 48.719 8.875 1 73.44 365 SER B C 1
ATOM 6573 O O . SER B 1 365 ? -9.805 48.312 7.953 1 73.44 365 SER B O 1
ATOM 6575 N N . GLU B 1 366 ? -9.75 49.438 9.867 1 65.88 366 GLU B N 1
ATOM 6576 C CA . GLU B 1 366 ? -11.117 49.969 9.812 1 65.88 366 GLU B CA 1
ATOM 6577 C C . GLU B 1 366 ? -11.273 51.031 8.742 1 65.88 366 GLU B C 1
ATOM 6579 O O . GLU B 1 366 ? -12.359 51.219 8.188 1 65.88 366 GLU B O 1
ATOM 6584 N N . ASP B 1 367 ? -10.25 51.75 8.625 1 58.56 367 ASP B N 1
ATOM 6585 C CA . ASP B 1 367 ? -10.367 52.812 7.629 1 58.56 367 ASP B CA 1
ATOM 6586 C C . ASP B 1 367 ? -10.398 52.25 6.215 1 58.56 367 ASP B C 1
ATOM 6588 O O . ASP B 1 367 ? -10.234 51.031 6.027 1 58.56 367 ASP B O 1
ATOM 6592 N N . ASP B 1 368 ? -10.023 52.938 5.031 1 49.88 368 ASP B N 1
ATOM 6593 C CA . ASP B 1 368 ? -10.047 52.531 3.625 1 49.88 368 ASP B CA 1
ATOM 6594 C C . ASP B 1 368 ? -9.148 51.312 3.375 1 49.88 368 ASP B C 1
ATOM 6596 O O . ASP B 1 368 ? -8.102 51.188 4.016 1 49.88 368 ASP B O 1
ATOM 6600 N N . VAL B 1 369 ? -9.82 50.312 2.812 1 48.59 369 VAL B N 1
ATOM 6601 C CA . VAL B 1 369 ? -9.312 49 2.385 1 48.59 369 VAL B CA 1
ATOM 6602 C C . VAL B 1 369 ? -7.875 49.156 1.894 1 48.59 369 VAL B C 1
ATOM 6604 O O . VAL B 1 369 ? -7.246 48.156 1.503 1 48.59 369 VAL B O 1
ATOM 6607 N N . SER B 1 370 ? -7.445 50.344 1.489 1 48.97 370 SER B N 1
ATOM 6608 C CA . SER B 1 370 ? -6.109 50.438 0.908 1 48.97 370 SER B CA 1
ATOM 6609 C C . SER B 1 370 ? -5.031 50.375 1.985 1 48.97 370 SER B C 1
ATOM 6611 O O . SER B 1 370 ? -5.262 50.781 3.127 1 48.97 370 SER B O 1
ATOM 6613 N N . ASP B 1 371 ? -3.689 49.875 1.694 1 61.94 371 ASP B N 1
ATOM 6614 C CA . ASP B 1 371 ? -2.41 49.438 2.25 1 61.94 371 ASP B CA 1
ATOM 6615 C C . ASP B 1 371 ? -2.344 49.688 3.752 1 61.94 371 ASP B C 1
ATOM 6617 O O . ASP B 1 371 ? -2.035 50.812 4.176 1 61.94 371 ASP B O 1
ATOM 6621 N N . VAL B 1 372 ? -2.967 48.938 4.695 1 67.56 372 VAL B N 1
ATOM 6622 C CA . VAL B 1 372 ? -2.965 49 6.152 1 67.56 372 VAL B CA 1
ATOM 6623 C C . VAL B 1 372 ? -1.562 49.312 6.656 1 67.56 372 VAL B C 1
ATOM 6625 O O . VAL B 1 372 ? -1.404 50.062 7.629 1 67.56 372 VAL B O 1
ATOM 6628 N N . LEU B 1 373 ? -0.631 48.875 5.965 1 81.62 373 LEU B N 1
ATOM 6629 C CA . LEU B 1 373 ? 0.76 49.062 6.363 1 81.62 373 LEU B CA 1
ATOM 6630 C C . LEU B 1 373 ? 1.537 49.812 5.289 1 81.62 373 LEU B C 1
ATOM 6632 O O . LEU B 1 373 ? 1.199 49.75 4.105 1 81.62 373 LEU B O 1
ATOM 6636 N N . PRO B 1 374 ? 2.473 50.656 5.766 1 78.12 374 PRO B N 1
ATOM 6637 C CA . PRO B 1 374 ? 3.402 51.188 4.758 1 78.12 374 PRO B CA 1
ATOM 6638 C C . PRO B 1 374 ? 4 50.094 3.885 1 78.12 374 PRO B C 1
ATOM 6640 O O . PRO B 1 374 ? 4.227 48.969 4.363 1 78.12 374 PRO B O 1
ATOM 6643 N N . SER B 1 375 ? 4.285 50.406 2.65 1 79.75 375 SER B N 1
ATOM 6644 C CA . SER B 1 375 ? 4.707 49.438 1.653 1 79.75 375 SER B CA 1
ATOM 6645 C C . SER B 1 375 ? 5.984 48.719 2.086 1 79.75 375 SER B C 1
ATOM 6647 O O . SER B 1 375 ? 6.199 47.562 1.731 1 79.75 375 SER B O 1
ATOM 6649 N N . GLU B 1 376 ? 6.77 49.406 2.855 1 81.31 376 GLU B N 1
ATOM 6650 C CA . GLU B 1 376 ? 8.055 48.844 3.262 1 81.31 376 GLU B CA 1
ATOM 6651 C C . GLU B 1 376 ? 7.863 47.688 4.27 1 81.31 376 GLU B C 1
ATOM 6653 O O . GLU B 1 376 ? 8.75 46.875 4.441 1 81.31 376 GLU B O 1
ATOM 6658 N N . HIS B 1 377 ? 6.652 47.75 4.902 1 85.06 377 HIS B N 1
ATOM 6659 C CA . HIS B 1 377 ? 6.449 46.781 5.965 1 85.06 377 HIS B CA 1
ATOM 6660 C C . HIS B 1 377 ? 5.578 45.625 5.488 1 85.06 377 HIS B C 1
ATOM 6662 O O . HIS B 1 377 ? 5.195 44.75 6.281 1 85.06 377 HIS B O 1
ATOM 6668 N N . GLY B 1 378 ? 5.32 45.594 4.25 1 87.94 378 GLY B N 1
ATOM 6669 C CA . GLY B 1 378 ? 4.539 44.5 3.697 1 87.94 378 GLY B CA 1
ATOM 6670 C C . GLY B 1 378 ? 3.059 44.844 3.584 1 87.94 378 GLY B C 1
ATOM 6671 O O . GLY B 1 378 ? 2.662 46 3.676 1 87.94 378 GLY B O 1
ATOM 6672 N N . GLN B 1 379 ? 2.342 43.844 3.279 1 86.62 379 GLN B N 1
ATOM 6673 C CA . GLN B 1 379 ? 0.903 43.969 3.076 1 86.62 379 GLN B CA 1
ATOM 6674 C C . GLN B 1 379 ? 0.134 43.031 4 1 86.62 379 GLN B C 1
ATOM 6676 O O . GLN B 1 379 ? 0.46 41.844 4.102 1 86.62 379 GLN B O 1
ATOM 6681 N N . LEU B 1 380 ? -0.798 43.625 4.727 1 88.06 380 LEU B N 1
ATOM 6682 C CA . LEU B 1 380 ? -1.701 42.812 5.508 1 88.06 380 LEU B CA 1
ATOM 6683 C C . LEU B 1 380 ? -2.672 42.062 4.598 1 88.06 380 LEU B C 1
ATOM 6685 O O . LEU B 1 380 ? -3.598 42.656 4.047 1 88.06 380 LEU B O 1
ATOM 6689 N N . ILE B 1 381 ? -2.488 40.75 4.531 1 85.69 381 ILE B N 1
ATOM 6690 C CA . ILE B 1 381 ? -3.266 40 3.547 1 85.69 381 ILE B CA 1
ATOM 6691 C C . ILE B 1 381 ? -4.395 39.25 4.242 1 85.69 381 ILE B C 1
ATOM 6693 O O . ILE B 1 381 ? -5.328 38.781 3.592 1 85.69 381 ILE B O 1
ATOM 6697 N N . TYR B 1 382 ? -4.266 39.125 5.461 1 89.5 382 TYR B N 1
ATOM 6698 C CA . TYR B 1 382 ? -5.285 38.438 6.23 1 89.5 382 TYR B CA 1
ATOM 6699 C C . TYR B 1 382 ? -5.391 39 7.641 1 89.5 382 TYR B C 1
ATOM 6701 O O . TYR B 1 382 ? -4.375 39.312 8.266 1 89.5 382 TYR B O 1
ATOM 6709 N N . LEU B 1 383 ? -6.602 39.188 8.078 1 89.81 383 LEU B N 1
ATOM 6710 C CA . LEU B 1 383 ? -6.902 39.594 9.445 1 89.81 383 LEU B CA 1
ATOM 6711 C C . LEU B 1 383 ? -8.203 38.969 9.93 1 89.81 383 LEU B C 1
ATOM 6713 O O . LEU B 1 383 ? -9.211 39 9.211 1 89.81 383 LEU B O 1
ATOM 6717 N N . SER B 1 384 ? -8.141 38.406 11.086 1 91.69 384 SER B N 1
ATOM 6718 C CA . SER B 1 384 ? -9.344 37.781 11.648 1 91.69 384 SER B CA 1
ATOM 6719 C C . SER B 1 384 ? -9.508 38.156 13.117 1 91.69 384 SER B C 1
ATOM 6721 O O . SER B 1 384 ? -8.516 38.344 13.828 1 91.69 384 SER B O 1
ATOM 6723 N N . GLU B 1 385 ? -10.75 38.312 13.492 1 93.88 385 GLU B N 1
ATOM 6724 C CA . GLU B 1 385 ? -11.133 38.375 14.898 1 93.88 385 GLU B CA 1
ATOM 6725 C C . GLU B 1 385 ? -11.422 36.969 15.43 1 93.88 385 GLU B C 1
ATOM 6727 O O . GLU B 1 385 ? -12.25 36.25 14.867 1 93.88 385 GLU B O 1
ATOM 6732 N N . ASP B 1 386 ? -10.719 36.562 16.484 1 95.25 386 ASP B N 1
ATOM 6733 C CA . ASP B 1 386 ? -10.797 35.188 16.953 1 95.25 386 ASP B CA 1
ATOM 6734 C C . ASP B 1 386 ? -11.273 35.125 18.406 1 95.25 386 ASP B C 1
ATOM 6736 O O . ASP B 1 386 ? -10.695 35.781 19.281 1 95.25 386 ASP B O 1
ATOM 6740 N N . GLU B 1 387 ? -12.359 34.469 18.656 1 96.25 387 GLU B N 1
ATOM 6741 C CA . GLU B 1 387 ? -12.711 34.062 20.016 1 96.25 387 GLU B CA 1
ATOM 6742 C C . GLU B 1 387 ? -12.086 32.688 20.359 1 96.25 387 GLU B C 1
ATOM 6744 O O . GLU B 1 387 ? -12.508 31.656 19.844 1 96.25 387 GLU B O 1
ATOM 6749 N N . THR B 1 388 ? -11.148 32.719 21.297 1 95.12 388 THR B N 1
ATOM 6750 C CA . THR B 1 388 ? -10.344 31.516 21.5 1 95.12 388 THR B CA 1
ATOM 6751 C C . THR B 1 388 ? -10.508 31 22.938 1 95.12 388 THR B C 1
ATOM 6753 O O . THR B 1 388 ? -10.555 31.781 23.875 1 95.12 388 THR B O 1
ATOM 6756 N N . ARG B 1 389 ? -10.688 29.75 23.141 1 95.88 389 ARG B N 1
ATOM 6757 C CA . ARG B 1 389 ? -10.586 29.016 24.406 1 95.88 389 ARG B CA 1
ATOM 6758 C C . ARG B 1 389 ? -9.469 27.984 24.359 1 95.88 389 ARG B C 1
ATOM 6760 O O . ARG B 1 389 ? -9.289 27.312 23.344 1 95.88 389 ARG B O 1
ATOM 6767 N N . LEU B 1 390 ? -8.664 27.953 25.375 1 95.69 390 LEU B N 1
ATOM 6768 C CA . LEU B 1 390 ? -7.551 27.016 25.453 1 95.69 390 LEU B CA 1
ATOM 6769 C C . LEU B 1 390 ? -7.793 25.969 26.547 1 95.69 390 LEU B C 1
ATOM 6771 O O . LEU B 1 390 ? -8.336 26.297 27.609 1 95.69 390 LEU B O 1
ATOM 6775 N N . PHE B 1 391 ? -7.488 24.766 26.25 1 97.06 391 PHE B N 1
ATOM 6776 C CA . PHE B 1 391 ? -7.512 23.656 27.188 1 97.06 391 PHE B CA 1
ATOM 6777 C C . PHE B 1 391 ? -6.164 22.938 27.234 1 97.06 391 PHE B C 1
ATOM 6779 O O . PHE B 1 391 ? -5.543 22.719 26.188 1 97.06 391 PHE B O 1
ATOM 6786 N N . GLU B 1 392 ? -5.695 22.641 28.375 1 96.94 392 GLU B N 1
ATOM 6787 C CA . GLU B 1 392 ? -4.379 22.016 28.484 1 96.94 392 GLU B CA 1
ATOM 6788 C C . GLU B 1 392 ? -4.414 20.781 29.375 1 96.94 392 GLU B C 1
ATOM 6790 O O . GLU B 1 392 ? -5.223 20.703 30.297 1 96.94 392 GLU B O 1
ATOM 6795 N N . LYS B 1 393 ? -3.594 19.922 28.938 1 96.06 393 LYS B N 1
ATOM 6796 C CA . LYS B 1 393 ? -3.307 18.719 29.734 1 96.06 393 LYS B CA 1
ATOM 6797 C C . LYS B 1 393 ? -1.807 18.438 29.781 1 96.06 393 LYS B C 1
ATOM 6799 O O . LYS B 1 393 ? -1.101 18.609 28.797 1 96.06 393 LYS B O 1
ATOM 6804 N N . VAL B 1 394 ? -1.36 18.125 30.984 1 92.69 394 VAL B N 1
ATOM 6805 C CA . VAL B 1 394 ? 0.044 17.766 31.156 1 92.69 394 VAL B CA 1
ATOM 6806 C C . VAL B 1 394 ? 0.161 16.297 31.547 1 92.69 394 VAL B C 1
ATOM 6808 O O . VAL B 1 394 ? -0.46 15.852 32.5 1 92.69 394 VAL B O 1
ATOM 6811 N N . THR B 1 395 ? 0.877 15.641 30.703 1 87.25 395 THR B N 1
ATOM 6812 C CA . THR B 1 395 ? 1.068 14.219 30.984 1 87.25 395 THR B CA 1
ATOM 6813 C C . THR B 1 395 ? 2.012 14.031 32.156 1 87.25 395 THR B C 1
ATOM 6815 O O . THR B 1 395 ? 2.648 14.984 32.625 1 87.25 395 THR B O 1
ATOM 6818 N N . ASP B 1 396 ? 2.113 12.758 32.594 1 83.06 396 ASP B N 1
ATOM 6819 C CA . ASP B 1 396 ? 2.996 12.422 33.719 1 83.06 396 ASP B CA 1
ATOM 6820 C C . ASP B 1 396 ? 4.457 12.695 33.344 1 83.06 396 ASP B C 1
ATOM 6822 O O . ASP B 1 396 ? 5.27 12.984 34.25 1 83.06 396 ASP B O 1
ATOM 6826 N N . LYS B 1 397 ? 4.758 12.68 32.125 1 79.38 397 LYS B N 1
ATOM 6827 C CA . LYS B 1 397 ? 6.133 12.883 31.672 1 79.38 397 LYS B CA 1
ATOM 6828 C C . LYS B 1 397 ? 6.41 14.359 31.406 1 79.38 397 LYS B C 1
ATOM 6830 O O . LYS B 1 397 ? 7.469 14.711 30.875 1 79.38 397 LYS B O 1
ATOM 6835 N N . GLY B 1 398 ? 5.402 15.219 31.656 1 83.31 398 GLY B N 1
ATOM 6836 C CA . GLY B 1 398 ? 5.605 16.656 31.531 1 83.31 398 GLY B CA 1
ATOM 6837 C C . GLY B 1 398 ? 5.312 17.188 30.141 1 83.31 398 GLY B C 1
ATOM 6838 O O . GLY B 1 398 ? 5.629 18.328 29.828 1 83.31 398 GLY B O 1
ATOM 6839 N N . VAL B 1 399 ? 4.816 16.375 29.328 1 88.62 399 VAL B N 1
ATOM 6840 C CA . VAL B 1 399 ? 4.461 16.812 27.984 1 88.62 399 VAL B CA 1
ATOM 6841 C C . VAL B 1 399 ? 3.121 17.547 28.016 1 88.62 399 VAL B C 1
ATOM 6843 O O . VAL B 1 399 ? 2.135 17.031 28.547 1 88.62 399 VAL B O 1
ATOM 6846 N N . LYS B 1 400 ? 3.109 18.703 27.562 1 93.06 400 LYS B N 1
ATOM 6847 C CA . LYS B 1 400 ? 1.916 19.531 27.578 1 93.06 400 LYS B CA 1
ATOM 6848 C C . LYS B 1 400 ? 1.164 19.453 26.25 1 93.06 400 LYS B C 1
ATOM 6850 O O . LYS B 1 400 ? 1.731 19.719 25.188 1 93.06 400 LYS B O 1
ATOM 6855 N N . PHE B 1 401 ? -0.096 19.031 26.312 1 96.06 401 PHE B N 1
ATOM 6856 C CA . PHE B 1 401 ? -1.019 19.062 25.188 1 96.06 401 PHE B CA 1
ATOM 6857 C C . PHE B 1 401 ? -1.956 20.266 25.297 1 96.06 401 PHE B C 1
ATOM 6859 O O . PHE B 1 401 ? -2.537 20.516 26.359 1 96.06 401 PHE B O 1
ATOM 6866 N N . THR B 1 402 ? -2.049 21.016 24.281 1 97 402 THR B N 1
ATOM 6867 C CA . THR B 1 402 ? -2.938 22.172 24.281 1 97 402 THR B CA 1
ATOM 6868 C C . THR B 1 402 ? -3.986 22.047 23.172 1 97 402 THR B C 1
ATOM 6870 O O . THR B 1 402 ? -3.646 21.859 22 1 97 402 THR B O 1
ATOM 6873 N N . VAL B 1 403 ? -5.223 22.062 23.547 1 97.81 403 VAL B N 1
ATOM 6874 C CA . VAL B 1 403 ? -6.32 22.141 22.578 1 97.81 403 VAL B CA 1
ATOM 6875 C C . VAL B 1 403 ? -6.816 23.578 22.469 1 97.81 403 VAL B C 1
ATOM 6877 O O . VAL B 1 403 ? -7.074 24.234 23.484 1 97.81 403 VAL B O 1
ATOM 6880 N N . ARG B 1 404 ? -6.891 24.062 21.297 1 97.06 404 ARG B N 1
ATOM 6881 C CA . ARG B 1 404 ? -7.367 25.406 21.031 1 97.06 404 ARG B CA 1
ATOM 6882 C C . ARG B 1 404 ? -8.688 25.391 20.266 1 97.06 404 ARG B C 1
ATOM 6884 O O . ARG B 1 404 ? -8.805 24.75 19.234 1 97.06 404 ARG B O 1
ATOM 6891 N N . GLU B 1 405 ? -9.68 25.938 20.812 1 97.38 405 GLU B N 1
ATOM 6892 C CA . GLU B 1 405 ? -10.961 26.219 20.172 1 97.38 405 GLU B CA 1
ATOM 6893 C C . GLU B 1 405 ? -11.023 27.656 19.688 1 97.38 405 GLU B C 1
ATOM 6895 O O . GLU B 1 405 ? -10.875 28.594 20.469 1 97.38 405 GLU B O 1
ATOM 6900 N N . THR B 1 406 ? -11.188 27.859 18.406 1 96.56 406 THR B N 1
ATOM 6901 C CA . THR B 1 406 ? -11.18 29.203 17.844 1 96.56 406 THR B CA 1
ATOM 6902 C C . THR B 1 406 ? -12.422 29.438 16.984 1 96.56 406 THR B C 1
ATOM 6904 O O . THR B 1 406 ? -12.656 28.719 16.016 1 96.56 406 THR B O 1
ATOM 6907 N N . LYS B 1 407 ? -13.188 30.344 17.359 1 95.75 407 LYS B N 1
ATOM 6908 C CA . LYS B 1 407 ? -14.203 30.891 16.469 1 95.75 407 LYS B CA 1
ATOM 6909 C C . LYS B 1 407 ? -13.648 32.062 15.664 1 95.75 407 LYS B C 1
ATOM 6911 O O . LYS B 1 407 ? -13.461 33.156 16.203 1 95.75 407 LYS B O 1
ATOM 6916 N N . ARG B 1 408 ? -13.461 31.781 14.406 1 93.56 408 ARG B N 1
ATOM 6917 C CA . ARG B 1 408 ? -12.766 32.75 13.547 1 93.56 408 ARG B CA 1
ATOM 6918 C C . ARG B 1 408 ? -13.758 33.562 12.734 1 93.56 408 ARG B C 1
ATOM 6920 O O . ARG B 1 408 ? -14.664 33 12.109 1 93.56 408 ARG B O 1
ATOM 6927 N N . GLN B 1 409 ? -13.516 34.906 12.797 1 90.62 409 GLN B N 1
ATOM 6928 C CA . GLN B 1 409 ? -14.25 35.875 11.977 1 90.62 409 GLN B CA 1
ATOM 6929 C C . GLN B 1 409 ? -13.305 36.656 11.086 1 90.62 409 GLN B C 1
ATOM 6931 O O . GLN B 1 409 ? -12.734 37.656 11.516 1 90.62 409 GLN B O 1
ATOM 6936 N N . PRO B 1 410 ? -13.234 36.219 9.844 1 87.94 410 PRO B N 1
ATOM 6937 C CA . PRO B 1 410 ? -12.328 36.969 8.953 1 87.94 410 PRO B CA 1
ATOM 6938 C C . PRO B 1 410 ? -12.758 38.406 8.734 1 87.94 410 PRO B C 1
ATOM 6940 O O . PRO B 1 410 ? -13.945 38.688 8.508 1 87.94 410 PRO B O 1
ATOM 6943 N N . LEU B 1 411 ? -11.805 39.312 8.852 1 84.69 411 LEU B N 1
ATOM 6944 C CA . LEU B 1 411 ? -12.055 40.75 8.625 1 84.69 411 LEU B CA 1
ATOM 6945 C C . LEU B 1 411 ? -11.461 41.188 7.297 1 84.69 411 LEU B C 1
ATOM 6947 O O . LEU B 1 411 ? -12.109 41.906 6.531 1 84.69 411 LEU B O 1
ATOM 6951 N N . ILE B 1 412 ? -10.242 40.844 7.023 1 81.94 412 ILE B N 1
ATOM 6952 C CA . ILE B 1 412 ? -9.555 41.125 5.777 1 81.94 412 ILE B CA 1
ATOM 6953 C C . ILE B 1 412 ? -9.07 39.844 5.133 1 81.94 412 ILE B C 1
ATOM 6955 O O . ILE B 1 412 ? -8.422 39.031 5.789 1 81.94 412 ILE B O 1
ATOM 6959 N N . VAL B 1 413 ? -9.594 39.594 3.951 1 78.38 413 VAL B N 1
ATOM 6960 C CA . VAL B 1 413 ? -9.117 38.469 3.16 1 78.38 413 VAL B CA 1
ATOM 6961 C C . VAL B 1 413 ? -8.734 38.938 1.761 1 78.38 413 VAL B C 1
ATOM 6963 O O . VAL B 1 413 ? -9.594 39.344 0.973 1 78.38 413 VAL B O 1
ATOM 6966 N N . LEU B 1 414 ? -7.543 39.219 1.552 1 68.69 414 LEU B N 1
ATOM 6967 C CA . LEU B 1 414 ? -7.16 39.688 0.224 1 68.69 414 LEU B CA 1
ATOM 6968 C C . LEU B 1 414 ? -7.172 38.531 -0.781 1 68.69 414 LEU B C 1
ATOM 6970 O O . LEU B 1 414 ? -7.16 38.75 -1.992 1 68.69 414 LEU B O 1
ATOM 6974 N N . ARG B 1 415 ? -7.051 37.344 -0.458 1 58.62 415 ARG B N 1
ATOM 6975 C CA . ARG B 1 415 ? -7.25 36.344 -1.509 1 58.62 415 ARG B CA 1
ATOM 6976 C C . ARG B 1 415 ? -8.703 36.312 -1.972 1 58.62 415 ARG B C 1
ATOM 6978 O O . ARG B 1 415 ? -9.586 36.812 -1.271 1 58.62 415 ARG B O 1
ATOM 6985 N N . ASP B 1 416 ? -8.977 36.25 -3.309 1 49.88 416 ASP B N 1
ATOM 6986 C CA . ASP B 1 416 ? -10.234 36.312 -4.043 1 49.88 416 ASP B CA 1
ATOM 6987 C C . ASP B 1 416 ? -11.32 35.5 -3.326 1 49.88 416 ASP B C 1
ATOM 6989 O O . ASP B 1 416 ? -12.438 35.375 -3.822 1 49.88 416 ASP B O 1
ATOM 6993 N N . GLU B 1 417 ? -10.984 34.844 -2.27 1 54.69 417 GLU B N 1
ATOM 6994 C CA . GLU B 1 417 ? -12.039 33.938 -1.839 1 54.69 417 GLU B CA 1
ATOM 6995 C C . GLU B 1 417 ? -12.633 34.375 -0.504 1 54.69 417 GLU B C 1
ATOM 6997 O O . GLU B 1 417 ? -11.922 34.906 0.357 1 54.69 417 GLU B O 1
ATOM 7002 N N . GLU B 1 418 ? -13.922 34.719 -0.493 1 59.38 418 GLU B N 1
ATOM 7003 C CA . GLU B 1 418 ? -14.695 35 0.716 1 59.38 418 GLU B CA 1
ATOM 7004 C C . GLU B 1 418 ? -14.555 33.844 1.722 1 59.38 418 GLU B C 1
ATOM 7006 O O . GLU B 1 418 ? -14.508 32.688 1.338 1 59.38 418 GLU B O 1
ATOM 7011 N N . GLU B 1 419 ? -13.969 34.188 2.98 1 77.25 419 GLU B N 1
ATOM 7012 C CA . GLU B 1 419 ? -13.945 33.219 4.055 1 77.25 419 GLU B CA 1
ATOM 7013 C C . GLU B 1 419 ? -15.078 33.438 5.051 1 77.25 419 GLU B C 1
ATOM 7015 O O . GLU B 1 419 ? -15.32 34.594 5.449 1 77.25 419 GLU B O 1
ATOM 7020 N N . ASP B 1 420 ? -15.883 32.469 5.242 1 80.81 420 ASP B N 1
ATOM 7021 C CA . ASP B 1 420 ? -16.969 32.531 6.215 1 80.81 420 ASP B CA 1
ATOM 7022 C C . ASP B 1 420 ? -16.469 32.25 7.629 1 80.81 420 ASP B C 1
ATOM 7024 O O . ASP B 1 420 ? -15.414 31.641 7.805 1 80.81 420 ASP B O 1
ATOM 7028 N N . PRO B 1 421 ? -17.25 32.906 8.555 1 88.25 421 PRO B N 1
ATOM 7029 C CA . PRO B 1 421 ? -16.922 32.5 9.93 1 88.25 421 PRO B CA 1
ATOM 7030 C C . PRO B 1 421 ? -16.938 30.984 10.133 1 88.25 421 PRO B C 1
ATOM 7032 O O . PRO B 1 421 ? -17.75 30.281 9.516 1 88.25 421 PRO B O 1
ATOM 7035 N N . ARG B 1 422 ? -16.078 30.531 10.938 1 92.44 422 ARG B N 1
ATOM 7036 C CA . ARG B 1 422 ? -16.016 29.094 11.141 1 92.44 422 ARG B CA 1
ATOM 7037 C C . ARG B 1 422 ? -15.391 28.75 12.492 1 92.44 422 ARG B C 1
ATOM 7039 O O . ARG B 1 422 ? -14.711 29.594 13.094 1 92.44 422 ARG B O 1
ATOM 7046 N N . LEU B 1 423 ? -15.711 27.625 12.977 1 96.19 423 LEU B N 1
ATOM 7047 C CA . LEU B 1 423 ? -15.125 27.078 14.188 1 96.19 423 LEU B CA 1
ATOM 7048 C C . LEU B 1 423 ? -13.945 26.172 13.859 1 96.19 423 LEU B C 1
ATOM 7050 O O . LEU B 1 423 ? -14.031 25.328 12.953 1 96.19 423 LEU B O 1
ATOM 7054 N N . GLU B 1 424 ? -12.875 26.406 14.508 1 96.81 424 GLU B N 1
ATOM 7055 C CA . GLU B 1 424 ? -11.68 25.594 14.32 1 96.81 424 GLU B CA 1
ATOM 7056 C C . GLU B 1 424 ? -11.195 25 15.641 1 96.81 424 GLU B C 1
ATOM 7058 O O . GLU B 1 424 ? -11.258 25.656 16.672 1 96.81 424 GLU B O 1
ATOM 7063 N N . TYR B 1 425 ? -10.797 23.766 15.578 1 98.19 425 TYR B N 1
ATOM 7064 C CA . TYR B 1 425 ? -10.102 23.109 16.688 1 98.19 425 TYR B CA 1
ATOM 7065 C C . TYR B 1 425 ? -8.695 22.703 16.281 1 98.19 425 TYR B C 1
ATOM 7067 O O . TYR B 1 425 ? -8.477 22.25 15.156 1 98.19 425 TYR B O 1
ATOM 7075 N N . SER B 1 426 ? -7.809 22.844 17.156 1 98 426 SER B N 1
ATOM 7076 C CA . SER B 1 426 ? -6.449 22.359 16.938 1 98 426 SER B CA 1
ATOM 7077 C C . SER B 1 426 ? -5.852 21.781 18.219 1 98 426 SER B C 1
ATOM 7079 O O . SER B 1 426 ? -6.301 22.094 19.312 1 98 426 SER B O 1
ATOM 7081 N N . LEU B 1 427 ? -5.004 20.875 18.047 1 98 427 LEU B N 1
ATOM 7082 C CA . LEU B 1 427 ? -4.176 20.281 19.094 1 98 427 LEU B CA 1
ATOM 7083 C C . LEU B 1 427 ? -2.697 20.531 18.828 1 98 427 LEU B C 1
ATOM 7085 O O . LEU B 1 427 ? -2.221 20.344 17.719 1 98 427 LEU B O 1
ATOM 7089 N N . SER B 1 428 ? -2.006 21 19.828 1 97 428 SER B N 1
ATOM 7090 C CA . SER B 1 428 ? -0.589 21.297 19.641 1 97 428 SER B CA 1
ATOM 7091 C C . SER B 1 428 ? 0.25 20.75 20.781 1 97 428 SER B C 1
ATOM 7093 O O . SER B 1 428 ? -0.231 20.656 21.922 1 97 428 SER B O 1
ATOM 7095 N N . VAL B 1 429 ? 1.414 20.328 20.453 1 95.38 429 VAL B N 1
ATOM 7096 C CA . VAL B 1 429 ? 2.432 19.875 21.391 1 95.38 429 VAL B CA 1
ATOM 7097 C C . VAL B 1 429 ? 3.793 20.438 21 1 95.38 429 VAL B C 1
ATOM 7099 O O . VAL B 1 429 ? 4.223 20.312 19.844 1 95.38 429 VAL B O 1
ATOM 7102 N N . ALA B 1 430 ? 4.426 21.062 21.969 1 91.88 430 ALA B N 1
ATOM 7103 C CA . ALA B 1 430 ? 5.77 21.578 21.703 1 91.88 430 ALA B CA 1
ATOM 7104 C C . ALA B 1 430 ? 6.777 20.438 21.594 1 91.88 430 ALA B C 1
ATOM 7106 O O . ALA B 1 430 ? 6.738 19.484 22.375 1 91.88 430 ALA B O 1
ATOM 7107 N N . ILE B 1 431 ? 7.551 20.516 20.547 1 88.94 431 ILE B N 1
ATOM 7108 C CA . ILE B 1 431 ? 8.625 19.547 20.328 1 88.94 431 ILE B CA 1
ATOM 7109 C C . ILE B 1 431 ? 9.977 20.25 20.422 1 88.94 431 ILE B C 1
ATOM 7111 O O . ILE B 1 431 ? 10.43 20.859 19.453 1 88.94 431 ILE B O 1
ATOM 7115 N N . PRO B 1 432 ? 10.602 20.094 21.531 1 85.31 432 PRO B N 1
ATOM 7116 C CA . PRO B 1 432 ? 11.906 20.75 21.672 1 85.31 432 PRO B CA 1
ATOM 7117 C C . PRO B 1 432 ? 12.977 20.125 20.766 1 85.31 432 PRO B C 1
ATOM 7119 O O . PRO B 1 432 ? 12.867 18.953 20.391 1 85.31 432 PRO B O 1
ATOM 7122 N N . ALA B 1 433 ? 13.992 20.906 20.453 1 79.56 433 ALA B N 1
ATOM 7123 C CA . ALA B 1 433 ? 15.086 20.469 19.594 1 79.56 433 ALA B CA 1
ATOM 7124 C C . ALA B 1 433 ? 15.766 19.234 20.156 1 79.56 433 ALA B C 1
ATOM 7126 O O . ALA B 1 433 ? 16.188 18.344 19.406 1 79.56 433 ALA B O 1
ATOM 7127 N N . ASN B 1 434 ? 15.883 19.203 21.391 1 74.25 434 ASN B N 1
ATOM 7128 C CA . ASN B 1 434 ? 16.578 18.078 22.016 1 74.25 434 ASN B CA 1
ATOM 7129 C C . ASN B 1 434 ? 15.602 16.969 22.422 1 74.25 434 ASN B C 1
ATOM 7131 O O . ASN B 1 434 ? 15.875 16.203 23.344 1 74.25 434 ASN B O 1
ATOM 7135 N N . ALA B 1 435 ? 14.508 16.969 21.75 1 64.44 435 ALA B N 1
ATOM 7136 C CA . ALA B 1 435 ? 13.445 16.047 22.125 1 64.44 435 ALA B CA 1
ATOM 7137 C C . ALA B 1 435 ? 13.906 14.602 22 1 64.44 435 ALA B C 1
ATOM 7139 O O . ALA B 1 435 ? 13.438 13.734 22.75 1 64.44 435 ALA B O 1
ATOM 7140 N N . ARG B 1 436 ? 14.672 14.25 20.984 1 59.31 436 ARG B N 1
ATOM 7141 C CA . ARG B 1 436 ? 15.117 12.875 20.797 1 59.31 436 ARG B CA 1
ATOM 7142 C C . ARG B 1 436 ? 15.656 12.297 22.109 1 59.31 436 ARG B C 1
ATOM 7144 O O . ARG B 1 436 ? 15.453 11.109 22.391 1 59.31 436 ARG B O 1
ATOM 7151 N N . LYS B 1 437 ? 16.281 13.156 22.891 1 56.62 437 LYS B N 1
ATOM 7152 C CA . LYS B 1 437 ? 16.938 12.672 24.094 1 56.62 437 LYS B CA 1
ATOM 7153 C C . LYS B 1 437 ? 15.992 12.664 25.281 1 56.62 437 LYS B C 1
ATOM 7155 O O . LYS B 1 437 ? 16.109 11.805 26.172 1 56.62 437 LYS B O 1
ATOM 7160 N N . ALA B 1 438 ? 15.094 13.477 25.219 1 56 438 ALA B N 1
ATOM 7161 C CA . ALA B 1 438 ? 14.367 13.711 26.469 1 56 438 ALA B CA 1
ATOM 7162 C C . ALA B 1 438 ? 12.945 13.172 26.375 1 56 438 ALA B C 1
ATOM 7164 O O . ALA B 1 438 ? 12.344 12.812 27.391 1 56 438 ALA B O 1
ATOM 7165 N N . THR B 1 439 ? 12.461 13.102 25.219 1 64.88 439 THR B N 1
ATOM 7166 C CA . THR B 1 439 ? 11.039 12.797 25.062 1 64.88 439 THR B CA 1
ATOM 7167 C C . THR B 1 439 ? 10.812 11.773 23.969 1 64.88 439 THR B C 1
ATOM 7169 O O . THR B 1 439 ? 11.453 11.828 22.906 1 64.88 439 THR B O 1
ATOM 7172 N N . ASP B 1 440 ? 10.141 10.703 24.344 1 78.94 440 ASP B N 1
ATOM 7173 C CA . ASP B 1 440 ? 9.711 9.758 23.328 1 78.94 440 ASP B CA 1
ATOM 7174 C C . ASP B 1 440 ? 8.734 10.406 22.344 1 78.94 440 ASP B C 1
ATOM 7176 O O . ASP B 1 440 ? 7.52 10.297 22.516 1 78.94 440 ASP B O 1
ATOM 7180 N N . VAL B 1 441 ? 9.297 11.125 21.406 1 78.75 441 VAL B N 1
ATOM 7181 C CA . VAL B 1 441 ? 8.523 11.906 20.453 1 78.75 441 VAL B CA 1
ATOM 7182 C C . VAL B 1 441 ? 7.562 10.992 19.688 1 78.75 441 VAL B C 1
ATOM 7184 O O . VAL B 1 441 ? 6.469 11.422 19.312 1 78.75 441 VAL B O 1
ATOM 7187 N N . ARG B 1 442 ? 7.996 9.805 19.531 1 80.75 442 ARG B N 1
ATOM 7188 C CA . ARG B 1 442 ? 7.121 8.852 18.844 1 80.75 442 ARG B CA 1
ATOM 7189 C C . ARG B 1 442 ? 5.863 8.586 19.672 1 80.75 442 ARG B C 1
ATOM 7191 O O . ARG B 1 442 ? 4.754 8.586 19.125 1 80.75 442 ARG B O 1
ATOM 7198 N N . ALA B 1 443 ? 6.086 8.414 20.938 1 84.81 443 ALA B N 1
ATOM 7199 C CA . ALA B 1 443 ? 4.949 8.164 21.812 1 84.81 443 ALA B CA 1
ATOM 7200 C C . ALA B 1 443 ? 4.031 9.383 21.891 1 84.81 443 ALA B C 1
ATOM 7202 O O . ALA B 1 443 ? 2.805 9.242 21.891 1 84.81 443 ALA B O 1
ATOM 7203 N N . VAL B 1 444 ? 4.621 10.523 21.938 1 87.69 444 VAL B N 1
ATOM 7204 C CA . VAL B 1 444 ? 3.863 11.766 21.984 1 87.69 444 VAL B CA 1
ATOM 7205 C C . VAL B 1 444 ? 3.066 11.938 20.688 1 87.69 444 VAL B C 1
ATOM 7207 O O . VAL B 1 444 ? 1.875 12.258 20.734 1 87.69 444 VAL B O 1
ATOM 7210 N N . GLY B 1 445 ? 3.785 11.727 19.594 1 91.06 445 GLY B N 1
ATOM 7211 C CA . GLY B 1 445 ? 3.121 11.82 18.312 1 91.06 445 GLY B CA 1
ATOM 7212 C C . GLY B 1 445 ? 1.964 10.859 18.156 1 91.06 445 GLY B C 1
ATOM 7213 O O . GLY B 1 445 ? 0.914 11.211 17.625 1 91.06 445 GLY B O 1
ATOM 7214 N N . LEU B 1 446 ? 2.141 9.695 18.656 1 90.5 446 LEU B N 1
ATOM 7215 C CA . LEU B 1 446 ? 1.089 8.688 18.578 1 90.5 446 LEU B CA 1
ATOM 7216 C C . LEU B 1 446 ? -0.083 9.047 19.484 1 90.5 446 LEU B C 1
ATOM 7218 O O . LEU B 1 446 ? -1.243 8.852 19.125 1 90.5 446 LEU B O 1
ATOM 7222 N N . SER B 1 447 ? 0.254 9.562 20.641 1 92.69 447 SER B N 1
ATOM 7223 C CA . SER B 1 447 ? -0.805 10.008 21.531 1 92.69 447 SER B CA 1
ATOM 7224 C C . SER B 1 447 ? -1.631 11.125 20.906 1 92.69 447 SER B C 1
ATOM 7226 O O . SER B 1 447 ? -2.859 11.125 21 1 92.69 447 SER B O 1
ATOM 7228 N N . ALA B 1 448 ? -0.928 12.031 20.344 1 94.94 448 ALA B N 1
ATOM 7229 C CA . ALA B 1 448 ? -1.614 13.117 19.656 1 94.94 448 ALA B CA 1
ATOM 7230 C C . ALA B 1 448 ? -2.469 12.586 18.5 1 94.94 448 ALA B C 1
ATOM 7232 O O . ALA B 1 448 ? -3.6 13.039 18.297 1 94.94 448 ALA B O 1
ATOM 7233 N N . PHE B 1 449 ? -1.908 11.664 17.812 1 95.44 449 PHE B N 1
ATOM 7234 C CA . PHE B 1 449 ? -2.604 11.039 16.703 1 95.44 449 PHE B CA 1
ATOM 7235 C C . PHE B 1 449 ? -3.887 10.367 17.172 1 95.44 449 PHE B C 1
ATOM 7237 O O . PHE B 1 449 ? -4.934 10.5 16.531 1 95.44 449 PHE B O 1
ATOM 7244 N N . GLU B 1 450 ? -3.777 9.695 18.219 1 94.38 450 GLU B N 1
ATOM 7245 C CA . GLU B 1 450 ? -4.926 8.984 18.781 1 94.38 450 GLU B CA 1
ATOM 7246 C C . GLU B 1 450 ? -5.984 9.953 19.281 1 94.38 450 GLU B C 1
ATOM 7248 O O . GLU B 1 450 ? -7.18 9.75 19.062 1 94.38 450 GLU B O 1
ATOM 7253 N N . LEU B 1 451 ? -5.559 10.945 19.953 1 95.94 451 LEU B N 1
ATOM 7254 C CA . LEU B 1 451 ? -6.477 11.969 20.438 1 95.94 451 LEU B CA 1
ATOM 7255 C C . LEU B 1 451 ? -7.211 12.633 19.281 1 95.94 451 LEU B C 1
ATOM 7257 O O . LEU B 1 451 ? -8.422 12.867 19.359 1 95.94 451 LEU B O 1
ATOM 7261 N N . ALA B 1 452 ? -6.465 12.938 18.281 1 96.75 452 ALA B N 1
ATOM 7262 C CA . ALA B 1 452 ? -7.059 13.547 17.094 1 96.75 452 ALA B CA 1
ATOM 7263 C C . ALA B 1 452 ? -8.078 12.617 16.453 1 96.75 452 ALA B C 1
ATOM 7265 O O . ALA B 1 452 ? -9.141 13.055 16 1 96.75 452 ALA B O 1
ATOM 7266 N N . GLY B 1 453 ? -7.715 11.383 16.359 1 95.06 453 GLY B N 1
ATOM 7267 C CA . GLY B 1 453 ? -8.641 10.398 15.812 1 95.06 453 GLY B CA 1
ATOM 7268 C C . GLY B 1 453 ? -9.93 10.289 16.609 1 95.06 453 GLY B C 1
ATOM 7269 O O . GLY B 1 453 ? -11.016 10.188 16.031 1 95.06 453 GLY B O 1
ATOM 7270 N N . ARG B 1 454 ? -9.812 10.297 17.875 1 96.25 454 ARG B N 1
ATOM 7271 C CA . ARG B 1 454 ? -10.984 10.227 18.734 1 96.25 454 ARG B CA 1
ATOM 7272 C C . ARG B 1 454 ? -11.867 11.453 18.562 1 96.25 454 ARG B C 1
ATOM 7274 O O . ARG B 1 454 ? -13.094 11.336 18.5 1 96.25 454 ARG B O 1
ATOM 7281 N N . LEU B 1 455 ? -11.195 12.57 18.516 1 98.06 455 LEU B N 1
ATOM 7282 C CA . LEU B 1 455 ? -11.961 13.789 18.312 1 98.06 455 LEU B CA 1
ATOM 7283 C C . LEU B 1 455 ? -12.719 13.727 16.984 1 98.06 455 LEU B C 1
ATOM 7285 O O . LEU B 1 455 ? -13.906 14.039 16.922 1 98.06 455 LEU B O 1
ATOM 7289 N N . ALA B 1 456 ? -12.031 13.344 15.961 1 96.94 456 ALA B N 1
ATOM 7290 C CA . ALA B 1 456 ? -12.656 13.234 14.648 1 96.94 456 ALA B CA 1
ATOM 7291 C C . ALA B 1 456 ? -13.852 12.281 14.688 1 96.94 456 ALA B C 1
ATOM 7293 O O . ALA B 1 456 ? -14.891 12.547 14.078 1 96.94 456 ALA B O 1
ATOM 7294 N N . ALA B 1 457 ? -13.727 11.203 15.406 1 95.56 457 ALA B N 1
ATOM 7295 C CA . ALA B 1 457 ? -14.789 10.211 15.516 1 95.56 457 ALA B CA 1
ATOM 7296 C C . ALA B 1 457 ? -16 10.773 16.25 1 95.56 457 ALA B C 1
ATOM 7298 O O . ALA B 1 457 ? -17.141 10.531 15.867 1 95.56 457 ALA B O 1
ATOM 7299 N N . ILE B 1 458 ? -15.75 11.531 17.266 1 97.5 458 ILE B N 1
ATOM 7300 C CA . ILE B 1 458 ? -16.797 12.086 18.109 1 97.5 458 ILE B CA 1
ATOM 7301 C C . ILE B 1 458 ? -17.656 13.062 17.312 1 97.5 458 ILE B C 1
ATOM 7303 O O . ILE B 1 458 ? -18.875 13.117 17.5 1 97.5 458 ILE B O 1
ATOM 7307 N N . VAL B 1 459 ? -17.047 13.742 16.375 1 97.75 459 VAL B N 1
ATOM 7308 C CA . VAL B 1 459 ? -17.766 14.836 15.734 1 97.75 459 VAL B CA 1
ATOM 7309 C C . VAL B 1 459 ? -18.25 14.398 14.352 1 97.75 459 VAL B C 1
ATOM 7311 O O . VAL B 1 459 ? -18.766 15.211 13.578 1 97.75 459 VAL B O 1
ATOM 7314 N N . THR B 1 460 ? -18.062 13.172 13.992 1 95.94 460 THR B N 1
ATOM 7315 C CA . THR B 1 460 ? -18.344 12.672 12.648 1 95.94 460 THR B CA 1
ATOM 7316 C C . THR B 1 460 ? -19.781 12.961 12.25 1 95.94 460 THR B C 1
ATOM 7318 O O . THR B 1 460 ? -20.047 13.508 11.172 1 95.94 460 THR B O 1
ATOM 7321 N N . GLU B 1 461 ? -20.734 12.625 13.094 1 95.19 461 GLU B N 1
ATOM 7322 C CA . GLU B 1 461 ? -22.141 12.758 12.758 1 95.19 461 GLU B CA 1
ATOM 7323 C C . GLU B 1 461 ? -22.547 14.227 12.594 1 95.19 461 GLU B C 1
ATOM 7325 O O . GLU B 1 461 ? -23.266 14.578 11.664 1 95.19 461 GLU B O 1
ATOM 7330 N N . ASP B 1 462 ? -22.094 15.078 13.523 1 95.56 462 ASP B N 1
ATOM 7331 C CA . ASP B 1 462 ? -22.375 16.5 13.422 1 95.56 462 ASP B CA 1
ATOM 7332 C C . ASP B 1 462 ? -21.766 17.094 12.156 1 95.56 462 ASP B C 1
ATOM 7334 O O . ASP B 1 462 ? -22.375 17.953 11.508 1 95.56 462 ASP B O 1
ATOM 7338 N N . PHE B 1 463 ? -20.562 16.656 11.812 1 94.94 463 PHE B N 1
ATOM 7339 C CA . PHE B 1 463 ? -19.844 17.141 10.633 1 94.94 463 PHE B CA 1
ATOM 7340 C C . PHE B 1 463 ? -20.609 16.781 9.367 1 94.94 463 PHE B C 1
ATOM 7342 O O . PHE B 1 463 ? -20.766 17.625 8.477 1 94.94 463 PHE B O 1
ATOM 7349 N N . VAL B 1 464 ? -21.078 15.562 9.297 1 91.31 464 VAL B N 1
ATOM 7350 C CA . VAL B 1 464 ? -21.797 15.086 8.125 1 91.31 464 VAL B CA 1
ATOM 7351 C C . VAL B 1 464 ? -23.141 15.805 8.023 1 91.31 464 VAL B C 1
ATOM 7353 O O . VAL B 1 464 ? -23.578 16.188 6.934 1 91.31 464 VAL B O 1
ATOM 7356 N N . LYS B 1 465 ? -23.812 15.953 9.102 1 91.06 465 LYS B N 1
ATOM 7357 C CA . LYS B 1 465 ? -25.109 16.641 9.117 1 91.06 465 LYS B CA 1
ATOM 7358 C C . LYS B 1 465 ? -24.969 18.078 8.641 1 91.06 465 LYS B C 1
ATOM 7360 O O . LYS B 1 465 ? -25.797 18.562 7.855 1 91.06 465 LYS B O 1
ATOM 7365 N N . GLU B 1 466 ? -23.938 18.75 9.094 1 91.38 466 GLU B N 1
ATOM 7366 C CA . GLU B 1 466 ? -23.781 20.172 8.797 1 91.38 466 GLU B CA 1
ATOM 7367 C C . GLU B 1 466 ? -23.219 20.375 7.395 1 91.38 466 GLU B C 1
ATOM 7369 O O . GLU B 1 466 ? -23.656 21.266 6.672 1 91.38 466 GLU B O 1
ATOM 7374 N N . TYR B 1 467 ? -22.203 19.594 7.023 1 87.94 467 TYR B N 1
ATOM 7375 C CA . TYR B 1 467 ? -21.469 19.922 5.809 1 87.94 467 TYR B CA 1
ATOM 7376 C C . TYR B 1 467 ? -21.766 18.906 4.707 1 87.94 467 TYR B C 1
ATOM 7378 O O . TYR B 1 467 ? -21.438 19.141 3.541 1 87.94 467 TYR B O 1
ATOM 7386 N N . GLY B 1 468 ? -22.312 17.797 4.941 1 78.06 468 GLY B N 1
ATOM 7387 C CA . GLY B 1 468 ? -22.672 16.797 3.936 1 78.06 468 GLY B CA 1
ATOM 7388 C C . GLY B 1 468 ? -21.469 16.125 3.301 1 78.06 468 GLY B C 1
ATOM 7389 O O . GLY B 1 468 ? -21.578 15.578 2.201 1 78.06 468 GLY B O 1
ATOM 7390 N N . CYS B 1 469 ? -20.328 16.281 3.811 1 73.69 469 CYS B N 1
ATOM 7391 C CA . CYS B 1 469 ? -19.109 15.773 3.205 1 73.69 469 CYS B CA 1
ATOM 7392 C C . CYS B 1 469 ? -18.984 14.266 3.389 1 73.69 469 CYS B C 1
ATOM 7394 O O . CYS B 1 469 ? -18.281 13.797 4.289 1 73.69 469 CYS B O 1
ATOM 7396 N N . GLU B 1 470 ? -19.828 13.508 2.736 1 74.62 470 GLU B N 1
ATOM 7397 C CA . GLU B 1 470 ? -19.781 12.047 2.709 1 74.62 470 GLU B CA 1
ATOM 7398 C C . GLU B 1 470 ? -19.547 11.531 1.291 1 74.62 470 GLU B C 1
ATOM 7400 O O . GLU B 1 470 ? -20.109 12.055 0.332 1 74.62 470 GLU B O 1
ATOM 7405 N N . ALA B 1 471 ? -18.391 10.672 1.276 1 66.75 471 ALA B N 1
ATOM 7406 C CA . ALA B 1 471 ? -18.094 10.078 -0.025 1 66.75 471 ALA B CA 1
ATOM 7407 C C . ALA B 1 471 ? -19.328 9.352 -0.583 1 66.75 471 ALA B C 1
ATOM 7409 O O . ALA B 1 471 ? -20.031 8.648 0.151 1 66.75 471 ALA B O 1
ATOM 7410 N N . LYS B 1 472 ? -19.844 9.867 -1.688 1 58.88 472 LYS B N 1
ATOM 7411 C CA . LYS B 1 472 ? -20.938 9.125 -2.305 1 58.88 472 LYS B CA 1
ATOM 7412 C C . LYS B 1 472 ? -20.453 7.809 -2.898 1 58.88 472 LYS B C 1
ATOM 7414 O O . LYS B 1 472 ? -19.531 7.801 -3.723 1 58.88 472 LYS B O 1
ATOM 7419 N N . LEU B 1 473 ? -20.359 6.688 -2.115 1 47.94 473 LEU B N 1
ATOM 7420 C CA . LEU B 1 473 ? -20 5.371 -2.623 1 47.94 473 LEU B CA 1
ATOM 7421 C C . LEU B 1 473 ? -20.828 5.012 -3.852 1 47.94 473 LEU B C 1
ATOM 7423 O O . LEU B 1 473 ? -22 5.375 -3.939 1 47.94 473 LEU B O 1
#

pLDDT: mean 72.26, std 25.33, range [15.43, 98.25]